Protein 5MMH (pdb70)

Secondary structure (DSSP, 8-state):
--EEEEEEEHHHIIIIIHHHHHHHHHH-TT-EEEEEEE-S---HHHHT-SEEEEEE-S--TTEEEEEEEE--EEEEB-HHHHHT-SSGGGGGGS-EEEES-TTHHHHHHHHTTS------SSEEEESSHHHHHHHHHTTS-BEEEEGGGSHHHHHTTSSB------B---EEEEEEETTS---HHHHHHHHHHHHHHHHHHHHHH-/-EEEEEEEHHHIIIIIHHHHHHHHHHSTT-EEEEEEE-S---HHHHT-SEEEEEE-S--TTEEEEEEEE--EEEEB-HHHHHH-SSGGGGGGS-BEEESSTTHHHHHHHHTT------EEESSHHHHHHHHHTTS-BEEEEGGGGHHHHHTTSSB------B---EEEEEEESSS---HHHHHHHHHHHHHHHHHHHHHH-/--EEEEEEHHHIIIIIHHHHHHHHHH-TT--EEEEEE-S---TTTTT-SEEEEEE-S--TTEEEEEEEE--EEEEB-HHHHHT-SSGGGGGGS-BEEESSTTHHHHHHHHHT-------EEESSHHHHHHHHHTTS-BEEEEGGGGHHHHHTTSSB---S--B---EEEEEEETTSPP-HHHHHHHHHHHHHHHHHHHHHTT-/-PPEEEEEEEHHHIIIIIHHHHHHHHHHSTT-EEEEEEE-S---HHHHT-SEEEEEE-S--TTEEEEEEEE--EEEEB-HHHHHH-SSGGGGGGS-EEEES-TTHHHHHHHTTT------EESSHHHHHHHHHTTS-EEEEEGGGSHHHHHTTSSB------B---EEEEEEETTS---HHHHHHHHHHHHHHHHHHHHHH-

B-factor: mean 30.16, std 13.05, range [7.88, 89.16]

Structure (mmCIF, N/CA/C/O backbone):
data_5MMH
#
_entry.id   5MMH
#
_cell.length_a   106.725
_cell.length_b   71.000
_cell.length_c   124.010
_cell.angle_alpha   90.00
_cell.angle_beta   112.62
_cell.angle_gamma   90.00
#
_symmetry.space_group_name_H-M   'I 1 2 1'
#
loop_
_entity.id
_entity.type
_entity.pdbx_description
1 polymer 'HTH-type transcriptional activator AmpR'
2 water water
#
loop_
_atom_site.group_PDB
_atom_site.id
_atom_site.type_symbol
_atom_site.label_atom_id
_atom_site.label_alt_id
_atom_site.label_comp_id
_atom_site.label_asym_id
_atom_site.label_entity_id
_atom_site.label_seq_id
_atom_site.pdbx_PDB_ins_code
_atom_site.Cartn_x
_atom_site.Cartn_y
_atom_site.Cartn_z
_atom_site.occupancy
_atom_site.B_iso_or_equiv
_atom_site.auth_seq_id
_atom_site.auth_comp_id
_atom_site.auth_asym_id
_atom_site.auth_atom_id
_atom_site.pdbx_PDB_model_num
ATOM 1 N N . ARG A 1 11 ? -8.346 -29.998 -1.586 1.00 61.84 93 ARG A N 1
ATOM 2 C CA . ARG A 1 11 ? -7.175 -30.222 -0.740 1.00 68.10 93 ARG A CA 1
ATOM 3 C C . ARG A 1 11 ? -6.534 -31.615 -0.970 1.00 63.01 93 ARG A C 1
ATOM 4 O O . ARG A 1 11 ? -6.795 -32.566 -0.227 1.00 56.86 93 ARG A O 1
ATOM 12 N N . ASP A 1 12 ? -5.715 -31.744 -2.017 1.00 51.99 94 ASP A N 1
ATOM 13 C CA . ASP A 1 12 ? -5.546 -30.713 -3.044 1.00 51.07 94 ASP A CA 1
ATOM 14 C C . ASP A 1 12 ? -6.245 -31.184 -4.312 1.00 44.60 94 ASP A C 1
ATOM 15 O O . ASP A 1 12 ? -6.321 -32.387 -4.572 1.00 36.65 94 ASP A O 1
ATOM 20 N N . VAL A 1 13 ? -6.756 -30.260 -5.098 1.00 37.48 95 VAL A N 1
ATOM 21 C CA . VAL A 1 13 ? -7.520 -30.635 -6.277 1.00 36.04 95 VAL A CA 1
ATOM 22 C C . VAL A 1 13 ? -6.606 -30.616 -7.492 1.00 31.51 95 VAL A C 1
ATOM 23 O O . VAL A 1 13 ? -5.765 -29.720 -7.647 1.00 35.11 95 VAL A O 1
ATOM 27 N N . LEU A 1 14 ? -6.757 -31.630 -8.346 1.00 22.24 96 LEU A N 1
ATOM 28 C CA . LEU A 1 14 ? -6.011 -31.720 -9.595 1.00 21.54 96 LEU A CA 1
ATOM 29 C C . LEU A 1 14 ? -6.951 -32.143 -10.713 1.00 23.16 96 LEU A C 1
ATOM 30 O O . LEU A 1 14 ? -7.596 -33.188 -10.615 1.00 26.49 96 LEU A O 1
ATOM 35 N N . THR A 1 15 ? -7.018 -31.357 -11.783 1.00 19.41 97 THR A N 1
ATOM 36 C CA . THR A 1 15 ? -7.903 -31.654 -12.898 1.00 22.36 97 THR A CA 1
ATOM 37 C C . THR A 1 15 ? -7.081 -31.914 -14.157 1.00 18.61 97 THR A C 1
ATOM 38 O O . THR A 1 15 ? -6.361 -31.031 -14.635 1.00 18.10 97 THR A O 1
ATOM 42 N N . VAL A 1 16 ? -7.179 -33.133 -14.684 1.00 15.67 98 VAL A N 1
ATOM 43 C CA . VAL A 1 16 ? -6.451 -33.528 -15.885 1.00 17.96 98 VAL A CA 1
ATOM 44 C C . VAL A 1 16 ? -7.457 -33.976 -16.939 1.00 15.87 98 VAL A C 1
ATOM 45 O O . VAL A 1 16 ? -8.388 -34.724 -16.631 1.00 13.95 98 VAL A O 1
ATOM 49 N N . GLY A 1 17 ? -7.267 -33.498 -18.165 1.00 14.53 99 GLY A N 1
ATOM 50 C CA . GLY A 1 17 ? -7.991 -33.977 -19.338 1.00 16.09 99 GLY A CA 1
ATOM 51 C C . GLY A 1 17 ? -7.036 -34.692 -20.280 1.00 19.72 99 GLY A C 1
ATOM 52 O O . GLY A 1 17 ? -5.898 -34.255 -20.480 1.00 20.14 99 GLY A O 1
ATOM 53 N N . ALA A 1 18 ? -7.497 -35.806 -20.838 1.00 17.77 100 ALA A N 1
ATOM 54 C CA . ALA A 1 18 ? -6.698 -36.661 -21.703 1.00 15.56 100 ALA A CA 1
ATOM 55 C C . ALA A 1 18 ? -7.547 -37.075 -22.899 1.00 18.18 100 ALA A C 1
ATOM 56 O O . ALA A 1 18 ? -8.756 -37.241 -22.767 1.00 13.53 100 ALA A O 1
ATOM 58 N N . VAL A 1 19 ? -6.917 -37.258 -24.066 1.00 18.47 101 VAL A N 1
ATOM 59 C CA . VAL A 1 19 ? -7.661 -37.798 -25.200 1.00 16.67 101 VAL A CA 1
ATOM 60 C C . VAL A 1 19 ? -8.216 -39.165 -24.836 1.00 18.87 101 VAL A C 1
ATOM 61 O O . VAL A 1 19 ? -7.588 -39.939 -24.109 1.00 13.80 101 VAL A O 1
ATOM 65 N N . GLY A 1 20 ? -9.425 -39.458 -25.325 1.00 21.11 102 GLY A N 1
ATOM 66 C CA . GLY A 1 20 ? -10.118 -40.658 -24.886 1.00 16.90 102 GLY A CA 1
ATOM 67 C C . GLY A 1 20 ? -9.345 -41.927 -25.169 1.00 11.08 102 GLY A C 1
ATOM 68 O O . GLY A 1 20 ? -9.243 -42.810 -24.311 1.00 12.87 102 GLY A O 1
ATOM 69 N N . THR A 1 21 ? -8.755 -42.016 -26.355 1.00 12.60 103 THR A N 1
ATOM 70 C CA . THR A 1 21 ? -7.972 -43.193 -26.729 1.00 16.35 103 THR A CA 1
ATOM 71 C C . THR A 1 21 ? -6.832 -43.443 -25.750 1.00 21.81 103 THR A C 1
ATOM 72 O O . THR A 1 21 ? -6.573 -44.592 -25.365 1.00 18.02 103 THR A O 1
ATOM 76 N N . PHE A 1 22 ? -6.146 -42.377 -25.332 1.00 16.79 104 PHE A N 1
ATOM 77 C CA . PHE A 1 22 ? -5.076 -42.504 -24.341 1.00 17.18 104 PHE A CA 1
ATOM 78 C C . PHE A 1 22 ? -5.623 -42.874 -22.964 1.00 15.20 104 PHE A C 1
ATOM 79 O O . PHE A 1 22 ? -4.979 -43.606 -22.204 1.00 14.21 104 PHE A O 1
ATOM 87 N N . THR A 1 23 ? -6.796 -42.359 -22.604 1.00 15.37 105 THR A N 1
ATOM 88 C CA . THR A 1 23 ? -7.319 -42.622 -21.264 1.00 14.84 105 THR A CA 1
ATOM 89 C C . THR A 1 23 ? -7.673 -44.093 -21.080 1.00 14.47 105 THR A C 1
ATOM 90 O O . THR A 1 23 ? -7.284 -44.715 -20.084 1.00 13.78 105 THR A O 1
ATOM 94 N N . VAL A 1 24 ? -8.413 -44.672 -22.026 1.00 13.07 106 VAL A N 1
ATOM 95 C CA . VAL A 1 24 ? -8.884 -46.040 -21.821 1.00 16.66 106 VAL A CA 1
ATOM 96 C C . VAL A 1 24 ? -7.843 -47.050 -22.277 1.00 15.75 106 VAL A C 1
ATOM 97 O O . VAL A 1 24 ? -7.735 -48.118 -21.682 1.00 19.61 106 VAL A O 1
ATOM 101 N N . GLY A 1 25 ? -7.037 -46.729 -23.292 1.00 16.01 107 GLY A N 1
ATOM 102 C CA . GLY A 1 25 ? -6.000 -47.665 -23.697 1.00 14.20 107 GLY A CA 1
ATOM 103 C C . GLY A 1 25 ? -4.762 -47.701 -22.807 1.00 22.78 107 GLY A C 1
ATOM 104 O O . GLY A 1 25 ? -4.024 -48.695 -22.851 1.00 16.44 107 GLY A O 1
ATOM 105 N N . TRP A 1 26 ? -4.504 -46.648 -22.006 1.00 16.12 108 TRP A N 1
ATOM 106 C CA . TRP A 1 26 ? -3.204 -46.528 -21.325 1.00 13.32 108 TRP A CA 1
ATOM 107 C C . TRP A 1 26 ? -3.256 -45.938 -19.919 1.00 11.96 108 TRP A C 1
ATOM 108 O O . TRP A 1 26 ? -2.694 -46.506 -18.982 1.00 14.59 108 TRP A O 1
ATOM 119 N N . LEU A 1 27 ? -3.909 -44.794 -19.744 1.00 14.24 109 LEU A N 1
ATOM 120 C CA . LEU A 1 27 ? -3.846 -44.132 -18.447 1.00 14.92 109 LEU A CA 1
ATOM 121 C C . LEU A 1 27 ? -4.601 -44.912 -17.377 1.00 19.05 109 LEU A C 1
ATOM 122 O O . LEU A 1 27 ? -4.095 -45.096 -16.259 1.00 15.88 109 LEU A O 1
ATOM 127 N N . LEU A 1 28 ? -5.815 -45.364 -17.691 1.00 14.77 110 LEU A N 1
ATOM 128 C CA . LEU A 1 28 ? -6.700 -45.944 -16.684 1.00 17.66 110 LEU A CA 1
ATOM 129 C C . LEU A 1 28 ? -6.152 -47.261 -16.147 1.00 15.68 110 LEU A C 1
ATOM 130 O O . LEU A 1 28 ? -6.311 -47.520 -14.947 1.00 17.82 110 LEU A O 1
ATOM 135 N N . PRO A 1 29 ? -5.542 -48.123 -16.978 1.00 17.98 111 PRO A N 1
ATOM 136 C CA . PRO A 1 29 ? -4.839 -49.301 -16.427 1.00 19.06 111 PRO A CA 1
ATOM 137 C C . PRO A 1 29 ? -3.751 -48.974 -15.415 1.00 24.41 111 PRO A C 1
ATOM 138 O O . PRO A 1 29 ? -3.404 -49.846 -14.610 1.00 25.16 111 PRO A O 1
ATOM 142 N N . ARG A 1 30 ? -3.189 -47.764 -15.433 1.00 21.72 112 ARG A N 1
ATOM 143 C CA . ARG A 1 30 ? -2.104 -47.407 -14.526 1.00 20.47 112 ARG A CA 1
ATOM 144 C C . ARG A 1 30 ? -2.534 -46.475 -13.407 1.00 25.87 112 ARG A C 1
ATOM 145 O O . ARG A 1 30 ? -1.756 -46.270 -12.472 1.00 20.78 112 ARG A O 1
ATOM 153 N N . LEU A 1 31 ? -3.757 -45.930 -13.460 1.00 20.93 113 LEU A N 1
ATOM 154 C CA . LEU A 1 31 ? -4.107 -44.848 -12.548 1.00 25.32 113 LEU A CA 1
ATOM 155 C C . LEU A 1 31 ? -4.253 -45.343 -11.121 1.00 25.44 113 LEU A C 1
ATOM 156 O O . LEU A 1 31 ? -4.082 -44.567 -10.180 1.00 24.21 113 LEU A O 1
ATOM 161 N N . GLU A 1 32 ? -4.586 -46.618 -10.942 1.00 19.91 114 GLU A N 1
ATOM 162 C CA . GLU A 1 32 ? -4.624 -47.183 -9.603 1.00 32.94 114 GLU A CA 1
ATOM 163 C C . GLU A 1 32 ? -3.270 -47.041 -8.909 1.00 30.97 114 GLU A C 1
ATOM 164 O O . GLU A 1 32 ? -3.215 -46.748 -7.711 1.00 31.99 114 GLU A O 1
ATOM 170 N N . ASP A 1 33 ? -2.167 -47.187 -9.659 1.00 30.67 115 ASP A N 1
ATOM 171 C CA . ASP A 1 33 ? -0.833 -46.970 -9.088 1.00 34.31 115 ASP A CA 1
ATOM 172 C C . ASP A 1 33 ? -0.662 -45.538 -8.593 1.00 31.70 115 ASP A C 1
ATOM 173 O O . ASP A 1 33 ? -0.089 -45.312 -7.523 1.00 31.91 115 ASP A O 1
ATOM 178 N N . PHE A 1 34 ? -1.140 -44.557 -9.365 1.00 32.92 116 PHE A N 1
ATOM 179 C CA . PHE A 1 34 ? -1.023 -43.160 -8.947 1.00 31.34 116 PHE A CA 1
ATOM 180 C C . PHE A 1 34 ? -1.806 -42.887 -7.669 1.00 30.99 116 PHE A C 1
ATOM 181 O O . PHE A 1 34 ? -1.318 -42.186 -6.775 1.00 31.76 116 PHE A O 1
ATOM 189 N N . GLN A 1 35 ? -3.030 -43.413 -7.566 1.00 26.29 117 GLN A N 1
ATOM 190 C CA . GLN A 1 35 ? -3.853 -43.112 -6.396 1.00 32.20 117 GLN A CA 1
ATOM 191 C C . GLN A 1 35 ? -3.302 -43.764 -5.134 1.00 30.33 117 GLN A C 1
ATOM 192 O O . GLN A 1 35 ? -3.458 -43.209 -4.044 1.00 33.04 117 GLN A O 1
ATOM 198 N N . ALA A 1 36 ? -2.658 -44.928 -5.257 1.00 32.95 118 ALA A N 1
ATOM 199 C CA . ALA A 1 36 ? -1.983 -45.526 -4.105 1.00 37.50 118 ALA A CA 1
ATOM 200 C C . ALA A 1 36 ? -0.831 -44.647 -3.634 1.00 33.92 118 ALA A C 1
ATOM 201 O O . ALA A 1 36 ? -0.720 -44.330 -2.446 1.00 37.69 118 ALA A O 1
ATOM 203 N N . ARG A 1 37 ? 0.016 -44.213 -4.565 1.00 33.25 119 ARG A N 1
ATOM 204 C CA . ARG A 1 37 ? 1.212 -43.446 -4.240 1.00 30.48 119 ARG A CA 1
ATOM 205 C C . ARG A 1 37 ? 0.917 -41.998 -3.881 1.00 33.95 119 ARG A C 1
ATOM 206 O O . ARG A 1 37 ? 1.778 -41.338 -3.297 1.00 34.82 119 ARG A O 1
ATOM 214 N N . HIS A 1 38 ? -0.271 -41.486 -4.196 1.00 30.67 120 HIS A N 1
ATOM 215 C CA . HIS A 1 38 ? -0.660 -40.123 -3.834 1.00 35.45 120 HIS A CA 1
ATOM 216 C C . HIS A 1 38 ? -2.101 -40.127 -3.343 1.00 36.84 120 HIS A C 1
ATOM 217 O O . HIS A 1 38 ? -3.013 -39.659 -4.041 1.00 38.02 120 HIS A O 1
ATOM 224 N N . PRO A 1 39 ? -2.335 -40.632 -2.125 1.00 40.71 121 PRO A N 1
ATOM 225 C CA . PRO A 1 39 ? -3.714 -40.801 -1.624 1.00 35.49 121 PRO A CA 1
ATOM 226 C C . PRO A 1 39 ? -4.435 -39.494 -1.386 1.00 43.40 121 PRO A C 1
ATOM 227 O O . PRO A 1 39 ? -5.673 -39.464 -1.375 1.00 47.15 121 PRO A O 1
ATOM 231 N N . PHE A 1 40 ? -3.688 -38.422 -1.198 1.00 38.55 122 PHE A N 1
ATOM 232 C CA . PHE A 1 40 ? -4.159 -37.101 -0.801 1.00 45.92 122 PHE A CA 1
ATOM 233 C C . PHE A 1 40 ? -4.559 -36.210 -1.975 1.00 42.81 122 PHE A C 1
ATOM 234 O O . PHE A 1 40 ? -5.192 -35.167 -1.759 1.00 38.74 122 PHE A O 1
ATOM 242 N N . ILE A 1 41 ? -4.163 -36.554 -3.197 1.00 41.37 123 ILE A N 1
ATOM 243 C CA . ILE A 1 41 ? -4.531 -35.778 -4.369 1.00 39.41 123 ILE A CA 1
ATOM 244 C C . ILE A 1 41 ? -5.899 -36.247 -4.832 1.00 34.68 123 ILE A C 1
ATOM 245 O O . ILE A 1 41 ? -6.130 -37.446 -5.043 1.00 33.51 123 ILE A O 1
ATOM 250 N N . ASP A 1 42 ? -6.805 -35.305 -4.989 1.00 34.56 124 ASP A N 1
ATOM 251 C CA . ASP A 1 42 ? -8.141 -35.618 -5.468 1.00 36.09 124 ASP A CA 1
ATOM 252 C C . ASP A 1 42 ? -8.143 -35.284 -6.961 1.00 29.34 124 ASP A C 1
ATOM 253 O O . ASP A 1 42 ? -8.145 -34.119 -7.366 1.00 25.87 124 ASP A O 1
ATOM 258 N N . LEU A 1 43 ? -8.065 -36.334 -7.780 1.00 31.05 125 LEU A N 1
ATOM 259 C CA . LEU A 1 43 ? -7.913 -36.203 -9.224 1.00 31.98 125 LEU A CA 1
ATOM 260 C C . LEU A 1 43 ? -9.279 -36.123 -9.897 1.00 29.30 125 LEU A C 1
ATOM 261 O O . LEU A 1 43 ? -10.161 -36.936 -9.615 1.00 30.12 125 LEU A O 1
ATOM 266 N N . ARG A 1 44 ? -9.458 -35.126 -10.758 1.00 19.64 126 ARG A N 1
ATOM 267 C CA . ARG A 1 44 ? -10.638 -35.032 -11.609 1.00 26.12 126 ARG A CA 1
ATOM 268 C C . ARG A 1 44 ? -10.203 -35.288 -13.049 1.00 19.15 126 ARG A C 1
ATOM 269 O O . ARG A 1 44 ? -9.703 -34.393 -13.737 1.00 24.84 126 ARG A O 1
ATOM 277 N N . LEU A 1 45 ? -10.439 -36.506 -13.505 1.00 15.50 127 LEU A N 1
ATOM 278 C CA . LEU A 1 45 ? -10.102 -36.907 -14.855 1.00 19.01 127 LEU A CA 1
ATOM 279 C C . LEU A 1 45 ? -11.304 -36.713 -15.767 1.00 19.85 127 LEU A C 1
ATOM 280 O O . LEU A 1 45 ? -12.423 -37.089 -15.408 1.00 19.80 127 LEU A O 1
ATOM 285 N N . SER A 1 46 ? -11.075 -36.110 -16.934 1.00 20.03 128 SER A N 1
ATOM 286 C CA . SER A 1 46 ? -12.066 -36.061 -17.998 1.00 16.59 128 SER A CA 1
ATOM 287 C C . SER A 1 46 ? -11.406 -36.417 -19.326 1.00 21.05 128 SER A C 1
ATOM 288 O O . SER A 1 46 ? -10.189 -36.249 -19.495 1.00 15.23 128 SER A O 1
ATOM 291 N N . THR A 1 47 ? -12.199 -36.913 -20.280 1.00 12.36 129 THR A N 1
ATOM 292 C CA . THR A 1 47 ? -11.644 -37.220 -21.588 1.00 17.14 129 THR A CA 1
ATOM 293 C C . THR A 1 47 ? -12.105 -36.181 -22.598 1.00 26.48 129 THR A C 1
ATOM 294 O O . THR A 1 47 ? -13.098 -35.483 -22.395 1.00 22.15 129 THR A O 1
ATOM 298 N N A HIS A 1 48 ? -11.353 -36.075 -23.688 0.46 21.53 130 HIS A N 1
ATOM 299 N N B HIS A 1 48 ? -11.361 -36.087 -23.695 0.54 20.50 130 HIS A N 1
ATOM 300 C CA A HIS A 1 48 ? -11.680 -35.158 -24.770 0.46 22.59 130 HIS A CA 1
ATOM 301 C CA B HIS A 1 48 ? -11.658 -35.139 -24.755 0.54 22.76 130 HIS A CA 1
ATOM 302 C C A HIS A 1 48 ? -11.269 -35.812 -26.082 0.46 24.24 130 HIS A C 1
ATOM 303 C C B HIS A 1 48 ? -11.159 -35.756 -26.061 0.54 23.86 130 HIS A C 1
ATOM 304 O O A HIS A 1 48 ? -10.820 -36.962 -26.108 0.46 20.65 130 HIS A O 1
ATOM 305 O O B HIS A 1 48 ? -10.577 -36.845 -26.067 0.54 20.68 130 HIS A O 1
ATOM 318 N N . ASN A 1 49 ? -11.397 -35.070 -27.179 1.00 20.97 131 ASN A N 1
ATOM 319 C CA . ASN A 1 49 ? -11.166 -35.647 -28.496 1.00 26.75 131 ASN A CA 1
ATOM 320 C C . ASN A 1 49 ? -10.044 -34.967 -29.270 1.00 32.91 131 ASN A C 1
ATOM 321 O O . ASN A 1 49 ? -10.096 -34.902 -30.503 1.00 40.01 131 ASN A O 1
ATOM 326 N N . ASN A 1 50 ? -9.027 -34.471 -28.571 1.00 22.12 132 ASN A N 1
ATOM 327 C CA . ASN A 1 50 ? -7.824 -33.874 -29.154 1.00 29.05 132 ASN A CA 1
ATOM 328 C C . ASN A 1 50 ? -7.998 -32.470 -29.718 1.00 27.00 132 ASN A C 1
ATOM 329 O O . ASN A 1 50 ? -7.058 -31.953 -30.338 1.00 31.99 132 ASN A O 1
ATOM 334 N N . ARG A 1 51 ? -9.153 -31.840 -29.549 1.00 34.56 133 ARG A N 1
ATOM 335 C CA . ARG A 1 51 ? -9.289 -30.403 -29.753 1.00 38.79 133 ARG A CA 1
ATOM 336 C C . ARG A 1 51 ? -9.473 -29.681 -28.419 1.00 39.15 133 ARG A C 1
ATOM 337 O O . ARG A 1 51 ? -10.056 -28.596 -28.356 1.00 47.18 133 ARG A O 1
ATOM 345 N N . VAL A 1 52 ? -8.942 -30.276 -27.348 1.00 34.49 134 VAL A N 1
ATOM 346 C CA . VAL A 1 52 ? -9.208 -29.814 -25.994 1.00 31.08 134 VAL A CA 1
ATOM 347 C C . VAL A 1 52 ? -8.823 -28.347 -25.825 1.00 34.49 134 VAL A C 1
ATOM 348 O O . VAL A 1 52 ? -7.812 -27.874 -26.358 1.00 32.89 134 VAL A O 1
ATOM 352 N N . ASP A 1 53 ? -9.643 -27.620 -25.079 1.00 39.01 135 ASP A N 1
ATOM 353 C CA . ASP A 1 53 ? -9.439 -26.207 -24.768 1.00 33.83 135 ASP A CA 1
ATOM 354 C C . ASP A 1 53 ? -9.210 -26.131 -23.262 1.00 35.14 135 ASP A C 1
ATOM 355 O O . ASP A 1 53 ? -10.175 -26.207 -22.490 1.00 33.79 135 ASP A O 1
ATOM 360 N N . ILE A 1 54 ? -7.943 -25.988 -22.842 1.00 27.40 136 ILE A N 1
ATOM 361 C CA . ILE A 1 54 ? -7.613 -26.121 -21.421 1.00 21.26 136 ILE A CA 1
ATOM 362 C C . ILE A 1 54 ? -8.441 -25.156 -20.588 1.00 20.28 136 ILE A C 1
ATOM 363 O O . ILE A 1 54 ? -9.062 -25.540 -19.590 1.00 22.79 136 ILE A O 1
ATOM 368 N N . ALA A 1 55 ? -8.443 -23.882 -20.978 1.00 22.20 137 ALA A N 1
ATOM 369 C CA . ALA A 1 55 ? -9.095 -22.854 -20.171 1.00 32.73 137 ALA A CA 1
ATOM 370 C C . ALA A 1 55 ? -10.607 -23.071 -20.080 1.00 28.26 137 ALA A C 1
ATOM 371 O O . ALA A 1 55 ? -11.186 -22.960 -18.995 1.00 29.15 137 ALA A O 1
ATOM 373 N N . ALA A 1 56 ? -11.262 -23.402 -21.202 1.00 27.75 138 ALA A N 1
ATOM 374 C CA . ALA A 1 56 ? -12.716 -23.584 -21.201 1.00 22.42 138 ALA A CA 1
ATOM 375 C C . ALA A 1 56 ? -13.160 -24.748 -20.324 1.00 29.54 138 ALA A C 1
ATOM 376 O O . ALA A 1 56 ? -14.241 -24.693 -19.719 1.00 32.14 138 ALA A O 1
ATOM 378 N N . GLU A 1 57 ? -12.357 -25.803 -20.240 1.00 29.44 139 GLU A N 1
ATOM 379 C CA . GLU A 1 57 ? -12.722 -26.962 -19.443 1.00 28.63 139 GLU A CA 1
ATOM 380 C C . GLU A 1 57 ? -12.184 -26.903 -18.020 1.00 27.45 139 GLU A C 1
ATOM 381 O O . GLU A 1 57 ? -12.500 -27.787 -17.220 1.00 24.52 139 GLU A O 1
ATOM 387 N N . GLY A 1 58 ? -11.410 -25.877 -17.676 1.00 23.84 140 GLY A N 1
ATOM 388 C CA . GLY A 1 58 ? -10.846 -25.797 -16.338 1.00 34.21 140 GLY A CA 1
ATOM 389 C C . GLY A 1 58 ? -9.776 -26.825 -16.008 1.00 22.50 140 GLY A C 1
ATOM 390 O O . GLY A 1 58 ? -9.689 -27.267 -14.860 1.00 25.46 140 GLY A O 1
ATOM 391 N N . LEU A 1 59 ? -8.947 -27.204 -16.975 1.00 27.22 141 LEU A N 1
ATOM 392 C CA . LEU A 1 59 ? -7.926 -28.223 -16.761 1.00 21.16 141 LEU A CA 1
ATOM 393 C C . LEU A 1 59 ? -6.653 -27.602 -16.192 1.00 26.75 141 LEU A C 1
ATOM 394 O O . LEU A 1 59 ? -6.277 -26.490 -16.567 1.00 22.07 141 LEU A O 1
ATOM 399 N N . ASP A 1 60 ? -5.983 -28.332 -15.291 1.00 21.41 142 ASP A N 1
ATOM 400 C CA . ASP A 1 60 ? -4.596 -27.990 -14.984 1.00 23.41 142 ASP A CA 1
ATOM 401 C C . ASP A 1 60 ? -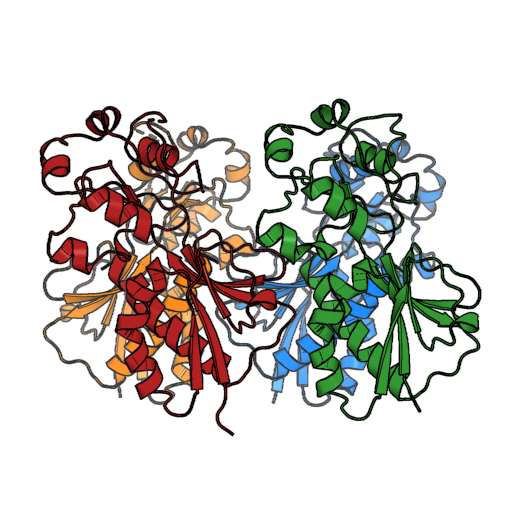3.668 -28.508 -16.083 1.00 21.46 142 ASP A C 1
ATOM 402 O O . ASP A 1 60 ? -2.843 -27.752 -16.606 1.00 25.56 142 ASP A O 1
ATOM 407 N N . TYR A 1 61 ? -3.809 -29.788 -16.471 1.00 23.13 143 TYR A N 1
ATOM 408 C CA . TYR A 1 61 ? -3.081 -30.371 -17.598 1.00 15.04 143 TYR A CA 1
ATOM 409 C C . TYR A 1 61 ? -4.021 -30.976 -18.636 1.00 15.64 143 TYR A C 1
ATOM 410 O O . TYR A 1 61 ? -5.097 -31.483 -18.307 1.00 16.56 143 TYR A O 1
ATOM 419 N N . ALA A 1 62 ? -3.561 -31.008 -19.884 1.00 14.97 144 ALA A N 1
ATOM 420 C CA . ALA A 1 62 ? -4.207 -31.767 -20.945 1.00 14.05 144 ALA A CA 1
ATOM 421 C C . ALA A 1 62 ? -3.186 -32.658 -21.642 1.00 14.65 144 ALA A C 1
ATOM 422 O O . ALA A 1 62 ? -2.128 -32.180 -22.060 1.00 20.70 144 ALA A O 1
ATOM 424 N N . ILE A 1 63 ? -3.504 -33.942 -21.785 1.00 13.98 145 ILE A N 1
ATOM 425 C CA . ILE A 1 63 ? -2.668 -34.886 -22.522 1.00 15.18 145 ILE A CA 1
ATOM 426 C C . ILE A 1 63 ? -3.256 -35.054 -23.913 1.00 16.37 145 ILE A C 1
ATOM 427 O O . ILE A 1 63 ? -4.433 -35.402 -24.064 1.00 17.11 145 ILE A O 1
ATOM 432 N N . ARG A 1 64 ? -2.463 -34.806 -24.945 1.00 25.95 146 ARG A N 1
ATOM 433 C CA . ARG A 1 64 ? -3.022 -34.885 -26.289 1.00 21.57 146 ARG A CA 1
ATOM 434 C C . ARG A 1 64 ? -1.961 -35.407 -27.242 1.00 21.82 146 ARG A C 1
ATOM 435 O O . ARG A 1 64 ? -0.805 -35.618 -26.864 1.00 15.18 146 ARG A O 1
ATOM 443 N N . PHE A 1 65 ? -2.370 -35.614 -28.489 1.00 16.54 147 PHE A N 1
ATOM 444 C CA . PHE A 1 65 ? -1.547 -36.250 -29.508 1.00 19.37 147 PHE A CA 1
ATOM 445 C C . PHE A 1 65 ? -1.197 -35.242 -30.597 1.00 18.83 147 PHE A C 1
ATOM 446 O O . PHE A 1 65 ? -2.071 -34.511 -31.066 1.00 18.06 147 PHE A O 1
ATOM 454 N N . GLY A 1 66 ? 0.065 -35.230 -31.010 1.00 15.69 148 GLY A N 1
ATOM 455 C CA . GLY A 1 66 ? 0.513 -34.435 -32.159 1.00 14.60 148 GLY A CA 1
ATOM 456 C C . GLY A 1 66 ? 1.991 -34.073 -32.009 1.00 18.69 148 GLY A C 1
ATOM 457 O O . GLY A 1 66 ? 2.802 -34.832 -31.526 1.00 14.11 148 GLY A O 1
ATOM 458 N N . GLY A 1 67 ? 2.308 -32.838 -32.458 1.00 19.56 149 GLY A N 1
ATOM 459 C CA . GLY A 1 67 ? 3.684 -32.416 -32.610 1.00 17.36 149 GLY A CA 1
ATOM 460 C C . GLY A 1 67 ? 4.254 -31.643 -31.452 1.00 26.08 149 GLY A C 1
ATOM 461 O O . GLY A 1 67 ? 5.444 -31.302 -31.464 1.00 26.68 149 GLY A O 1
ATOM 462 N N . GLY A 1 68 ? 3.446 -31.355 -30.438 1.00 18.49 150 GLY A N 1
ATOM 463 C CA . GLY A 1 68 ? 3.966 -30.659 -29.274 1.00 25.48 150 GLY A CA 1
ATOM 464 C C . GLY A 1 68 ? 4.231 -29.176 -29.436 1.00 27.20 150 GLY A C 1
ATOM 465 O O . GLY A 1 68 ? 4.966 -28.601 -28.626 1.00 31.60 150 GLY A O 1
ATOM 466 N N . ALA A 1 69 ? 3.648 -28.526 -30.446 1.00 33.66 151 ALA A N 1
ATOM 467 C CA . ALA A 1 69 ? 3.823 -27.089 -30.655 1.00 33.17 151 ALA A CA 1
ATOM 468 C C . ALA A 1 69 ? 2.447 -26.425 -30.727 1.00 34.14 151 ALA A C 1
ATOM 469 O O . ALA A 1 69 ? 2.011 -25.966 -31.781 1.00 48.01 151 ALA A O 1
ATOM 471 N N . TRP A 1 70 ? 1.768 -26.375 -29.589 1.00 34.09 152 TRP A N 1
ATOM 472 C CA . TRP A 1 70 ? 0.478 -25.715 -29.460 1.00 30.19 152 TRP A CA 1
ATOM 473 C C . TRP A 1 70 ? 0.679 -24.319 -28.868 1.00 33.60 152 TRP A C 1
ATOM 474 O O . TRP A 1 70 ? 1.363 -24.160 -27.848 1.00 31.42 152 TRP A O 1
ATOM 485 N N . HIS A 1 71 ? 0.086 -23.314 -29.512 1.00 32.53 153 HIS A N 1
ATOM 486 C CA . HIS A 1 71 ? 0.275 -21.923 -29.113 1.00 25.32 153 HIS A CA 1
ATOM 487 C C . HIS A 1 71 ? -0.150 -21.704 -27.671 1.00 26.53 153 HIS A C 1
ATOM 488 O O . HIS A 1 71 ? -1.200 -22.189 -27.231 1.00 29.08 153 HIS A O 1
ATOM 495 N N . GLY A 1 72 ? 0.666 -20.955 -26.937 1.00 21.25 154 GLY A N 1
ATOM 496 C CA . GLY A 1 72 ? 0.343 -20.632 -25.561 1.00 23.75 154 GLY A CA 1
ATOM 497 C C . GLY A 1 72 ? 0.536 -21.774 -24.600 1.00 23.33 154 GLY A C 1
ATOM 498 O O . GLY A 1 72 ? 0.180 -21.654 -23.418 1.00 21.27 154 GLY A O 1
ATOM 499 N N . THR A 1 73 ? 1.124 -22.866 -25.068 1.00 20.14 155 THR A N 1
ATOM 500 C CA . THR A 1 73 ? 1.218 -24.107 -24.327 1.00 28.39 155 THR A CA 1
ATOM 501 C C . THR A 1 73 ? 2.680 -24.459 -24.073 1.00 25.80 155 THR A C 1
ATOM 502 O O . THR A 1 73 ? 3.543 -24.188 -24.912 1.00 28.69 155 THR A O 1
ATOM 506 N N . GLU A 1 74 ? 2.949 -25.023 -22.892 1.00 24.81 156 GLU A N 1
ATOM 507 C CA . GLU A 1 74 ? 4.171 -25.769 -22.606 1.00 25.46 156 GLU A CA 1
ATOM 508 C C . GLU A 1 74 ? 3.848 -27.262 -22.673 1.00 23.42 156 GLU A C 1
ATOM 509 O O . GLU A 1 74 ? 2.991 -27.739 -21.929 1.00 21.79 156 GLU A O 1
ATOM 515 N N . ALA A 1 75 ? 4.530 -28.000 -23.551 1.00 24.33 157 ALA A N 1
ATOM 516 C CA . ALA A 1 75 ? 4.259 -29.422 -23.747 1.00 22.42 157 ALA A CA 1
ATOM 517 C C . ALA A 1 75 ?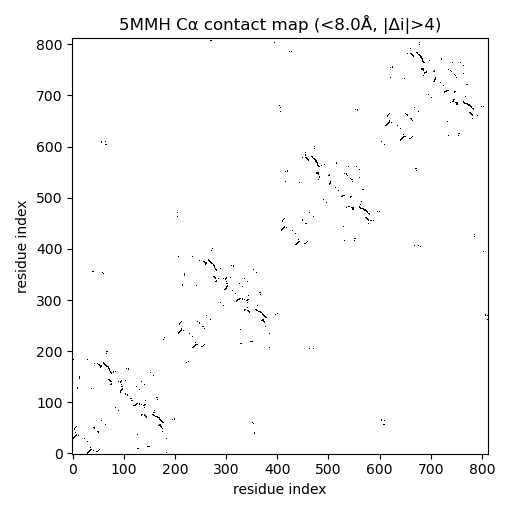 5.500 -30.275 -23.485 1.00 26.56 157 ALA A C 1
ATOM 518 O O . ALA A 1 75 ? 6.560 -30.033 -24.068 1.00 19.04 157 ALA A O 1
ATOM 520 N N . LEU A 1 76 ? 5.342 -31.291 -22.631 1.00 20.40 158 LEU A N 1
ATOM 521 C CA . LEU A 1 76 ? 6.374 -32.267 -22.299 1.00 24.19 158 LEU A CA 1
ATOM 522 C C . LEU A 1 76 ? 6.082 -33.584 -23.004 1.00 20.53 158 LEU A C 1
ATOM 523 O O . LEU A 1 76 ? 5.001 -34.159 -22.826 1.00 15.07 158 LEU A O 1
ATOM 528 N N . ALA A 1 77 ? 7.051 -34.084 -23.762 1.00 15.29 159 ALA A N 1
ATOM 529 C CA . ALA A 1 77 ? 6.840 -35.332 -24.485 1.00 16.97 159 ALA A CA 1
ATOM 530 C C . ALA A 1 77 ? 6.708 -36.511 -23.531 1.00 18.93 159 ALA A C 1
ATOM 531 O O . ALA A 1 77 ? 7.422 -36.604 -22.529 1.00 19.16 159 ALA A O 1
ATOM 533 N N . LEU A 1 78 ? 5.774 -37.412 -23.837 1.00 12.17 160 LEU A N 1
ATOM 534 C CA . LEU A 1 78 ? 5.652 -38.671 -23.102 1.00 15.30 160 LEU A CA 1
ATOM 535 C C . LEU A 1 78 ? 6.279 -39.829 -23.873 1.00 16.23 160 LEU A C 1
ATOM 536 O O . LEU A 1 78 ? 7.281 -40.390 -23.416 1.00 17.00 160 LEU A O 1
ATOM 541 N N . PHE A 1 79 ? 5.742 -40.162 -25.052 1.00 10.72 161 PHE A N 1
ATOM 542 C CA . PHE A 1 79 ? 6.270 -41.228 -25.894 1.00 13.07 161 PHE A CA 1
ATOM 543 C C . PHE A 1 79 ? 5.614 -41.148 -27.271 1.00 17.91 161 PHE A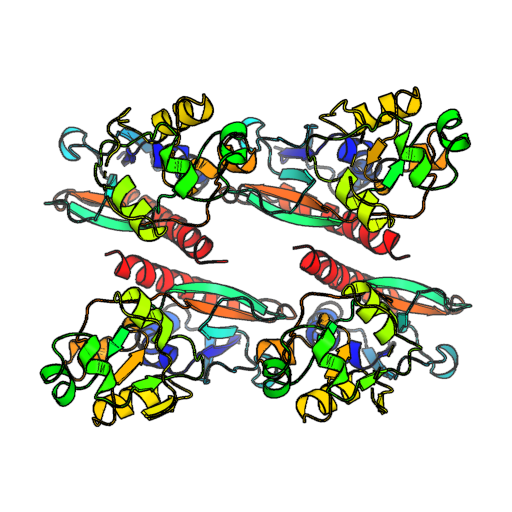 C 1
ATOM 544 O O . PHE A 1 79 ? 4.511 -40.610 -27.412 1.00 16.88 161 PHE A O 1
ATOM 552 N N . GLU A 1 80 ? 6.319 -41.671 -28.278 1.00 14.69 162 GLU A N 1
ATOM 553 C CA . GLU A 1 80 ? 5.813 -41.784 -29.645 1.00 24.65 162 GLU A CA 1
ATOM 554 C C . GLU A 1 80 ? 4.633 -42.747 -29.726 1.00 21.13 162 GLU A C 1
ATOM 555 O O . GLU A 1 80 ? 4.545 -43.731 -28.985 1.00 19.81 162 GLU A O 1
ATOM 561 N N . ALA A 1 81 ? 3.740 -42.495 -30.675 1.00 20.04 163 ALA A N 1
ATOM 562 C CA . ALA A 1 81 ? 2.657 -43.433 -30.977 1.00 21.34 163 ALA A CA 1
ATOM 563 C C . ALA A 1 81 ? 2.650 -43.662 -32.479 1.00 17.43 163 ALA A C 1
ATOM 564 O O . ALA A 1 81 ? 1.880 -43.024 -33.209 1.00 25.26 163 ALA A O 1
ATOM 566 N N . PRO A 1 82 ? 3.499 -44.563 -32.976 1.00 21.41 164 PRO A N 1
ATOM 567 C CA . PRO A 1 82 ? 3.506 -44.841 -34.411 1.00 23.94 164 PRO A CA 1
ATOM 568 C C . PRO A 1 82 ? 2.191 -45.465 -34.827 1.00 20.79 164 PRO A C 1
ATOM 569 O O . PRO A 1 82 ? 1.551 -46.194 -34.065 1.00 25.57 164 PRO A O 1
ATOM 573 N N . LEU A 1 83 ? 1.804 -45.176 -36.056 1.00 22.53 165 LEU A N 1
ATOM 574 C CA . LEU A 1 83 ? 0.540 -45.623 -36.619 1.00 21.83 165 LEU A CA 1
ATOM 575 C C . LEU A 1 83 ? 0.747 -46.887 -37.447 1.00 25.64 165 LEU A C 1
ATOM 576 O O . LEU A 1 83 ? 1.719 -46.993 -38.202 1.00 23.54 165 LEU A O 1
ATOM 581 N N . THR A 1 84 ? -0.180 -47.835 -37.318 1.00 28.15 166 THR A N 1
ATOM 582 C CA . THR A 1 84 ? -0.153 -49.035 -38.139 1.00 26.42 166 THR A CA 1
ATOM 583 C C . THR A 1 84 ? -1.569 -49.390 -38.582 1.00 28.07 166 THR A C 1
ATOM 584 O O . THR A 1 84 ? -2.559 -48.895 -38.039 1.00 21.29 166 THR A O 1
ATOM 588 N N . VAL A 1 85 ? -1.649 -50.275 -39.573 1.00 31.95 167 VAL A N 1
ATOM 589 C CA . VAL A 1 85 ? -2.926 -50.770 -40.078 1.00 23.88 167 VAL A CA 1
ATOM 590 C C . VAL A 1 85 ? -3.510 -51.775 -39.093 1.00 29.43 167 VAL A C 1
ATOM 591 O O . VAL A 1 85 ? -2.829 -52.721 -38.680 1.00 29.40 167 VAL A O 1
ATOM 595 N N . LEU A 1 86 ? -4.784 -51.576 -38.715 1.00 22.82 168 LEU A N 1
ATOM 596 C CA . LEU A 1 86 ? -5.489 -52.465 -37.806 1.00 22.26 168 LEU A CA 1
ATOM 597 C C . LEU A 1 86 ? -6.850 -52.793 -38.400 1.00 25.60 168 LEU A C 1
ATOM 598 O O . LEU A 1 86 ? -7.517 -51.915 -38.955 1.00 30.95 168 LEU A O 1
ATOM 603 N N . CYS A 1 87 ? -7.267 -54.055 -38.287 1.00 28.02 169 CYS A N 1
ATOM 604 C CA . CYS A 1 87 ? -8.521 -54.486 -38.901 1.00 27.48 169 CYS A CA 1
ATOM 605 C C . CYS A 1 87 ? -9.025 -55.744 -38.214 1.00 32.60 169 CYS A C 1
ATOM 606 O O . CYS A 1 87 ? -8.342 -56.334 -37.374 1.00 30.62 169 CYS A O 1
ATOM 609 N N . CYS A 1 88 ? -10.246 -56.145 -38.574 1.00 31.76 170 CYS A N 1
ATOM 610 C CA . CYS A 1 88 ? -10.802 -57.382 -38.038 1.00 38.65 170 CYS A CA 1
ATOM 611 C C . CYS A 1 88 ? -10.192 -58.600 -38.742 1.00 42.39 170 CYS A C 1
ATOM 612 O O . CYS A 1 88 ? -9.659 -58.487 -39.851 1.00 43.18 170 CYS A O 1
ATOM 615 N N . PRO A 1 89 ? -10.238 -59.780 -38.094 1.00 47.59 171 PRO A N 1
ATOM 616 C CA . PRO A 1 89 ? -9.731 -61.008 -38.749 1.00 43.78 171 PRO A CA 1
ATOM 617 C C . PRO A 1 89 ? -10.366 -61.287 -40.102 1.00 49.21 171 PRO A C 1
ATOM 618 O O . PRO A 1 89 ? -9.661 -61.639 -41.059 1.00 48.59 171 PRO A O 1
ATOM 622 N N . GLU A 1 90 ? -11.693 -61.172 -40.184 1.00 43.16 172 GLU A N 1
ATOM 623 C CA . GLU A 1 90 ? -12.452 -61.124 -41.428 1.00 43.65 172 GLU A CA 1
ATOM 624 C C . GLU A 1 90 ? -11.648 -60.443 -42.528 1.00 51.67 172 GLU A C 1
ATOM 625 O O . GLU A 1 90 ? -11.257 -61.084 -43.510 1.00 47.73 172 GLU A O 1
ATOM 631 N N . VAL A 1 91 ? -11.355 -59.152 -42.344 1.00 51.18 173 VAL A N 1
ATOM 632 C CA . VAL A 1 91 ? -10.651 -58.398 -43.374 1.00 44.40 173 VAL A CA 1
ATOM 633 C C . VAL A 1 91 ? -9.181 -58.784 -43.426 1.00 41.14 173 VAL A C 1
ATOM 634 O O . VAL A 1 91 ? -8.580 -58.784 -44.505 1.00 46.75 173 VAL A O 1
ATOM 638 N N . ALA A 1 92 ? -8.581 -59.140 -42.285 1.00 46.97 174 ALA A N 1
ATOM 639 C CA . ALA A 1 92 ? -7.140 -59.414 -42.257 1.00 49.67 174 ALA A CA 1
ATOM 640 C C . ALA A 1 92 ? -6.768 -60.583 -43.164 1.00 52.85 174 ALA A C 1
ATOM 641 O O . ALA A 1 92 ? -5.743 -60.539 -43.857 1.00 49.13 174 ALA A O 1
ATOM 643 N N . ALA A 1 93 ? -7.596 -61.635 -43.178 1.00 55.96 175 ALA A N 1
ATOM 644 C CA . ALA A 1 93 ? -7.330 -62.791 -44.030 1.00 57.52 175 ALA A CA 1
ATOM 645 C C . ALA A 1 93 ? -7.252 -62.399 -45.503 1.00 60.45 175 ALA A C 1
ATOM 646 O O . ALA A 1 93 ? -6.424 -62.932 -46.254 1.00 59.14 175 ALA A O 1
ATOM 648 N N . GLN A 1 94 ? -8.094 -61.453 -45.929 1.00 54.05 176 GLN A N 1
ATOM 649 C CA . GLN A 1 94 ? -8.189 -61.051 -47.328 1.00 55.35 176 GLN A CA 1
ATOM 650 C C . GLN A 1 94 ? -7.022 -60.188 -47.797 1.00 60.11 176 GLN A C 1
ATOM 651 O O . GLN A 1 94 ? -6.935 -59.902 -48.996 1.00 61.96 176 GLN A O 1
ATOM 657 N N . LEU A 1 95 ? -6.131 -59.764 -46.904 1.00 55.29 177 LEU A N 1
ATOM 658 C CA . LEU A 1 95 ? -5.005 -58.916 -47.274 1.00 53.49 177 LEU A CA 1
ATOM 659 C C . LEU A 1 95 ? -3.735 -59.752 -47.382 1.00 57.46 177 LEU A C 1
ATOM 660 O O . LEU A 1 95 ? -3.395 -60.497 -46.456 1.00 64.81 177 LEU A O 1
ATOM 665 N N . HIS A 1 96 ? -3.039 -59.624 -48.507 1.00 55.30 178 HIS A N 1
ATOM 666 C CA . HIS A 1 96 ? -1.755 -60.283 -48.710 1.00 59.77 178 HIS A CA 1
ATOM 667 C C . HIS A 1 96 ? -0.610 -59.300 -48.869 1.00 49.33 178 HIS A C 1
ATOM 668 O O . HIS A 1 96 ? 0.486 -59.545 -48.365 1.00 58.26 178 HIS A O 1
ATOM 675 N N . SER A 1 97 ? -0.837 -58.195 -49.555 1.00 41.83 179 SER A N 1
ATOM 676 C CA . SER A 1 97 ? 0.119 -57.110 -49.675 1.00 46.05 179 SER A CA 1
ATOM 677 C C . SER A 1 97 ? -0.595 -55.810 -49.341 1.00 44.73 179 SER A C 1
ATOM 678 O O . SER A 1 97 ? -1.821 -55.714 -49.475 1.00 40.79 179 SER A O 1
ATOM 681 N N . PRO A 1 98 ? 0.144 -54.787 -48.894 1.00 38.98 180 PRO A N 1
ATOM 682 C CA . PRO A 1 98 ? -0.476 -53.471 -48.673 1.00 38.80 180 PRO A CA 1
ATOM 683 C C . PRO A 1 98 ? -1.205 -52.920 -49.893 1.00 46.10 180 PRO A C 1
ATOM 684 O O . PRO A 1 98 ? -2.055 -52.036 -49.743 1.00 35.74 180 PRO A O 1
ATOM 688 N N . ALA A 1 99 ? -0.888 -53.420 -51.096 1.00 42.20 181 ALA A N 1
ATOM 689 C CA . ALA A 1 99 ? -1.571 -52.943 -52.298 1.00 43.44 181 ALA A CA 1
ATOM 690 C C . ALA A 1 99 ? -3.047 -53.330 -52.305 1.00 40.17 181 ALA A C 1
ATOM 691 O O . ALA A 1 99 ? -3.874 -52.606 -52.876 1.00 42.58 181 ALA A O 1
ATOM 693 N N . ASP A 1 100 ? -3.394 -54.453 -51.662 1.00 34.77 182 ASP A N 1
ATOM 694 C CA . ASP A 1 100 ? -4.789 -54.864 -51.510 1.00 37.64 182 ASP A CA 1
ATOM 695 C C . ASP A 1 100 ? -5.636 -53.863 -50.728 1.00 40.17 182 ASP A C 1
ATOM 696 O O . ASP A 1 100 ? -6.869 -53.969 -50.741 1.00 35.49 182 ASP A O 1
ATOM 701 N N . LEU A 1 101 ? -5.015 -52.917 -50.023 1.00 41.11 183 LEU A N 1
ATOM 702 C CA . LEU A 1 101 ? -5.777 -52.058 -49.124 1.00 35.77 183 LEU A CA 1
ATOM 703 C C . LEU A 1 101 ? -6.768 -51.178 -49.871 1.00 39.47 183 LEU A C 1
ATOM 704 O O . LEU A 1 101 ? -7.787 -50.781 -49.295 1.00 40.86 183 LEU A O 1
ATOM 709 N N . LEU A 1 102 ? -6.499 -50.853 -51.140 1.00 36.95 184 LEU A N 1
ATOM 710 C CA . LEU A 1 102 ? -7.418 -49.967 -51.851 1.00 41.59 184 LEU A CA 1
ATOM 711 C C . LEU A 1 102 ? -8.721 -50.655 -52.252 1.00 37.42 184 LEU A C 1
ATOM 712 O O . LEU A 1 102 ? -9.616 -49.987 -52.785 1.00 40.10 184 LEU A O 1
ATOM 717 N N . GLN A 1 103 ? -8.856 -51.956 -51.990 1.00 32.31 185 GLN A N 1
ATOM 718 C CA . GLN A 1 103 ? -10.112 -52.682 -52.147 1.00 45.16 185 GLN A CA 1
ATOM 719 C C . GLN A 1 103 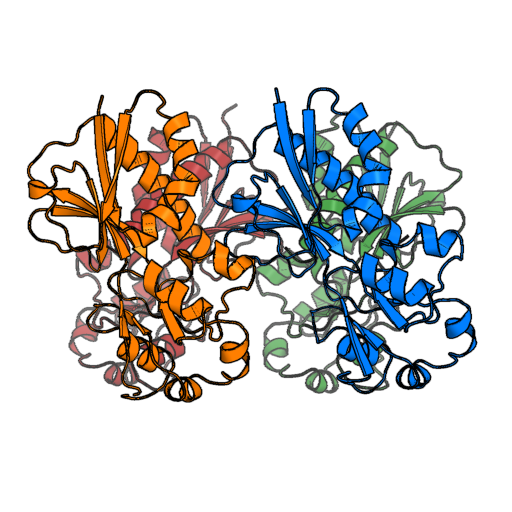? -11.028 -52.554 -50.939 1.00 42.25 185 GLN A C 1
ATOM 720 O O . GLN A 1 103 ? -12.103 -53.168 -50.927 1.00 38.32 185 GLN A O 1
ATOM 726 N N . HIS A 1 104 ? -10.618 -51.812 -49.922 1.00 31.86 186 HIS A N 1
ATOM 727 C CA . HIS A 1 104 ? -11.372 -51.684 -48.692 1.00 28.93 186 HIS A CA 1
ATOM 728 C C . HIS A 1 104 ? -11.594 -50.211 -48.394 1.00 35.16 186 HIS A C 1
ATOM 729 O O . HIS A 1 104 ? -10.847 -49.341 -48.846 1.00 34.40 186 HIS A O 1
ATOM 736 N N . THR A 1 105 ? -12.642 -49.942 -47.631 1.00 29.16 187 THR A N 1
ATOM 737 C CA . THR A 1 105 ? -12.802 -48.628 -47.047 1.00 32.93 187 THR A CA 1
ATOM 738 C C . THR A 1 105 ? -11.640 -48.337 -46.126 1.00 28.27 187 THR A C 1
ATOM 739 O O . THR A 1 105 ? -11.337 -49.125 -45.225 1.00 29.44 187 THR A O 1
ATOM 743 N N . LEU A 1 106 ? -10.998 -47.203 -46.354 1.00 31.08 188 LEU A N 1
ATOM 744 C CA . LEU A 1 106 ? -9.878 -46.759 -45.540 1.00 28.45 188 LEU A CA 1
ATOM 745 C C . LEU A 1 106 ? -10.441 -45.829 -44.477 1.00 28.28 188 LEU A C 1
ATOM 746 O O . LEU A 1 106 ? -10.850 -44.710 -44.786 1.00 31.16 188 LEU A O 1
ATOM 751 N N . LEU A 1 107 ? -10.477 -46.291 -43.230 1.00 23.09 189 LEU A N 1
ATOM 752 C CA . LEU A 1 107 ? -10.929 -45.444 -42.133 1.00 19.65 189 LEU A CA 1
ATOM 753 C C . LEU A 1 107 ? -9.815 -44.478 -41.753 1.00 28.26 189 LEU A C 1
ATOM 754 O O . LEU A 1 107 ? -8.654 -44.873 -41.635 1.00 22.83 189 LEU A O 1
ATOM 759 N N . ARG A 1 108 ? -10.154 -43.203 -41.562 1.00 30.10 190 ARG A N 1
ATOM 760 C CA . ARG A 1 108 ? -9.101 -42.242 -41.274 1.00 26.94 190 ARG A CA 1
ATOM 761 C C . ARG A 1 108 ? -9.539 -41.231 -40.227 1.00 24.95 190 ARG A C 1
ATOM 762 O O . ARG A 1 108 ? -10.720 -41.106 -39.900 1.00 20.44 190 ARG A O 1
ATOM 770 N N . SER A 1 109 ? -8.548 -40.517 -39.689 1.00 17.77 191 SER A N 1
ATOM 771 C CA . SER A 1 109 ? -8.752 -39.416 -38.763 1.00 26.16 191 SER A CA 1
ATOM 772 C C . SER A 1 109 ? -8.786 -38.084 -39.512 1.00 25.47 191 SER A C 1
ATOM 773 O O . SER A 1 109 ? -8.575 -38.019 -40.726 1.00 28.86 191 SER A O 1
ATOM 776 N N . TYR A 1 110 ? -9.015 -36.997 -38.775 1.00 29.57 192 TYR A N 1
ATOM 777 C CA . TYR A 1 110 ? -9.005 -35.658 -39.400 1.00 37.98 192 TYR A CA 1
ATOM 778 C C . TYR A 1 110 ? -7.659 -35.191 -39.882 1.00 34.50 192 TYR A C 1
ATOM 779 O O . TYR A 1 110 ? -7.577 -34.272 -40.653 1.00 39.03 192 TYR A O 1
ATOM 788 N N . ARG A 1 111 ? -6.614 -35.849 -39.453 1.00 33.52 193 ARG A N 1
ATOM 789 C CA . ARG A 1 111 ? -5.287 -35.525 -39.973 1.00 35.41 193 ARG A CA 1
ATOM 790 C C . ARG A 1 111 ? -5.108 -36.242 -41.306 1.00 38.42 193 ARG A C 1
ATOM 791 O O . ARG A 1 111 ? -4.953 -37.468 -41.343 1.00 40.41 193 ARG A O 1
ATOM 799 N N . ALA A 1 112 ? -5.128 -35.487 -42.407 1.00 33.17 194 ALA A N 1
ATOM 800 C CA . ALA A 1 112 ? -5.384 -36.095 -43.708 1.00 30.84 194 ALA A CA 1
ATOM 801 C C . ALA A 1 112 ? -4.162 -36.735 -44.350 1.00 41.73 194 ALA A C 1
ATOM 802 O O . ALA A 1 112 ? -4.314 -37.409 -45.376 1.00 43.02 194 ALA A O 1
ATOM 804 N N . ASP A 1 113 ? -2.967 -36.563 -43.794 1.00 29.87 195 ASP A N 1
ATOM 805 C CA . ASP A 1 113 ? -1.774 -37.089 -44.436 1.00 43.89 195 ASP A CA 1
ATOM 806 C C . ASP A 1 113 ? -1.265 -38.380 -43.803 1.00 34.60 195 ASP A C 1
ATOM 807 O O . ASP A 1 113 ? -0.159 -38.815 -44.120 1.00 35.96 195 ASP A O 1
ATOM 812 N N . GLU A 1 114 ? -2.051 -39.023 -42.950 1.00 29.06 196 GLU A N 1
ATOM 813 C CA . GLU A 1 114 ? -1.557 -40.221 -42.287 1.00 26.24 196 GLU A CA 1
ATOM 814 C C . GLU A 1 114 ? -1.501 -41.402 -43.251 1.00 30.07 196 GLU A C 1
ATOM 815 O O . GLU A 1 114 ? -0.501 -42.129 -43.298 1.00 25.19 196 GLU A O 1
ATOM 821 N N . TRP A 1 115 ? -2.564 -41.609 -44.036 1.00 26.72 197 TRP A N 1
ATOM 822 C CA . TRP A 1 115 ? -2.562 -42.710 -45.000 1.00 31.69 197 TRP A CA 1
ATOM 823 C C . TRP A 1 115 ? -1.510 -42.559 -46.094 1.00 25.83 197 TRP A C 1
ATOM 824 O O . TRP A 1 115 ? -0.822 -43.552 -46.389 1.00 26.19 197 TRP A O 1
ATOM 835 N N . PRO A 1 116 ? -1.360 -41.408 -46.766 1.00 28.16 198 PRO A N 1
ATOM 836 C CA . PRO A 1 116 ? -0.238 -41.293 -47.712 1.00 32.42 198 PRO A CA 1
ATOM 837 C C . PRO A 1 116 ? 1.111 -41.473 -47.040 1.00 26.93 198 PRO A C 1
ATOM 838 O O . PRO A 1 116 ? 1.993 -42.126 -47.609 1.00 34.76 198 PRO A O 1
ATOM 842 N N . LEU A 1 117 ? 1.291 -40.955 -45.826 1.00 28.84 199 LEU A N 1
ATOM 843 C CA . LEU A 1 117 ? 2.562 -41.163 -45.133 1.00 29.18 199 LEU A CA 1
ATOM 844 C C . LEU A 1 117 ? 2.819 -42.637 -44.891 1.00 28.66 199 LEU A C 1
ATOM 845 O O . LEU A 1 117 ? 3.945 -43.112 -45.068 1.00 24.57 199 LEU A O 1
ATOM 850 N N . TRP A 1 118 ? 1.779 -43.386 -44.509 1.00 25.78 200 TRP A N 1
ATOM 851 C CA . TRP A 1 118 ? 1.977 -44.799 -44.219 1.00 23.73 200 TRP A CA 1
ATOM 852 C C . TRP A 1 118 ? 2.266 -45.592 -45.484 1.00 29.82 200 TRP A C 1
ATOM 853 O O . TRP A 1 118 ? 3.117 -46.489 -45.471 1.00 27.32 200 TRP A O 1
ATOM 864 N N . PHE A 1 119 ? 1.546 -45.303 -46.573 1.00 26.25 201 PHE A N 1
ATOM 865 C CA . PHE A 1 119 ? 1.812 -45.992 -47.832 1.00 29.59 201 PHE A CA 1
ATOM 866 C C . PHE A 1 119 ? 3.267 -45.799 -48.251 1.00 32.21 201 PHE A C 1
ATOM 867 O O . PHE A 1 119 ? 3.946 -46.756 -48.638 1.00 27.63 201 PHE A O 1
ATOM 875 N N . GLN A 1 120 ? 3.765 -44.564 -48.159 1.00 29.82 202 GLN A N 1
ATOM 876 C CA . GLN A 1 120 ? 5.183 -44.306 -48.374 1.00 32.23 202 GLN A CA 1
ATOM 877 C C . GLN A 1 120 ? 6.040 -45.260 -47.560 1.00 32.47 202 GLN A C 1
ATOM 878 O O . GLN A 1 120 ? 6.836 -46.026 -48.107 1.00 35.61 202 GLN A O 1
ATOM 884 N N . ALA A 1 121 ? 5.868 -45.238 -46.239 1.00 27.55 203 ALA A N 1
ATOM 885 C CA . ALA A 1 121 ? 6.646 -46.118 -45.375 1.00 30.02 203 ALA A CA 1
ATOM 886 C C . ALA A 1 121 ? 6.564 -47.577 -45.814 1.00 31.31 203 ALA A C 1
ATOM 887 O O . ALA A 1 121 ? 7.495 -48.351 -45.570 1.00 38.19 203 ALA A O 1
ATOM 889 N N . ALA A 1 122 ? 5.476 -47.973 -46.462 1.00 37.11 204 ALA A N 1
ATOM 890 C CA . ALA A 1 122 ? 5.340 -49.334 -46.970 1.00 38.77 204 ALA A CA 1
ATOM 891 C C . ALA A 1 122 ? 5.948 -49.516 -48.354 1.00 34.75 204 ALA A C 1
ATOM 892 O O . ALA A 1 122 ? 5.920 -50.631 -48.879 1.00 39.11 204 ALA A O 1
ATOM 894 N N . GLY A 1 123 ? 6.477 -48.457 -48.957 1.00 30.68 205 GLY A N 1
ATOM 895 C CA . GLY A 1 123 ? 7.061 -48.575 -50.277 1.00 33.35 205 GLY A CA 1
ATOM 896 C C . GLY A 1 123 ? 6.052 -48.538 -51.399 1.00 46.00 205 GLY A C 1
ATOM 897 O O . GLY A 1 123 ? 6.171 -49.308 -52.360 1.00 53.88 205 GLY A O 1
ATOM 898 N N . LEU A 1 124 ? 5.056 -47.668 -51.302 1.00 39.09 206 LEU A N 1
ATOM 899 C CA . LEU A 1 124 ? 4.004 -47.491 -52.289 1.00 34.25 206 LEU A CA 1
ATOM 900 C C . LEU A 1 124 ? 3.825 -45.999 -52.531 1.00 42.34 206 LEU A C 1
ATOM 901 O O . LEU A 1 124 ? 4.265 -45.175 -51.719 1.00 42.02 206 LEU A O 1
ATOM 906 N N . PRO A 1 125 ? 3.209 -45.615 -53.652 1.00 42.37 207 PRO A N 1
ATOM 907 C CA . PRO A 1 125 ? 2.963 -44.186 -53.905 1.00 39.20 207 PRO A CA 1
ATOM 908 C C . PRO A 1 125 ? 2.068 -43.576 -52.832 1.00 41.16 207 PRO A C 1
ATOM 909 O O . PRO A 1 125 ? 1.328 -44.268 -52.127 1.00 45.16 207 PRO A O 1
ATOM 913 N N . ALA A 1 126 ? 2.120 -42.252 -52.731 1.00 38.86 208 ALA A N 1
ATOM 914 C CA . ALA A 1 126 ? 1.535 -41.549 -51.586 1.00 44.26 208 ALA A CA 1
ATOM 915 C C . ALA A 1 126 ? 0.051 -41.236 -51.806 1.00 48.17 208 ALA A C 1
ATOM 916 O O . ALA A 1 126 ? -0.386 -40.088 -51.755 1.00 54.54 208 ALA A O 1
ATOM 918 N N . HIS A 1 127 ? -0.733 -42.290 -52.029 1.00 49.68 209 HIS A N 1
ATOM 919 C CA . HIS A 1 127 ? -2.194 -42.163 -52.128 1.00 50.65 209 HIS A CA 1
ATOM 920 C C . HIS A 1 127 ? -2.764 -41.884 -50.727 1.00 49.82 209 HIS A C 1
ATOM 921 O O . HIS A 1 127 ? -2.456 -42.670 -49.840 1.00 50.29 209 HIS A O 1
ATOM 928 N N . ALA A 1 128 ? -3.572 -40.852 -50.417 1.00 58.33 210 ALA A N 1
ATOM 929 C CA . ALA A 1 128 ? -4.422 -39.890 -51.166 1.00 56.19 210 ALA A CA 1
ATOM 930 C C . ALA A 1 128 ? -5.890 -40.356 -51.132 1.00 64.40 210 ALA A C 1
ATOM 931 O O . ALA A 1 128 ? -6.575 -40.303 -52.157 1.00 71.28 210 ALA A O 1
ATOM 933 N N . PRO A 1 129 ? -6.401 -40.788 -49.942 1.00 64.58 211 PRO A N 1
ATOM 934 C CA . PRO A 1 129 ? -7.703 -41.471 -49.921 1.00 67.22 211 PRO A CA 1
ATOM 935 C C . PRO A 1 129 ? -8.895 -40.569 -49.614 1.00 66.61 211 PRO A C 1
ATOM 936 O O . PRO A 1 129 ? -9.253 -40.362 -48.449 1.00 63.44 211 PRO A O 1
ATOM 940 N N . LEU A 1 130 ? -9.517 -40.030 -50.663 1.00 71.38 212 LEU A N 1
ATOM 941 C CA . LEU A 1 130 ? -10.819 -39.369 -50.584 1.00 72.43 212 LEU A CA 1
ATOM 942 C C . LEU A 1 130 ? -11.806 -40.256 -51.327 1.00 74.04 212 LEU A C 1
ATOM 943 O O . LEU A 1 130 ? -11.755 -40.336 -52.560 1.00 81.13 212 LEU A O 1
ATOM 948 N N . THR A 1 131 ? -12.696 -40.916 -50.584 1.00 71.50 213 THR A N 1
ATOM 949 C CA . THR A 1 131 ? -13.602 -41.933 -51.134 1.00 68.47 213 THR A CA 1
ATOM 950 C C . THR A 1 131 ? -12.791 -43.123 -51.681 1.00 73.80 213 THR A C 1
ATOM 951 O O . THR A 1 131 ? -11.974 -42.969 -52.592 1.00 78.39 213 THR A O 1
ATOM 955 N N . ARG A 1 132 ? -13.045 -44.306 -51.141 1.00 61.66 214 ARG A N 1
ATOM 956 C CA . ARG A 1 132 ? -14.057 -44.466 -50.138 1.00 60.06 214 ARG A CA 1
ATOM 957 C C . ARG A 1 132 ? -13.487 -44.396 -48.754 1.00 54.57 214 ARG A C 1
ATOM 958 O O . ARG A 1 132 ? -12.616 -45.149 -48.393 1.00 48.65 214 ARG A O 1
ATOM 966 N N . SER A 1 133 ? -14.000 -43.465 -47.985 1.00 51.45 215 SER A N 1
ATOM 967 C CA . SER A 1 133 ? -13.451 -43.337 -46.639 1.00 43.91 215 SER A CA 1
ATOM 968 C C . SER A 1 133 ? -14.363 -42.512 -45.736 1.00 39.76 215 SER A C 1
ATOM 969 O O . SER A 1 133 ? -15.195 -41.715 -46.189 1.00 33.37 215 SER A O 1
ATOM 972 N N . ILE A 1 134 ? -14.156 -42.722 -44.436 1.00 29.69 216 ILE A N 1
ATOM 973 C CA . ILE A 1 134 ? -14.956 -42.176 -43.349 1.00 26.63 216 ILE A CA 1
ATOM 974 C C . ILE A 1 134 ? -13.978 -41.572 -42.360 1.00 22.31 216 ILE A C 1
ATOM 975 O O . ILE A 1 134 ? -12.982 -42.214 -42.009 1.00 21.19 216 ILE A O 1
ATOM 980 N N . VAL A 1 135 ? -14.256 -40.362 -41.903 1.00 21.61 217 VAL A N 1
ATOM 981 C CA . VAL A 1 135 ? -13.335 -39.606 -41.057 1.00 23.20 217 VAL A CA 1
ATOM 982 C C . VAL A 1 135 ? -13.816 -39.687 -39.617 1.00 24.28 217 VAL A C 1
ATOM 983 O O . VAL A 1 135 ? -15.012 -39.517 -39.341 1.00 22.89 217 VAL A O 1
ATOM 987 N N . PHE A 1 136 ? -12.887 -39.917 -38.692 1.00 20.56 218 PHE A N 1
ATOM 988 C CA . PHE A 1 136 ? -13.221 -40.218 -37.308 1.00 22.15 218 PHE A CA 1
ATOM 989 C C . PHE A 1 136 ? -12.585 -39.204 -36.372 1.00 21.17 218 PHE A C 1
ATOM 990 O O . PHE A 1 136 ? -11.416 -38.851 -36.537 1.00 20.05 218 PHE A O 1
ATOM 998 N N . ASP A 1 137 ? -13.361 -38.740 -35.394 1.00 18.43 219 ASP A N 1
ATOM 999 C CA . ASP A 1 137 ? -12.843 -37.793 -34.421 1.00 18.09 219 ASP A CA 1
ATOM 1000 C C . ASP A 1 137 ? -11.968 -38.485 -33.391 1.00 23.51 219 ASP A C 1
ATOM 1001 O O . ASP A 1 137 ? -11.103 -37.841 -32.801 1.00 19.97 219 ASP A O 1
ATOM 1006 N N . THR A 1 138 ? -12.164 -39.782 -33.180 1.00 18.05 220 THR A N 1
ATOM 1007 C CA . THR A 1 138 ? -11.470 -40.536 -32.145 1.00 23.33 220 THR A CA 1
ATOM 1008 C C . THR A 1 138 ? -11.145 -41.917 -32.691 1.00 25.50 220 THR A C 1
ATOM 1009 O O . THR A 1 138 ? -11.968 -42.530 -33.384 1.00 24.91 220 THR A O 1
ATOM 1013 N N . SER A 1 139 ? -9.940 -42.395 -32.371 1.00 16.99 221 SER A N 1
ATOM 1014 C CA . SER A 1 139 ? -9.524 -43.728 -32.784 1.00 16.76 221 SER A CA 1
ATOM 1015 C C . SER A 1 139 ? -10.403 -44.798 -32.168 1.00 15.50 221 SER A C 1
ATOM 1016 O O . SER A 1 139 ? -10.576 -45.872 -32.757 1.00 18.88 221 SER A O 1
ATOM 1019 N N . LEU A 1 140 ? -10.951 -44.540 -30.980 1.00 17.71 222 LEU A N 1
ATOM 1020 C CA . LEU A 1 140 ? -11.896 -45.491 -30.399 1.00 17.16 222 LEU A CA 1
ATOM 1021 C C . LEU A 1 140 ? -13.057 -45.746 -31.346 1.00 19.55 222 LEU A C 1
ATOM 1022 O O . LEU A 1 140 ? -13.446 -46.898 -31.567 1.00 19.69 222 LEU A O 1
ATOM 1027 N N . ALA A 1 141 ? -13.624 -44.682 -31.922 1.00 15.43 223 ALA A N 1
ATOM 1028 C CA . ALA A 1 141 ? -14.725 -44.881 -32.856 1.00 19.61 223 ALA A CA 1
ATOM 1029 C C . ALA A 1 141 ? -14.232 -45.575 -34.115 1.00 22.17 223 ALA A C 1
ATOM 1030 O O . ALA A 1 141 ? -14.931 -46.432 -34.668 1.00 16.19 223 ALA A O 1
ATOM 1032 N N . MET A 1 142 ? -13.010 -45.235 -34.556 1.00 14.41 224 MET A N 1
ATOM 1033 C CA . MET A 1 142 ? -12.414 -45.851 -35.738 1.00 14.74 224 MET A CA 1
ATOM 1034 C C . MET A 1 142 ? -12.145 -47.341 -35.534 1.00 19.80 224 MET A C 1
ATOM 1035 O O . MET A 1 142 ? -12.317 -48.137 -36.467 1.00 15.75 224 MET A O 1
ATOM 1040 N N . LEU A 1 143 ? -11.728 -47.744 -34.324 1.00 18.97 225 LEU A N 1
ATOM 1041 C CA . LEU A 1 143 ? -11.403 -49.153 -34.100 1.00 19.98 225 LEU A CA 1
ATOM 1042 C C . LEU A 1 143 ? -12.655 -49.995 -33.916 1.00 23.26 225 LEU A C 1
ATOM 1043 O O . LEU A 1 143 ? -12.698 -51.153 -34.348 1.00 25.54 225 LEU A O 1
ATOM 1048 N N . GLU A 1 144 ? -13.670 -49.434 -33.255 1.00 23.10 226 GLU A N 1
ATOM 1049 C CA . GLU A 1 144 ? -14.978 -50.074 -33.204 1.00 22.32 226 GLU A CA 1
ATOM 1050 C C . GLU A 1 144 ? -15.556 -50.273 -34.608 1.00 25.28 226 GLU A C 1
ATOM 1051 O O . GLU A 1 144 ? -16.098 -51.341 -34.913 1.00 24.63 226 GLU A O 1
ATOM 1057 N N . ALA A 1 145 ? -15.431 -49.270 -35.488 1.00 19.52 227 ALA A N 1
ATOM 1058 C CA . ALA A 1 145 ? -15.869 -49.466 -36.870 1.00 18.63 227 ALA A CA 1
ATOM 1059 C C . ALA A 1 145 ? -15.080 -50.575 -37.545 1.00 23.96 227 ALA A C 1
ATOM 1060 O O . ALA A 1 145 ? -15.642 -51.381 -38.294 1.00 26.31 227 ALA A O 1
ATOM 1062 N N . ALA A 1 146 ? -13.771 -50.635 -37.290 1.00 22.97 228 ALA A N 1
ATOM 1063 C CA . ALA A 1 146 ? -12.951 -51.679 -37.888 1.00 23.27 228 ALA A CA 1
ATOM 1064 C C . ALA A 1 146 ? -13.321 -53.043 -37.334 1.00 23.82 228 ALA A C 1
ATOM 1065 O O . ALA A 1 146 ? -13.376 -54.023 -38.079 1.00 28.69 228 ALA A O 1
ATOM 1067 N N . ARG A 1 147 ? -13.564 -53.127 -36.026 1.00 24.98 229 ARG A N 1
ATOM 1068 C CA . ARG A 1 147 ? -14.060 -54.367 -35.434 1.00 34.72 229 ARG A CA 1
ATOM 1069 C C . ARG A 1 147 ? -15.271 -54.907 -36.194 1.00 36.45 229 ARG A C 1
ATOM 1070 O O . ARG A 1 147 ? -15.339 -56.100 -36.519 1.00 37.42 229 ARG A O 1
ATOM 1078 N N . GLN A 1 148 ? -16.248 -54.039 -36.464 1.00 23.95 230 GLN A N 1
ATOM 1079 C CA . GLN A 1 148 ? -17.490 -54.419 -37.126 1.00 27.82 230 GLN A CA 1
ATOM 1080 C C . GLN A 1 148 ? -17.338 -54.603 -38.634 1.00 24.03 230 GLN A C 1
ATOM 1081 O O . GLN A 1 148 ? -18.350 -54.703 -39.334 1.00 22.77 230 GLN A O 1
ATOM 1087 N N . GLY A 1 149 ? -16.110 -54.628 -39.154 1.00 30.61 231 GLY A N 1
ATOM 1088 C CA . GLY A 1 149 ? -15.870 -54.942 -40.552 1.00 24.73 231 GLY A CA 1
ATOM 1089 C C . GLY A 1 149 ? -16.112 -53.816 -41.530 1.00 27.09 231 GLY A C 1
ATOM 1090 O O . GLY A 1 149 ? -16.088 -54.053 -42.742 1.00 30.39 231 GLY A O 1
ATOM 1091 N N . VAL A 1 150 ? -16.332 -52.594 -41.050 1.00 22.25 232 VAL A N 1
ATOM 1092 C CA . VAL A 1 150 ? -16.627 -51.487 -41.949 1.00 18.90 232 VAL A CA 1
ATOM 1093 C C . VAL A 1 150 ? -15.428 -51.138 -42.827 1.00 26.63 232 VAL A C 1
ATOM 1094 O O . VAL A 1 150 ? -15.594 -50.752 -43.992 1.00 30.52 232 VAL A O 1
ATOM 1098 N N . GLY A 1 151 ? -14.215 -51.263 -42.307 1.00 20.90 233 GLY A N 1
ATOM 1099 C CA . GLY A 1 151 ? -13.057 -50.837 -43.073 1.00 22.83 233 GLY A CA 1
ATOM 1100 C C . GLY A 1 151 ? -11.758 -51.164 -42.361 1.00 23.30 233 GLY A C 1
ATOM 1101 O O . GLY A 1 151 ? -11.722 -51.948 -41.412 1.00 26.15 233 GLY A O 1
ATOM 1102 N N . VAL A 1 152 ? -10.679 -50.563 -42.849 1.00 17.92 234 VAL A N 1
ATOM 1103 C CA . VAL A 1 152 ? -9.338 -50.809 -42.336 1.00 21.85 234 VAL A CA 1
ATOM 1104 C C . VAL A 1 152 ? -8.864 -49.560 -41.606 1.00 18.93 234 VAL A C 1
ATOM 1105 O O . VAL A 1 152 ? -8.863 -48.463 -42.179 1.00 18.47 234 VAL A O 1
ATOM 1109 N N . ALA A 1 153 ? -8.466 -49.730 -40.339 1.00 22.01 235 ALA A N 1
ATOM 1110 C CA . ALA A 1 153 ? -8.044 -48.626 -39.484 1.00 19.86 235 ALA A CA 1
ATOM 1111 C C . ALA A 1 153 ? -6.542 -48.362 -39.569 1.00 20.26 235 ALA A C 1
ATOM 1112 O O . ALA A 1 153 ? -5.738 -49.253 -39.854 1.00 18.37 235 ALA A O 1
ATOM 1114 N N . LEU A 1 154 ? -6.179 -47.111 -39.296 1.00 19.68 236 LEU A N 1
ATOM 1115 C CA . LEU A 1 154 ? -4.798 -46.661 -39.171 1.00 18.11 236 LEU A CA 1
ATOM 1116 C C . LEU A 1 154 ? -4.718 -45.867 -37.875 1.00 22.34 236 LEU A C 1
ATOM 1117 O O . LEU A 1 154 ? -5.245 -44.750 -37.787 1.00 19.97 236 LEU A O 1
ATOM 1122 N N . ALA A 1 155 ? -4.057 -46.439 -36.876 1.00 22.35 237 ALA A N 1
ATOM 1123 C CA . ALA A 1 155 ? -4.175 -45.969 -35.504 1.00 21.51 237 ALA A CA 1
ATOM 1124 C C . ALA A 1 155 ? -2.941 -46.430 -34.739 1.00 24.34 237 ALA A C 1
ATOM 1125 O O . ALA A 1 155 ? -2.162 -47.250 -35.248 1.00 21.68 237 ALA A O 1
ATOM 1127 N N . PRO A 1 156 ? -2.729 -45.924 -33.517 1.00 23.00 238 PRO A N 1
ATOM 1128 C CA . PRO A 1 156 ? -1.568 -46.366 -32.714 1.00 23.29 238 PRO A CA 1
ATOM 1129 C C . PRO A 1 156 ? -1.807 -47.743 -32.111 1.00 22.75 238 PRO A C 1
ATOM 1130 O O . PRO A 1 156 ? -2.722 -47.927 -31.306 1.00 24.69 238 PRO A O 1
ATOM 1134 N N . ALA A 1 157 ? -0.972 -48.713 -32.498 1.00 22.14 239 ALA A N 1
ATOM 1135 C CA . ALA A 1 157 ? -1.095 -50.072 -31.961 1.00 30.99 239 ALA A CA 1
ATOM 1136 C C . ALA A 1 157 ? -0.988 -50.084 -30.445 1.00 27.27 239 ALA A C 1
ATOM 1137 O O . ALA A 1 157 ? -1.684 -50.852 -29.769 1.00 26.52 239 ALA A O 1
ATOM 1139 N N . ALA A 1 158 ? -0.119 -49.236 -29.897 1.00 27.92 240 ALA A N 1
ATOM 1140 C CA . ALA A 1 158 ? 0.152 -49.230 -28.468 1.00 29.96 240 ALA A CA 1
ATOM 1141 C C . ALA A 1 158 ? -1.034 -48.751 -27.648 1.00 23.72 240 ALA A C 1
ATOM 1142 O O . ALA A 1 158 ? -1.001 -48.852 -26.422 1.00 26.84 240 ALA A O 1
ATOM 1144 N N . MET A 1 159 ? -2.080 -48.245 -28.285 1.00 23.40 241 MET A N 1
ATOM 1145 C CA . MET A 1 159 ? -3.290 -47.881 -27.570 1.00 25.29 241 MET A CA 1
ATOM 1146 C C . MET A 1 159 ? -4.363 -48.963 -27.632 1.00 23.14 241 MET A C 1
ATOM 1147 O O . MET A 1 159 ? -5.386 -48.843 -26.952 1.00 20.46 241 MET A O 1
ATOM 1152 N N . PHE A 1 160 ? -4.147 -50.027 -28.398 1.00 20.25 242 PHE A N 1
ATOM 1153 C CA . PHE A 1 160 ? -5.131 -51.097 -28.538 1.00 24.40 242 PHE A CA 1
ATOM 1154 C C . PHE A 1 160 ? -4.477 -52.439 -28.268 1.00 29.32 242 PHE A C 1
ATOM 1155 O O . PHE A 1 160 ? -4.728 -53.436 -28.948 1.00 24.87 242 PHE A O 1
ATOM 1163 N N . ALA A 1 161 ? -3.623 -52.455 -27.245 1.00 26.64 243 ALA A N 1
ATOM 1164 C CA . ALA A 1 161 ? -2.829 -53.629 -26.911 1.00 32.74 243 ALA A CA 1
ATOM 1165 C C . ALA A 1 161 ? -3.706 -54.760 -26.405 1.00 34.08 243 ALA A C 1
ATOM 1166 O O . ALA A 1 161 ? -3.532 -55.919 -26.795 1.00 40.21 243 ALA A O 1
ATOM 1168 N N . ARG A 1 162 ? -4.628 -54.440 -25.500 1.00 36.13 244 ARG A N 1
ATOM 1169 C CA . ARG A 1 162 ? -5.589 -55.414 -25.005 1.00 35.32 244 ARG A CA 1
ATOM 1170 C C . ARG A 1 162 ? -6.283 -56.132 -26.153 1.00 39.04 244 ARG A C 1
ATOM 1171 O O . ARG A 1 162 ? -6.261 -57.367 -26.247 1.00 35.50 244 ARG A O 1
ATOM 1179 N N . GLN A 1 163 ? -6.919 -55.357 -27.033 1.00 32.71 245 GLN A N 1
ATOM 1180 C CA . GLN A 1 163 ? -7.604 -55.924 -28.187 1.00 34.35 245 GLN A CA 1
ATOM 1181 C C . GLN A 1 163 ? -6.681 -56.837 -28.987 1.00 34.80 245 GLN A C 1
ATOM 1182 O O . GLN A 1 163 ? -7.042 -57.971 -29.320 1.00 34.91 245 GLN A O 1
ATOM 1188 N N . LEU A 1 164 ? -5.466 -56.374 -29.269 1.00 23.38 246 LEU A N 1
ATOM 1189 C CA . LEU A 1 164 ? -4.543 -57.199 -30.036 1.00 27.48 246 LEU A CA 1
ATOM 1190 C C . LEU A 1 164 ? -4.172 -58.471 -29.274 1.00 31.37 246 LEU A C 1
ATOM 1191 O O . LEU A 1 164 ? -4.187 -59.566 -29.848 1.00 28.05 246 LEU A O 1
ATOM 1196 N N . ALA A 1 165 ? -3.864 -58.349 -27.975 1.00 40.09 247 ALA A N 1
ATOM 1197 C CA . ALA A 1 165 ? -3.497 -59.520 -27.177 1.00 41.22 247 ALA A CA 1
ATOM 1198 C C . ALA A 1 165 ? -4.671 -60.475 -26.987 1.00 40.66 247 ALA A C 1
ATOM 1199 O O . ALA A 1 165 ? -4.465 -61.691 -26.900 1.00 38.06 247 ALA A O 1
ATOM 1201 N N . SER A 1 166 ? -5.901 -59.951 -26.919 1.00 39.79 248 SER A N 1
ATOM 1202 C CA . SER A 1 166 ? -7.095 -60.790 -26.904 1.00 34.87 248 SER A CA 1
ATOM 1203 C C . SER A 1 166 ? -7.432 -61.350 -28.279 1.00 35.26 248 SER A C 1
ATOM 1204 O O . SER A 1 166 ? -8.373 -62.148 -28.389 1.00 33.20 248 SER A O 1
ATOM 1207 N N . GLU A 1 167 ? -6.682 -60.956 -29.311 1.00 33.61 249 GLU A N 1
ATOM 1208 C CA . GLU A 1 167 ? -6.896 -61.303 -30.715 1.00 34.13 249 GLU A CA 1
ATOM 1209 C C . GLU A 1 167 ? -8.223 -60.789 -31.261 1.00 34.33 249 GLU A C 1
ATOM 1210 O O . GLU A 1 167 ? -8.636 -61.186 -32.363 1.00 34.75 249 GLU A O 1
ATOM 1216 N N . SER A 1 168 ? -8.898 -59.897 -30.536 1.00 34.21 250 SER A N 1
ATOM 1217 C CA . SER A 1 168 ? -10.145 -59.345 -31.050 1.00 37.35 250 SER A CA 1
ATOM 1218 C C . SER A 1 168 ? -9.927 -58.426 -32.250 1.00 34.47 250 SER A C 1
ATOM 1219 O O . SER A 1 168 ? -10.866 -58.233 -33.028 1.00 36.90 250 SER A O 1
ATOM 1222 N N . ILE A 1 169 ? -8.719 -57.871 -32.438 1.00 31.25 251 ILE A N 1
ATOM 1223 C CA . ILE A 1 169 ? -8.354 -57.250 -33.709 1.00 33.83 251 ILE A CA 1
ATOM 1224 C C . ILE A 1 169 ? -6.927 -57.633 -34.080 1.00 33.09 251 ILE A C 1
ATOM 1225 O O . ILE A 1 169 ? -6.137 -58.091 -33.250 1.00 38.69 251 ILE A O 1
ATOM 1230 N N . ARG A 1 170 ? -6.597 -57.423 -35.353 1.00 32.57 252 ARG A N 1
ATOM 1231 C CA . ARG A 1 170 ? -5.378 -57.956 -35.929 1.00 34.27 252 ARG A CA 1
ATOM 1232 C C . ARG A 1 170 ? -4.542 -56.847 -36.546 1.00 30.05 252 ARG A C 1
ATOM 1233 O O . ARG A 1 170 ? -5.058 -55.831 -37.016 1.00 28.76 252 ARG A O 1
ATOM 1241 N N . ARG A 1 171 ? -3.233 -57.064 -36.523 1.00 35.07 253 ARG A N 1
ATOM 1242 C CA . ARG A 1 171 ? -2.260 -56.230 -37.217 1.00 31.88 253 ARG A CA 1
ATOM 1243 C C . ARG A 1 171 ? -1.756 -56.992 -38.435 1.00 35.64 253 ARG A C 1
ATOM 1244 O O . ARG A 1 171 ? -0.939 -57.914 -38.288 1.00 42.44 253 ARG A O 1
ATOM 1252 N N . PRO A 1 172 ? -2.214 -56.668 -39.650 1.00 32.22 254 PRO A N 1
ATOM 1253 C CA . PRO A 1 172 ? -1.824 -57.474 -40.818 1.00 33.87 254 PRO A CA 1
ATOM 1254 C C . PRO A 1 172 ? -0.436 -57.200 -41.373 1.00 37.60 254 PRO A C 1
ATOM 1255 O O . PRO A 1 172 ? 0.113 -58.094 -42.031 1.00 40.27 254 PRO A O 1
ATOM 1259 N N . PHE A 1 173 ? 0.143 -56.014 -41.163 1.00 35.31 255 PHE A N 1
ATOM 1260 C CA . PHE A 1 173 ? 1.457 -55.691 -41.713 1.00 32.23 255 PHE A CA 1
ATOM 1261 C C . PHE A 1 173 ? 2.388 -55.160 -40.630 1.00 33.46 255 PHE A C 1
ATOM 1262 O O . PHE A 1 173 ? 1.953 -54.665 -39.584 1.00 32.89 255 PHE A O 1
ATOM 1270 N N . ALA A 1 174 ? 3.688 -55.240 -40.917 1.00 31.32 256 ALA A N 1
ATOM 1271 C CA . ALA A 1 174 ? 4.714 -54.749 -40.004 1.00 31.15 256 ALA A CA 1
ATOM 1272 C C . ALA A 1 174 ? 4.957 -53.247 -40.123 1.00 31.18 256 ALA A C 1
ATOM 1273 O O . ALA A 1 174 ? 5.393 -52.618 -39.150 1.00 28.46 256 ALA A O 1
ATOM 1275 N N . THR A 1 175 ? 4.684 -52.661 -41.284 1.00 23.47 257 THR A N 1
ATOM 1276 C CA . THR A 1 175 ? 5.026 -51.265 -41.523 1.00 29.45 257 THR A CA 1
ATOM 1277 C C . THR A 1 175 ? 4.352 -50.338 -40.510 1.00 33.65 257 THR A C 1
ATOM 1278 O O . THR A 1 175 ? 3.142 -50.440 -40.262 1.00 30.86 257 THR A O 1
ATOM 1282 N N . GLU A 1 176 ? 5.149 -49.443 -39.913 1.00 26.23 258 GLU A N 1
ATOM 1283 C CA . GLU A 1 176 ? 4.680 -48.328 -39.094 1.00 28.58 258 GLU A CA 1
ATOM 1284 C C . GLU A 1 176 ? 5.064 -47.016 -39.759 1.00 28.86 258 GLU A C 1
ATOM 1285 O O . GLU A 1 176 ? 5.918 -46.971 -40.646 1.00 32.80 258 GLU A O 1
ATOM 1291 N N . VAL A 1 177 ? 4.466 -45.934 -39.270 1.00 16.04 259 VAL A N 1
ATOM 1292 C CA . VAL A 1 177 ? 4.903 -44.584 -39.595 1.00 18.84 259 VAL A CA 1
ATOM 1293 C C . VAL A 1 177 ? 4.724 -43.719 -38.359 1.00 21.21 259 VAL A C 1
ATOM 1294 O O . VAL A 1 177 ? 3.704 -43.806 -37.663 1.00 28.30 259 VAL A O 1
ATOM 1298 N N . SER A 1 178 ? 5.719 -42.881 -38.092 1.00 28.03 260 SER A N 1
ATOM 1299 C CA . SER A 1 178 ? 5.768 -42.031 -36.908 1.00 25.67 260 SER A CA 1
ATOM 1300 C C . SER A 1 178 ? 5.267 -40.651 -37.293 1.00 22.90 260 SER A C 1
ATOM 1301 O O . SER A 1 178 ? 5.967 -39.904 -37.978 1.00 36.54 260 SER A O 1
ATOM 1304 N N . THR A 1 179 ? 4.063 -40.299 -36.860 1.00 25.53 261 THR A N 1
ATOM 1305 C CA . THR A 1 179 ? 3.531 -38.982 -37.176 1.00 26.71 261 THR A CA 1
ATOM 1306 C C . THR A 1 179 ? 3.368 -38.081 -35.962 1.00 24.75 261 THR A C 1
ATOM 1307 O O . THR A 1 179 ? 3.235 -36.868 -36.138 1.00 26.04 261 THR A O 1
ATOM 1311 N N . GLY A 1 180 ? 3.377 -38.632 -34.752 1.00 20.42 262 GLY A N 1
ATOM 1312 C CA . GLY A 1 180 ? 3.159 -37.818 -33.573 1.00 18.64 262 GLY A CA 1
ATOM 1313 C C . GLY A 1 180 ? 3.438 -38.587 -32.303 1.00 18.48 262 GLY A C 1
ATOM 1314 O O . GLY A 1 180 ? 3.750 -39.780 -32.322 1.00 24.89 262 GLY A O 1
ATOM 1315 N N . SER A 1 181 ? 3.325 -37.868 -31.187 1.00 16.17 263 SER A N 1
ATOM 1316 C CA . SER A 1 181 ? 3.565 -38.381 -29.854 1.00 16.13 263 SER A CA 1
ATOM 1317 C C . SER A 1 181 ? 2.412 -37.949 -28.966 1.00 16.50 263 SER A C 1
ATOM 1318 O O . SER A 1 181 ? 1.601 -37.108 -29.347 1.00 14.20 263 SER A O 1
ATOM 1321 N N . TYR A 1 182 ? 2.341 -38.546 -27.779 1.00 12.28 264 TYR A N 1
ATOM 1322 C CA . TYR A 1 182 ? 1.503 -38.042 -26.706 1.00 12.10 264 TYR A CA 1
ATOM 1323 C C . TYR A 1 182 ? 2.315 -37.073 -25.860 1.00 15.20 264 TYR A C 1
ATOM 1324 O O . TYR A 1 182 ? 3.497 -37.312 -25.591 1.00 16.16 264 TYR A O 1
ATOM 1333 N N . TRP A 1 183 ? 1.678 -35.980 -25.454 1.00 12.92 265 TRP A N 1
ATOM 1334 C CA . TRP A 1 183 ? 2.310 -34.870 -24.752 1.00 14.96 265 TRP A CA 1
ATOM 1335 C C . TRP A 1 183 ? 1.521 -34.526 -23.499 1.00 16.86 265 TRP A C 1
ATOM 1336 O O . TRP A 1 183 ? 0.287 -34.527 -23.520 1.00 18.58 265 TRP A O 1
ATOM 1347 N N . LEU A 1 184 ? 2.219 -34.194 -22.417 1.00 13.26 266 LEU A N 1
ATOM 1348 C CA . LEU A 1 184 ? 1.577 -33.546 -21.280 1.00 16.81 266 LEU A CA 1
ATOM 1349 C C . LEU A 1 184 ? 1.699 -32.032 -21.467 1.00 18.93 266 LEU A C 1
ATOM 1350 O O . LEU A 1 184 ? 2.807 -31.489 -21.455 1.00 17.99 266 LEU A O 1
ATOM 1355 N N . THR A 1 185 ? 0.571 -31.352 -21.664 1.00 12.72 267 THR A N 1
ATOM 1356 C CA . THR A 1 185 ? 0.575 -29.929 -21.966 1.00 13.37 267 THR A CA 1
ATOM 1357 C C . THR A 1 185 ? -0.078 -29.146 -20.837 1.00 16.76 267 THR A C 1
ATOM 1358 O O . THR A 1 185 ? -0.844 -29.685 -20.033 1.00 18.40 267 THR A O 1
ATOM 1362 N N . ARG A 1 186 ? 0.245 -27.855 -20.791 1.00 16.41 268 ARG A N 1
ATOM 1363 C CA . ARG A 1 186 ? -0.252 -26.938 -19.778 1.00 18.26 268 ARG A CA 1
ATOM 1364 C C . ARG A 1 186 ? -0.212 -25.535 -20.374 1.00 23.06 268 ARG A C 1
ATOM 1365 O O . ARG A 1 186 ? 0.564 -25.267 -21.294 1.00 20.15 268 ARG A O 1
ATOM 1373 N N . LEU A 1 187 ? -1.080 -24.652 -19.881 1.00 21.51 269 LEU A N 1
ATOM 1374 C CA . LEU A 1 187 ? -1.069 -23.267 -20.341 1.00 30.14 269 LEU A CA 1
ATOM 1375 C C . LEU A 1 187 ? 0.151 -22.536 -19.792 1.00 23.02 269 LEU A C 1
ATOM 1376 O O . LEU A 1 187 ? 0.471 -22.662 -18.610 1.00 21.04 269 LEU A O 1
ATOM 1381 N N . GLN A 1 188 ? 0.824 -21.762 -20.658 1.00 26.79 270 GLN A N 1
ATOM 1382 C CA . GLN A 1 188 ? 1.945 -20.918 -20.225 1.00 33.85 270 GLN A CA 1
ATOM 1383 C C . GLN A 1 188 ? 1.522 -19.932 -19.141 1.00 32.67 270 GLN A C 1
ATOM 1384 O O . GLN A 1 188 ? 2.338 -19.561 -18.287 1.00 36.61 270 GLN A O 1
ATOM 1390 N N . SER A 1 189 ? 0.250 -19.512 -19.162 1.00 28.82 271 SER A N 1
ATOM 1391 C CA . SER A 1 189 ? -0.300 -18.521 -18.239 1.00 31.99 271 SER A CA 1
ATOM 1392 C C . SER A 1 189 ? -0.355 -18.998 -16.789 1.00 37.39 271 SER A C 1
ATOM 1393 O O . SER A 1 189 ? -0.431 -18.170 -15.871 1.00 36.12 271 SER A O 1
ATOM 1396 N N . ARG A 1 190 ? -0.343 -20.298 -16.550 1.00 37.76 272 ARG A N 1
ATOM 1397 C CA . ARG A 1 190 ? -0.659 -20.811 -15.230 1.00 45.89 272 ARG A CA 1
ATOM 1398 C C . ARG A 1 190 ? 0.571 -21.401 -14.555 1.00 45.49 272 ARG A C 1
ATOM 1399 O O . ARG A 1 190 ? 1.416 -22.029 -15.201 1.00 46.44 272 ARG A O 1
ATOM 1407 N N . GLY A 1 191 ? 0.665 -21.193 -13.256 1.00 48.79 273 GLY A N 1
ATOM 1408 C CA . GLY A 1 191 ? 1.715 -21.824 -12.499 1.00 48.00 273 GLY A CA 1
ATOM 1409 C C . GLY A 1 191 ? 1.399 -23.277 -12.203 1.00 42.08 273 GLY A C 1
ATOM 1410 O O . GLY A 1 191 ? 0.249 -23.711 -12.182 1.00 47.14 273 GLY A O 1
ATOM 1411 N N . GLU A 1 192 ? 2.453 -24.042 -11.984 1.00 39.13 274 GLU A N 1
ATOM 1412 C CA . GLU A 1 192 ? 2.330 -25.446 -11.655 1.00 35.84 274 GLU A CA 1
ATOM 1413 C C . GLU A 1 192 ? 2.147 -25.564 -10.152 1.00 40.64 274 GLU A C 1
ATOM 1414 O O . GLU A 1 192 ? 2.996 -25.102 -9.382 1.00 37.07 274 GLU A O 1
ATOM 1420 N N . THR A 1 193 ? 1.030 -26.151 -9.739 1.00 33.99 275 THR A N 1
ATOM 1421 C CA . THR A 1 193 ? 0.778 -26.371 -8.326 1.00 32.05 275 THR A CA 1
ATOM 1422 C C . THR A 1 193 ? 1.575 -27.581 -7.853 1.00 24.21 275 THR A C 1
ATOM 1423 O O . THR A 1 193 ? 2.236 -28.269 -8.635 1.00 29.59 275 THR A O 1
ATOM 1427 N N . SER A 1 194 ? 1.489 -27.867 -6.560 1.00 22.40 276 SER A N 1
ATOM 1428 C CA . SER A 1 194 ? 2.244 -28.985 -6.011 1.00 27.80 276 SER A CA 1
ATOM 1429 C C . SER A 1 194 ? 1.636 -30.330 -6.417 1.00 29.05 276 SER A C 1
ATOM 1430 O O . SER A 1 194 ? 2.371 -31.285 -6.710 1.00 27.55 276 SER A O 1
ATOM 1433 N N . ALA A 1 195 ? 0.302 -30.431 -6.470 1.00 22.42 277 ALA A N 1
ATOM 1434 C CA . ALA A 1 195 ? -0.303 -31.673 -6.956 1.00 24.02 277 ALA A CA 1
ATOM 1435 C C . ALA A 1 195 ? 0.030 -31.900 -8.423 1.00 18.70 277 ALA A C 1
ATOM 1436 O O . ALA A 1 195 ? 0.308 -33.034 -8.831 1.00 20.94 277 ALA A O 1
ATOM 1438 N N . MET A 1 196 ? 0.027 -30.829 -9.225 1.00 18.83 278 MET A N 1
ATOM 1439 C CA . MET A 1 196 ? 0.485 -30.930 -10.606 1.00 20.50 278 MET A CA 1
ATOM 1440 C C . MET A 1 196 ? 1.900 -31.499 -10.684 1.00 21.37 278 MET A C 1
ATOM 1441 O O . MET A 1 196 ? 2.173 -32.405 -11.481 1.00 18.20 278 MET A O 1
ATOM 1446 N N . LEU A 1 197 ? 2.822 -30.972 -9.867 1.00 23.67 279 LEU A N 1
ATOM 1447 C CA . LEU A 1 197 ? 4.198 -31.468 -9.918 1.00 23.58 279 LEU A CA 1
ATOM 1448 C C . LEU A 1 197 ? 4.251 -32.940 -9.549 1.00 21.85 279 LEU A C 1
ATOM 1449 O O . LEU A 1 197 ? 4.935 -33.727 -10.214 1.00 24.07 279 LEU A O 1
ATOM 1454 N N . ALA A 1 198 ? 3.496 -33.340 -8.522 1.00 16.79 280 ALA A N 1
ATOM 1455 C CA . ALA A 1 198 ? 3.461 -34.747 -8.153 1.00 18.02 280 ALA A CA 1
ATOM 1456 C C . ALA A 1 198 ? 2.942 -35.595 -9.307 1.00 21.60 280 ALA A C 1
ATOM 1457 O O . ALA A 1 198 ? 3.538 -36.623 -9.652 1.00 24.04 280 ALA A O 1
ATOM 1459 N N . PHE A 1 199 ? 1.835 -35.169 -9.937 1.00 18.57 281 PHE A N 1
ATOM 1460 C CA . PHE A 1 199 ? 1.276 -35.958 -11.034 1.00 15.28 281 PHE A CA 1
ATOM 1461 C C . PHE A 1 199 ? 2.262 -36.070 -12.185 1.00 14.87 281 PHE A C 1
ATOM 1462 O O . PHE A 1 199 ? 2.436 -37.147 -12.757 1.00 15.43 281 PHE A O 1
ATOM 1470 N N . ARG A 1 200 ? 2.909 -34.961 -12.542 1.00 17.53 282 ARG A N 1
ATOM 1471 C CA . ARG A 1 200 ? 3.894 -34.958 -13.624 1.00 21.37 282 ARG A CA 1
ATOM 1472 C C . ARG A 1 200 ? 5.031 -35.952 -13.361 1.00 19.27 282 ARG A C 1
ATOM 1473 O O . ARG A 1 200 ? 5.442 -36.698 -14.262 1.00 17.85 282 ARG A O 1
ATOM 1481 N N . GLY A 1 201 ? 5.529 -36.003 -12.129 1.00 15.57 283 GLY A N 1
ATOM 1482 C CA . GLY A 1 201 ? 6.614 -36.925 -11.834 1.00 16.99 283 GLY A CA 1
ATOM 1483 C C . GLY A 1 201 ? 6.205 -38.371 -12.037 1.00 18.24 283 GLY A C 1
ATOM 1484 O O . GLY A 1 201 ? 6.895 -39.141 -12.711 1.00 14.50 283 GLY A O 1
ATOM 1485 N N . TRP A 1 202 ? 5.050 -38.747 -11.488 1.00 16.01 284 TRP A N 1
ATOM 1486 C CA . TRP A 1 202 ? 4.543 -40.101 -11.676 1.00 17.14 284 TRP A CA 1
ATOM 1487 C C . TRP A 1 202 ? 4.272 -40.402 -13.147 1.00 19.58 284 TRP A C 1
ATOM 1488 O O . TRP A 1 202 ? 4.558 -41.508 -13.627 1.00 17.68 284 TRP A O 1
ATOM 1499 N N . LEU A 1 203 ? 3.725 -39.436 -13.888 1.00 15.01 285 LEU A N 1
ATOM 1500 C CA . LEU A 1 203 ? 3.380 -39.722 -15.281 1.00 13.17 285 LEU A CA 1
ATOM 1501 C C . LEU A 1 203 ? 4.626 -39.885 -16.143 1.00 15.52 285 LEU A C 1
ATOM 1502 O O . LEU A 1 203 ? 4.643 -40.713 -17.067 1.00 10.79 285 LEU A O 1
ATOM 1507 N N . LEU A 1 204 ? 5.673 -39.101 -15.862 1.00 15.06 286 LEU A N 1
ATOM 1508 C CA . LEU A 1 204 ? 6.929 -39.234 -16.606 1.00 18.65 286 LEU A CA 1
ATOM 1509 C C . LEU A 1 204 ? 7.605 -40.573 -16.333 1.00 13.49 286 LEU A C 1
ATOM 1510 O O . LEU A 1 204 ? 8.158 -41.187 -17.248 1.00 18.48 286 LEU A O 1
ATOM 1515 N N . GLU A 1 205 ? 7.599 -41.024 -15.081 1.00 17.55 287 GLU A N 1
ATOM 1516 C CA . GLU A 1 205 ? 8.106 -42.359 -14.768 1.00 20.35 287 GLU A CA 1
ATOM 1517 C C . GLU A 1 205 ? 7.377 -43.426 -15.582 1.00 19.06 287 GLU A C 1
ATOM 1518 O O . GLU A 1 205 ? 8.004 -44.255 -16.251 1.00 17.68 287 GLU A O 1
ATOM 1524 N N . MET A 1 206 ? 6.044 -43.418 -15.535 1.00 15.94 288 MET A N 1
ATOM 1525 C CA . MET A 1 206 ? 5.269 -44.386 -16.306 1.00 16.23 288 MET A CA 1
ATOM 1526 C C . MET A 1 206 ? 5.530 -44.243 -17.802 1.00 11.89 288 MET A C 1
ATOM 1527 O O . MET A 1 206 ? 5.582 -45.236 -18.526 1.00 16.06 288 MET A O 1
ATOM 1532 N N . ALA A 1 207 ? 5.684 -43.017 -18.293 1.00 14.10 289 ALA A N 1
ATOM 1533 C CA . ALA A 1 207 ? 5.937 -42.858 -19.717 1.00 14.03 289 ALA A CA 1
ATOM 1534 C C . ALA A 1 207 ? 7.294 -43.442 -20.098 1.00 14.58 289 ALA A C 1
ATOM 1535 O O . ALA A 1 207 ? 7.426 -44.064 -21.159 1.00 15.43 289 ALA A O 1
ATOM 1537 N N . ALA A 1 208 ? 8.307 -43.280 -19.232 1.00 12.84 290 ALA A N 1
ATOM 1538 C CA . ALA A 1 208 ? 9.635 -43.795 -19.546 1.00 14.95 290 ALA A CA 1
ATOM 1539 C C . ALA A 1 208 ? 9.620 -45.310 -19.668 1.00 13.57 290 ALA A C 1
ATOM 1540 O O . ALA A 1 208 ? 10.302 -45.871 -20.525 1.00 11.90 290 ALA A O 1
ATOM 1542 N N . VAL A 1 209 ? 8.838 -45.993 -18.825 1.00 16.67 291 VAL A N 1
ATOM 1543 C CA . VAL A 1 209 ? 8.708 -47.445 -18.946 1.00 11.51 291 VAL A CA 1
ATOM 1544 C C . VAL A 1 209 ? 8.056 -47.814 -20.272 1.00 16.63 291 VAL A C 1
ATOM 1545 O O . VAL A 1 209 ? 8.349 -48.865 -20.853 1.00 17.31 291 VAL A O 1
ATOM 1549 N N . GLU A 1 210 ? 7.165 -46.963 -20.784 1.00 14.77 292 GLU A N 1
ATOM 1550 C CA . GLU A 1 210 ? 6.500 -47.310 -22.033 1.00 14.88 292 GLU A CA 1
ATOM 1551 C C . GLU A 1 210 ? 7.456 -47.112 -23.207 1.00 18.93 292 GLU A C 1
ATOM 1552 O O . GLU A 1 210 ? 7.600 -47.994 -24.060 1.00 15.22 292 GLU A O 1
ATOM 1558 N N . ALA A 1 211 ? 8.152 -45.970 -23.247 1.00 15.83 293 ALA A N 1
ATOM 1559 C CA . ALA A 1 211 ? 9.085 -45.737 -24.344 1.00 11.84 293 ALA A CA 1
ATOM 1560 C C . ALA A 1 211 ? 10.180 -46.785 -24.335 1.00 15.74 293 ALA A C 1
ATOM 1561 O O . ALA A 1 211 ? 10.571 -47.296 -25.386 1.00 19.23 293 ALA A O 1
ATOM 1563 N N . ARG A 1 212 ? 10.678 -47.116 -23.144 1.00 17.97 294 ARG A N 1
ATOM 1564 C CA . ARG A 1 212 ? 11.695 -48.153 -22.979 1.00 17.64 294 ARG A CA 1
ATOM 1565 C C . ARG A 1 212 ? 11.193 -49.499 -23.489 1.00 23.52 294 ARG A C 1
ATOM 1566 O O . ARG A 1 212 ? 11.924 -50.234 -24.164 1.00 24.62 294 ARG A O 1
ATOM 1574 N N . GLY A 1 213 ? 9.922 -49.818 -23.204 1.00 22.85 295 GLY A N 1
ATOM 1575 C CA . GLY A 1 213 ? 9.359 -51.092 -23.610 1.00 20.27 295 GLY A CA 1
ATOM 1576 C C . GLY A 1 213 ? 9.344 -51.310 -25.112 1.00 27.44 295 GLY A C 1
ATOM 1577 O O . GLY A 1 213 ? 9.465 -52.451 -25.576 1.00 32.35 295 GLY A O 1
ATOM 1578 N N . ARG A 1 214 ? 9.225 -50.236 -25.895 1.00 22.98 296 ARG A N 1
ATOM 1579 C CA . ARG A 1 214 ? 9.096 -50.425 -27.337 1.00 27.32 296 ARG A CA 1
ATOM 1580 C C . ARG A 1 214 ? 10.416 -50.646 -28.054 1.00 31.32 296 ARG A C 1
ATOM 1581 O O . ARG A 1 214 ? 10.413 -51.201 -29.158 1.00 37.77 296 ARG A O 1
ATOM 1589 N N . LEU A 1 215 ? 11.532 -50.234 -27.464 1.00 24.80 297 LEU A N 1
ATOM 1590 C CA . LEU A 1 215 ? 12.823 -50.706 -27.942 1.00 25.91 297 LEU A CA 1
ATOM 1591 C C . LEU A 1 215 ? 13.067 -52.142 -27.478 1.00 29.37 297 LEU A C 1
ATOM 1592 O O . LEU A 1 215 ? 13.618 -52.957 -28.226 1.00 27.94 297 LEU A O 1
ATOM 1597 N N . GLU A 1 216 ? 12.659 -52.458 -26.244 1.00 32.53 298 GLU A N 1
ATOM 1598 C CA . GLU A 1 216 ? 12.657 -53.824 -25.705 1.00 33.30 298 GLU A CA 1
ATOM 1599 C C . GLU A 1 216 ? 11.549 -54.642 -26.371 1.00 37.66 298 GLU A C 1
ATOM 1600 O O . GLU A 1 216 ? 11.818 -55.597 -27.092 1.00 44.46 298 GLU A O 1
ATOM 1606 N N . ASP B 1 12 ? -8.079 -0.291 -0.254 1.00 60.52 94 ASP B N 1
ATOM 1607 C CA . ASP B 1 12 ? -6.875 -0.082 -1.062 1.00 57.61 94 ASP B CA 1
ATOM 1608 C C . ASP B 1 12 ? -7.136 -0.376 -2.543 1.00 50.26 94 ASP B C 1
ATOM 1609 O O . ASP B 1 12 ? -6.925 -1.497 -3.022 1.00 49.03 94 ASP B O 1
ATOM 1614 N N . VAL B 1 13 ? -7.578 0.639 -3.269 1.00 44.90 95 VAL B N 1
ATOM 1615 C CA . VAL B 1 13 ? -8.116 0.442 -4.606 1.00 42.17 95 VAL B CA 1
ATOM 1616 C C . VAL B 1 13 ? -7.050 0.766 -5.647 1.00 44.64 95 VAL B C 1
ATOM 1617 O O . VAL B 1 13 ? -6.141 1.576 -5.419 1.00 41.73 95 VAL B O 1
ATOM 1621 N N . LEU B 1 14 ? -7.153 0.093 -6.795 1.00 37.33 96 LEU B N 1
ATOM 1622 C CA . LEU B 1 14 ? -6.301 0.325 -7.960 1.00 33.71 96 LEU B CA 1
ATOM 1623 C C . LEU B 1 14 ? -7.154 0.141 -9.212 1.00 24.96 96 LEU B C 1
ATOM 1624 O O . LEU B 1 14 ? -7.745 -0.922 -9.404 1.00 26.11 96 LEU B O 1
ATOM 1629 N N . THR B 1 15 ? -7.230 1.160 -10.055 1.00 24.22 97 THR B N 1
ATOM 1630 C CA . THR B 1 15 ? -8.092 1.127 -11.231 1.00 27.81 97 THR B CA 1
ATOM 1631 C C . THR B 1 15 ? -7.231 1.059 -12.491 1.00 28.42 97 THR B C 1
ATOM 1632 O O . THR B 1 15 ? -6.535 2.023 -12.831 1.00 30.05 97 THR B O 1
ATOM 1636 N N . VAL B 1 16 ? -7.286 -0.076 -13.183 1.00 19.51 98 VAL B N 1
ATOM 1637 C CA . VAL B 1 16 ? -6.538 -0.293 -14.414 1.00 19.21 98 VAL B CA 1
ATOM 1638 C C . VAL B 1 16 ? -7.535 -0.435 -15.562 1.00 18.12 98 VAL B C 1
ATOM 1639 O O . VAL B 1 16 ? -8.470 -1.239 -15.482 1.00 21.28 98 VAL B O 1
ATOM 1643 N N . GLY B 1 17 ? -7.342 0.341 -16.620 1.00 18.74 99 GLY B N 1
ATOM 1644 C CA . GLY B 1 17 ? -8.162 0.205 -17.813 1.00 19.81 99 GLY B CA 1
ATOM 1645 C C . GLY B 1 17 ? -7.349 -0.336 -18.973 1.00 22.06 99 GLY B C 1
ATOM 1646 O O . GLY B 1 17 ? -6.472 0.359 -19.485 1.00 18.55 99 GLY B O 1
ATOM 1647 N N . ALA B 1 18 ? -7.604 -1.567 -19.401 1.00 16.04 100 ALA B N 1
ATOM 1648 C CA . ALA B 1 18 ? -6.774 -2.203 -20.416 1.00 16.39 100 ALA B CA 1
ATOM 1649 C C . ALA B 1 18 ? -7.576 -2.401 -21.694 1.00 18.28 100 ALA B C 1
ATOM 1650 O O . ALA B 1 18 ? -8.763 -2.740 -21.640 1.00 17.86 100 ALA B O 1
ATOM 1652 N N . VAL B 1 19 ? -6.924 -2.206 -22.844 1.00 15.74 101 VAL B N 1
ATOM 1653 C CA . VAL B 1 19 ? -7.586 -2.493 -24.110 1.00 12.75 101 VAL B CA 1
ATOM 1654 C C . VAL B 1 19 ? -8.046 -3.965 -24.116 1.00 19.62 101 VAL B C 1
ATOM 1655 O O . VAL B 1 19 ? -7.393 -4.855 -23.549 1.00 13.21 101 VAL B O 1
ATOM 1659 N N . GLY B 1 20 ? -9.209 -4.214 -24.724 1.00 17.82 102 GLY B N 1
ATOM 1660 C CA . GLY B 1 20 ? -9.947 -5.431 -24.414 1.00 15.15 102 GLY B CA 1
ATOM 1661 C C . GLY B 1 20 ? -9.301 -6.689 -24.956 1.00 11.44 102 GLY B C 1
ATOM 1662 O O . GLY B 1 20 ? -9.243 -7.719 -24.273 1.00 10.95 102 GLY B O 1
ATOM 1663 N N . THR B 1 21 ? -8.796 -6.617 -26.178 1.00 14.66 103 THR B N 1
ATOM 1664 C CA . THR B 1 21 ? -8.046 -7.719 -26.764 1.00 16.17 103 THR B CA 1
ATOM 1665 C C . THR B 1 21 ? -6.902 -8.180 -25.862 1.00 17.25 103 THR B C 1
ATOM 1666 O O . THR B 1 21 ? -6.712 -9.389 -25.655 1.00 14.04 103 THR B O 1
ATOM 1670 N N . PHE B 1 22 ? -6.135 -7.230 -25.318 1.00 14.02 104 PHE B N 1
ATOM 1671 C CA . PHE B 1 22 ? -5.027 -7.557 -24.411 1.00 14.45 104 PHE B CA 1
ATOM 1672 C C . PHE B 1 22 ? -5.546 -8.208 -23.133 1.00 15.68 104 PHE B C 1
ATOM 1673 O O . PHE B 1 22 ? -5.025 -9.232 -22.686 1.00 15.04 104 PHE B O 1
ATOM 1681 N N . THR B 1 23 ? -6.589 -7.618 -22.543 1.00 17.10 105 THR B N 1
ATOM 1682 C CA . THR B 1 23 ? -7.168 -8.097 -21.290 1.00 16.83 105 THR B CA 1
ATOM 1683 C C . THR B 1 23 ? -7.522 -9.577 -21.358 1.00 16.67 105 THR B C 1
ATOM 1684 O O . THR B 1 23 ? -7.148 -10.369 -20.486 1.00 16.03 105 THR B O 1
ATOM 1688 N N . VAL B 1 24 ? -8.251 -9.960 -22.398 1.00 15.32 106 VAL B N 1
ATOM 1689 C CA . VAL B 1 24 ? -8.814 -11.286 -22.477 1.00 17.07 106 VAL B CA 1
ATOM 1690 C C . VAL B 1 24 ? -7.828 -12.276 -23.090 1.00 16.62 106 VAL B C 1
ATOM 1691 O O . VAL B 1 24 ? -7.825 -13.457 -22.732 1.00 17.24 106 VAL B O 1
ATOM 1695 N N . GLY B 1 25 ? -6.973 -11.817 -23.996 1.00 17.74 107 GLY B N 1
ATOM 1696 C CA . GLY B 1 25 ? -6.035 -12.739 -24.591 1.00 18.19 107 GLY B CA 1
ATOM 1697 C C . GLY B 1 25 ? -4.781 -12.972 -23.794 1.00 17.82 107 GLY B C 1
ATOM 1698 O O . GLY B 1 25 ? -4.012 -13.862 -24.155 1.00 21.16 107 GLY B O 1
ATOM 1699 N N . TRP B 1 26 ? -4.548 -12.214 -22.719 1.00 17.15 108 TRP B N 1
ATOM 1700 C CA . TRP B 1 26 ? -3.244 -12.308 -22.054 1.00 14.02 108 TRP B CA 1
ATOM 1701 C C . TRP B 1 26 ? -3.249 -11.949 -20.564 1.00 14.56 108 TRP B C 1
ATOM 1702 O O . TRP B 1 26 ? -2.694 -12.692 -19.756 1.00 11.87 108 TRP B O 1
ATOM 1713 N N . LEU B 1 27 ? -3.862 -10.821 -20.179 1.00 14.87 109 LEU B N 1
ATOM 1714 C CA . LEU B 1 27 ? -3.765 -10.332 -18.801 1.00 12.79 109 LEU B CA 1
ATOM 1715 C C . LEU B 1 27 ? -4.633 -11.122 -17.815 1.00 18.05 109 LEU B C 1
ATOM 1716 O O . LEU B 1 27 ? -4.185 -11.430 -16.698 1.00 14.84 109 LEU B O 1
ATOM 1721 N N . LEU B 1 28 ? -5.880 -11.424 -18.177 1.00 11.18 110 LEU B N 1
ATOM 1722 C CA . LEU B 1 28 ? -6.754 -12.165 -17.265 1.00 15.38 110 LEU B CA 1
ATOM 1723 C C . LEU B 1 28 ? -6.246 -13.563 -16.927 1.00 22.56 110 LEU B C 1
ATOM 1724 O O . LEU B 1 28 ? -6.385 -13.970 -15.761 1.00 19.75 110 LEU B O 1
ATOM 1729 N N . PRO B 1 29 ? -5.707 -14.354 -17.862 1.00 17.10 111 PRO B N 1
ATOM 1730 C CA . PRO B 1 29 ? -5.155 -15.659 -17.471 1.00 20.25 111 PRO B CA 1
ATOM 1731 C C . PRO B 1 29 ? -4.025 -15.568 -16.446 1.00 25.33 111 PRO B C 1
ATOM 1732 O O . PRO B 1 29 ? -3.706 -16.579 -15.816 1.00 30.85 111 PRO B O 1
ATOM 1736 N N . ARG B 1 30 ? -3.408 -14.400 -16.252 1.00 26.26 112 ARG B N 1
ATOM 1737 C CA . ARG B 1 30 ? -2.286 -14.268 -15.327 1.00 18.09 112 ARG B CA 1
ATOM 1738 C C . ARG B 1 30 ? -2.648 -13.535 -14.050 1.00 24.23 112 ARG B C 1
ATOM 1739 O O . ARG B 1 30 ? -1.822 -13.471 -13.135 1.00 20.87 112 ARG B O 1
ATOM 1747 N N . LEU B 1 31 ? -3.865 -13.008 -13.956 1.00 22.62 113 LEU B N 1
ATOM 1748 C CA . LEU B 1 31 ? -4.217 -12.133 -12.845 1.00 29.23 113 LEU B CA 1
ATOM 1749 C C . LEU B 1 31 ? -4.366 -12.900 -11.532 1.00 30.56 113 LEU B C 1
ATOM 1750 O O . LEU B 1 31 ? -4.117 -12.335 -10.459 1.00 28.14 113 LEU B O 1
ATOM 1755 N N . GLU B 1 32 ? -4.770 -14.172 -11.591 1.00 31.94 114 GLU B N 1
ATOM 1756 C CA . GLU B 1 32 ? -4.804 -15.002 -10.388 1.00 38.30 114 GLU B CA 1
ATOM 1757 C C . GLU B 1 32 ? -3.486 -14.928 -9.632 1.00 39.93 114 GLU B C 1
ATOM 1758 O O . GLU B 1 32 ? -3.461 -14.785 -8.404 1.00 45.47 114 GLU B O 1
ATOM 1764 N N . ASP B 1 33 ? -2.376 -15.045 -10.359 1.00 40.27 115 ASP B N 1
ATOM 1765 C CA . ASP B 1 33 ? -1.060 -14.905 -9.756 1.00 37.84 115 ASP B CA 1
ATOM 1766 C C . ASP B 1 33 ? -0.963 -13.603 -8.962 1.00 38.80 115 ASP B C 1
ATOM 1767 O O . ASP B 1 33 ? -0.670 -13.609 -7.761 1.00 43.52 115 ASP B O 1
ATOM 1772 N N . PHE B 1 34 ? -1.241 -12.478 -9.623 1.00 32.01 116 PHE B N 1
ATOM 1773 C CA . PHE B 1 34 ? -1.150 -11.179 -8.967 1.00 29.74 116 PHE B CA 1
ATOM 1774 C C . PHE B 1 34 ? -1.996 -11.131 -7.701 1.00 34.69 116 PHE B C 1
ATOM 1775 O O . PHE B 1 34 ? -1.521 -10.706 -6.644 1.00 38.38 116 PHE B O 1
ATOM 1783 N N . GLN B 1 35 ? -3.260 -11.560 -7.793 1.00 36.45 117 GLN B N 1
ATOM 1784 C CA . GLN B 1 35 ? -4.152 -11.558 -6.633 1.00 36.92 117 GLN B CA 1
ATOM 1785 C C . GLN B 1 35 ? -3.705 -12.518 -5.536 1.00 49.02 117 GLN B C 1
ATOM 1786 O O . GLN B 1 35 ? -4.087 -12.329 -4.378 1.00 46.54 117 GLN B O 1
ATOM 1792 N N . ALA B 1 36 ? -2.911 -13.539 -5.872 1.00 46.53 118 ALA B N 1
ATOM 1793 C CA . ALA B 1 36 ? -2.323 -14.397 -4.85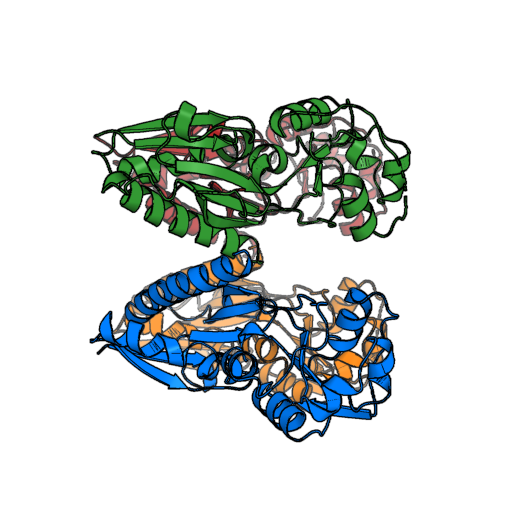3 1.00 43.84 118 ALA B CA 1
ATOM 1794 C C . ALA B 1 36 ? -1.108 -13.754 -4.200 1.00 55.97 118 ALA B C 1
ATOM 1795 O O . ALA B 1 36 ? -0.881 -13.954 -3.003 1.00 56.91 118 ALA B O 1
ATOM 1797 N N . ARG B 1 37 ? -0.322 -12.986 -4.961 1.00 52.65 119 ARG B N 1
ATOM 1798 C CA . ARG B 1 37 ? 0.881 -12.367 -4.419 1.00 49.78 119 ARG B CA 1
ATOM 1799 C C . ARG B 1 37 ? 0.601 -11.049 -3.701 1.00 51.83 119 ARG B C 1
ATOM 1800 O O . ARG B 1 37 ? 1.363 -10.675 -2.804 1.00 56.16 119 ARG B O 1
ATOM 1808 N N . HIS B 1 38 ? -0.483 -10.346 -4.023 1.00 49.08 120 HIS B N 1
ATOM 1809 C CA . HIS B 1 38 ? -0.916 -9.188 -3.235 1.00 50.65 120 HIS B CA 1
ATOM 1810 C C . HIS B 1 38 ? -2.398 -9.330 -2.913 1.00 49.29 120 HIS B C 1
ATOM 1811 O O . HIS B 1 38 ? -3.244 -8.656 -3.511 1.00 42.67 120 HIS B O 1
ATOM 1818 N N . PRO B 1 39 ? -2.745 -10.209 -1.964 1.00 54.76 121 PRO B N 1
ATOM 1819 C CA . PRO B 1 39 ? -4.167 -10.519 -1.722 1.00 50.36 121 PRO B CA 1
ATOM 1820 C C . PRO B 1 39 ? -4.994 -9.386 -1.150 1.00 45.71 121 PRO B C 1
ATOM 1821 O O . PRO B 1 39 ? -6.214 -9.551 -1.041 1.00 51.08 121 PRO B O 1
ATOM 1825 N N . PHE B 1 40 ? -4.409 -8.247 -0.794 1.00 40.50 122 PHE B N 1
ATOM 1826 C CA . PHE B 1 40 ? -5.204 -7.187 -0.190 1.00 39.45 122 PHE B CA 1
ATOM 1827 C C . PHE B 1 40 ? -5.207 -5.916 -1.030 1.00 48.70 122 PHE B C 1
ATOM 1828 O O . PHE B 1 40 ? -5.538 -4.835 -0.526 1.00 45.50 122 PHE B O 1
ATOM 1836 N N . ILE B 1 41 ? -4.894 -6.041 -2.320 1.00 38.21 123 ILE B N 1
ATOM 1837 C CA . ILE B 1 41 ? -5.171 -4.999 -3.300 1.00 39.83 123 ILE B CA 1
ATOM 1838 C C . ILE B 1 41 ? -6.552 -5.241 -3.908 1.00 41.18 123 ILE B C 1
ATOM 1839 O O . ILE B 1 41 ? -6.891 -6.370 -4.290 1.00 28.52 123 ILE B O 1
ATOM 1844 N N . ASP B 1 42 ? -7.356 -4.183 -3.993 1.00 36.75 124 ASP B N 1
ATOM 1845 C CA . ASP B 1 42 ? -8.664 -4.251 -4.644 1.00 42.45 124 ASP B CA 1
ATOM 1846 C C . ASP B 1 42 ? -8.497 -3.677 -6.048 1.00 36.65 124 ASP B C 1
ATOM 1847 O O . ASP B 1 42 ? -8.627 -2.473 -6.271 1.00 37.39 124 ASP B O 1
ATOM 1852 N N . LEU B 1 43 ? -8.183 -4.554 -6.995 1.00 34.73 125 LEU B N 1
ATOM 1853 C CA . LEU B 1 43 ? -8.060 -4.163 -8.391 1.00 28.31 125 LEU B CA 1
ATOM 1854 C C . LEU B 1 43 ? -9.442 -3.960 -9.016 1.00 33.06 125 LEU B C 1
ATOM 1855 O O . LEU B 1 43 ? -10.321 -4.819 -8.906 1.00 28.02 125 LEU B O 1
ATOM 1860 N N . ARG B 1 44 ? -9.633 -2.812 -9.653 1.00 29.57 126 ARG B N 1
ATOM 1861 C CA . ARG B 1 44 ? -10.832 -2.501 -10.424 1.00 29.90 126 ARG B CA 1
ATOM 1862 C C . ARG B 1 44 ? -10.426 -2.492 -11.893 1.00 17.04 126 ARG B C 1
ATOM 1863 O O . ARG B 1 44 ? -10.001 -1.471 -12.428 1.00 26.04 126 ARG B O 1
ATOM 1871 N N . LEU B 1 45 ? -10.547 -3.639 -12.541 1.00 20.53 127 LEU B N 1
ATOM 1872 C CA . LEU B 1 45 ? -10.154 -3.764 -13.933 1.00 22.54 127 LEU B CA 1
ATOM 1873 C C . LEU B 1 45 ? -11.332 -3.404 -14.841 1.00 20.84 127 LEU B C 1
ATOM 1874 O O . LEU B 1 45 ? -12.457 -3.858 -14.612 1.00 18.02 127 LEU B O 1
ATOM 1879 N N . SER B 1 46 ? -11.069 -2.556 -15.844 1.00 18.70 128 SER B N 1
ATOM 1880 C CA . SER B 1 46 ? -12.022 -2.195 -16.890 1.00 24.77 128 SER B CA 1
ATOM 1881 C C . SER B 1 46 ? -11.347 -2.317 -18.256 1.00 23.22 128 SER B C 1
ATOM 1882 O O . SER B 1 46 ? -10.119 -2.247 -18.359 1.00 23.94 128 SER B O 1
ATOM 1885 N N . THR B 1 47 ? -12.143 -2.528 -19.317 1.00 20.19 129 THR B N 1
ATOM 1886 C CA . THR B 1 47 ? -11.587 -2.595 -20.665 1.00 21.02 129 THR B CA 1
ATOM 1887 C C . THR B 1 47 ? -12.062 -1.415 -21.501 1.00 22.24 129 THR B C 1
ATOM 1888 O O . THR B 1 47 ? -13.011 -0.716 -21.152 1.00 21.65 129 THR B O 1
ATOM 1892 N N . HIS B 1 48 ? -11.374 -1.209 -22.621 1.00 21.31 130 HIS B N 1
ATOM 1893 C CA . HIS B 1 48 ? -11.670 -0.115 -23.525 1.00 19.49 130 HIS B CA 1
ATOM 1894 C C . HIS B 1 48 ? -11.190 -0.513 -24.912 1.00 17.59 130 HIS B C 1
ATOM 1895 O O . HIS B 1 48 ? -10.643 -1.599 -25.116 1.00 18.64 130 HIS B O 1
ATOM 1902 N N . ASN B 1 49 ? -11.377 0.377 -25.865 1.00 17.44 131 ASN B N 1
ATOM 1903 C CA . ASN B 1 49 ? -11.141 0.069 -27.267 1.00 22.68 131 ASN B CA 1
ATOM 1904 C C . ASN B 1 49 ? -9.912 0.792 -27.807 1.00 22.73 131 ASN B C 1
ATOM 1905 O O . ASN B 1 49 ? -9.755 0.977 -29.015 1.00 21.22 131 ASN B O 1
ATOM 1910 N N . ASN B 1 50 ? -8.991 1.152 -26.900 1.00 19.45 132 ASN B N 1
ATOM 1911 C CA . ASN B 1 50 ? -7.681 1.747 -27.130 1.00 24.08 132 ASN B CA 1
ATOM 1912 C C . ASN B 1 50 ? -7.754 3.256 -27.281 1.00 27.53 132 ASN B C 1
ATOM 1913 O O . ASN B 1 50 ? -6.716 3.905 -27.298 1.00 24.71 132 ASN B O 1
ATOM 1918 N N . ARG B 1 51 ? -8.931 3.834 -27.395 1.00 25.64 133 ARG B N 1
ATOM 1919 C CA . ARG B 1 51 ? -9.072 5.272 -27.569 1.00 32.99 133 ARG B CA 1
ATOM 1920 C C . ARG B 1 51 ? -9.674 5.819 -26.269 1.00 38.21 133 ARG B C 1
ATOM 1921 O O . ARG B 1 51 ? -10.888 5.888 -26.105 1.00 43.03 133 ARG B O 1
ATOM 1929 N N . VAL B 1 52 ? -8.804 6.191 -25.329 1.00 39.21 134 VAL B N 1
ATOM 1930 C CA . VAL B 1 52 ? -9.237 6.536 -23.987 1.00 37.38 134 VAL B CA 1
ATOM 1931 C C . VAL B 1 52 ? -8.619 7.848 -23.543 1.00 41.42 134 VAL B C 1
ATOM 1932 O O . VAL B 1 52 ? -7.589 8.297 -24.055 1.00 42.88 134 VAL B O 1
ATOM 1936 N N . ASP B 1 53 ? -9.264 8.426 -22.533 1.00 45.24 135 ASP B N 1
ATOM 1937 C CA . ASP B 1 53 ? -8.880 9.653 -21.840 1.00 42.86 135 ASP B CA 1
ATOM 1938 C C . ASP B 1 53 ? -8.614 9.239 -20.394 1.00 35.79 135 ASP B C 1
ATOM 1939 O O . ASP B 1 53 ? -9.560 9.030 -19.633 1.00 37.59 135 ASP B O 1
ATOM 1944 N N . ILE B 1 54 ? -7.340 9.076 -20.013 1.00 43.43 136 ILE B N 1
ATOM 1945 C CA . ILE B 1 54 ? -7.027 8.532 -18.686 1.00 45.87 136 ILE B CA 1
ATOM 1946 C C . ILE B 1 54 ? -7.682 9.369 -17.589 1.00 39.81 136 ILE B C 1
ATOM 1947 O O . ILE B 1 54 ? -8.285 8.833 -16.647 1.00 34.70 136 ILE B O 1
ATOM 1952 N N . ALA B 1 55 ? -7.549 10.698 -17.687 1.00 39.07 137 ALA B N 1
ATOM 1953 C CA . ALA B 1 55 ? -8.206 11.597 -16.741 1.00 46.06 137 ALA B CA 1
ATOM 1954 C C . ALA B 1 55 ? -9.708 11.336 -16.677 1.00 38.51 137 ALA B C 1
ATOM 1955 O O . ALA B 1 55 ? -10.248 11.038 -15.607 1.00 42.47 137 ALA B O 1
ATOM 1957 N N . ALA B 1 56 ? -10.396 11.418 -17.822 1.00 39.82 138 ALA B N 1
ATOM 1958 C CA . ALA B 1 56 ? -11.859 11.383 -17.815 1.00 33.79 138 ALA B CA 1
ATOM 1959 C C . ALA B 1 56 ? -12.395 10.078 -17.241 1.00 41.17 138 ALA B C 1
ATOM 1960 O O . ALA B 1 56 ? -13.433 10.074 -16.568 1.00 55.15 138 ALA B O 1
ATOM 1962 N N . GLU B 1 57 ? -11.709 8.959 -17.501 1.00 38.86 139 GLU B N 1
ATOM 1963 C CA . GLU B 1 57 ? -12.137 7.661 -16.986 1.00 44.13 139 GLU B CA 1
ATOM 1964 C C . GLU B 1 57 ? -11.624 7.371 -15.575 1.00 49.32 139 GLU B C 1
ATOM 1965 O O . GLU B 1 57 ? -12.000 6.340 -14.999 1.00 48.65 139 GLU B O 1
ATOM 1971 N N . GLY B 1 58 ? -10.802 8.249 -15.005 1.00 38.91 140 GLY B N 1
ATOM 1972 C CA . GLY B 1 58 ? -10.361 8.100 -13.621 1.00 48.11 140 GLY B CA 1
ATOM 1973 C C . GLY B 1 58 ? -9.537 6.861 -13.339 1.00 41.65 140 GLY B C 1
ATOM 1974 O O . GLY B 1 58 ? -9.761 6.180 -12.330 1.00 36.57 140 GLY B O 1
ATOM 1975 N N . LEU B 1 59 ? -8.594 6.543 -14.215 1.00 36.77 141 LEU B N 1
ATOM 1976 C CA . LEU B 1 59 ? -7.777 5.350 -14.060 1.00 35.44 141 LEU B CA 1
ATOM 1977 C C . LEU B 1 59 ? -6.430 5.736 -13.467 1.00 27.22 141 LEU B C 1
ATOM 1978 O O . LEU B 1 59 ? -5.902 6.813 -13.750 1.00 29.86 141 LEU B O 1
ATOM 1983 N N . ASP B 1 60 ? -5.893 4.861 -12.622 1.00 23.74 142 ASP B N 1
ATOM 1984 C CA . ASP B 1 60 ? -4.486 4.968 -12.247 1.00 27.56 142 ASP B CA 1
ATOM 1985 C C . ASP B 1 60 ? -3.596 4.678 -13.456 1.00 26.66 142 ASP B C 1
ATOM 1986 O O . ASP B 1 60 ? -2.847 5.547 -13.919 1.00 26.22 142 ASP B O 1
ATOM 1991 N N . TYR B 1 61 ? -3.713 3.466 -14.014 1.00 21.21 143 TYR B N 1
ATOM 1992 C CA . TYR B 1 61 ? -3.017 3.052 -15.224 1.00 17.36 143 TYR B CA 1
ATOM 1993 C C . TYR B 1 61 ? -3.993 2.743 -16.361 1.00 19.03 143 TYR B C 1
ATOM 1994 O O . TYR B 1 61 ? -5.102 2.249 -16.142 1.00 20.84 143 TYR B O 1
ATOM 2003 N N . ALA B 1 62 ? -3.562 3.017 -17.584 1.00 16.52 144 ALA B N 1
ATOM 2004 C CA . ALA B 1 62 ? -4.181 2.446 -18.769 1.00 14.09 144 ALA B CA 1
ATOM 2005 C C . ALA B 1 62 ? -3.151 1.587 -19.500 1.00 20.90 144 ALA B C 1
ATOM 2006 O O . ALA B 1 62 ? -1.949 1.881 -19.485 1.00 20.61 144 ALA B O 1
ATOM 2008 N N . ILE B 1 63 ? -3.609 0.491 -20.093 1.00 13.63 145 ILE B N 1
ATOM 2009 C CA . ILE B 1 63 ? -2.766 -0.340 -20.942 1.00 16.12 145 ILE B CA 1
ATOM 2010 C C . ILE B 1 63 ? -3.254 -0.152 -22.365 1.00 19.65 145 ILE B C 1
ATOM 2011 O O . ILE B 1 63 ? -4.426 -0.424 -22.659 1.00 13.91 145 ILE B O 1
ATOM 2016 N N . ARG B 1 64 ? -2.368 0.320 -23.248 1.00 14.32 146 ARG B N 1
ATOM 2017 C CA . ARG B 1 64 ? -2.754 0.627 -24.619 1.00 20.02 146 ARG B CA 1
ATOM 2018 C C . ARG B 1 64 ? -1.789 -0.004 -25.615 1.00 20.08 146 ARG B C 1
ATOM 2019 O O . ARG B 1 64 ? -0.670 -0.386 -25.280 1.00 16.09 146 ARG B O 1
ATOM 2027 N N . PHE B 1 65 ? -2.249 -0.109 -26.853 1.00 19.54 147 PHE B N 1
ATOM 2028 C CA . PHE B 1 65 ? -1.436 -0.502 -27.986 1.00 15.53 147 PHE B CA 1
ATOM 2029 C C . PHE B 1 65 ? -1.035 0.750 -28.758 1.00 24.83 147 PHE B C 1
ATOM 2030 O O . PHE B 1 65 ? -1.838 1.679 -28.901 1.00 18.46 147 PHE B O 1
ATOM 2038 N N . GLY B 1 66 ? 0.213 0.787 -29.234 1.00 17.85 148 GLY B N 1
ATOM 2039 C CA . GLY B 1 66 ? 0.639 1.930 -30.041 1.00 18.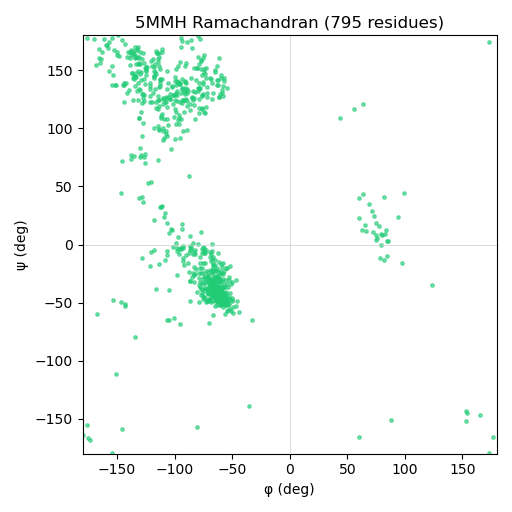65 148 GLY B CA 1
ATOM 2040 C C . GLY B 1 66 ? 2.146 2.168 -29.953 1.00 28.41 148 GLY B C 1
ATOM 2041 O O . GLY B 1 66 ? 2.933 1.231 -29.742 1.00 19.39 148 GLY B O 1
ATOM 2042 N N . GLY B 1 67 ? 2.511 3.441 -30.138 1.00 30.22 149 GLY B N 1
ATOM 2043 C CA . GLY B 1 67 ? 3.878 3.924 -30.227 1.00 23.69 149 GLY B CA 1
ATOM 2044 C C . GLY B 1 67 ? 4.476 4.532 -28.973 1.00 28.47 149 GLY B C 1
ATOM 2045 O O . GLY B 1 67 ? 5.622 4.988 -29.007 1.00 25.76 149 GLY B O 1
ATOM 2046 N N . GLY B 1 68 ? 3.740 4.574 -27.866 1.00 31.13 150 GLY B N 1
ATOM 2047 C CA . GLY B 1 68 ? 4.343 4.964 -26.611 1.00 27.46 150 GLY B CA 1
ATOM 2048 C C . GLY B 1 68 ? 4.539 6.446 -26.423 1.00 28.69 150 GLY B C 1
ATOM 2049 O O . GLY B 1 68 ? 5.033 6.855 -25.366 1.00 34.79 150 GLY B O 1
ATOM 2050 N N . ALA B 1 69 ? 4.157 7.264 -27.393 1.00 32.52 151 ALA B N 1
ATOM 2051 C CA . ALA B 1 69 ? 4.338 8.714 -27.330 1.00 38.92 151 ALA B CA 1
ATOM 2052 C C . ALA B 1 69 ? 2.968 9.397 -27.285 1.00 33.49 151 ALA B C 1
ATOM 2053 O O . ALA B 1 69 ? 2.533 9.998 -28.269 1.00 44.55 151 ALA B O 1
ATOM 2055 N N . TRP B 1 70 ? 2.289 9.298 -26.143 1.00 33.82 152 TRP B N 1
ATOM 2056 C CA . TRP B 1 70 ? 1.042 10.013 -25.895 1.00 35.47 152 TRP B CA 1
ATOM 2057 C C . TRP B 1 70 ? 1.335 11.196 -24.974 1.00 44.50 152 TRP B C 1
ATOM 2058 O O . TRP B 1 70 ? 1.970 11.024 -23.928 1.00 45.06 152 TRP B O 1
ATOM 2069 N N . HIS B 1 71 ? 0.885 12.393 -25.360 1.00 43.17 153 HIS B N 1
ATOM 2070 C CA . HIS B 1 71 ? 1.263 13.589 -24.611 1.00 40.88 153 HIS B CA 1
ATOM 2071 C C . HIS B 1 71 ? 0.730 13.540 -23.182 1.00 45.01 153 HIS B C 1
ATOM 2072 O O . HIS B 1 71 ? -0.428 13.176 -22.941 1.00 42.71 153 HIS B O 1
ATOM 2079 N N . GLY B 1 72 ? 1.585 13.937 -22.232 1.00 43.37 154 GLY B N 1
ATOM 2080 C CA . GLY B 1 72 ? 1.212 14.060 -20.836 1.00 44.02 154 GLY B CA 1
ATOM 2081 C C . GLY B 1 72 ? 1.297 12.788 -20.026 1.00 35.96 154 GLY B C 1
ATOM 2082 O O . GLY B 1 72 ? 0.943 12.799 -18.836 1.00 31.32 154 GLY B O 1
ATOM 2083 N N . THR B 1 73 ? 1.749 11.691 -20.622 1.00 37.81 155 THR B N 1
ATOM 2084 C CA . THR B 1 73 ? 1.705 10.393 -19.968 1.00 34.93 155 THR B CA 1
ATOM 2085 C C . THR B 1 73 ? 3.094 9.765 -19.940 1.00 31.95 155 THR B C 1
ATOM 2086 O O . THR B 1 73 ? 3.905 9.960 -20.853 1.00 29.97 155 THR B O 1
ATOM 2090 N N . GLU B 1 74 ? 3.369 9.037 -18.866 1.00 25.70 156 GLU B N 1
ATOM 2091 C CA . GLU B 1 74 ? 4.566 8.220 -18.778 1.00 34.78 156 GLU B CA 1
ATOM 2092 C C . GLU B 1 74 ? 4.190 6.820 -19.244 1.00 27.85 156 GLU B C 1
ATOM 2093 O O . GLU B 1 74 ? 3.253 6.222 -18.711 1.00 26.47 156 GLU B O 1
ATOM 2099 N N . ALA B 1 75 ? 4.904 6.313 -20.249 1.00 24.80 157 ALA B N 1
ATOM 2100 C CA . ALA B 1 75 ? 4.570 5.057 -20.907 1.00 24.15 157 ALA B CA 1
ATOM 2101 C C . ALA B 1 75 ? 5.732 4.085 -20.750 1.00 27.71 157 ALA B C 1
ATOM 2102 O O . ALA B 1 75 ? 6.854 4.380 -21.173 1.00 21.28 157 ALA B O 1
ATOM 2104 N N . LEU B 1 76 ? 5.452 2.919 -20.172 1.00 20.78 158 LEU B N 1
ATOM 2105 C CA . LEU B 1 76 ? 6.437 1.866 -19.967 1.00 23.22 158 LEU B CA 1
ATOM 2106 C C . LEU B 1 76 ? 6.117 0.741 -20.926 1.00 18.65 158 LEU B C 1
ATOM 2107 O O . LEU B 1 76 ? 5.013 0.202 -20.873 1.00 10.97 158 LEU B O 1
ATOM 2112 N N . ALA B 1 77 ? 7.068 0.370 -21.782 1.00 12.55 159 ALA B N 1
ATOM 2113 C CA . ALA B 1 77 ? 6.748 -0.660 -22.760 1.00 18.48 159 ALA B CA 1
ATOM 2114 C C . ALA B 1 77 ? 6.662 -2.026 -22.097 1.00 18.09 159 ALA B C 1
ATOM 2115 O O . ALA B 1 77 ? 7.367 -2.327 -21.130 1.00 13.19 159 ALA B O 1
ATOM 2117 N N . LEU B 1 78 ? 5.767 -2.854 -22.625 1.00 14.79 160 LEU B N 1
ATOM 2118 C CA . LEU B 1 78 ? 5.571 -4.201 -22.114 1.00 12.58 160 LEU B CA 1
ATOM 2119 C C . LEU B 1 78 ? 6.197 -5.205 -23.071 1.00 16.08 160 LEU B C 1
AT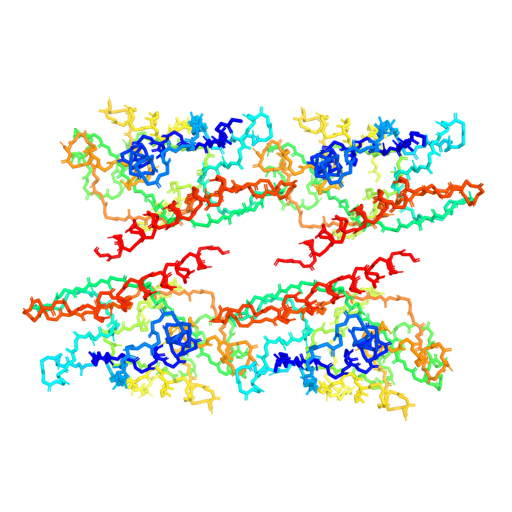OM 2120 O O . LEU B 1 78 ? 7.166 -5.889 -22.720 1.00 16.84 160 LEU B O 1
ATOM 2125 N N . PHE B 1 79 ? 5.658 -5.295 -24.283 1.00 11.83 161 PHE B N 1
ATOM 2126 C CA . PHE B 1 79 ? 6.224 -6.148 -25.318 1.00 14.94 161 PHE B CA 1
ATOM 2127 C C . PHE B 1 79 ? 5.601 -5.758 -26.646 1.00 18.76 161 PHE B C 1
ATOM 2128 O O . PHE B 1 79 ? 4.536 -5.133 -26.696 1.00 17.67 161 PHE B O 1
ATOM 2136 N N . GLU B 1 80 ? 6.291 -6.138 -27.716 1.00 20.98 162 GLU B N 1
ATOM 2137 C CA . GLU B 1 80 ? 5.901 -5.860 -29.089 1.00 21.81 162 GLU B CA 1
ATOM 2138 C C . GLU B 1 80 ? 4.734 -6.755 -29.498 1.00 28.70 162 GLU B C 1
ATOM 2139 O O . GLU B 1 80 ? 4.586 -7.870 -28.998 1.00 21.35 162 GLU B O 1
ATOM 2145 N N . ALA B 1 81 ? 3.895 -6.267 -30.418 1.00 18.50 163 ALA B N 1
ATOM 2146 C CA . ALA B 1 81 ? 2.708 -7.005 -30.834 1.00 23.56 163 ALA B CA 1
ATOM 2147 C C . ALA B 1 81 ? 2.649 -7.110 -32.352 1.00 26.00 163 ALA B C 1
ATOM 2148 O O . ALA B 1 81 ? 1.850 -6.419 -33.003 1.00 28.12 163 ALA B O 1
ATOM 2150 N N . PRO B 1 82 ? 3.450 -7.998 -32.948 1.00 19.40 164 PRO B N 1
ATOM 2151 C CA . PRO B 1 82 ? 3.488 -8.078 -34.412 1.00 18.69 164 PRO B CA 1
ATOM 2152 C C . PRO B 1 82 ? 2.222 -8.711 -34.974 1.00 21.01 164 PRO B C 1
ATOM 2153 O O . PRO B 1 82 ? 1.660 -9.648 -34.396 1.00 18.14 164 PRO B O 1
ATOM 2157 N N . LEU B 1 83 ? 1.791 -8.196 -36.126 1.00 16.49 165 LEU B N 1
ATOM 2158 C CA . LEU B 1 83 ? 0.546 -8.599 -36.766 1.00 18.45 165 LEU B CA 1
ATOM 2159 C C . LEU B 1 83 ? 0.802 -9.647 -37.841 1.00 24.69 165 LEU B C 1
ATOM 2160 O O . LEU B 1 83 ? 1.767 -9.550 -38.608 1.00 20.79 165 LEU B O 1
ATOM 2165 N N . THR B 1 84 ? -0.073 -10.643 -37.912 1.00 15.43 166 THR B N 1
ATOM 2166 C CA . THR B 1 84 ? 0.036 -11.624 -38.972 1.00 21.10 166 THR B CA 1
ATOM 2167 C C . THR B 1 84 ? -1.358 -11.924 -39.504 1.00 20.18 166 THR B C 1
ATOM 2168 O O . THR B 1 84 ? -2.365 -11.554 -38.900 1.00 18.42 166 THR B O 1
ATOM 2172 N N . VAL B 1 85 ? -1.407 -12.601 -40.646 1.00 18.47 167 VAL B N 1
ATOM 2173 C CA . VAL B 1 85 ? -2.668 -12.964 -41.277 1.00 14.93 167 VAL B CA 1
ATOM 2174 C C . VAL B 1 85 ? -3.263 -14.180 -40.580 1.00 21.85 167 VAL B C 1
ATOM 2175 O O . VAL B 1 85 ? -2.563 -15.163 -40.324 1.00 25.13 167 VAL B O 1
ATOM 2179 N N . LEU B 1 86 ? -4.566 -14.113 -40.273 1.00 23.05 168 LEU B N 1
ATOM 2180 C CA . LEU B 1 86 ? -5.276 -15.126 -39.493 1.00 21.21 168 LEU B CA 1
ATOM 2181 C C . LEU B 1 86 ? -6.659 -15.356 -40.099 1.00 21.78 168 LEU B C 1
ATOM 2182 O O . LEU B 1 86 ? -7.370 -14.385 -40.365 1.00 18.81 168 LEU B O 1
ATOM 2187 N N . CYS B 1 87 ? -7.055 -16.623 -40.282 1.00 19.03 169 CYS B N 1
ATOM 2188 C CA . CYS B 1 87 ? -8.306 -16.962 -40.962 1.00 30.63 169 CYS B CA 1
ATOM 2189 C C . CYS B 1 87 ? -8.796 -18.337 -40.493 1.00 22.96 169 CYS B C 1
ATOM 2190 O O . CYS B 1 87 ? -8.157 -18.991 -39.672 1.00 22.77 169 CYS B O 1
ATOM 2193 N N . CYS B 1 88 ? -9.963 -18.766 -40.994 1.00 33.87 170 CYS B N 1
ATOM 2194 C CA . CYS B 1 88 ? -10.575 -20.043 -40.602 1.00 34.40 170 CYS B CA 1
ATOM 2195 C C . CYS B 1 88 ? -9.901 -21.194 -41.349 1.00 33.55 170 CYS B C 1
ATOM 2196 O O . CYS B 1 88 ? -8.941 -20.975 -42.079 1.00 32.27 170 CYS B O 1
ATOM 2199 N N . PRO B 1 89 ? -10.283 -22.463 -41.140 1.00 37.17 171 PRO B N 1
ATOM 2200 C CA . PRO B 1 89 ? -9.503 -23.505 -41.841 1.00 37.32 171 PRO B CA 1
ATOM 2201 C C . PRO B 1 89 ? -9.727 -23.555 -43.353 1.00 41.86 171 PRO B C 1
ATOM 2202 O O . PRO B 1 89 ? -8.749 -23.750 -44.089 1.00 41.61 171 PRO B O 1
ATOM 2206 N N . GLU B 1 90 ? -10.949 -23.338 -43.856 1.00 38.19 172 GLU B N 1
ATOM 2207 C CA . GLU B 1 90 ? -11.173 -23.541 -45.288 1.00 43.90 172 GLU B CA 1
ATOM 2208 C C . GLU B 1 90 ? -10.470 -22.477 -46.123 1.00 48.51 172 GLU B C 1
ATOM 2209 O O . GLU B 1 90 ? -9.780 -22.804 -47.101 1.00 47.07 172 GLU B O 1
ATOM 2215 N N . VAL B 1 91 ? -10.633 -21.200 -45.753 1.00 43.91 173 VAL B N 1
ATOM 2216 C CA . VAL B 1 91 ? -9.978 -20.113 -46.475 1.00 45.27 173 VAL B CA 1
ATOM 2217 C C . VAL B 1 91 ? -8.469 -20.272 -46.415 1.00 43.77 173 VAL B C 1
ATOM 2218 O O . VAL B 1 91 ? -7.760 -19.928 -47.368 1.00 46.95 173 VAL B O 1
ATOM 2222 N N . ALA B 1 92 ? -7.959 -20.852 -45.327 1.00 41.17 174 ALA B N 1
ATOM 2223 C CA . ALA B 1 92 ? -6.522 -21.084 -45.239 1.00 44.31 174 ALA B CA 1
ATOM 2224 C C . ALA B 1 92 ? -6.068 -22.094 -46.287 1.00 47.94 174 ALA B C 1
ATOM 2225 O O . ALA B 1 92 ? -4.984 -21.955 -46.873 1.00 48.13 174 ALA B O 1
ATOM 2227 N N . ALA B 1 93 ? -6.896 -23.107 -46.545 1.00 44.63 175 ALA B N 1
ATOM 2228 C CA . ALA B 1 93 ? -6.580 -24.088 -47.577 1.00 46.38 175 ALA B CA 1
ATOM 2229 C C . ALA B 1 93 ? -6.524 -23.440 -48.956 1.00 52.35 175 ALA B C 1
ATOM 2230 O O . ALA B 1 93 ? -5.631 -23.744 -49.754 1.00 55.20 175 ALA B O 1
ATOM 2232 N N . GLN B 1 94 ? -7.464 -22.534 -49.253 1.00 56.42 176 GLN B N 1
ATOM 2233 C CA . GLN B 1 94 ? -7.434 -21.778 -50.506 1.00 52.71 176 GLN B CA 1
ATOM 2234 C C . GLN B 1 94 ? -6.235 -20.839 -50.612 1.00 51.48 176 GLN B C 1
ATOM 2235 O O . GLN B 1 94 ? -5.965 -20.330 -51.705 1.00 48.32 176 GLN B O 1
ATOM 2241 N N . LEU B 1 95 ? -5.520 -20.583 -49.516 1.00 46.02 177 LEU B N 1
ATOM 2242 C CA . LEU B 1 95 ? -4.410 -19.639 -49.515 1.00 42.19 177 LEU B CA 1
ATOM 2243 C C . LEU B 1 95 ? -3.113 -20.420 -49.711 1.00 52.71 177 LEU B C 1
ATOM 2244 O O . LEU B 1 95 ? -2.707 -21.203 -48.844 1.00 49.89 177 LEU B O 1
ATOM 2249 N N . HIS B 1 96 ? -2.484 -20.229 -50.869 1.00 51.08 178 HIS B N 1
ATOM 2250 C CA . HIS B 1 96 ? -1.199 -20.845 -51.167 1.00 53.19 178 HIS B CA 1
ATOM 2251 C C . HIS B 1 96 ? -0.053 -19.850 -51.075 1.00 54.12 178 HIS B C 1
ATOM 2252 O O . HIS B 1 96 ? 1.021 -20.186 -50.568 1.00 57.82 178 HIS B O 1
ATOM 2259 N N . SER B 1 97 ? -0.271 -18.625 -51.525 1.00 46.65 179 SER B N 1
ATOM 2260 C CA . SER B 1 97 ? 0.733 -17.581 -51.453 1.00 44.20 179 SER B CA 1
ATOM 2261 C C . SER B 1 97 ? 0.036 -16.276 -51.099 1.00 40.95 179 SER B C 1
ATOM 2262 O O . SER B 1 97 ? -1.183 -16.157 -51.255 1.00 33.59 179 SER B O 1
ATOM 2265 N N . PRO B 1 98 ? 0.783 -15.285 -50.606 1.00 43.80 180 PRO B N 1
ATOM 2266 C CA . PRO B 1 98 ? 0.145 -14.028 -50.184 1.00 36.20 180 PRO B CA 1
ATOM 2267 C C . PRO B 1 98 ? -0.710 -13.368 -51.252 1.00 37.01 180 PRO B C 1
ATOM 2268 O O . PRO B 1 98 ? -1.737 -12.761 -50.918 1.00 32.20 180 PRO B O 1
ATOM 2272 N N . ALA B 1 99 ? -0.323 -13.474 -52.525 1.00 36.33 181 ALA B N 1
ATOM 2273 C CA . ALA B 1 99 ? -1.087 -12.844 -53.602 1.00 41.39 181 ALA B CA 1
ATOM 2274 C C . ALA B 1 99 ? -2.533 -13.338 -53.653 1.00 36.29 181 ALA B C 1
ATOM 2275 O O . ALA B 1 99 ? -3.410 -12.624 -54.148 1.00 36.70 181 ALA B O 1
ATOM 2277 N N . ASP B 1 100 ? -2.799 -14.545 -53.143 1.00 32.15 182 ASP B N 1
ATOM 2278 C CA . ASP B 1 100 ? -4.144 -15.114 -53.095 1.00 33.74 182 ASP B CA 1
ATOM 2279 C C . ASP B 1 100 ? -5.088 -14.367 -52.164 1.00 36.57 182 ASP B C 1
ATOM 2280 O O . ASP B 1 100 ? -6.296 -14.641 -52.193 1.00 39.41 182 ASP B O 1
ATOM 2285 N N . LEU B 1 101 ? -4.568 -13.451 -51.339 1.00 34.16 183 LEU B N 1
ATOM 2286 C CA . LEU B 1 101 ? -5.378 -12.801 -50.310 1.00 28.98 183 LEU B CA 1
ATOM 2287 C C . LEU B 1 101 ? -6.423 -11.877 -50.913 1.00 34.03 183 LEU B C 1
ATOM 2288 O O . LEU B 1 101 ? -7.545 -11.788 -50.401 1.00 37.90 183 LEU B O 1
ATOM 2293 N N . LEU B 1 102 ? -6.067 -11.157 -51.981 1.00 30.77 184 LEU B N 1
ATOM 2294 C CA . LEU B 1 102 ? -7.009 -10.222 -52.584 1.00 35.16 184 LEU B CA 1
ATOM 2295 C C . LEU B 1 102 ? -8.258 -10.912 -53.122 1.00 29.95 184 LEU B C 1
ATOM 2296 O O . LEU B 1 102 ? -9.201 -10.216 -53.501 1.00 37.83 184 LEU B O 1
ATOM 2301 N N . GLN B 1 103 ? -8.290 -12.251 -53.134 1.00 28.41 185 GLN B N 1
ATOM 2302 C CA . GLN B 1 103 ? -9.472 -13.051 -53.439 1.00 36.90 185 GLN B CA 1
ATOM 2303 C C . GLN B 1 103 ? -10.484 -13.049 -52.308 1.00 40.88 185 GLN B C 1
ATOM 2304 O O . GLN B 1 103 ? -11.583 -13.593 -52.471 1.00 37.67 185 GLN B O 1
ATOM 2310 N N . HIS B 1 104 ? -10.136 -12.478 -51.163 1.00 37.40 186 HIS B N 1
ATOM 2311 C CA . HIS B 1 104 ? -11.018 -12.481 -50.015 1.00 34.70 186 HIS B CA 1
ATOM 2312 C C . HIS B 1 104 ? -11.181 -11.062 -49.515 1.00 31.01 186 HIS B C 1
ATOM 2313 O O . HIS B 1 104 ? -10.438 -10.154 -49.895 1.00 37.92 186 HIS B O 1
ATOM 2320 N N . THR B 1 105 ? -12.181 -10.868 -48.677 1.00 32.77 187 THR B N 1
ATOM 2321 C CA . THR B 1 105 ? -12.372 -9.553 -48.104 1.00 33.34 187 THR B CA 1
ATOM 2322 C C . THR B 1 105 ? -11.372 -9.365 -46.964 1.00 29.09 187 THR B C 1
ATOM 2323 O O . THR B 1 105 ? -11.156 -10.276 -46.161 1.00 25.13 187 THR B O 1
ATOM 2327 N N . LEU B 1 106 ? -10.722 -8.202 -46.942 1.00 25.83 188 LEU B N 1
ATOM 2328 C CA . LEU B 1 106 ? -9.711 -7.870 -45.951 1.00 32.70 188 LEU B CA 1
ATOM 2329 C C . LEU B 1 106 ? -10.391 -7.276 -44.723 1.00 33.03 188 LEU B C 1
ATOM 2330 O O . LEU B 1 106 ? -10.997 -6.208 -44.805 1.00 39.86 188 LEU B O 1
ATOM 2335 N N . LEU B 1 107 ? -10.302 -7.964 -43.590 1.00 30.07 189 LEU B N 1
ATOM 2336 C CA . LEU B 1 107 ? -10.805 -7.415 -42.334 1.00 26.91 189 LEU B CA 1
ATOM 2337 C C . LEU B 1 107 ? -9.739 -6.500 -41.735 1.00 29.30 189 LEU B C 1
ATOM 2338 O O . LEU B 1 107 ? -8.626 -6.951 -41.435 1.00 28.31 189 LEU B O 1
ATOM 2343 N N . ARG B 1 108 ? -10.085 -5.227 -41.554 1.00 30.10 190 ARG B N 1
ATOM 2344 C CA . ARG B 1 108 ? -9.175 -4.158 -41.168 1.00 33.67 190 ARG B CA 1
ATOM 2345 C C . ARG B 1 108 ? -9.495 -3.636 -39.773 1.00 28.44 190 ARG B C 1
ATOM 2346 O O . ARG B 1 108 ? -10.651 -3.639 -39.344 1.00 25.24 190 ARG B O 1
ATOM 2354 N N . SER B 1 109 ? -8.470 -3.133 -39.084 1.00 24.04 191 SER B N 1
ATOM 2355 C CA . SER B 1 109 ? -8.693 -2.364 -37.863 1.00 26.57 191 SER B CA 1
ATOM 2356 C C . SER B 1 109 ? -8.741 -0.878 -38.200 1.00 27.88 191 SER B C 1
ATOM 2357 O O . SER B 1 109 ? -8.404 -0.459 -39.310 1.00 28.75 191 SER B O 1
ATOM 2360 N N . TYR B 1 110 ? -9.153 -0.074 -37.211 1.00 28.15 192 TYR B N 1
ATOM 2361 C CA . TYR B 1 110 ? -9.300 1.362 -37.429 1.00 28.55 192 TYR B CA 1
ATOM 2362 C C . TYR B 1 110 ? -7.964 2.049 -37.675 1.00 30.23 192 TYR B C 1
ATOM 2363 O O . TYR B 1 110 ? -7.953 3.191 -38.142 1.00 31.41 192 TYR B O 1
ATOM 2372 N N . ARG B 1 111 ? -6.852 1.400 -37.329 1.00 33.04 193 ARG B N 1
ATOM 2373 C CA . ARG B 1 111 ? -5.522 1.782 -37.809 1.00 34.99 193 ARG B CA 1
ATOM 2374 C C . ARG B 1 111 ? -5.433 1.373 -39.287 1.00 37.62 193 ARG B C 1
ATOM 2375 O O . ARG B 1 111 ? -5.534 0.174 -39.560 1.00 39.46 193 ARG B O 1
ATOM 2383 N N . ALA B 1 112 ? -5.241 2.246 -40.284 1.00 40.35 194 ALA B N 1
ATOM 2384 C CA . ALA B 1 112 ? -4.588 3.576 -40.417 1.00 52.33 194 ALA B CA 1
ATOM 2385 C C . ALA B 1 112 ? -3.105 3.562 -40.890 1.00 54.23 194 ALA B C 1
ATOM 2386 O O . ALA B 1 112 ? -2.418 4.544 -40.616 1.00 68.60 194 ALA B O 1
ATOM 2388 N N . ASP B 1 113 ? -2.569 2.545 -41.589 1.00 46.99 195 ASP B N 1
ATOM 2389 C CA . ASP B 1 113 ? -3.170 1.253 -41.899 1.00 42.26 195 ASP B CA 1
ATOM 2390 C C . ASP B 1 113 ? -2.097 0.170 -42.120 1.00 41.47 195 ASP B C 1
ATOM 2391 O O . ASP B 1 113 ? -1.004 0.403 -42.649 1.00 45.95 195 ASP B O 1
ATOM 2396 N N . GLU B 1 114 ? -2.460 -1.032 -41.699 1.00 39.40 196 GLU B N 1
ATOM 2397 C CA . GLU B 1 114 ? -1.533 -2.117 -41.465 1.00 29.95 196 GLU B CA 1
ATOM 2398 C C . GLU B 1 114 ? -1.444 -3.087 -42.633 1.00 26.59 196 GLU B C 1
ATOM 2399 O O . GLU B 1 114 ? -0.400 -3.719 -42.821 1.00 21.88 196 GLU B O 1
ATOM 2405 N N . TRP B 1 115 ? -2.491 -3.207 -43.448 1.00 20.96 197 TRP B N 1
ATOM 2406 C CA . TRP B 1 115 ? -2.385 -4.111 -44.591 1.00 27.97 197 TRP B CA 1
ATOM 2407 C C . TRP B 1 115 ? -1.280 -3.698 -45.557 1.00 28.72 197 TRP B C 1
ATOM 2408 O O . TRP B 1 115 ? -0.500 -4.575 -45.962 1.00 27.33 197 TRP B O 1
ATOM 2419 N N . PRO B 1 116 ? -1.148 -2.424 -45.965 1.00 30.26 198 PRO B N 1
ATOM 2420 C CA . PRO B 1 116 ? 0.013 -2.043 -46.795 1.00 32.74 198 PRO B CA 1
ATOM 2421 C C . PRO B 1 116 ? 1.343 -2.523 -46.240 1.00 28.32 198 PRO B C 1
ATOM 2422 O O . PRO B 1 116 ? 2.095 -3.217 -46.938 1.00 25.49 198 PRO B O 1
ATOM 2426 N N . LEU B 1 117 ? 1.636 -2.199 -44.980 1.00 26.61 199 LEU B N 1
ATOM 2427 C CA . LEU B 1 117 ? 2.911 -2.594 -44.384 1.00 24.65 199 LEU B CA 1
ATOM 2428 C C . LEU B 1 117 ? 3.087 -4.109 -44.356 1.00 28.19 199 LEU B C 1
ATOM 2429 O O . LEU B 1 117 ? 4.212 -4.612 -44.470 1.00 21.31 199 LEU B O 1
ATOM 2434 N N . TRP B 1 118 ? 1.996 -4.864 -44.168 1.00 22.64 200 TRP B N 1
ATOM 2435 C CA . TRP B 1 118 ? 2.160 -6.313 -44.165 1.00 26.49 200 TRP B CA 1
ATOM 2436 C C . TRP B 1 118 ? 2.469 -6.826 -45.564 1.00 29.64 200 TRP B C 1
ATOM 2437 O O . TRP B 1 118 ? 3.305 -7.727 -45.733 1.00 25.27 200 TRP B O 1
ATOM 2448 N N . PHE B 1 119 ? 1.777 -6.283 -46.569 1.00 28.14 201 PHE B N 1
ATOM 2449 C CA . PHE B 1 119 ? 2.069 -6.638 -47.948 1.00 25.61 201 PHE B CA 1
ATOM 2450 C C . PHE B 1 119 ? 3.530 -6.380 -48.256 1.00 34.73 201 PHE B C 1
ATOM 2451 O O . PHE B 1 119 ? 4.250 -7.274 -48.723 1.00 26.85 201 PHE B O 1
ATOM 2459 N N . GLN B 1 120 ? 3.981 -5.158 -47.961 1.00 31.88 202 GLN B N 1
ATOM 2460 C CA . GLN B 1 120 ? 5.386 -4.795 -48.061 1.00 35.39 202 GLN B CA 1
ATOM 2461 C C . GLN B 1 120 ? 6.275 -5.851 -47.424 1.00 38.22 202 GLN B C 1
ATOM 2462 O O . GLN B 1 120 ? 7.185 -6.378 -48.070 1.00 37.63 202 GLN B O 1
ATOM 2468 N N . ALA B 1 121 ? 5.998 -6.203 -46.164 1.00 33.17 203 ALA B N 1
ATOM 2469 C CA . ALA B 1 121 ? 6.843 -7.157 -45.452 1.00 28.63 203 ALA B CA 1
ATOM 2470 C C . ALA B 1 121 ? 6.849 -8.535 -46.096 1.00 32.73 203 ALA B C 1
ATOM 2471 O O . ALA B 1 121 ? 7.820 -9.284 -45.925 1.00 35.32 203 ALA B O 1
ATOM 2473 N N . ALA B 1 122 ? 5.782 -8.901 -46.804 1.00 36.45 204 ALA B N 1
ATOM 2474 C CA . ALA B 1 122 ? 5.719 -10.179 -47.494 1.00 31.29 204 ALA B CA 1
ATOM 2475 C C . ALA B 1 122 ? 6.168 -10.072 -48.943 1.00 35.50 204 ALA B C 1
ATOM 2476 O O . ALA B 1 122 ? 5.844 -10.950 -49.750 1.00 42.16 204 ALA B O 1
ATOM 2478 N N . GLY B 1 123 ? 6.880 -9.007 -49.294 1.00 31.99 205 GLY B N 1
ATOM 2479 C CA . GLY B 1 123 ? 7.485 -8.918 -50.609 1.00 39.35 205 GLY B CA 1
ATOM 2480 C C . GLY B 1 123 ? 6.504 -8.707 -51.735 1.00 38.72 205 GLY B C 1
ATOM 2481 O O . GLY B 1 123 ? 6.760 -9.144 -52.859 1.00 46.87 205 GLY B O 1
ATOM 2482 N N . LEU B 1 124 ? 5.376 -8.065 -51.459 1.00 34.83 206 LEU B N 1
ATOM 2483 C CA . LEU B 1 124 ? 4.399 -7.719 -52.473 1.00 40.67 206 LEU B CA 1
ATOM 2484 C C . LEU B 1 124 ? 4.334 -6.205 -52.628 1.00 40.67 206 LEU B C 1
ATOM 2485 O O . LEU B 1 124 ? 4.625 -5.468 -51.682 1.00 42.97 206 LEU B O 1
ATOM 2490 N N . PRO B 1 125 ? 3.946 -5.712 -53.801 1.00 48.12 207 PRO B N 1
ATOM 2491 C CA . PRO B 1 125 ? 3.850 -4.258 -53.991 1.00 52.12 207 PRO B CA 1
ATOM 2492 C C . PRO B 1 125 ? 2.557 -3.681 -53.435 1.00 52.66 207 PRO B C 1
ATOM 2493 O O . PRO B 1 125 ? 1.936 -4.287 -52.552 1.00 55.87 207 PRO B O 1
ATOM 2497 N N . ALA B 1 126 ? 2.160 -2.513 -53.949 1.00 55.65 208 ALA B N 1
ATOM 2498 C CA . ALA B 1 126 ? 0.965 -1.775 -53.511 1.00 63.24 208 ALA B CA 1
ATOM 2499 C C . ALA B 1 126 ? -0.209 -2.674 -53.112 1.00 59.23 208 ALA B C 1
ATOM 2500 O O . ALA B 1 126 ? -1.352 -2.222 -53.023 1.00 61.48 208 ALA B O 1
ATOM 2502 N N . THR B 1 131 ? -12.415 -6.872 -52.102 1.00 70.33 213 THR B N 1
ATOM 2503 C CA . THR B 1 131 ? -11.592 -5.743 -51.665 1.00 78.23 213 THR B CA 1
ATOM 2504 C C . THR B 1 131 ? -12.293 -4.906 -50.604 1.00 72.69 213 THR B C 1
ATOM 2505 O O . THR B 1 131 ? -11.808 -4.768 -49.479 1.00 68.82 213 THR B O 1
ATOM 2508 N N . ARG B 1 132 ? -13.451 -4.368 -50.973 1.00 67.92 214 ARG B N 1
ATOM 2509 C CA . ARG B 1 132 ? -14.160 -3.409 -50.136 1.00 68.69 214 ARG B CA 1
ATOM 2510 C C . ARG B 1 132 ? -14.768 -4.092 -48.926 1.00 69.24 214 ARG B C 1
ATOM 2511 O O . ARG B 1 132 ? -15.486 -5.091 -49.056 1.00 63.80 214 ARG B O 1
ATOM 2519 N N . SER B 1 133 ? -14.519 -3.525 -47.753 1.00 62.17 215 SER B N 1
ATOM 2520 C CA . SER B 1 133 ? -14.325 -4.376 -46.602 1.00 54.15 215 SER B CA 1
ATOM 2521 C C . SER B 1 133 ? -14.879 -3.720 -45.348 1.00 44.19 215 SER B C 1
ATOM 2522 O O . SER B 1 133 ? -15.713 -2.813 -45.414 1.00 52.47 215 SER B O 1
ATOM 2525 N N . ILE B 1 134 ? -14.374 -4.177 -44.206 1.00 36.07 216 ILE B N 1
ATOM 2526 C CA . ILE B 1 134 ? -14.974 -3.980 -42.897 1.00 28.09 216 ILE B CA 1
ATOM 2527 C C . ILE B 1 134 ? -13.874 -3.524 -41.949 1.00 27.91 216 ILE B C 1
ATOM 2528 O O . ILE B 1 134 ? -12.794 -4.124 -41.915 1.00 24.07 216 ILE B O 1
ATOM 2533 N N . VAL B 1 135 ? -14.147 -2.470 -41.186 1.00 21.86 217 VAL B N 1
ATOM 2534 C CA . VAL B 1 135 ? -13.210 -1.922 -40.219 1.00 20.01 217 VAL B CA 1
ATOM 2535 C C . VAL B 1 135 ? -13.696 -2.298 -38.832 1.00 23.55 217 VAL B C 1
ATOM 2536 O O . VAL B 1 135 ? -14.889 -2.166 -38.533 1.00 23.73 217 VAL B O 1
ATOM 2540 N N . PHE B 1 136 ? -12.787 -2.771 -37.980 1.00 14.88 218 PHE B N 1
ATOM 2541 C CA . PHE B 1 136 ? -13.163 -3.288 -36.669 1.00 21.08 218 PHE B CA 1
ATOM 2542 C C . PHE B 1 136 ? -12.537 -2.439 -35.576 1.00 19.49 218 PHE B C 1
ATOM 2543 O O . PHE B 1 136 ? -11.348 -2.120 -35.640 1.00 21.69 218 PHE B O 1
ATOM 2551 N N . ASP B 1 137 ? -13.348 -2.073 -34.575 1.00 19.87 219 ASP B N 1
ATOM 2552 C CA . ASP B 1 137 ? -12.843 -1.294 -33.453 1.00 20.68 219 ASP B CA 1
ATOM 2553 C C . ASP B 1 137 ? -11.939 -2.120 -32.554 1.00 24.40 219 ASP B C 1
ATOM 2554 O O . ASP B 1 137 ? -11.066 -1.558 -31.897 1.00 17.87 219 ASP B O 1
ATOM 2559 N N . THR B 1 138 ? -12.144 -3.433 -32.500 1.00 16.43 220 THR B N 1
ATOM 2560 C CA . THR B 1 138 ? -11.386 -4.328 -31.638 1.00 25.11 220 THR B CA 1
ATOM 2561 C C . THR B 1 138 ? -10.955 -5.527 -32.462 1.00 23.94 220 THR B C 1
ATOM 2562 O O . THR B 1 138 ? -11.702 -5.984 -33.333 1.00 25.70 220 THR B O 1
ATOM 2566 N N . SER B 1 139 ? -9.758 -6.043 -32.188 1.00 19.02 221 SER B N 1
ATOM 2567 C CA . SER B 1 139 ? -9.370 -7.310 -32.804 1.00 18.25 221 SER B CA 1
ATOM 2568 C C . SER B 1 139 ? -10.281 -8.443 -32.380 1.00 12.51 221 SER B C 1
ATOM 2569 O O . SER B 1 139 ? -10.364 -9.460 -33.077 1.00 17.39 221 SER B O 1
ATOM 2572 N N . LEU B 1 140 ? -10.934 -8.320 -31.227 1.00 15.64 222 LEU B N 1
ATOM 2573 C CA . LEU B 1 140 ? -11.858 -9.369 -30.810 1.00 20.16 222 LEU B CA 1
ATOM 2574 C C . LEU B 1 140 ? -12.981 -9.534 -31.828 1.00 16.80 222 LEU B C 1
ATOM 2575 O O . LEU B 1 140 ? -13.269 -10.653 -32.279 1.00 18.64 222 LEU B O 1
ATOM 2580 N N . ALA B 1 141 ? -13.633 -8.423 -32.199 1.00 16.18 223 ALA B N 1
ATOM 2581 C CA . ALA B 1 141 ? -14.679 -8.506 -33.211 1.00 15.72 223 ALA B CA 1
ATOM 2582 C C . ALA B 1 141 ? -14.111 -9.019 -34.528 1.00 19.25 223 ALA B C 1
ATOM 2583 O O . ALA B 1 141 ? -14.718 -9.868 -35.185 1.00 19.07 223 ALA B O 1
ATOM 2585 N N . MET B 1 142 ? -12.927 -8.534 -34.912 1.00 17.93 224 MET B N 1
ATOM 2586 C CA . MET B 1 142 ? -12.287 -8.983 -36.145 1.00 18.24 224 MET B CA 1
ATOM 2587 C C . MET B 1 142 ? -12.038 -10.488 -36.156 1.00 15.50 224 MET B C 1
ATOM 2588 O O . MET B 1 142 ? -12.227 -11.151 -37.180 1.00 17.91 224 MET B O 1
ATOM 2593 N N . LEU B 1 143 ? -11.564 -11.045 -35.049 1.00 19.19 225 LEU B N 1
ATOM 2594 C CA . LEU B 1 143 ? -11.240 -12.468 -35.057 1.00 18.44 225 LEU B CA 1
ATOM 2595 C C . LEU B 1 143 ? -12.491 -13.338 -35.095 1.00 23.30 225 LEU B C 1
ATOM 2596 O O . LEU B 1 143 ? -12.459 -14.429 -35.671 1.00 20.92 225 LEU B O 1
ATOM 2601 N N . GLU B 1 144 ? -13.598 -12.873 -34.505 1.00 23.10 226 GLU B N 1
ATOM 2602 C CA . GLU B 1 144 ? -14.847 -13.621 -34.575 1.00 23.45 226 GLU B CA 1
ATOM 2603 C C . GLU B 1 144 ? -15.430 -13.608 -35.980 1.00 25.14 226 GLU B C 1
ATOM 2604 O O . GLU B 1 144 ? -16.039 -14.595 -36.405 1.00 23.16 226 GLU B O 1
ATOM 2610 N N . ALA B 1 145 ? -15.249 -12.519 -36.727 1.00 19.29 227 ALA B N 1
ATOM 2611 C CA . ALA B 1 145 ? -15.697 -12.548 -38.118 1.00 19.56 227 ALA B CA 1
ATOM 2612 C C . ALA B 1 145 ? -14.827 -13.483 -38.943 1.00 24.46 227 ALA B C 1
ATOM 2613 O O . ALA B 1 145 ? -15.308 -14.101 -39.898 1.00 25.08 227 ALA B O 1
ATOM 2615 N N . ALA B 1 146 ? -13.548 -13.612 -38.581 1.00 24.37 228 ALA B N 1
ATOM 2616 C CA . ALA B 1 146 ? -12.655 -14.473 -39.347 1.00 25.40 228 ALA B CA 1
ATOM 2617 C C . ALA B 1 146 ? -12.986 -15.940 -39.113 1.00 18.47 228 ALA B C 1
ATOM 2618 O O . ALA B 1 146 ? -12.968 -16.744 -40.051 1.00 22.14 228 ALA B O 1
ATOM 2620 N N . ARG B 1 147 ? -13.332 -16.292 -37.875 1.00 18.27 229 ARG B N 1
ATOM 2621 C CA . ARG B 1 147 ? -13.786 -17.642 -37.589 1.00 24.35 229 ARG B CA 1
ATOM 2622 C C . ARG B 1 147 ? -15.045 -17.981 -38.387 1.00 33.59 229 ARG B C 1
ATOM 2623 O O . ARG B 1 147 ? -15.172 -19.102 -38.893 1.00 29.76 229 ARG B O 1
ATOM 2631 N N . GLN B 1 148 ? -15.970 -17.013 -38.544 1.00 27.41 230 GLN B N 1
ATOM 2632 C CA . GLN B 1 148 ? -17.244 -17.235 -39.242 1.00 35.93 230 GLN B CA 1
ATOM 2633 C C . GLN B 1 148 ? -17.105 -17.311 -40.754 1.00 32.85 230 GLN B C 1
ATOM 2634 O O . GLN B 1 148 ? -18.123 -17.499 -41.435 1.00 35.84 230 GLN B O 1
ATOM 2640 N N . GLY B 1 149 ? -15.902 -17.140 -41.295 1.00 28.61 231 GLY B N 1
ATOM 2641 C CA . GLY B 1 149 ? -15.694 -17.147 -42.732 1.00 34.88 231 GLY B CA 1
ATOM 2642 C C . GLY B 1 149 ? -15.941 -15.825 -43.424 1.00 32.85 231 GLY B C 1
ATOM 2643 O O . GLY B 1 149 ? -15.818 -15.756 -44.654 1.00 31.28 231 GLY B O 1
ATOM 2644 N N . VAL B 1 150 ? -16.266 -14.768 -42.678 1.00 30.81 232 VAL B N 1
ATOM 2645 C CA . VAL B 1 150 ? -16.500 -13.477 -43.314 1.00 27.87 232 VAL B CA 1
ATOM 2646 C C . VAL B 1 150 ? -15.254 -13.017 -44.062 1.00 27.98 232 VAL B C 1
ATOM 2647 O O . VAL B 1 150 ? -15.356 -12.485 -45.169 1.00 26.16 232 VAL B O 1
ATOM 2651 N N . GLY B 1 151 ? -14.065 -13.247 -43.509 1.00 29.74 233 GLY B N 1
ATOM 2652 C CA . GLY B 1 151 ? -12.880 -12.714 -44.166 1.00 25.46 233 GLY B CA 1
ATOM 2653 C C . GLY B 1 151 ? -11.568 -13.150 -43.542 1.00 26.57 233 GLY B C 1
ATOM 2654 O O . GLY B 1 151 ? -11.514 -14.075 -42.728 1.00 26.19 233 GLY B O 1
ATOM 2655 N N . VAL B 1 152 ? -10.495 -12.478 -43.976 1.00 23.29 234 VAL B N 1
ATOM 2656 C CA . VAL B 1 152 ? -9.130 -12.734 -43.528 1.00 23.31 234 VAL B CA 1
ATOM 2657 C C . VAL B 1 152 ? -8.686 -11.586 -42.622 1.00 19.57 234 VAL B C 1
ATOM 2658 O O . VAL B 1 152 ? -8.654 -10.422 -43.047 1.00 18.16 234 VAL B O 1
ATOM 2662 N N . ALA B 1 153 ? -8.298 -11.923 -41.393 1.00 16.18 235 ALA B N 1
ATOM 2663 C CA . ALA B 1 153 ? -7.873 -10.952 -40.390 1.00 20.89 235 ALA B CA 1
ATOM 2664 C C . ALA B 1 153 ? -6.355 -10.667 -40.437 1.00 16.57 235 ALA B C 1
ATOM 2665 O O . ALA B 1 153 ? -5.551 -11.463 -40.937 1.00 20.63 235 ALA B O 1
ATOM 2667 N N . LEU B 1 154 ? -5.983 -9.486 -39.925 1.00 13.24 236 LEU B N 1
ATOM 2668 C CA . LEU B 1 154 ? -4.599 -9.111 -39.642 1.00 23.39 236 LEU B CA 1
ATOM 2669 C C . LEU B 1 154 ? -4.575 -8.598 -38.204 1.00 20.51 236 LEU B C 1
ATOM 2670 O O . LEU B 1 154 ? -5.181 -7.564 -37.909 1.00 18.11 236 LEU B O 1
ATOM 2675 N N . ALA B 1 155 ? -3.886 -9.313 -37.314 1.00 18.84 237 ALA B N 1
ATOM 2676 C CA . ALA B 1 155 ? -4.009 -9.088 -35.878 1.00 20.74 237 ALA B CA 1
ATOM 2677 C C . ALA B 1 155 ? -2.820 -9.744 -35.177 1.00 17.59 237 ALA B C 1
ATOM 2678 O O . ALA B 1 155 ? -2.130 -10.575 -35.778 1.00 20.45 237 ALA B O 1
ATOM 2680 N N . PRO B 1 156 ? -2.570 -9.418 -33.902 1.00 22.47 238 PRO B N 1
ATOM 2681 C CA . PRO B 1 156 ? -1.437 -10.050 -33.198 1.00 17.31 238 PRO B CA 1
ATOM 2682 C C . PRO B 1 156 ? -1.779 -11.478 -32.799 1.00 23.46 238 PRO B C 1
ATOM 2683 O O . PRO B 1 156 ? -2.698 -11.716 -32.008 1.00 26.22 238 PRO B O 1
ATOM 2687 N N . ALA B 1 157 ? -1.046 -12.435 -33.366 1.00 16.85 239 ALA B N 1
ATOM 2688 C CA . ALA B 1 157 ? -1.301 -13.839 -33.064 1.00 22.93 239 ALA B CA 1
ATOM 2689 C C . ALA B 1 157 ? -1.098 -14.149 -31.584 1.00 24.08 239 ALA B C 1
ATOM 2690 O O . ALA B 1 157 ? -1.733 -15.064 -31.050 1.00 23.71 239 ALA B O 1
ATOM 2692 N N . ALA B 1 158 ? -0.217 -13.400 -30.912 1.00 26.16 240 ALA B N 1
ATOM 2693 C CA . ALA B 1 158 ? 0.066 -13.646 -29.503 1.00 26.41 240 ALA B CA 1
ATOM 2694 C C . ALA B 1 158 ? -1.176 -13.481 -28.632 1.00 30.86 240 ALA B C 1
ATOM 2695 O O . ALA B 1 158 ? -1.266 -14.092 -27.560 1.00 27.71 240 ALA B O 1
ATOM 2697 N N . MET B 1 159 ? -2.142 -12.675 -29.072 1.00 27.98 241 MET B N 1
ATOM 2698 C CA . MET B 1 159 ? -3.359 -12.427 -28.305 1.00 23.85 241 MET B CA 1
ATOM 2699 C C . MET B 1 159 ? -4.452 -13.461 -28.568 1.00 25.81 241 MET B C 1
ATOM 2700 O O . MET B 1 159 ? -5.524 -13.385 -27.951 1.00 24.06 241 MET B O 1
ATOM 2705 N N . PHE B 1 160 ? -4.213 -14.423 -29.456 1.00 22.49 242 PHE B N 1
ATOM 2706 C CA . PHE B 1 160 ? -5.212 -15.425 -29.812 1.00 27.30 242 PHE B CA 1
ATOM 2707 C C . PHE B 1 160 ? -4.613 -16.820 -29.749 1.00 25.54 242 PHE B C 1
ATOM 2708 O O . PHE B 1 160 ? -4.873 -17.681 -30.602 1.00 20.62 242 PHE B O 1
ATOM 2716 N N . ALA B 1 161 ? -3.791 -17.053 -28.729 1.00 19.54 243 ALA B N 1
ATOM 2717 C CA . ALA B 1 161 ? -3.227 -18.383 -28.528 1.00 27.49 243 ALA B CA 1
ATOM 2718 C C . ALA B 1 161 ? -4.324 -19.435 -28.430 1.00 29.57 243 ALA B C 1
ATOM 2719 O O . ALA B 1 161 ? -4.224 -20.505 -29.052 1.00 29.51 243 ALA B O 1
ATOM 2721 N N . ARG B 1 162 ? -5.396 -19.134 -27.681 1.00 31.68 244 ARG B N 1
ATOM 2722 C CA . ARG B 1 162 ? -6.480 -20.098 -27.495 1.00 31.10 244 ARG B CA 1
ATOM 2723 C C . ARG B 1 162 ? -7.045 -20.563 -28.833 1.00 28.94 244 ARG B C 1
ATOM 2724 O O . ARG B 1 162 ? -7.201 -21.770 -29.065 1.00 28.67 244 ARG B O 1
ATOM 2732 N N . GLN B 1 163 ? -7.341 -19.617 -29.734 1.00 23.89 245 GLN B N 1
ATOM 2733 C CA . GLN B 1 163 ? -7.951 -19.968 -31.016 1.00 28.16 245 GLN B CA 1
ATOM 2734 C C . GLN B 1 163 ? -6.975 -20.694 -31.934 1.00 27.80 245 GLN B C 1
ATOM 2735 O O . GLN B 1 163 ? -7.397 -21.512 -32.760 1.00 28.33 245 GLN B O 1
ATOM 2741 N N . LEU B 1 164 ? -5.678 -20.399 -31.829 1.00 23.92 246 LEU B N 1
ATOM 2742 C CA . LEU B 1 164 ? -4.717 -21.093 -32.677 1.00 29.55 246 LEU B CA 1
ATOM 2743 C C . LEU B 1 164 ? -4.437 -22.514 -32.180 1.00 26.77 246 LEU B C 1
ATOM 2744 O O . LEU B 1 164 ? -4.322 -23.440 -32.990 1.00 29.50 246 LEU B O 1
ATOM 2749 N N . ALA B 1 165 ? -4.362 -22.712 -30.861 1.00 24.85 247 ALA B N 1
ATOM 2750 C CA . ALA B 1 165 ? -4.078 -24.038 -30.311 1.00 22.89 247 ALA B CA 1
ATOM 2751 C C . ALA B 1 165 ? -5.133 -25.059 -30.730 1.00 39.62 247 ALA B C 1
ATOM 2752 O O . ALA B 1 165 ? -4.799 -26.183 -31.129 1.00 37.08 247 ALA B O 1
ATOM 2754 N N . SER B 1 166 ? -6.418 -24.685 -30.647 1.00 31.70 248 SER B N 1
ATOM 2755 C CA . SER B 1 166 ? -7.508 -25.561 -31.066 1.00 32.14 248 SER B CA 1
ATOM 2756 C C . SER B 1 166 ? -7.666 -25.641 -32.576 1.00 41.40 248 SER B C 1
ATOM 2757 O O . SER B 1 166 ? -8.479 -26.440 -33.051 1.00 44.30 248 SER B O 1
ATOM 2760 N N . GLU B 1 167 ? -6.927 -24.828 -33.329 1.00 38.91 249 GLU B N 1
ATOM 2761 C CA . GLU B 1 167 ? -6.929 -24.771 -34.791 1.00 41.03 249 GLU B CA 1
ATOM 2762 C C . GLU B 1 167 ? -8.250 -24.278 -35.370 1.00 42.08 249 GLU B C 1
ATOM 2763 O O . GLU B 1 167 ? -8.458 -24.377 -36.594 1.00 40.60 249 GLU B O 1
ATOM 2769 N N . SER B 1 168 ? -9.150 -23.739 -34.543 1.00 33.93 250 SER B N 1
ATOM 2770 C CA . SER B 1 168 ? -10.298 -23.047 -35.114 1.00 33.92 250 SER B CA 1
ATOM 2771 C C . SER B 1 168 ? -9.853 -21.818 -35.895 1.00 34.36 250 SER B C 1
ATOM 2772 O O . SER B 1 168 ? -10.577 -21.363 -36.787 1.00 30.77 250 SER B O 1
ATOM 2775 N N . ILE B 1 169 ? -8.662 -21.298 -35.606 1.00 22.63 251 ILE B N 1
ATOM 2776 C CA . ILE B 1 169 ? -8.052 -20.221 -36.380 1.00 29.45 251 ILE B CA 1
ATOM 2777 C C . ILE B 1 169 ? -6.703 -20.701 -36.908 1.00 30.92 251 ILE B C 1
ATOM 2778 O O . ILE B 1 169 ? -5.956 -21.382 -36.196 1.00 28.47 251 ILE B O 1
ATOM 2783 N N . ARG B 1 170 ? -6.395 -20.358 -38.159 1.00 25.12 252 ARG B N 1
ATOM 2784 C CA . ARG B 1 170 ? -5.137 -20.749 -38.770 1.00 27.32 252 ARG B CA 1
ATOM 2785 C C . ARG B 1 170 ? -4.320 -19.521 -39.118 1.00 30.52 252 ARG B C 1
ATOM 2786 O O . ARG B 1 170 ? -4.862 -18.458 -39.442 1.00 24.53 252 ARG B O 1
ATOM 2794 N N . ARG B 1 171 ? -3.004 -19.702 -39.056 1.00 26.41 253 ARG B N 1
ATOM 2795 C CA . ARG B 1 171 ? -2.018 -18.726 -39.490 1.00 26.11 253 ARG B CA 1
ATOM 2796 C C . ARG B 1 171 ? -1.372 -19.218 -40.789 1.00 34.06 253 ARG B C 1
ATOM 2797 O O . ARG B 1 171 ? -0.415 -20.011 -40.742 1.00 31.31 253 ARG B O 1
ATOM 2805 N N . PRO B 1 172 ? -1.848 -18.793 -41.971 1.00 25.56 254 PRO B N 1
ATOM 2806 C CA . PRO B 1 172 ? -1.326 -19.387 -43.217 1.00 27.00 254 PRO B CA 1
ATOM 2807 C C . PRO B 1 172 ? 0.130 -19.052 -43.517 1.00 42.18 254 PRO B C 1
ATOM 2808 O O . PRO B 1 172 ? 0.840 -19.911 -44.058 1.00 44.33 254 PRO B O 1
ATOM 2812 N N . PHE B 1 173 ? 0.598 -17.843 -43.188 1.00 38.90 255 PHE B N 1
ATOM 2813 C CA . PHE B 1 173 ? 1.910 -17.362 -43.599 1.00 24.30 255 PHE B CA 1
ATOM 2814 C C . PHE B 1 173 ? 2.785 -17.039 -42.395 1.00 30.35 255 PHE B C 1
ATOM 2815 O O . PHE B 1 173 ? 2.291 -16.702 -41.318 1.00 25.94 255 PHE B O 1
ATOM 2823 N N . ALA B 1 174 ? 4.108 -17.122 -42.598 1.00 35.08 256 ALA B N 1
ATOM 2824 C CA . ALA B 1 174 ? 5.045 -16.840 -41.515 1.00 27.00 256 ALA B CA 1
ATOM 2825 C C . ALA B 1 174 ? 5.292 -15.342 -41.344 1.00 28.40 256 ALA B C 1
ATOM 2826 O O . ALA B 1 174 ? 5.637 -14.898 -40.242 1.00 25.41 256 ALA B O 1
ATOM 2828 N N . THR B 1 175 ? 5.114 -14.565 -42.416 1.00 21.78 257 THR B N 1
ATOM 2829 C CA . THR B 1 175 ? 5.362 -13.129 -42.393 1.00 30.32 257 THR B CA 1
ATOM 2830 C C . THR B 1 175 ? 4.584 -12.439 -41.274 1.00 27.71 257 THR B C 1
ATOM 2831 O O . THR B 1 175 ? 3.396 -12.698 -41.065 1.00 23.92 257 THR B O 1
ATOM 2835 N N . GLU B 1 176 ? 5.267 -11.556 -40.553 1.00 23.25 258 GLU B N 1
ATOM 2836 C CA . GLU B 1 176 ? 4.630 -10.693 -39.575 1.00 23.32 258 GLU B CA 1
ATOM 2837 C C . GLU B 1 176 ? 5.206 -9.298 -39.764 1.00 27.28 258 GLU B C 1
ATOM 2838 O O . GLU B 1 176 ? 6.229 -9.125 -40.430 1.00 25.23 258 GLU B O 1
ATOM 2844 N N . VAL B 1 177 ? 4.534 -8.291 -39.200 1.00 26.84 259 VAL B N 1
ATOM 2845 C CA . VAL B 1 177 ? 5.002 -6.910 -39.299 1.00 25.58 259 VAL B CA 1
ATOM 2846 C C . VAL B 1 177 ? 4.751 -6.202 -37.974 1.00 26.41 259 VAL B C 1
ATOM 2847 O O . VAL B 1 177 ? 3.649 -6.262 -37.428 1.00 21.69 259 VAL B O 1
ATOM 2851 N N . SER B 1 178 ? 5.780 -5.544 -37.451 1.00 26.47 260 SER B N 1
ATOM 2852 C CA . SER B 1 178 ? 5.689 -4.841 -36.184 1.00 30.45 260 SER B CA 1
ATOM 2853 C C . SER B 1 178 ? 5.253 -3.414 -36.449 1.00 25.15 260 SER B C 1
ATOM 2854 O O . SER B 1 178 ? 5.856 -2.712 -37.264 1.00 34.07 260 SER B O 1
ATOM 2857 N N . THR B 1 179 ? 4.182 -3.002 -35.799 1.00 30.98 261 THR B N 1
ATOM 2858 C CA . THR B 1 179 ? 3.658 -1.663 -35.985 1.00 25.10 261 THR B CA 1
ATOM 2859 C C . THR B 1 179 ? 3.455 -0.946 -34.665 1.00 19.85 261 THR B C 1
ATOM 2860 O O . THR B 1 179 ? 3.249 0.269 -34.668 1.00 27.35 261 THR B O 1
ATOM 2864 N N . GLY B 1 180 ? 3.530 -1.650 -33.547 1.00 24.28 262 GLY B N 1
ATOM 2865 C CA . GLY B 1 180 ? 3.374 -1.032 -32.247 1.00 25.38 262 GLY B CA 1
ATOM 2866 C C . GLY B 1 180 ? 3.605 -2.051 -31.152 1.00 23.70 262 GLY B C 1
ATOM 2867 O O . GLY B 1 180 ? 3.832 -3.239 -31.403 1.00 22.09 262 GLY B O 1
ATOM 2868 N N . SER B 1 181 ? 3.536 -1.557 -29.925 1.00 22.30 263 SER B N 1
ATOM 2869 C CA . SER B 1 181 ? 3.750 -2.333 -28.722 1.00 18.86 263 SER B CA 1
ATOM 2870 C C . SER B 1 181 ? 2.600 -2.078 -27.772 1.00 17.39 263 SER B C 1
ATOM 2871 O O . SER B 1 181 ? 1.831 -1.129 -27.932 1.00 21.90 263 SER B O 1
ATOM 2874 N N . TYR B 1 182 ? 2.495 -2.932 -26.770 1.00 15.23 264 TYR B N 1
ATOM 2875 C CA . TYR B 1 182 ? 1.625 -2.674 -25.636 1.00 12.68 264 TYR B CA 1
ATOM 2876 C C . TYR B 1 182 ? 2.409 -1.937 -24.555 1.00 17.60 264 TYR B C 1
ATOM 2877 O O . TYR B 1 182 ? 3.584 -2.234 -24.314 1.00 17.69 264 TYR B O 1
ATOM 2886 N N . TRP B 1 183 ? 1.745 -0.978 -23.908 1.00 14.57 265 TRP B N 1
ATOM 2887 C CA . TRP B 1 183 ? 2.366 -0.007 -23.022 1.00 11.88 265 TRP B CA 1
ATOM 2888 C C . TRP B 1 183 ? 1.522 0.151 -21.770 1.00 16.55 265 TRP B C 1
ATOM 2889 O O . TRP B 1 183 ? 0.292 0.131 -21.836 1.00 12.55 265 TRP B O 1
ATOM 2900 N N . LEU B 1 184 ? 2.186 0.335 -20.640 1.00 12.46 266 LEU B N 1
ATOM 2901 C CA . LEU B 1 184 ? 1.532 0.707 -19.390 1.00 16.85 266 LEU B CA 1
ATOM 2902 C C . LEU B 1 184 ? 1.708 2.205 -19.224 1.00 16.62 266 LEU B C 1
ATOM 2903 O O . LEU B 1 184 ? 2.845 2.685 -19.114 1.00 22.89 266 LEU B O 1
ATOM 2908 N N . THR B 1 185 ? 0.600 2.944 -19.222 1.00 15.80 267 THR B N 1
ATOM 2909 C CA . THR B 1 185 ? 0.643 4.399 -19.252 1.00 20.11 267 THR B CA 1
ATOM 2910 C C . THR B 1 185 ? 0.017 4.967 -17.989 1.00 17.74 267 THR B C 1
ATOM 2911 O O . THR B 1 185 ? -0.846 4.345 -17.364 1.00 19.30 267 THR B O 1
ATOM 2915 N N . ARG B 1 186 ? 0.472 6.161 -17.624 1.00 15.90 268 ARG B N 1
ATOM 2916 C CA . ARG B 1 186 ? 0.018 6.869 -16.437 1.00 23.02 268 ARG B CA 1
ATOM 2917 C C . ARG B 1 186 ? 0.168 8.355 -16.725 1.00 25.85 268 ARG B C 1
ATOM 2918 O O . ARG B 1 186 ? 1.170 8.770 -17.310 1.00 28.24 268 ARG B O 1
ATOM 2926 N N . LEU B 1 187 ? -0.828 9.152 -16.351 1.00 33.79 269 LEU B N 1
ATOM 2927 C CA . LEU B 1 187 ? -0.669 10.597 -16.468 1.00 29.94 269 LEU B CA 1
ATOM 2928 C C . LEU B 1 187 ? 0.481 11.039 -15.584 1.00 36.65 269 LEU B C 1
ATOM 2929 O O . LEU B 1 187 ? 0.514 10.713 -14.390 1.00 35.82 269 LEU B O 1
ATOM 2934 N N . GLN B 1 188 ? 1.436 11.772 -16.170 1.00 37.66 270 GLN B N 1
ATOM 2935 C CA . GLN B 1 188 ? 2.565 12.274 -15.391 1.00 40.57 270 GLN B CA 1
ATOM 2936 C C . GLN B 1 188 ? 2.107 13.015 -14.144 1.00 46.82 270 GLN B C 1
ATOM 2937 O O . GLN B 1 188 ? 2.893 13.163 -13.202 1.00 43.36 270 GLN B O 1
ATOM 2943 N N . SER B 1 189 ? 0.834 13.432 -14.112 1.00 44.37 271 SER B N 1
ATOM 2944 C CA . SER B 1 189 ? 0.301 14.287 -13.056 1.00 52.35 271 SER B CA 1
ATOM 2945 C C . SER B 1 189 ? 0.185 13.543 -11.734 1.00 58.54 271 SER B C 1
ATOM 2946 O O . SER B 1 189 ? 0.892 13.852 -10.768 1.00 67.17 271 SER B O 1
ATOM 2949 N N . ARG B 1 190 ? -0.719 12.570 -11.665 1.00 54.50 272 ARG B N 1
ATOM 2950 C CA . ARG B 1 190 ? -1.073 11.975 -10.386 1.00 58.01 272 ARG B CA 1
ATOM 2951 C C . ARG B 1 190 ? 0.001 11.002 -9.903 1.00 56.64 272 ARG B C 1
ATOM 2952 O O . ARG B 1 190 ? 0.702 10.359 -10.692 1.00 53.98 272 ARG B O 1
ATOM 2960 N N . GLY B 1 191 ? 0.093 10.876 -8.581 1.00 56.77 273 GLY B N 1
ATOM 2961 C CA . GLY B 1 191 ? 1.210 10.184 -7.978 1.00 49.23 273 GLY B CA 1
ATOM 2962 C C . GLY B 1 191 ? 1.061 8.675 -8.000 1.00 42.94 273 GLY B C 1
ATOM 2963 O O . GLY B 1 191 ? -0.041 8.126 -7.986 1.00 43.68 273 GLY B O 1
ATOM 2964 N N . GLU B 1 192 ? 2.210 8.006 -8.029 1.00 33.18 274 GLU B N 1
ATOM 2965 C CA . GLU B 1 192 ? 2.251 6.552 -8.012 1.00 34.72 274 GLU B CA 1
ATOM 2966 C C . GLU B 1 192 ? 1.906 6.066 -6.620 1.00 36.49 274 GLU B C 1
ATOM 2967 O O . GLU B 1 192 ? 2.650 6.284 -5.658 1.00 39.91 274 GLU B O 1
ATOM 2973 N N . THR B 1 193 ? 0.774 5.407 -6.524 1.00 33.02 275 THR B N 1
ATOM 2974 C CA . THR B 1 193 ? 0.319 4.802 -5.300 1.00 28.93 275 THR B CA 1
ATOM 2975 C C . THR B 1 193 ? 1.124 3.529 -5.028 1.00 27.11 275 THR B C 1
ATOM 2976 O O . THR B 1 193 ? 1.791 2.987 -5.913 1.00 22.79 275 THR B O 1
ATOM 2980 N N . SER B 1 194 ? 1.073 3.060 -3.780 1.00 23.58 276 SER B N 1
ATOM 2981 C CA . SER B 1 194 ? 1.759 1.819 -3.438 1.00 26.67 276 SER B CA 1
ATOM 2982 C C . SER B 1 194 ? 1.127 0.615 -4.147 1.00 27.48 276 SER B C 1
ATOM 2983 O O . SER B 1 194 ? 1.841 -0.249 -4.668 1.00 27.79 276 SER B O 1
ATOM 2986 N N . ALA B 1 195 ? -0.207 0.537 -4.190 1.00 26.77 277 ALA B N 1
ATOM 2987 C CA . ALA B 1 195 ? -0.853 -0.496 -5.004 1.00 27.03 277 ALA B CA 1
ATOM 2988 C C . ALA B 1 195 ? -0.386 -0.428 -6.457 1.00 23.04 277 ALA B C 1
ATOM 2989 O O . ALA B 1 195 ? -0.142 -1.468 -7.085 1.00 22.99 277 ALA B O 1
ATOM 2991 N N . MET B 1 196 ? -0.246 0.792 -6.995 1.00 20.40 278 MET B N 1
ATOM 2992 C CA . MET B 1 196 ? 0.267 0.982 -8.346 1.00 21.09 278 MET B CA 1
ATOM 2993 C C . MET B 1 196 ? 1.663 0.384 -8.501 1.00 26.85 278 MET B C 1
ATOM 2994 O O . MET B 1 196 ? 1.923 -0.383 -9.441 1.00 23.05 278 MET B O 1
ATOM 2999 N N . LEU B 1 197 ? 2.577 0.719 -7.582 1.00 23.09 279 LEU B N 1
ATOM 3000 C CA . LEU B 1 197 ? 3.945 0.231 -7.697 1.00 21.74 279 LEU B CA 1
ATOM 3001 C C . LEU B 1 197 ? 3.978 -1.288 -7.693 1.00 20.62 279 LEU B C 1
ATOM 3002 O O . LEU B 1 197 ? 4.698 -1.902 -8.490 1.00 18.53 279 LEU B O 1
ATOM 3005 N N . ALA B 1 198 ? 3.169 -1.916 -6.839 1.00 18.60 280 ALA B N 1
ATOM 3006 C CA . ALA B 1 198 ? 3.151 -3.373 -6.792 1.00 19.15 280 ALA B CA 1
ATOM 3007 C C . ALA B 1 198 ? 2.622 -3.958 -8.100 1.00 23.39 280 ALA B C 1
ATOM 3008 O O . ALA B 1 198 ? 3.185 -4.931 -8.623 1.00 17.19 280 ALA B O 1
ATOM 3010 N N . PHE B 1 199 ? 1.544 -3.379 -8.648 1.00 22.08 281 PHE B N 1
ATOM 3011 C CA . PHE B 1 199 ? 1.052 -3.840 -9.947 1.00 22.03 281 PHE B CA 1
ATOM 3012 C C . PHE B 1 199 ? 2.100 -3.624 -11.036 1.00 22.84 281 PHE B C 1
ATOM 3013 O O . PHE B 1 199 ? 2.333 -4.508 -11.869 1.00 21.51 281 PHE B O 1
ATOM 3021 N N . ARG B 1 200 ? 2.757 -2.462 -11.025 1.00 20.80 282 ARG B N 1
ATOM 3022 C CA . ARG B 1 200 ? 3.789 -2.152 -12.010 1.00 21.96 282 ARG B CA 1
ATOM 3023 C C . ARG B 1 200 ? 4.914 -3.184 -11.996 1.00 26.53 282 ARG B C 1
ATOM 3024 O O . ARG B 1 200 ? 5.322 -3.691 -13.049 1.00 22.37 282 ARG B O 1
ATOM 3032 N N . GLY B 1 201 ? 5.435 -3.504 -10.807 1.00 26.62 283 GLY B N 1
ATOM 3033 C CA . GLY B 1 201 ? 6.481 -4.510 -10.727 1.00 24.25 283 GLY B CA 1
ATOM 3034 C C . GLY B 1 201 ? 6.030 -5.860 -11.248 1.00 21.31 283 GLY B C 1
ATOM 3035 O O . GLY B 1 201 ? 6.725 -6.502 -12.044 1.00 20.05 283 GLY B O 1
ATOM 3036 N N . TRP B 1 202 ? 4.855 -6.310 -10.803 1.00 20.33 284 TRP B N 1
ATOM 3037 C CA . TRP B 1 202 ? 4.369 -7.634 -11.180 1.00 17.53 284 TRP B CA 1
ATOM 3038 C C . TRP B 1 202 ? 4.139 -7.724 -12.682 1.00 18.18 284 TRP B C 1
ATOM 3039 O O . TRP B 1 202 ? 4.507 -8.719 -13.320 1.00 14.83 284 TRP B O 1
ATOM 3050 N N . LEU B 1 203 ? 3.543 -6.683 -13.265 1.00 17.23 285 LEU B N 1
ATOM 3051 C CA . LEU B 1 203 ? 3.231 -6.702 -14.690 1.00 18.10 285 LEU B CA 1
ATOM 3052 C C . LEU B 1 203 ? 4.502 -6.697 -15.528 1.00 17.77 285 LEU B C 1
ATOM 3053 O O . LEU B 1 203 ? 4.584 -7.392 -16.546 1.00 12.73 285 LEU B O 1
ATOM 3058 N N . LEU B 1 204 ? 5.509 -5.928 -15.111 1.00 21.59 286 LEU B N 1
ATOM 3059 C CA . LEU B 1 204 ? 6.753 -5.883 -15.874 1.00 20.57 286 LEU B CA 1
ATOM 3060 C C . LEU B 1 204 ? 7.447 -7.236 -15.847 1.00 17.26 286 LEU B C 1
ATOM 3061 O O . LEU B 1 204 ? 7.970 -7.686 -16.870 1.00 17.36 286 LEU B O 1
ATOM 3066 N N . GLU B 1 205 ? 7.412 -7.919 -14.701 1.00 20.55 287 GLU B N 1
ATOM 3067 C CA . GLU B 1 205 ? 7.966 -9.266 -14.620 1.00 18.00 287 GLU B CA 1
ATOM 3068 C C . GLU B 1 205 ? 7.224 -10.218 -15.547 1.00 23.14 287 GLU B C 1
ATOM 3069 O O . GLU B 1 205 ? 7.849 -10.967 -16.309 1.00 15.30 287 GLU B O 1
ATOM 3075 N N . MET B 1 206 ? 5.879 -10.204 -15.498 1.00 14.80 288 MET B N 1
ATOM 3076 C CA . MET B 1 206 ? 5.111 -11.077 -16.383 1.00 17.50 288 MET B CA 1
ATOM 3077 C C . MET B 1 206 ? 5.401 -10.755 -17.847 1.00 11.36 288 MET B C 1
ATOM 3078 O O . MET B 1 206 ? 5.520 -11.661 -18.677 1.00 13.10 288 MET B O 1
ATOM 3083 N N . ALA B 1 207 ? 5.553 -9.469 -18.172 1.00 12.18 289 ALA B N 1
ATOM 3084 C CA . ALA B 1 207 ? 5.819 -9.059 -19.549 1.00 11.92 289 ALA B CA 1
ATOM 3085 C C . ALA B 1 207 ? 7.212 -9.483 -20.024 1.00 18.59 289 ALA B C 1
ATOM 3086 O O . ALA B 1 207 ? 7.381 -9.816 -21.200 1.00 16.32 289 ALA B O 1
ATOM 3088 N N . ALA B 1 208 ? 8.219 -9.472 -19.136 1.00 13.43 290 ALA B N 1
ATOM 3089 C CA . ALA B 1 208 ? 9.555 -9.917 -19.522 1.00 14.57 290 ALA B CA 1
ATOM 3090 C C . ALA B 1 208 ? 9.562 -11.396 -19.899 1.00 15.36 290 ALA B C 1
ATOM 3091 O O . ALA B 1 208 ? 10.271 -11.800 -20.828 1.00 13.72 290 ALA B O 1
ATOM 3093 N N . VAL B 1 209 ? 8.791 -12.222 -19.180 1.00 13.84 291 VAL B N 1
ATOM 3094 C CA . VAL B 1 209 ? 8.681 -13.642 -19.520 1.00 14.71 291 VAL B CA 1
ATOM 3095 C C . VAL B 1 209 ? 8.138 -13.793 -20.927 1.00 17.06 291 VAL B C 1
ATOM 3096 O O . VAL B 1 209 ? 8.578 -14.662 -21.688 1.00 17.71 291 VAL B O 1
ATOM 3100 N N . GLU B 1 210 ? 7.181 -12.935 -21.298 1.00 16.33 292 GLU B N 1
ATOM 3101 C CA . GLU B 1 210 ? 6.529 -13.054 -22.598 1.00 24.13 292 GLU B CA 1
ATOM 3102 C C . GLU B 1 210 ? 7.485 -12.688 -23.728 1.00 23.24 292 GLU B C 1
ATOM 3103 O O . GLU B 1 210 ? 7.579 -13.408 -24.730 1.00 21.32 292 GLU B O 1
ATOM 3109 N N . ALA B 1 211 ? 8.187 -11.556 -23.588 1.00 15.04 293 ALA B N 1
ATOM 3110 C CA . ALA B 1 211 ? 9.147 -11.136 -24.605 1.00 19.23 293 ALA B CA 1
ATOM 3111 C C . ALA B 1 211 ? 10.266 -12.164 -24.756 1.00 18.20 293 ALA B C 1
ATOM 3112 O O . ALA B 1 211 ? 10.629 -12.550 -25.871 1.00 19.49 293 ALA B O 1
ATOM 3114 N N . ARG B 1 212 ? 10.805 -12.625 -23.633 1.00 13.47 294 ARG B N 1
ATOM 3115 C CA . ARG B 1 212 ? 11.784 -13.712 -23.623 1.00 25.46 294 ARG B CA 1
ATOM 3116 C C . ARG B 1 212 ? 11.296 -14.910 -24.426 1.00 23.04 294 ARG B C 1
ATOM 3117 O O . ARG B 1 212 ? 12.022 -15.448 -25.266 1.00 24.29 294 ARG B O 1
ATOM 3125 N N . GLY B 1 213 ? 10.043 -15.325 -24.186 1.00 23.11 295 GLY B N 1
ATOM 3126 C CA . GLY B 1 213 ? 9.500 -16.497 -24.855 1.00 25.53 295 GLY B CA 1
ATOM 3127 C C . GLY B 1 213 ? 9.452 -16.378 -26.364 1.00 22.02 295 GLY B C 1
ATOM 3128 O O . GLY B 1 213 ? 9.600 -17.376 -27.069 1.00 28.87 295 GLY B O 1
ATOM 3129 N N . ARG B 1 214 ? 9.267 -15.163 -26.883 1.00 26.66 296 ARG B N 1
ATOM 3130 C CA . ARG B 1 214 ? 9.215 -14.995 -28.335 1.00 33.97 296 ARG B CA 1
ATOM 3131 C C . ARG B 1 214 ? 10.566 -15.275 -28.976 1.00 35.49 296 ARG B C 1
ATOM 3132 O O . ARG B 1 214 ? 10.639 -15.952 -30.008 1.00 46.54 296 ARG B O 1
ATOM 3140 N N . LEU B 1 215 ? 11.648 -14.753 -28.392 1.00 34.70 297 LEU B N 1
ATOM 3141 C CA . LEU B 1 215 ? 12.984 -15.130 -28.856 1.00 32.98 297 LEU B CA 1
ATOM 3142 C C . LEU B 1 215 ? 13.208 -16.630 -28.693 1.00 31.27 297 LEU B C 1
ATOM 3143 O O . LEU B 1 215 ? 13.583 -17.322 -29.646 1.00 37.16 297 LEU B O 1
ATOM 3148 N N . GLU B 1 216 ? 12.958 -17.154 -27.494 1.00 37.55 298 GLU B N 1
ATOM 3149 C CA . GLU B 1 216 ? 13.091 -18.586 -27.215 1.00 33.68 298 GLU B CA 1
ATOM 3150 C C . GLU B 1 216 ? 12.186 -19.436 -28.093 1.00 43.35 298 GLU B C 1
ATOM 3151 O O . GLU B 1 216 ? 12.543 -20.563 -28.438 1.00 56.21 298 GLU B O 1
ATOM 3157 N N . ASP C 1 12 ? 29.785 -53.803 -1.592 1.00 49.48 94 ASP C N 1
ATOM 3158 C CA . ASP C 1 12 ? 31.205 -53.898 -1.924 1.00 47.63 94 ASP C CA 1
ATOM 3159 C C . ASP C 1 12 ? 31.633 -52.711 -2.813 1.00 49.65 94 ASP C C 1
ATOM 3160 O O . ASP C 1 12 ? 31.615 -51.556 -2.371 1.00 51.60 94 ASP C O 1
ATOM 3165 N N . VAL C 1 13 ? 32.027 -52.998 -4.054 1.00 39.63 95 VAL C N 1
ATOM 3166 C CA . VAL C 1 13 ? 32.246 -51.980 -5.072 1.00 35.33 95 VAL C CA 1
ATOM 3167 C C . VAL C 1 13 ? 31.223 -52.191 -6.179 1.00 29.58 95 VAL C C 1
ATOM 3168 O O . VAL C 1 13 ? 30.592 -53.243 -6.278 1.00 36.01 95 VAL C O 1
ATOM 3172 N N . LEU C 1 14 ? 31.075 -51.176 -7.026 1.00 27.96 96 LEU C N 1
ATOM 3173 C CA . LEU C 1 14 ? 30.230 -51.244 -8.217 1.00 26.02 96 LEU C CA 1
ATOM 3174 C C . LEU C 1 14 ? 31.104 -51.100 -9.460 1.00 18.64 96 LEU C C 1
ATOM 3175 O O . LEU C 1 14 ? 31.813 -50.102 -9.598 1.00 18.98 96 LEU C O 1
ATOM 3180 N N . THR C 1 15 ? 31.055 -52.089 -10.362 1.00 23.29 97 THR C N 1
ATOM 3181 C CA . THR C 1 15 ? 31.870 -52.090 -11.580 1.00 21.12 97 THR C CA 1
ATOM 3182 C C . THR C 1 15 ? 30.969 -51.980 -12.803 1.00 18.74 97 THR C C 1
ATOM 3183 O O . THR C 1 15 ? 30.183 -52.891 -13.083 1.00 20.43 97 THR C O 1
ATOM 3187 N N . VAL C 1 16 ? 31.116 -50.886 -13.548 1.00 13.02 98 VAL C N 1
ATOM 3188 C CA . VAL C 1 16 ? 30.381 -50.658 -14.781 1.00 14.64 98 VAL C CA 1
ATOM 3189 C C . VAL C 1 16 ? 31.399 -50.478 -15.903 1.00 15.20 98 VAL C C 1
ATOM 3190 O O . VAL C 1 16 ? 32.256 -49.597 -15.824 1.00 14.22 98 VAL C O 1
ATOM 3194 N N . GLY C 1 17 ? 31.302 -51.309 -16.945 1.00 11.63 99 GLY C N 1
ATOM 3195 C CA . GLY C 1 17 ? 32.001 -51.076 -18.184 1.00 13.35 99 GLY C CA 1
ATOM 3196 C C . GLY C 1 17 ? 31.052 -50.553 -19.241 1.00 13.96 99 GLY C C 1
ATOM 3197 O O . GLY C 1 17 ? 30.036 -51.178 -19.531 1.00 17.43 99 GLY C O 1
ATOM 3198 N N . ALA C 1 18 ? 31.387 -49.402 -19.822 1.00 11.93 100 ALA C N 1
ATOM 3199 C CA . ALA C 1 18 ? 30.532 -48.752 -20.812 1.00 10.89 100 ALA C CA 1
ATOM 3200 C C . ALA C 1 18 ? 31.297 -48.501 -22.104 1.00 17.39 100 ALA C C 1
ATOM 3201 O O . ALA C 1 18 ? 32.511 -48.254 -22.082 1.00 12.30 100 ALA C O 1
ATOM 3203 N N . VAL C 1 19 ? 30.577 -48.531 -23.231 1.00 11.65 101 VAL C N 1
ATOM 3204 C CA . VAL C 1 19 ? 31.218 -48.255 -24.507 1.00 11.23 101 VAL C CA 1
ATOM 3205 C C . VAL C 1 19 ? 31.756 -46.826 -24.505 1.00 15.54 101 VAL C C 1
ATOM 3206 O O . VAL C 1 19 ? 31.099 -45.886 -24.027 1.00 12.50 101 VAL C O 1
ATOM 3210 N N . GLY C 1 20 ? 32.980 -46.672 -25.031 1.00 11.87 102 GLY C N 1
ATOM 3211 C CA . GLY C 1 20 ? 33.734 -45.444 -24.832 1.00 12.83 102 GLY C CA 1
ATOM 3212 C C . GLY C 1 20 ? 33.034 -44.210 -25.363 1.00 14.25 102 GLY C C 1
ATOM 3213 O O . GLY C 1 20 ? 33.028 -43.167 -24.707 1.00 11.31 102 GLY C O 1
ATOM 3214 N N . THR C 1 21 ? 32.433 -44.310 -26.555 1.00 16.83 103 THR C N 1
ATOM 3215 C CA . THR C 1 21 ? 31.742 -43.167 -27.144 1.00 13.10 103 THR C CA 1
ATOM 3216 C C . THR C 1 21 ? 30.652 -42.660 -26.210 1.00 18.62 103 THR C C 1
ATOM 3217 O O . THR C 1 21 ? 30.554 -41.454 -25.933 1.00 18.01 103 THR C O 1
ATOM 3221 N N . PHE C 1 22 ? 29.813 -43.583 -25.735 1.00 13.10 104 PHE C N 1
ATOM 3222 C CA . PHE C 1 22 ? 28.742 -43.266 -24.798 1.00 13.57 104 PHE C CA 1
ATOM 3223 C C . PHE C 1 22 ? 29.298 -42.677 -23.508 1.00 12.97 104 PHE C C 1
ATOM 3224 O O . PHE C 1 22 ? 28.712 -41.756 -22.934 1.00 14.53 104 PHE C O 1
ATOM 3232 N N . THR C 1 23 ? 30.446 -43.180 -23.055 1.00 11.81 105 THR C N 1
ATOM 3233 C CA . THR C 1 23 ? 31.005 -42.766 -21.773 1.00 12.01 105 THR C CA 1
ATOM 3234 C C . THR C 1 23 ? 31.368 -41.284 -21.775 1.00 13.58 105 THR C C 1
ATOM 3235 O O . THR C 1 23 ? 30.930 -40.531 -20.904 1.00 13.08 105 THR C O 1
ATOM 3239 N N . VAL C 1 24 ? 32.142 -40.842 -22.770 1.00 11.07 106 VAL C N 1
ATOM 3240 C CA . VAL C 1 24 ? 32.633 -39.470 -22.779 1.00 12.94 106 VAL C CA 1
ATOM 3241 C C . VAL C 1 24 ? 31.659 -38.506 -23.431 1.00 18.69 106 VAL C C 1
ATOM 3242 O O . VAL C 1 24 ? 31.716 -37.301 -23.146 1.00 16.64 106 VAL C O 1
ATOM 3246 N N . GLY C 1 25 ? 30.778 -38.992 -24.307 1.00 13.14 107 GLY C N 1
ATOM 3247 C CA . GLY C 1 25 ? 29.787 -38.111 -24.895 1.00 12.39 107 GLY C CA 1
ATOM 3248 C C . GLY C 1 25 ? 28.560 -37.879 -24.041 1.00 17.27 107 GLY C C 1
ATOM 3249 O O . GLY C 1 25 ? 27.860 -36.891 -24.274 1.00 15.07 107 GLY C O 1
ATOM 3250 N N . TRP C 1 26 ? 28.283 -38.749 -23.050 1.00 15.41 108 TRP C N 1
ATOM 3251 C CA . TRP C 1 26 ? 27.018 -38.679 -22.305 1.00 15.06 108 TRP C CA 1
ATOM 3252 C C . TRP C 1 26 ? 27.110 -39.003 -20.810 1.00 15.18 108 TRP C C 1
ATOM 3253 O O . TRP C 1 26 ? 26.610 -38.230 -19.984 1.00 17.49 108 TRP C O 1
ATOM 3264 N N . LEU C 1 27 ? 27.692 -40.155 -20.445 1.00 12.06 109 LEU C N 1
ATOM 3265 C CA . LEU C 1 27 ? 27.616 -40.634 -19.061 1.00 12.71 109 LEU C CA 1
ATOM 3266 C C . LEU C 1 27 ? 28.492 -39.811 -18.121 1.00 17.79 109 LEU C C 1
ATOM 3267 O O . LEU C 1 27 ? 28.032 -39.406 -17.047 1.00 15.47 109 LEU C O 1
ATOM 3272 N N . LEU C 1 28 ? 29.770 -39.594 -18.484 1.00 12.20 110 LEU C N 1
ATOM 3273 C CA . LEU C 1 28 ? 30.689 -38.868 -17.601 1.00 16.78 110 LEU C CA 1
ATOM 3274 C C . LEU C 1 28 ? 30.225 -37.458 -17.247 1.00 19.00 110 LEU C C 1
ATOM 3275 O O . LEU C 1 28 ? 30.364 -37.074 -16.075 1.00 17.29 110 LEU C O 1
ATOM 3280 N N . PRO C 1 29 ? 29.702 -36.644 -18.165 1.00 17.38 111 PRO C N 1
ATOM 3281 C CA . PRO C 1 29 ? 29.124 -35.360 -17.734 1.00 21.88 111 PRO C CA 1
ATOM 3282 C C . PRO C 1 29 ? 28.080 -35.500 -16.626 1.00 29.79 111 PRO C C 1
ATOM 3283 O O . PRO C 1 29 ? 27.954 -34.602 -15.781 1.00 26.25 111 PRO C O 1
ATOM 3287 N N . ARG C 1 30 ? 27.346 -36.617 -16.584 1.00 18.79 112 ARG C N 1
ATOM 3288 C CA . ARG C 1 30 ? 26.245 -36.755 -15.642 1.00 19.10 112 ARG C CA 1
ATOM 3289 C C . ARG C 1 30 ? 26.617 -37.485 -14.359 1.00 21.20 112 ARG C C 1
ATOM 3290 O O . ARG C 1 30 ? 25.805 -37.495 -13.431 1.00 22.49 112 ARG C O 1
ATOM 3298 N N . LEU C 1 31 ? 27.825 -38.064 -14.267 1.00 22.40 113 LEU C N 1
ATOM 3299 C CA . LEU C 1 31 ? 28.139 -38.962 -13.153 1.00 28.28 113 LEU C CA 1
ATOM 3300 C C . LEU C 1 31 ? 28.298 -38.235 -11.820 1.00 30.95 113 LEU C C 1
ATOM 3301 O O . LEU C 1 31 ? 28.077 -38.842 -10.764 1.00 28.91 113 LEU C O 1
ATOM 3306 N N . GLU C 1 32 ? 28.724 -36.971 -11.827 1.00 28.62 114 GLU C N 1
ATOM 3307 C CA . GLU C 1 32 ? 28.832 -36.257 -10.555 1.00 37.13 114 GLU C CA 1
ATOM 3308 C C . GLU C 1 32 ? 27.493 -36.216 -9.834 1.00 31.60 114 GLU C C 1
ATOM 3309 O O . GLU C 1 32 ? 27.448 -36.321 -8.606 1.00 34.39 114 GLU C O 1
ATOM 3315 N N . ASP C 1 33 ? 26.396 -36.082 -10.578 1.00 30.17 115 ASP C N 1
ATOM 3316 C CA . ASP C 1 33 ? 25.081 -36.169 -9.959 1.00 33.79 115 ASP C CA 1
ATOM 3317 C C . ASP C 1 33 ? 24.908 -37.489 -9.217 1.00 38.34 115 ASP C C 1
ATOM 3318 O O . ASP C 1 33 ? 24.360 -37.519 -8.107 1.00 35.11 115 ASP C O 1
ATOM 3323 N N . PHE C 1 34 ? 25.371 -38.592 -9.812 1.00 27.87 116 PHE C N 1
ATOM 3324 C CA . PHE C 1 34 ? 25.207 -39.886 -9.166 1.00 25.71 116 PHE C CA 1
ATOM 3325 C C . PHE C 1 34 ? 26.086 -39.987 -7.929 1.00 31.48 116 PHE C C 1
ATOM 3326 O O . PHE C 1 34 ? 25.614 -40.382 -6.856 1.00 32.27 116 PHE C O 1
ATOM 3334 N N . GLN C 1 35 ? 27.358 -39.613 -8.061 1.00 29.32 117 GLN C N 1
ATOM 3335 C CA . GLN C 1 35 ? 28.288 -39.680 -6.942 1.00 31.65 117 GLN C CA 1
ATOM 3336 C C . GLN C 1 35 ? 27.857 -38.773 -5.796 1.00 35.92 117 GLN C C 1
ATOM 3337 O O . GLN C 1 35 ? 28.081 -39.107 -4.630 1.00 45.56 117 GLN C O 1
ATOM 3343 N N . ALA C 1 36 ? 27.199 -37.656 -6.096 1.00 33.14 118 ALA C N 1
ATOM 3344 C CA . ALA C 1 36 ? 26.695 -36.796 -5.033 1.00 33.66 118 ALA C CA 1
ATOM 3345 C C . ALA C 1 36 ? 25.508 -37.436 -4.322 1.00 41.63 118 ALA C C 1
ATOM 3346 O O . ALA C 1 36 ? 25.465 -37.482 -3.088 1.00 47.56 118 ALA C O 1
ATOM 3348 N N . ARG C 1 37 ? 24.533 -37.937 -5.085 1.00 35.66 119 ARG C N 1
ATOM 3349 C CA . ARG C 1 37 ? 23.346 -38.533 -4.488 1.00 36.93 119 ARG C CA 1
ATOM 3350 C C . ARG C 1 37 ? 23.602 -39.907 -3.886 1.00 38.72 119 ARG C C 1
ATOM 3351 O O . ARG C 1 37 ? 22.688 -40.462 -3.269 1.00 40.57 119 ARG C O 1
ATOM 3359 N N . HIS C 1 38 ? 24.794 -40.478 -4.050 1.00 34.32 120 HIS C N 1
ATOM 3360 C CA . HIS C 1 38 ? 25.129 -41.778 -3.462 1.00 32.14 120 HIS C CA 1
ATOM 3361 C C . HIS C 1 38 ? 26.593 -41.781 -3.063 1.00 33.23 120 HIS C C 1
ATOM 3362 O O . HIS C 1 38 ? 27.428 -42.454 -3.682 1.00 32.37 120 HIS C O 1
ATOM 3369 N N . PRO C 1 39 ? 26.943 -41.041 -2.009 1.00 37.35 121 PRO C N 1
ATOM 3370 C CA . PRO C 1 39 ? 28.365 -40.882 -1.665 1.00 30.79 121 PRO C CA 1
ATOM 3371 C C . PRO C 1 39 ? 29.039 -42.142 -1.149 1.00 33.59 121 PRO C C 1
ATOM 3372 O O . PRO C 1 39 ? 30.269 -42.138 -1.046 1.00 34.35 121 PRO C O 1
ATOM 3376 N N . PHE C 1 40 ? 28.312 -43.218 -0.830 1.00 28.91 122 PHE C N 1
ATOM 3377 C CA . PHE C 1 40 ? 28.961 -44.406 -0.276 1.00 39.58 122 PHE C CA 1
ATOM 3378 C C . PHE C 1 40 ? 29.170 -45.516 -1.300 1.00 35.61 122 PHE C C 1
ATOM 3379 O O . PHE C 1 40 ? 29.749 -46.555 -0.960 1.00 36.03 122 PHE C O 1
ATOM 3387 N N . ILE C 1 41 ? 28.729 -45.330 -2.537 1.00 35.64 123 ILE C N 1
ATOM 3388 C CA . ILE C 1 41 ? 28.994 -46.298 -3.593 1.00 32.39 123 ILE C CA 1
ATOM 3389 C C . ILE C 1 41 ? 30.362 -45.990 -4.181 1.00 30.80 123 ILE C C 1
ATOM 3390 O O . ILE C 1 41 ? 30.635 -44.852 -4.581 1.00 31.68 123 ILE C O 1
ATOM 3395 N N . ASP C 1 42 ? 31.229 -47.000 -4.204 1.00 33.82 124 ASP C N 1
ATOM 3396 C CA . ASP C 1 42 ? 32.546 -46.921 -4.833 1.00 28.95 124 ASP C CA 1
ATOM 3397 C C . ASP C 1 42 ? 32.367 -47.423 -6.257 1.00 27.44 124 ASP C C 1
ATOM 3398 O O . ASP C 1 42 ? 32.332 -48.631 -6.502 1.00 30.55 124 ASP C O 1
ATOM 3403 N N . LEU C 1 43 ? 32.216 -46.494 -7.193 1.00 24.84 125 LEU C N 1
ATOM 3404 C CA . LEU C 1 43 ? 31.992 -46.830 -8.592 1.00 24.35 125 LEU C CA 1
ATOM 3405 C C . LEU C 1 43 ? 33.333 -46.956 -9.293 1.00 27.18 125 LEU C C 1
ATOM 3406 O O . LEU C 1 43 ? 34.138 -46.018 -9.258 1.00 33.88 125 LEU C O 1
ATOM 3411 N N . ARG C 1 44 ? 33.582 -48.119 -9.915 1.00 26.57 126 ARG C N 1
ATOM 3412 C CA . ARG C 1 44 ? 34.741 -48.333 -10.785 1.00 21.24 126 ARG C CA 1
ATOM 3413 C C . ARG C 1 44 ? 34.257 -48.383 -12.231 1.00 20.37 126 ARG C C 1
ATOM 3414 O O . ARG C 1 44 ? 33.819 -49.431 -12.719 1.00 20.17 126 ARG C O 1
ATOM 3422 N N . LEU C 1 45 ? 34.362 -47.262 -12.922 1.00 16.11 127 LEU C N 1
ATOM 3423 C CA . LEU C 1 45 ? 33.950 -47.189 -14.313 1.00 23.86 127 LEU C CA 1
ATOM 3424 C C . LEU C 1 45 ? 35.123 -47.517 -15.236 1.00 15.94 127 LEU C C 1
ATOM 3425 O O . LEU C 1 45 ? 36.249 -47.053 -15.027 1.00 16.66 127 LEU C O 1
ATOM 3430 N N . SER C 1 46 ? 34.860 -48.347 -16.238 1.00 16.07 128 SER C N 1
ATOM 3431 C CA . SER C 1 46 ? 35.813 -48.594 -17.308 1.00 14.32 128 SER C CA 1
ATOM 3432 C C . SER C 1 46 ? 35.089 -48.508 -18.641 1.00 16.57 128 SER C C 1
ATOM 3433 O O . SER C 1 46 ? 33.854 -48.572 -18.716 1.00 16.14 128 SER C O 1
ATOM 3436 N N . THR C 1 47 ? 35.864 -48.343 -19.698 1.00 16.90 129 THR C N 1
ATOM 3437 C CA . THR C 1 47 ? 35.307 -48.272 -21.036 1.00 17.39 129 THR C CA 1
ATOM 3438 C C . THR C 1 47 ? 35.746 -49.480 -21.859 1.00 20.52 129 THR C C 1
ATOM 3439 O O . THR C 1 47 ? 36.721 -50.166 -21.535 1.00 12.97 129 THR C O 1
ATOM 3443 N N . HIS C 1 48 ? 35.004 -49.729 -22.937 1.00 11.21 130 HIS C N 1
ATOM 3444 C CA . HIS C 1 48 ? 35.324 -50.795 -23.872 1.00 13.99 130 HIS C CA 1
ATOM 3445 C C . HIS C 1 48 ? 34.849 -50.347 -25.252 1.00 13.04 130 HIS C C 1
ATOM 3446 O O . HIS C 1 48 ? 34.311 -49.249 -25.410 1.00 14.68 130 HIS C O 1
ATOM 3453 N N . ASN C 1 49 ? 35.053 -51.194 -26.258 1.00 11.46 131 ASN C N 1
ATOM 3454 C CA . ASN C 1 49 ? 34.713 -50.850 -27.635 1.00 21.43 131 ASN C CA 1
ATOM 3455 C C . ASN C 1 49 ? 33.536 -51.666 -28.167 1.00 16.36 131 ASN C C 1
ATOM 3456 O O . ASN C 1 49 ? 33.477 -51.966 -29.354 1.00 23.36 131 ASN C O 1
ATOM 3461 N N . ASN C 1 50 ? 32.592 -52.012 -27.292 1.00 18.23 132 ASN C N 1
ATOM 3462 C CA . ASN C 1 50 ? 31.338 -52.714 -27.514 1.00 25.22 132 ASN C CA 1
ATOM 3463 C C . ASN C 1 50 ? 31.476 -54.225 -27.667 1.00 25.23 132 ASN C C 1
ATOM 3464 O O . ASN C 1 50 ? 30.454 -54.916 -27.651 1.00 27.21 132 ASN C O 1
ATOM 3469 N N . ARG C 1 51 ? 32.671 -54.772 -27.817 1.00 23.49 133 ARG C N 1
ATOM 3470 C CA . ARG C 1 51 ? 32.844 -56.218 -27.812 1.00 28.88 133 ARG C CA 1
ATOM 3471 C C . ARG C 1 51 ? 33.556 -56.598 -26.529 1.00 27.40 133 ARG C C 1
ATOM 3472 O O . ARG C 1 51 ? 34.758 -56.364 -26.379 1.00 38.01 133 ARG C O 1
ATOM 3480 N N . VAL C 1 52 ? 32.811 -57.207 -25.626 1.00 27.80 134 VAL C N 1
ATOM 3481 C CA . VAL C 1 52 ? 33.247 -57.351 -24.255 1.00 24.62 134 VAL C CA 1
ATOM 3482 C C . VAL C 1 52 ? 32.608 -58.610 -23.692 1.00 31.28 134 VAL C C 1
ATOM 3483 O O . VAL C 1 52 ? 31.434 -58.912 -23.955 1.00 23.75 134 VAL C O 1
ATOM 3487 N N . ASP C 1 53 ? 33.421 -59.365 -22.963 1.00 33.69 135 ASP C N 1
ATOM 3488 C CA . ASP C 1 53 ? 32.994 -60.524 -22.187 1.00 29.47 135 ASP C CA 1
ATOM 3489 C C . ASP C 1 53 ? 32.786 -60.052 -20.749 1.00 32.08 135 ASP C C 1
ATOM 3490 O O . ASP C 1 53 ? 33.745 -59.888 -19.984 1.00 32.07 135 ASP C O 1
ATOM 3495 N N . ILE C 1 54 ? 31.503 -59.889 -20.395 1.00 25.51 136 ILE C N 1
ATOM 3496 C CA . ILE C 1 54 ? 31.069 -59.253 -19.146 1.00 29.84 136 ILE C CA 1
ATOM 3497 C C . ILE C 1 54 ? 31.621 -60.015 -17.941 1.00 28.62 136 ILE C C 1
ATOM 3498 O O . ILE C 1 54 ? 32.191 -59.425 -17.023 1.00 25.37 136 ILE C O 1
ATOM 3503 N N . ALA C 1 55 ? 31.611 -61.351 -17.998 1.00 27.78 137 ALA C N 1
ATOM 3504 C CA . ALA C 1 55 ? 32.124 -62.144 -16.878 1.00 34.69 137 ALA C CA 1
ATOM 3505 C C . ALA C 1 55 ? 33.649 -62.057 -16.744 1.00 31.35 137 ALA C C 1
ATOM 3506 O O . ALA C 1 55 ? 34.163 -61.901 -15.634 1.00 35.03 137 ALA C O 1
ATOM 3508 N N . ALA C 1 56 ? 34.392 -62.221 -17.850 1.00 23.91 138 ALA C N 1
ATOM 3509 C CA . ALA C 1 56 ? 35.855 -62.131 -17.803 1.00 32.92 138 ALA C CA 1
ATOM 3510 C C . ALA C 1 56 ? 36.339 -60.740 -17.392 1.00 33.02 138 ALA C C 1
ATOM 3511 O O . ALA C 1 56 ? 37.482 -60.587 -16.952 1.00 35.95 138 ALA C O 1
ATOM 3513 N N . GLU C 1 57 ? 35.504 -59.721 -17.530 1.00 33.66 139 GLU C N 1
ATOM 3514 C CA . GLU C 1 57 ? 35.839 -58.402 -17.016 1.00 34.13 139 GLU C CA 1
ATOM 3515 C C . GLU C 1 57 ? 35.284 -58.159 -15.617 1.00 34.60 139 GLU C C 1
ATOM 3516 O O . GLU C 1 57 ? 35.556 -57.103 -15.033 1.00 36.41 139 GLU C O 1
ATOM 3522 N N . GLY C 1 58 ? 34.517 -59.096 -15.067 1.00 29.87 140 GLY C N 1
ATOM 3523 C CA . GLY C 1 58 ? 34.019 -58.927 -13.704 1.00 35.52 140 GLY C CA 1
ATOM 3524 C C . GLY C 1 58 ? 33.149 -57.702 -13.524 1.00 36.48 140 GLY C C 1
ATOM 3525 O O . GLY C 1 58 ? 33.256 -57.003 -12.506 1.00 34.68 140 GLY C O 1
ATOM 3526 N N . LEU C 1 59 ? 32.297 -57.415 -14.504 1.00 29.76 141 LEU C N 1
ATOM 3527 C CA . LEU C 1 59 ? 31.430 -56.254 -14.448 1.00 19.50 141 LEU C CA 1
ATOM 3528 C C . LEU C 1 59 ? 30.126 -56.656 -13.786 1.00 24.51 141 LEU C C 1
ATOM 3529 O O . LEU C 1 59 ? 29.620 -57.759 -14.012 1.00 24.85 141 LEU C O 1
ATOM 3534 N N . ASP C 1 60 ? 29.608 -55.775 -12.929 1.00 24.05 142 ASP C N 1
ATOM 3535 C CA . ASP C 1 60 ? 28.210 -55.886 -12.528 1.00 21.65 142 ASP C CA 1
ATOM 3536 C C . ASP C 1 60 ? 27.308 -55.561 -13.705 1.00 24.18 142 ASP C C 1
ATOM 3537 O O . ASP C 1 60 ? 26.415 -56.341 -14.050 1.00 28.07 142 ASP C O 1
ATOM 3542 N N . TYR C 1 61 ? 27.578 -54.438 -14.368 1.00 18.97 143 TYR C N 1
ATOM 3543 C CA . TYR C 1 61 ? 26.811 -53.945 -15.492 1.00 15.51 143 TYR C CA 1
ATOM 3544 C C . TYR C 1 61 ? 27.738 -53.619 -16.658 1.00 16.77 143 TYR C C 1
ATOM 3545 O O . TYR C 1 61 ? 28.880 -53.198 -16.466 1.00 16.93 143 TYR C O 1
ATOM 3554 N N . ALA C 1 62 ? 27.228 -53.795 -17.872 1.00 12.54 144 ALA C N 1
ATOM 3555 C CA . ALA C 1 62 ? 27.898 -53.342 -19.080 1.00 11.81 144 ALA C CA 1
ATOM 3556 C C . ALA C 1 62 ? 26.918 -52.500 -19.884 1.00 15.94 144 ALA C C 1
ATOM 3557 O O . ALA C 1 62 ? 25.777 -52.924 -20.118 1.00 17.12 144 ALA C O 1
ATOM 3559 N N . ILE C 1 63 ? 27.338 -51.316 -20.295 1.00 11.61 145 ILE C N 1
ATOM 3560 C CA . ILE C 1 63 ? 26.531 -50.490 -21.192 1.00 17.03 145 ILE C CA 1
ATOM 3561 C C . ILE C 1 63 ? 27.050 -50.702 -22.605 1.00 15.47 145 ILE C C 1
ATOM 3562 O O . ILE C 1 63 ? 28.247 -50.531 -22.863 1.00 14.92 145 ILE C O 1
ATOM 3567 N N . ARG C 1 64 ? 26.161 -51.116 -23.514 1.00 18.80 146 ARG C N 1
ATOM 3568 C CA . ARG C 1 64 ? 26.563 -51.519 -24.852 1.00 14.22 146 ARG C CA 1
ATOM 3569 C C . ARG C 1 64 ? 25.576 -50.989 -25.881 1.00 19.87 146 ARG C C 1
ATOM 3570 O O . ARG C 1 64 ? 24.404 -50.745 -25.579 1.00 15.95 146 ARG C O 1
ATOM 3578 N N . PHE C 1 65 ? 26.072 -50.810 -27.106 1.00 19.02 147 PHE C N 1
ATOM 3579 C CA . PHE C 1 65 ? 25.234 -50.475 -28.250 1.00 19.25 147 PHE C CA 1
ATOM 3580 C C . PHE C 1 65 ? 24.833 -51.747 -28.995 1.00 21.42 147 PHE C C 1
ATOM 3581 O O . PHE C 1 65 ? 25.676 -52.616 -29.250 1.00 18.17 147 PHE C O 1
ATOM 3589 N N . GLY C 1 66 ? 23.547 -51.851 -29.353 1.00 19.84 148 GLY C N 1
ATOM 3590 C CA . GLY C 1 66 ? 23.092 -52.932 -30.211 1.00 21.68 148 GLY C CA 1
ATOM 3591 C C . GLY C 1 66 ? 21.587 -53.129 -30.258 1.00 31.17 148 GLY C C 1
ATOM 3592 O O . GLY C 1 66 ? 20.800 -52.174 -30.182 1.00 18.81 148 GLY C O 1
ATOM 3593 N N . GLY C 1 67 ? 21.176 -54.388 -30.405 1.00 30.02 149 GLY C N 1
ATOM 3594 C CA . GLY C 1 67 ? 19.778 -54.748 -30.394 1.00 23.55 149 GLY C CA 1
ATOM 3595 C C . GLY C 1 67 ? 19.262 -55.429 -29.133 1.00 28.19 149 GLY C C 1
ATOM 3596 O O . GLY C 1 67 ? 18.160 -55.928 -29.136 1.00 29.46 149 GLY C O 1
ATOM 3597 N N . GLY C 1 68 ? 20.072 -55.468 -28.067 1.00 22.54 150 GLY C N 1
ATOM 3598 C CA . GLY C 1 68 ? 19.557 -55.927 -26.785 1.00 29.50 150 GLY C CA 1
ATOM 3599 C C . GLY C 1 68 ? 19.274 -57.410 -26.657 1.00 33.78 150 GLY C C 1
ATOM 3600 O O . GLY C 1 68 ? 18.657 -57.821 -25.666 1.00 33.25 150 GLY C O 1
ATOM 3601 N N . ALA C 1 69 ? 19.705 -58.233 -27.613 1.00 31.67 151 ALA C N 1
ATOM 3602 C CA . ALA C 1 69 ? 19.352 -59.647 -27.617 1.00 39.68 151 ALA C CA 1
ATOM 3603 C C . ALA C 1 69 ? 20.551 -60.558 -27.340 1.00 37.85 151 ALA C C 1
ATOM 3604 O O . ALA C 1 69 ? 20.597 -61.693 -27.826 1.00 45.47 151 ALA C O 1
ATOM 3606 N N . TRP C 1 70 ? 21.508 -60.089 -26.536 1.00 37.82 152 TRP C N 1
ATOM 3607 C CA . TRP C 1 70 ? 22.656 -60.907 -26.146 1.00 32.81 152 TRP C CA 1
ATOM 3608 C C . TRP C 1 70 ? 22.237 -62.035 -25.206 1.00 34.26 152 TRP C C 1
ATOM 3609 O O . TRP C 1 70 ? 21.359 -61.862 -24.352 1.00 39.57 152 TRP C O 1
ATOM 3620 N N . HIS C 1 71 ? 22.881 -63.197 -25.362 1.00 36.45 153 HIS C N 1
ATOM 3621 C CA . HIS C 1 71 ? 22.455 -64.393 -24.634 1.00 39.90 153 HIS C CA 1
ATOM 3622 C C . HIS C 1 71 ? 22.998 -64.407 -23.203 1.00 38.54 153 HIS C C 1
ATOM 3623 O O . HIS C 1 71 ? 24.154 -64.051 -22.946 1.00 39.95 153 HIS C O 1
ATOM 3630 N N . GLY C 1 72 ? 22.168 -64.878 -22.276 1.00 37.71 154 GLY C N 1
ATOM 3631 C CA . GLY C 1 72 ? 22.546 -64.944 -20.874 1.00 42.60 154 GLY C CA 1
ATOM 3632 C C . GLY C 1 72 ? 22.431 -63.635 -20.131 1.00 39.96 154 GLY C C 1
ATOM 3633 O O . GLY C 1 72 ? 22.821 -63.565 -18.959 1.00 33.82 154 GLY C O 1
ATOM 3634 N N . THR C 1 73 ? 21.855 -62.615 -20.762 1.00 40.23 155 THR C N 1
ATOM 3635 C CA . THR C 1 73 ? 21.982 -61.237 -20.329 1.00 31.93 155 THR C CA 1
ATOM 3636 C C . THR C 1 73 ? 20.602 -60.609 -20.249 1.00 34.79 155 THR C C 1
ATOM 3637 O O . THR C 1 73 ? 19.805 -60.744 -21.181 1.00 29.62 155 THR C O 1
ATOM 3641 N N . GLU C 1 74 ? 20.325 -59.927 -19.143 1.00 30.98 156 GLU C N 1
ATOM 3642 C CA . GLU C 1 74 ? 19.148 -59.085 -19.050 1.00 27.83 156 GLU C CA 1
ATOM 3643 C C . GLU C 1 74 ? 19.532 -57.697 -19.547 1.00 27.75 156 GLU C C 1
ATOM 3644 O O . GLU C 1 74 ? 20.445 -57.068 -18.998 1.00 26.78 156 GLU C O 1
ATOM 3650 N N . ALA C 1 75 ? 18.867 -57.237 -20.601 1.00 25.34 157 ALA C N 1
ATOM 3651 C CA . ALA C 1 75 ? 19.188 -55.968 -21.244 1.00 22.99 157 ALA C CA 1
ATOM 3652 C C . ALA C 1 75 ? 18.031 -54.994 -21.043 1.00 30.48 157 ALA C C 1
ATOM 3653 O O . ALA C 1 75 ? 16.886 -55.304 -21.399 1.00 24.64 157 ALA C O 1
ATOM 3655 N N . LEU C 1 76 ? 18.332 -53.824 -20.475 1.00 19.43 158 LEU C N 1
ATOM 3656 C CA . LEU C 1 76 ? 17.363 -52.753 -20.275 1.00 24.93 158 LEU C CA 1
ATOM 3657 C C . LEU C 1 76 ? 17.693 -51.601 -21.211 1.00 17.95 158 LEU C C 1
ATOM 3658 O O . LEU C 1 76 ? 18.826 -51.121 -21.222 1.00 16.95 158 LEU C O 1
ATOM 3663 N N . ALA C 1 77 ? 16.722 -51.163 -22.002 1.00 15.05 159 ALA C N 1
ATOM 3664 C CA . ALA C 1 77 ? 17.022 -50.156 -23.010 1.00 16.17 159 ALA C CA 1
ATOM 3665 C C . ALA C 1 77 ? 17.194 -48.778 -22.377 1.00 19.66 159 ALA C C 1
ATOM 3666 O O . ALA C 1 77 ? 16.478 -48.402 -21.444 1.00 16.26 159 ALA C O 1
ATOM 3668 N N . LEU C 1 78 ? 18.172 -48.029 -22.872 1.00 16.00 160 LEU C N 1
ATOM 3669 C CA . LEU C 1 78 ? 18.326 -46.653 -22.431 1.00 12.41 160 LEU C CA 1
ATOM 3670 C C . LEU C 1 78 ? 17.628 -45.723 -23.417 1.00 14.59 160 LEU C C 1
ATOM 3671 O O . LEU C 1 78 ? 16.606 -45.115 -23.084 1.00 15.31 160 LEU C O 1
ATOM 3676 N N . PHE C 1 79 ? 18.163 -45.617 -24.630 1.00 11.70 161 PHE C N 1
ATOM 3677 C CA . PHE C 1 79 ? 17.569 -44.802 -25.685 1.00 13.04 161 PHE C CA 1
ATOM 3678 C C . PHE C 1 79 ? 18.212 -45.196 -27.002 1.00 15.79 161 PHE C C 1
ATOM 3679 O O . PHE C 1 79 ? 19.232 -45.890 -27.043 1.00 15.30 161 PHE C O 1
ATOM 3687 N N . GLU C 1 80 ? 17.606 -44.723 -28.079 1.00 15.91 162 GLU C N 1
ATOM 3688 C CA . GLU C 1 80 ? 18.042 -45.052 -29.422 1.00 20.44 162 GLU C CA 1
ATOM 3689 C C . GLU C 1 80 ? 19.191 -44.134 -29.827 1.00 25.02 162 GLU C C 1
ATOM 3690 O O . GLU C 1 80 ? 19.299 -42.998 -29.358 1.00 23.70 162 GLU C O 1
ATOM 3696 N N . ALA C 1 81 ? 20.061 -44.620 -30.701 1.00 15.88 163 ALA C N 1
ATOM 3697 C CA . ALA C 1 81 ? 21.247 -43.856 -31.087 1.00 21.00 163 ALA C CA 1
ATOM 3698 C C . ALA C 1 81 ? 21.322 -43.724 -32.597 1.00 19.58 163 ALA C C 1
ATOM 3699 O O . ALA C 1 81 ? 22.128 -44.397 -33.247 1.00 25.25 163 ALA C O 1
ATOM 3701 N N . PRO C 1 82 ? 20.494 -42.869 -33.195 1.00 23.30 164 PRO C N 1
ATOM 3702 C CA . PRO C 1 82 ? 20.439 -42.826 -34.663 1.00 19.26 164 PRO C CA 1
ATOM 3703 C C . PRO C 1 82 ? 21.642 -42.108 -35.262 1.00 16.65 164 PRO C C 1
ATOM 3704 O O . PRO C 1 82 ? 22.166 -41.140 -34.704 1.00 14.91 164 PRO C O 1
ATOM 3708 N N . LEU C 1 83 ? 22.063 -42.599 -36.427 1.00 20.55 165 LEU C N 1
ATOM 3709 C CA . LEU C 1 83 ? 23.298 -42.208 -37.100 1.00 18.98 165 LEU C CA 1
ATOM 3710 C C . LEU C 1 83 ? 23.024 -41.167 -38.180 1.00 19.38 165 LEU C C 1
ATOM 3711 O O . LEU C 1 83 ? 22.015 -41.243 -38.888 1.00 21.48 165 LEU C O 1
ATOM 3716 N N . THR C 1 84 ? 23.916 -40.185 -38.303 1.00 16.23 166 THR C N 1
ATOM 3717 C CA . THR C 1 84 ? 23.790 -39.186 -39.360 1.00 21.45 166 THR C CA 1
ATOM 3718 C C . THR C 1 84 ? 25.178 -38.829 -39.878 1.00 20.69 166 THR C C 1
ATOM 3719 O O . THR C 1 84 ? 26.198 -39.253 -39.332 1.00 18.93 166 THR C O 1
ATOM 3723 N N . VAL C 1 85 ? 25.214 -38.042 -40.947 1.00 22.25 167 VAL C N 1
ATOM 3724 C CA . VAL C 1 85 ? 26.478 -37.648 -41.554 1.00 13.62 167 VAL C CA 1
ATOM 3725 C C . VAL C 1 85 ? 27.056 -36.465 -40.787 1.00 20.78 167 VAL C C 1
ATOM 3726 O O . VAL C 1 85 ? 26.343 -35.500 -40.499 1.00 18.50 167 VAL C O 1
ATOM 3730 N N . LEU C 1 86 ? 28.343 -36.556 -40.420 1.00 21.73 168 LEU C N 1
ATOM 3731 C CA . LEU C 1 86 ? 29.067 -35.501 -39.707 1.00 18.39 168 LEU C CA 1
ATOM 3732 C C . LEU C 1 86 ? 30.420 -35.317 -40.368 1.00 21.36 168 LEU C C 1
ATOM 3733 O O . LEU C 1 86 ? 31.089 -36.305 -40.688 1.00 23.87 168 LEU C O 1
ATOM 3738 N N . CYS C 1 87 ? 30.831 -34.067 -40.565 1.00 18.14 169 CYS C N 1
ATOM 3739 C CA . CYS C 1 87 ? 32.047 -33.803 -41.325 1.00 21.66 169 CYS C CA 1
ATOM 3740 C C . CYS C 1 87 ? 32.591 -32.437 -40.941 1.00 23.76 169 CYS C C 1
ATOM 3741 O O . CYS C 1 87 ? 31.973 -31.695 -40.180 1.00 24.27 169 CYS C O 1
ATOM 3744 N N . CYS C 1 88 ? 33.772 -32.118 -41.471 1.00 29.05 170 CYS C N 1
ATOM 3745 C CA . CYS C 1 88 ? 34.419 -30.860 -41.156 1.00 28.71 170 CYS C CA 1
ATOM 3746 C C . CYS C 1 88 ? 33.723 -29.724 -41.913 1.00 31.35 170 CYS C C 1
ATOM 3747 O O . CYS C 1 88 ? 33.024 -29.969 -42.901 1.00 26.47 170 CYS C O 1
ATOM 3750 N N . PRO C 1 89 ? 33.898 -28.467 -41.467 1.00 31.59 171 PRO C N 1
ATOM 3751 C CA . PRO C 1 89 ? 33.090 -27.371 -42.047 1.00 35.27 171 PRO C CA 1
ATOM 3752 C C . PRO C 1 89 ? 33.300 -27.154 -43.538 1.00 36.11 171 PRO C C 1
ATOM 3753 O O . PRO C 1 89 ? 32.324 -26.905 -44.258 1.00 39.31 171 PRO C O 1
ATOM 3757 N N . GLU C 1 90 ? 34.541 -27.236 -44.031 1.00 37.74 172 GLU C N 1
ATOM 3758 C CA . GLU C 1 90 ? 34.765 -26.933 -45.441 1.00 42.16 172 GLU C CA 1
ATOM 3759 C C . GLU C 1 90 ? 34.086 -27.958 -46.342 1.00 38.73 172 GLU C C 1
ATOM 3760 O O . GLU C 1 90 ? 33.456 -27.592 -47.342 1.00 40.54 172 GLU C O 1
ATOM 3766 N N . VAL C 1 91 ? 34.183 -29.245 -45.997 1.00 43.25 173 VAL C N 1
ATOM 3767 C CA . VAL C 1 91 ? 33.476 -30.260 -46.773 1.00 39.81 173 VAL C CA 1
ATOM 3768 C C . VAL C 1 91 ? 31.975 -30.105 -46.606 1.00 36.50 173 VAL C C 1
ATOM 3769 O O . VAL C 1 91 ? 31.203 -30.369 -47.536 1.00 43.63 173 VAL C O 1
ATOM 3773 N N . ALA C 1 92 ? 31.535 -29.635 -45.441 1.00 37.68 174 ALA C N 1
ATOM 3774 C CA . ALA C 1 92 ? 30.112 -29.406 -45.233 1.00 41.98 174 ALA C CA 1
ATOM 3775 C C . ALA C 1 92 ? 29.573 -28.333 -46.172 1.00 43.93 174 ALA C C 1
ATOM 3776 O O . ALA C 1 92 ? 28.387 -28.357 -46.523 1.00 43.61 174 ALA C O 1
ATOM 3778 N N . ALA C 1 93 ? 30.418 -27.389 -46.590 1.00 43.79 175 ALA C N 1
ATOM 3779 C CA . ALA C 1 93 ? 29.963 -26.372 -47.534 1.00 45.24 175 ALA C CA 1
ATOM 3780 C C . ALA C 1 93 ? 29.688 -26.980 -48.905 1.00 42.80 175 ALA C C 1
ATOM 3781 O O . ALA C 1 93 ? 28.725 -26.594 -49.575 1.00 54.59 175 ALA C O 1
ATOM 3783 N N . GLN C 1 94 ? 30.502 -27.950 -49.324 1.00 39.62 176 GLN C N 1
ATOM 3784 C CA . GLN C 1 94 ? 30.341 -28.596 -50.622 1.00 41.80 176 GLN C CA 1
ATOM 3785 C C . GLN C 1 94 ? 29.251 -29.665 -50.651 1.00 45.05 176 GLN C C 1
ATOM 3786 O O . GLN C 1 94 ? 29.050 -30.279 -51.703 1.00 50.82 176 GLN C O 1
ATOM 3792 N N . LEU C 1 95 ? 28.554 -29.922 -49.544 1.00 44.69 177 LEU C N 1
ATOM 3793 C CA . LEU C 1 95 ? 27.534 -30.973 -49.503 1.00 44.63 177 LEU C CA 1
ATOM 3794 C C . LEU C 1 95 ? 26.154 -30.323 -49.583 1.00 48.94 177 LEU C C 1
ATOM 3795 O O . LEU C 1 95 ? 25.471 -30.117 -48.582 1.00 50.96 177 LEU C O 1
ATOM 3800 N N . HIS C 1 96 ? 25.739 -30.011 -50.814 1.00 45.99 178 HIS C N 1
ATOM 3801 C CA . HIS C 1 96 ? 24.439 -29.387 -51.036 1.00 47.07 178 HIS C CA 1
ATOM 3802 C C . HIS C 1 96 ? 23.300 -30.393 -50.951 1.00 45.91 178 HIS C C 1
ATOM 3803 O O . HIS C 1 96 ? 22.197 -30.039 -50.519 1.00 48.90 178 HIS C O 1
ATOM 3810 N N . SER C 1 97 ? 23.552 -31.632 -51.355 1.00 42.93 179 SER C N 1
ATOM 3811 C CA . SER C 1 97 ? 22.559 -32.697 -51.333 1.00 40.11 179 SER C CA 1
ATOM 3812 C C . SER C 1 97 ? 23.295 -34.011 -51.120 1.00 39.61 179 SER C C 1
ATOM 3813 O O . SER C 1 97 ? 24.523 -34.076 -51.268 1.00 34.38 179 SER C O 1
ATOM 3816 N N . PRO C 1 98 ? 22.574 -35.091 -50.769 1.00 41.62 180 PRO C N 1
ATOM 3817 C CA . PRO C 1 98 ? 23.265 -36.361 -50.471 1.00 37.03 180 PRO C CA 1
ATOM 3818 C C . PRO C 1 98 ? 23.975 -36.977 -51.664 1.00 41.00 180 PRO C C 1
ATOM 3819 O O . PRO C 1 98 ? 24.828 -37.855 -51.467 1.00 40.18 180 PRO C O 1
ATOM 3823 N N . ALA C 1 99 ? 23.642 -36.577 -52.893 1.00 34.62 181 ALA C N 1
ATOM 3824 C CA . ALA C 1 99 ? 24.399 -37.081 -54.033 1.00 42.14 181 ALA C CA 1
ATOM 3825 C C . ALA C 1 99 ? 25.841 -36.603 -53.981 1.00 39.64 181 ALA C C 1
ATOM 3826 O O . ALA C 1 99 ? 26.742 -37.300 -54.460 1.00 40.04 181 ALA C O 1
ATOM 3828 N N . ASP C 1 100 ? 26.082 -35.432 -53.380 1.00 35.72 182 ASP C N 1
ATOM 3829 C CA . ASP C 1 100 ? 27.446 -34.933 -53.231 1.00 36.14 182 ASP C CA 1
ATOM 3830 C C . ASP C 1 100 ? 28.325 -35.891 -52.441 1.00 36.43 182 ASP C C 1
ATOM 3831 O O . ASP C 1 100 ? 29.552 -35.806 -52.536 1.00 39.42 182 ASP C O 1
ATOM 3836 N N . LEU C 1 101 ? 27.728 -36.808 -51.673 1.00 40.39 183 LEU C N 1
ATOM 3837 C CA . LEU C 1 101 ? 28.511 -37.783 -50.921 1.00 40.56 183 LEU C CA 1
ATOM 3838 C C . LEU C 1 101 ? 29.251 -38.754 -51.827 1.00 42.13 183 LEU C C 1
ATOM 3839 O O . LEU C 1 101 ? 30.264 -39.322 -51.407 1.00 40.10 183 LEU C O 1
ATOM 3844 N N . LEU C 1 102 ? 28.784 -38.945 -53.062 1.00 45.60 184 LEU C N 1
ATOM 3845 C CA . LEU C 1 102 ? 29.379 -39.949 -53.935 1.00 48.37 184 LEU C CA 1
ATOM 3846 C C . LEU C 1 102 ? 30.816 -39.608 -54.333 1.00 52.25 184 LEU C C 1
ATOM 3847 O O . LEU C 1 102 ? 31.554 -40.506 -54.760 1.00 58.06 184 LEU C O 1
ATOM 3852 N N . GLN C 1 103 ? 31.236 -38.349 -54.177 1.00 48.52 185 GLN C N 1
ATOM 3853 C CA . GLN C 1 103 ? 32.586 -37.906 -54.498 1.00 49.98 185 GLN C CA 1
ATOM 3854 C C . GLN C 1 103 ? 33.465 -37.727 -53.263 1.00 53.83 185 GLN C C 1
ATOM 3855 O O . GLN C 1 103 ? 34.531 -37.107 -53.360 1.00 47.58 185 GLN C O 1
ATOM 3861 N N . HIS C 1 104 ? 33.056 -38.224 -52.103 1.00 44.20 186 HIS C N 1
ATOM 3862 C CA . HIS C 1 104 ? 33.913 -38.090 -50.937 1.00 38.95 186 HIS C CA 1
ATOM 3863 C C . HIS C 1 104 ? 34.292 -39.466 -50.423 1.00 33.71 186 HIS C C 1
ATOM 3864 O O . HIS C 1 104 ? 33.653 -40.472 -50.743 1.00 35.32 186 HIS C O 1
ATOM 3871 N N . THR C 1 105 ? 35.370 -39.488 -49.652 1.00 35.06 187 THR C N 1
ATOM 3872 C CA . THR C 1 105 ? 35.782 -40.676 -48.923 1.00 35.37 187 THR C CA 1
ATOM 3873 C C . THR C 1 105 ? 34.873 -40.861 -47.706 1.00 39.98 187 THR C C 1
ATOM 3874 O O . THR C 1 105 ? 34.677 -39.922 -46.925 1.00 39.10 187 THR C O 1
ATOM 3877 N N . LEU C 1 106 ? 34.299 -42.058 -47.555 1.00 35.91 188 LEU C N 1
ATOM 3878 C CA . LEU C 1 106 ? 33.317 -42.342 -46.511 1.00 35.06 188 LEU C CA 1
ATOM 3879 C C . LEU C 1 106 ? 33.950 -43.204 -45.426 1.00 36.55 188 LEU C C 1
ATOM 3880 O O . LEU C 1 106 ? 34.339 -44.343 -45.690 1.00 40.26 188 LEU C O 1
ATOM 3885 N N . LEU C 1 107 ? 34.005 -42.675 -44.204 1.00 29.17 189 LEU C N 1
ATOM 3886 C CA . LEU C 1 107 ? 34.488 -43.413 -43.042 1.00 24.21 189 LEU C CA 1
ATOM 3887 C C . LEU C 1 107 ? 33.405 -44.356 -42.517 1.00 28.51 189 LEU C C 1
ATOM 3888 O O . LEU C 1 107 ? 32.228 -43.989 -42.466 1.00 27.02 189 LEU C O 1
ATOM 3893 N N . ARG C 1 108 ? 33.803 -45.578 -42.136 1.00 23.81 190 ARG C N 1
ATOM 3894 C CA . ARG C 1 108 ? 32.885 -46.610 -41.666 1.00 28.36 190 ARG C CA 1
ATOM 3895 C C . ARG C 1 108 ? 33.226 -47.056 -40.248 1.00 30.82 190 ARG C C 1
ATOM 3896 O O . ARG C 1 108 ? 34.372 -46.936 -39.791 1.00 21.36 190 ARG C O 1
ATOM 3904 N N . SER C 1 109 ? 32.225 -47.619 -39.559 1.00 23.63 191 SER C N 1
ATOM 3905 C CA . SER C 1 109 ? 32.514 -48.393 -38.358 1.00 26.56 191 SER C CA 1
ATOM 3906 C C . SER C 1 109 ? 32.660 -49.874 -38.704 1.00 27.00 191 SER C C 1
ATOM 3907 O O . SER C 1 109 ? 32.476 -50.303 -39.844 1.00 27.52 191 SER C O 1
ATOM 3910 N N . TYR C 1 110 ? 33.020 -50.657 -37.694 1.00 28.04 192 TYR C N 1
ATOM 3911 C CA . TYR C 1 110 ? 33.114 -52.099 -37.863 1.00 33.31 192 TYR C CA 1
ATOM 3912 C C . TYR C 1 110 ? 31.756 -52.753 -38.094 1.00 30.43 192 TYR C C 1
ATOM 3913 O O . TYR C 1 110 ? 31.713 -53.929 -38.460 1.00 35.97 192 TYR C O 1
ATOM 3922 N N . ARG C 1 111 ? 30.652 -52.039 -37.872 1.00 40.35 193 ARG C N 1
ATOM 3923 C CA . ARG C 1 111 ? 29.328 -52.500 -38.287 1.00 39.32 193 ARG C CA 1
ATOM 3924 C C . ARG C 1 111 ? 29.146 -52.112 -39.744 1.00 39.94 193 ARG C C 1
ATOM 3925 O O . ARG C 1 111 ? 29.242 -50.928 -40.084 1.00 45.77 193 ARG C O 1
ATOM 3933 N N . ALA C 1 112 ? 28.855 -53.093 -40.596 1.00 46.86 194 ALA C N 1
ATOM 3934 C CA . ALA C 1 112 ? 29.113 -52.938 -42.024 1.00 55.29 194 ALA C CA 1
ATOM 3935 C C . ALA C 1 112 ? 27.933 -52.412 -42.843 1.00 51.60 194 ALA C C 1
ATOM 3936 O O . ALA C 1 112 ? 28.140 -52.005 -43.994 1.00 53.79 194 ALA C O 1
ATOM 3938 N N . ASP C 1 113 ? 26.711 -52.392 -42.314 1.00 50.36 195 ASP C N 1
ATOM 3939 C CA . ASP C 1 113 ? 25.561 -52.064 -43.154 1.00 48.19 195 ASP C CA 1
ATOM 3940 C C . ASP C 1 113 ? 24.996 -50.673 -42.890 1.00 43.06 195 ASP C C 1
ATOM 3941 O O . ASP C 1 113 ? 23.865 -50.380 -43.299 1.00 37.62 195 ASP C O 1
ATOM 3946 N N . GLU C 1 114 ? 25.772 -49.798 -42.250 1.00 39.29 196 GLU C N 1
ATOM 3947 C CA . GLU C 1 114 ? 25.229 -48.507 -41.856 1.00 31.09 196 GLU C CA 1
ATOM 3948 C C . GLU C 1 114 ? 25.127 -47.545 -43.030 1.00 31.69 196 GLU C C 1
ATOM 3949 O O . GLU C 1 114 ? 24.118 -46.843 -43.166 1.00 31.03 196 GLU C O 1
ATOM 3955 N N . TRP C 1 115 ? 26.152 -47.485 -43.884 1.00 24.02 197 TRP C N 1
ATOM 3956 C CA . TRP C 1 115 ? 26.076 -46.540 -44.991 1.00 24.62 197 TRP C CA 1
ATOM 3957 C C . TRP C 1 115 ? 24.984 -46.914 -45.995 1.00 27.27 197 TRP C C 1
ATOM 3958 O O . TRP C 1 115 ? 24.295 -46.014 -46.482 1.00 21.35 197 TRP C O 1
ATOM 3969 N N . PRO C 1 116 ? 24.808 -48.192 -46.364 1.00 29.56 198 PRO C N 1
ATOM 3970 C CA . PRO C 1 116 ? 23.657 -48.527 -47.223 1.00 31.07 198 PRO C CA 1
ATOM 3971 C C . PRO C 1 116 ? 22.327 -48.103 -46.623 1.00 32.85 198 PRO C C 1
ATOM 3972 O O . PRO C 1 116 ? 21.538 -47.438 -47.306 1.00 32.97 198 PRO C O 1
ATOM 3976 N N . LEU C 1 117 ? 22.067 -48.445 -45.351 1.00 31.38 199 LEU C N 1
ATOM 3977 C CA . LEU C 1 117 ? 20.820 -48.042 -44.691 1.00 28.88 199 LEU C CA 1
ATOM 3978 C C . LEU C 1 117 ? 20.643 -46.530 -44.689 1.00 30.71 199 LEU C C 1
ATOM 3979 O O . LEU C 1 117 ? 19.533 -46.029 -44.916 1.00 22.66 199 LEU C O 1
ATOM 3984 N N . TRP C 1 118 ? 21.714 -45.776 -44.423 1.00 23.70 200 TRP C N 1
ATOM 3985 C CA . TRP C 1 118 ? 21.555 -44.327 -44.455 1.00 26.95 200 TRP C CA 1
ATOM 3986 C C . TRP C 1 118 ? 21.227 -43.839 -45.861 1.00 28.08 200 TRP C C 1
ATOM 3987 O O . TRP C 1 118 ? 20.379 -42.953 -46.033 1.00 27.27 200 TRP C O 1
ATOM 3998 N N . PHE C 1 119 ? 21.895 -44.396 -46.872 1.00 26.10 201 PHE C N 1
ATOM 3999 C CA . PHE C 1 119 ? 21.593 -44.033 -48.251 1.00 31.18 201 PHE C CA 1
ATOM 4000 C C . PHE C 1 119 ? 20.124 -44.282 -48.562 1.00 31.94 201 PHE C C 1
ATOM 4001 O O . PHE C 1 119 ? 19.426 -43.389 -49.053 1.00 30.79 201 PHE C O 1
ATOM 4009 N N . GLN C 1 120 ? 19.638 -45.488 -48.257 1.00 32.88 202 GLN C N 1
ATOM 4010 C CA . GLN C 1 120 ? 18.214 -45.802 -48.338 1.00 34.49 202 GLN C CA 1
ATOM 4011 C C . GLN C 1 120 ? 17.350 -44.695 -47.746 1.00 39.60 202 GLN C C 1
ATOM 4012 O O . GLN C 1 120 ? 16.481 -44.129 -48.423 1.00 42.52 202 GLN C O 1
ATOM 4018 N N . ALA C 1 121 ? 17.589 -44.377 -46.470 1.00 34.42 203 ALA C N 1
ATOM 4019 C CA . ALA C 1 121 ? 16.791 -43.377 -45.774 1.00 27.59 203 ALA C CA 1
ATOM 4020 C C . ALA C 1 121 ? 16.869 -42.000 -46.425 1.00 28.20 203 ALA C C 1
ATOM 4021 O O . ALA C 1 121 ? 15.959 -41.188 -46.239 1.00 29.62 203 ALA C O 1
ATOM 4023 N N . ALA C 1 122 ? 17.925 -41.725 -47.188 1.00 30.47 204 ALA C N 1
ATOM 4024 C CA . ALA C 1 122 ? 18.143 -40.419 -47.796 1.00 26.43 204 ALA C CA 1
ATOM 4025 C C . ALA C 1 122 ? 17.568 -40.292 -49.201 1.00 36.24 204 ALA C C 1
ATOM 4026 O O . ALA C 1 122 ? 17.418 -39.162 -49.692 1.00 33.07 204 ALA C O 1
ATOM 4028 N N . GLY C 1 123 ? 17.267 -41.410 -49.869 1.00 41.22 205 GLY C N 1
ATOM 4029 C CA . GLY C 1 123 ? 16.690 -41.408 -51.205 1.00 46.20 205 GLY C CA 1
ATOM 4030 C C . GLY C 1 123 ? 17.502 -42.183 -52.228 1.00 50.30 205 GLY C C 1
ATOM 4031 O O . GLY C 1 123 ? 16.927 -42.802 -53.129 1.00 56.99 205 GLY C O 1
ATOM 4032 N N . LEU C 1 124 ? 18.833 -42.156 -52.112 1.00 44.25 206 LEU C N 1
ATOM 4033 C CA . LEU C 1 124 ? 19.718 -42.777 -53.090 1.00 49.29 206 LEU C CA 1
ATOM 4034 C C . LEU C 1 124 ? 19.689 -44.305 -52.979 1.00 56.12 206 LEU C C 1
ATOM 4035 O O . LEU C 1 124 ? 19.431 -44.854 -51.906 1.00 63.60 206 LEU C O 1
ATOM 4040 N N . PRO C 1 125 ? 19.951 -45.015 -54.072 1.00 58.59 207 PRO C N 1
ATOM 4041 C CA . PRO C 1 125 ? 19.981 -46.487 -54.007 1.00 57.82 207 PRO C CA 1
ATOM 4042 C C . PRO C 1 125 ? 21.357 -47.129 -54.191 1.00 66.66 207 PRO C C 1
ATOM 4043 O O . PRO C 1 125 ? 22.303 -46.475 -54.640 1.00 67.32 207 PRO C O 1
ATOM 4047 N N . ALA C 1 126 ? 21.459 -48.414 -53.844 1.00 66.77 208 ALA C N 1
ATOM 4048 C CA . ALA C 1 126 ? 22.678 -49.223 -54.052 1.00 54.27 208 ALA C CA 1
ATOM 4049 C C . ALA C 1 126 ? 23.889 -48.644 -53.314 1.00 53.57 208 ALA C C 1
ATOM 4050 O O . ALA C 1 126 ? 24.826 -48.136 -53.935 1.00 60.82 208 ALA C O 1
ATOM 4052 N N . LEU C 1 130 ? 28.666 -48.947 -53.056 1.00 71.72 212 LEU C N 1
ATOM 4053 C CA . LEU C 1 130 ? 29.793 -49.483 -52.301 1.00 66.70 212 LEU C CA 1
ATOM 4054 C C . LEU C 1 130 ? 30.553 -48.353 -51.608 1.00 70.45 212 LEU C C 1
ATOM 4055 O O . LEU C 1 130 ? 30.296 -47.175 -51.873 1.00 61.42 212 LEU C O 1
ATOM 4060 N N . THR C 1 131 ? 31.455 -48.721 -50.688 1.00 78.58 213 THR C N 1
ATOM 4061 C CA . THR C 1 131 ? 32.382 -47.782 -50.057 1.00 72.85 213 THR C CA 1
ATOM 4062 C C . THR C 1 131 ? 33.793 -48.375 -50.039 1.00 75.35 213 THR C C 1
ATOM 4063 O O . THR C 1 131 ? 34.611 -48.064 -50.912 1.00 73.62 213 THR C O 1
ATOM 4067 N N . ARG C 1 132 ? 34.047 -49.274 -49.077 1.00 75.21 214 ARG C N 1
ATOM 4068 C CA . ARG C 1 132 ? 35.361 -49.764 -48.651 1.00 65.13 214 ARG C CA 1
ATOM 4069 C C . ARG C 1 132 ? 36.365 -48.614 -48.523 1.00 71.25 214 ARG C C 1
ATOM 4070 O O . ARG C 1 132 ? 36.808 -48.009 -49.507 1.00 74.10 214 ARG C O 1
ATOM 4078 N N . SER C 1 133 ? 36.716 -48.290 -47.286 1.00 60.31 215 SER C N 1
ATOM 4079 C CA . SER C 1 133 ? 37.547 -47.123 -47.050 1.00 48.76 215 SER C CA 1
ATOM 4080 C C . SER C 1 133 ? 38.368 -47.336 -45.793 1.00 40.04 215 SER C C 1
ATOM 4081 O O . SER C 1 133 ? 39.262 -48.187 -45.766 1.00 43.62 215 SER C O 1
ATOM 4084 N N . ILE C 1 134 ? 38.065 -46.581 -44.743 1.00 32.61 216 ILE C N 1
ATOM 4085 C CA . ILE C 1 134 ? 38.705 -46.759 -43.450 1.00 25.33 216 ILE C CA 1
ATOM 4086 C C . ILE C 1 134 ? 37.642 -47.236 -42.467 1.00 25.25 216 ILE C C 1
ATOM 4087 O O . ILE C 1 134 ? 36.598 -46.592 -42.309 1.00 25.08 216 ILE C O 1
ATOM 4092 N N . VAL C 1 135 ? 37.900 -48.372 -41.829 1.00 17.39 217 VAL C N 1
ATOM 4093 C CA . VAL C 1 135 ? 37.002 -48.963 -40.845 1.00 21.82 217 VAL C CA 1
ATOM 4094 C C . VAL C 1 135 ? 37.505 -48.574 -39.463 1.00 18.68 217 VAL C C 1
ATOM 4095 O O . VAL C 1 135 ? 38.686 -48.764 -39.154 1.00 20.58 217 VAL C O 1
ATOM 4099 N N . PHE C 1 136 ? 36.623 -48.036 -38.630 1.00 17.81 218 PHE C N 1
ATOM 4100 C CA . PHE C 1 136 ? 36.971 -47.591 -37.286 1.00 14.72 218 PHE C CA 1
ATOM 4101 C C . PHE C 1 136 ? 36.298 -48.452 -36.229 1.00 16.22 218 PHE C C 1
ATOM 4102 O O . PHE C 1 136 ? 35.150 -48.872 -36.389 1.00 24.67 218 PHE C O 1
ATOM 4110 N N . ASP C 1 137 ? 37.037 -48.700 -35.151 1.00 19.38 219 ASP C N 1
ATOM 4111 C CA . ASP C 1 137 ? 36.584 -49.499 -34.026 1.00 22.47 219 ASP C CA 1
ATOM 4112 C C . ASP C 1 137 ? 35.674 -48.696 -33.113 1.00 26.29 219 ASP C C 1
ATOM 4113 O O . ASP C 1 137 ? 34.806 -49.263 -32.437 1.00 27.06 219 ASP C O 1
ATOM 4118 N N . THR C 1 138 ? 35.872 -47.388 -33.075 1.00 18.37 220 THR C N 1
ATOM 4119 C CA . THR C 1 138 ? 35.150 -46.498 -32.184 1.00 26.80 220 THR C CA 1
ATOM 4120 C C . THR C 1 138 ? 34.695 -45.289 -32.989 1.00 22.13 220 THR C C 1
ATOM 4121 O O . THR C 1 138 ? 35.384 -44.867 -33.920 1.00 18.42 220 THR C O 1
ATOM 4125 N N . SER C 1 139 ? 33.519 -44.757 -32.657 1.00 14.18 221 SER C N 1
ATOM 4126 C CA . SER C 1 139 ? 33.102 -43.489 -33.252 1.00 18.48 221 SER C CA 1
ATOM 4127 C C . SER C 1 139 ? 34.051 -42.356 -32.889 1.00 16.82 221 SER C C 1
ATOM 4128 O O . SER C 1 139 ? 34.202 -41.400 -33.659 1.00 17.92 221 SER C O 1
ATOM 4131 N N . LEU C 1 140 ? 34.661 -42.414 -31.709 1.00 16.15 222 LEU C N 1
ATOM 4132 C CA . LEU C 1 140 ? 35.628 -41.388 -31.325 1.00 19.85 222 LEU C CA 1
ATOM 4133 C C . LEU C 1 140 ? 36.719 -41.229 -32.375 1.00 22.22 222 LEU C C 1
ATOM 4134 O O . LEU C 1 140 ? 37.014 -40.115 -32.828 1.00 24.26 222 LEU C O 1
ATOM 4139 N N . ALA C 1 141 ? 37.346 -42.336 -32.765 1.00 17.47 223 ALA C N 1
ATOM 4140 C CA . ALA C 1 141 ? 38.440 -42.231 -33.718 1.00 16.97 223 ALA C CA 1
ATOM 4141 C C . ALA C 1 141 ? 37.930 -41.744 -35.066 1.00 17.26 223 ALA C C 1
ATOM 4142 O O . ALA C 1 141 ? 38.591 -40.942 -35.738 1.00 18.70 223 ALA C O 1
ATOM 4144 N N . MET C 1 142 ? 36.746 -42.213 -35.466 1.00 15.71 224 MET C N 1
ATOM 4145 C CA . MET C 1 142 ? 36.163 -41.813 -36.744 1.00 18.06 224 MET C CA 1
ATOM 4146 C C . MET C 1 142 ? 35.895 -40.317 -36.789 1.00 17.35 224 MET C C 1
ATOM 4147 O O . MET C 1 142 ? 36.139 -39.660 -37.809 1.00 17.03 224 MET C O 1
ATOM 4152 N N . LEU C 1 143 ? 35.408 -39.751 -35.685 1.00 18.05 225 LEU C N 1
ATOM 4153 C CA . LEU C 1 143 ? 35.101 -38.324 -35.671 1.00 21.00 225 LEU C CA 1
ATOM 4154 C C . LEU C 1 143 ? 36.365 -37.485 -35.730 1.00 24.43 225 LEU C C 1
ATOM 4155 O O . LEU C 1 143 ? 36.377 -36.429 -36.368 1.00 24.07 225 LEU C O 1
ATOM 4160 N N . GLU C 1 144 ? 37.442 -37.935 -35.071 1.00 23.32 226 GLU C N 1
ATOM 4161 C CA . GLU C 1 144 ? 38.698 -37.201 -35.147 1.00 21.18 226 GLU C CA 1
ATOM 4162 C C . GLU C 1 144 ? 39.283 -37.235 -36.553 1.00 26.17 226 GLU C C 1
ATOM 4163 O O . GLU C 1 144 ? 39.942 -36.275 -36.970 1.00 28.84 226 GLU C O 1
ATOM 4169 N N . ALA C 1 145 ? 39.050 -38.308 -37.310 1.00 22.46 227 ALA C N 1
ATOM 4170 C CA . ALA C 1 145 ? 39.536 -38.323 -38.686 1.00 19.30 227 ALA C CA 1
ATOM 4171 C C . ALA C 1 145 ? 38.710 -37.387 -39.554 1.00 25.55 227 ALA C C 1
ATOM 4172 O O . ALA C 1 145 ? 39.251 -36.701 -40.432 1.00 28.95 227 ALA C O 1
ATOM 4174 N N . ALA C 1 146 ? 37.397 -37.336 -39.309 1.00 21.82 228 ALA C N 1
ATOM 4175 C CA . ALA C 1 146 ? 36.531 -36.443 -40.068 1.00 23.69 228 ALA C CA 1
ATOM 4176 C C . ALA C 1 146 ? 36.834 -34.991 -39.738 1.00 22.63 228 ALA C C 1
ATOM 4177 O O . ALA C 1 146 ? 36.892 -34.144 -40.637 1.00 24.11 228 ALA C O 1
ATOM 4179 N N . ARG C 1 147 ? 37.040 -34.686 -38.455 1.00 17.28 229 ARG C N 1
ATOM 4180 C CA . ARG C 1 147 ? 37.527 -33.364 -38.091 1.00 25.20 229 ARG C CA 1
ATOM 4181 C C . ARG C 1 147 ? 38.836 -33.018 -38.805 1.00 24.97 229 ARG C C 1
ATOM 4182 O O . ARG C 1 147 ? 39.094 -31.841 -39.083 1.00 32.60 229 ARG C O 1
ATOM 4190 N N . GLN C 1 148 ? 39.673 -34.011 -39.111 1.00 23.13 230 GLN C N 1
ATOM 4191 C CA . GLN C 1 148 ? 40.912 -33.749 -39.841 1.00 27.98 230 GLN C CA 1
ATOM 4192 C C . GLN C 1 148 ? 40.707 -33.664 -41.346 1.00 26.03 230 GLN C C 1
ATOM 4193 O O . GLN C 1 148 ? 41.651 -33.325 -42.063 1.00 33.00 230 GLN C O 1
ATOM 4199 N N . GLY C 1 149 ? 39.510 -33.953 -41.839 1.00 26.23 231 GLY C N 1
ATOM 4200 C CA . GLY C 1 149 ? 39.253 -33.938 -43.263 1.00 27.61 231 GLY C CA 1
ATOM 4201 C C . GLY C 1 149 ? 39.635 -35.203 -43.993 1.00 29.50 231 GLY C C 1
ATOM 4202 O O . GLY C 1 149 ? 39.690 -35.196 -45.225 1.00 30.56 231 GLY C O 1
ATOM 4203 N N . VAL C 1 150 ? 39.915 -36.293 -43.282 1.00 22.40 232 VAL C N 1
ATOM 4204 C CA . VAL C 1 150 ? 40.166 -37.557 -43.970 1.00 27.09 232 VAL C CA 1
ATOM 4205 C C . VAL C 1 150 ? 38.925 -38.023 -44.735 1.00 28.18 232 VAL C C 1
ATOM 4206 O O . VAL C 1 150 ? 39.036 -38.668 -45.791 1.00 25.75 232 VAL C O 1
ATOM 4210 N N . GLY C 1 151 ? 37.736 -37.701 -44.243 1.00 23.43 233 GLY C N 1
ATOM 4211 C CA . GLY C 1 151 ? 36.533 -38.145 -44.926 1.00 22.62 233 GLY C CA 1
ATOM 4212 C C . GLY C 1 151 ? 35.266 -37.771 -44.183 1.00 23.66 233 GLY C C 1
ATOM 4213 O O . GLY C 1 151 ? 35.282 -36.934 -43.277 1.00 20.35 233 GLY C O 1
ATOM 4214 N N . VAL C 1 152 ? 34.156 -38.403 -44.582 1.00 21.43 234 VAL C N 1
ATOM 4215 C CA . VAL C 1 152 ? 32.830 -38.103 -44.051 1.00 25.96 234 VAL C CA 1
ATOM 4216 C C . VAL C 1 152 ? 32.380 -39.241 -43.136 1.00 24.15 234 VAL C C 1
ATOM 4217 O O . VAL C 1 152 ? 32.335 -40.410 -43.549 1.00 21.47 234 VAL C O 1
ATOM 4221 N N . ALA C 1 153 ? 32.009 -38.891 -41.911 1.00 18.90 235 ALA C N 1
ATOM 4222 C CA . ALA C 1 153 ? 31.644 -39.851 -40.883 1.00 20.05 235 ALA C CA 1
ATOM 4223 C C . ALA C 1 153 ? 30.125 -40.035 -40.798 1.00 21.13 235 ALA C C 1
ATOM 4224 O O . ALA C 1 153 ? 29.345 -39.153 -41.172 1.00 18.44 235 ALA C O 1
ATOM 4226 N N . LEU C 1 154 ? 29.722 -41.214 -40.320 1.00 20.73 236 LEU C N 1
ATOM 4227 C CA . LEU C 1 154 ? 28.333 -41.571 -40.049 1.00 16.95 236 LEU C CA 1
ATOM 4228 C C . LEU C 1 154 ? 28.326 -42.085 -38.612 1.00 19.99 236 LEU C C 1
ATOM 4229 O O . LEU C 1 154 ? 28.791 -43.195 -38.349 1.00 17.53 236 LEU C O 1
ATOM 4234 N N . ALA C 1 155 ? 27.835 -41.263 -37.690 1.00 21.02 237 ALA C N 1
ATOM 4235 C CA . ALA C 1 155 ? 27.948 -41.499 -36.260 1.00 17.73 237 ALA C CA 1
ATOM 4236 C C . ALA C 1 155 ? 26.718 -40.921 -35.569 1.00 21.78 237 ALA C C 1
ATOM 4237 O O . ALA C 1 155 ? 26.002 -40.104 -36.164 1.00 18.41 237 ALA C O 1
ATOM 4239 N N . PRO C 1 156 ? 26.440 -41.329 -34.325 1.00 22.94 238 PRO C N 1
ATOM 4240 C CA . PRO C 1 156 ? 25.297 -40.760 -33.590 1.00 16.04 238 PRO C CA 1
ATOM 4241 C C . PRO C 1 156 ? 25.610 -39.346 -33.118 1.00 22.17 238 PRO C C 1
ATOM 4242 O O . PRO C 1 156 ? 26.498 -39.144 -32.284 1.00 15.86 238 PRO C O 1
ATOM 4246 N N . ALA C 1 157 ? 24.879 -38.368 -33.672 1.00 13.87 239 ALA C N 1
ATOM 4247 C CA . ALA C 1 157 ? 25.115 -36.957 -33.349 1.00 22.77 239 ALA C CA 1
ATOM 4248 C C . ALA C 1 157 ? 24.962 -36.662 -31.861 1.00 18.49 239 ALA C C 1
ATOM 4249 O O . ALA C 1 157 ? 25.642 -35.772 -31.332 1.00 21.10 239 ALA C O 1
ATOM 4251 N N . ALA C 1 158 ? 24.086 -37.390 -31.172 1.00 21.26 240 ALA C N 1
ATOM 4252 C CA . ALA C 1 158 ? 23.801 -37.075 -29.776 1.00 21.85 240 ALA C CA 1
ATOM 4253 C C . ALA C 1 158 ? 25.037 -37.213 -28.908 1.00 24.28 240 ALA C C 1
ATOM 4254 O O . ALA C 1 158 ? 25.151 -36.521 -27.891 1.00 23.95 240 ALA C O 1
ATOM 4256 N N . MET C 1 159 ? 25.979 -38.084 -29.305 1.00 19.34 241 MET C N 1
ATOM 4257 C CA . MET C 1 159 ? 27.227 -38.330 -28.590 1.00 20.43 241 MET C CA 1
ATOM 4258 C C . MET C 1 159 ? 28.312 -37.302 -28.886 1.00 20.86 241 MET C C 1
ATOM 4259 O O . MET C 1 159 ? 29.383 -37.364 -28.273 1.00 18.02 241 MET C O 1
ATOM 4264 N N . PHE C 1 160 ? 28.084 -36.372 -29.801 1.00 16.37 242 PHE C N 1
ATOM 4265 C CA . PHE C 1 160 ? 29.117 -35.432 -30.211 1.00 16.41 242 PHE C CA 1
ATOM 4266 C C . PHE C 1 160 ? 28.609 -34.005 -30.104 1.00 19.39 242 PHE C C 1
ATOM 4267 O O . PHE C 1 160 ? 28.954 -33.137 -30.912 1.00 16.74 242 PHE C O 1
ATOM 4275 N N . ALA C 1 161 ? 27.792 -33.754 -29.073 1.00 22.54 243 ALA C N 1
ATOM 4276 C CA . ALA C 1 161 ? 27.214 -32.431 -28.833 1.00 18.27 243 ALA C CA 1
ATOM 4277 C C . ALA C 1 161 ? 28.285 -31.344 -28.734 1.00 23.84 243 ALA C C 1
ATOM 4278 O O . ALA C 1 161 ? 28.133 -30.258 -29.311 1.00 21.76 243 ALA C O 1
ATOM 4280 N N . ARG C 1 162 ? 29.381 -31.620 -28.017 1.00 21.66 244 ARG C N 1
ATOM 4281 C CA . ARG C 1 162 ? 30.400 -30.589 -27.801 1.00 26.92 244 ARG C CA 1
ATOM 4282 C C . ARG C 1 162 ? 31.014 -30.137 -29.123 1.00 24.34 244 ARG C C 1
ATOM 4283 O O . ARG C 1 162 ? 31.105 -28.936 -29.399 1.00 22.17 244 ARG C O 1
ATOM 4291 N N . GLN C 1 163 ? 31.431 -31.094 -29.959 1.00 22.76 245 GLN C N 1
ATOM 4292 C CA . GLN C 1 163 ? 31.989 -30.774 -31.272 1.00 25.52 245 GLN C CA 1
ATOM 4293 C C . GLN C 1 163 ? 30.981 -30.058 -32.178 1.00 27.21 245 GLN C C 1
ATOM 4294 O O . GLN C 1 163 ? 31.379 -29.276 -33.053 1.00 22.52 245 GLN C O 1
ATOM 4300 N N . LEU C 1 164 ? 29.683 -30.326 -32.009 1.00 20.27 246 LEU C N 1
ATOM 4301 C CA . LEU C 1 164 ? 28.690 -29.667 -32.857 1.00 27.23 246 LEU C CA 1
ATOM 4302 C C . LEU C 1 164 ? 28.374 -28.255 -32.363 1.00 26.84 246 LEU C C 1
ATOM 4303 O O . LEU C 1 164 ? 28.237 -27.329 -33.172 1.00 22.04 246 LEU C O 1
ATOM 4308 N N . ALA C 1 165 ? 28.260 -28.072 -31.044 1.00 21.92 247 ALA C N 1
ATOM 4309 C CA . ALA C 1 165 ? 27.929 -26.753 -30.514 1.00 23.65 247 ALA C CA 1
ATOM 4310 C C . ALA C 1 165 ? 29.026 -25.737 -30.821 1.00 33.26 247 ALA C C 1
ATOM 4311 O O . ALA C 1 165 ? 28.745 -24.541 -30.973 1.00 32.50 247 ALA C O 1
ATOM 4313 N N . SER C 1 166 ? 30.272 -26.197 -30.952 1.00 26.35 248 SER C N 1
ATOM 4314 C CA . SER C 1 166 ? 31.379 -25.326 -31.313 1.00 32.02 248 SER C CA 1
ATOM 4315 C C . SER C 1 166 ? 31.542 -25.193 -32.816 1.00 30.99 248 SER C C 1
ATOM 4316 O O . SER C 1 166 ? 32.372 -24.396 -33.264 1.00 27.40 248 SER C O 1
ATOM 4319 N N . GLU C 1 167 ? 30.786 -25.971 -33.592 1.00 28.21 249 GLU C N 1
ATOM 4320 C CA . GLU C 1 167 ? 30.829 -25.958 -35.054 1.00 29.48 249 GLU C CA 1
ATOM 4321 C C . GLU C 1 167 ? 32.172 -26.438 -35.618 1.00 34.44 249 GLU C C 1
ATOM 4322 O O . GLU C 1 167 ? 32.474 -26.204 -36.792 1.00 35.35 249 GLU C O 1
ATOM 4328 N N . SER C 1 168 ? 32.992 -27.123 -34.819 1.00 25.62 250 SER C N 1
ATOM 4329 C CA . SER C 1 168 ? 34.147 -27.807 -35.390 1.00 32.09 250 SER C CA 1
ATOM 4330 C C . SER C 1 168 ? 33.747 -29.068 -36.157 1.00 29.65 250 SER C C 1
ATOM 4331 O O . SER C 1 168 ? 34.556 -29.592 -36.932 1.00 27.59 250 SER C O 1
ATOM 4334 N N . ILE C 1 169 ? 32.525 -29.560 -35.948 1.00 28.12 251 ILE C N 1
ATOM 4335 C CA . ILE C 1 169 ? 31.899 -30.606 -36.752 1.00 21.70 251 ILE C CA 1
ATOM 4336 C C . ILE C 1 169 ? 30.540 -30.086 -37.208 1.00 25.78 251 ILE C C 1
ATOM 4337 O O . ILE C 1 169 ? 29.855 -29.383 -36.453 1.00 24.50 251 ILE C O 1
ATOM 4342 N N . ARG C 1 170 ? 30.153 -30.425 -38.441 1.00 20.58 252 ARG C N 1
ATOM 4343 C CA . ARG C 1 170 ? 28.873 -30.041 -39.006 1.00 23.40 252 ARG C CA 1
ATOM 4344 C C . ARG C 1 170 ? 28.027 -31.266 -39.334 1.00 26.50 252 ARG C C 1
ATOM 4345 O O . ARG C 1 170 ? 28.543 -32.341 -39.659 1.00 19.37 252 ARG C O 1
ATOM 4353 N N . ARG C 1 171 ? 26.712 -31.076 -39.242 1.00 18.46 253 ARG C N 1
ATOM 4354 C CA . ARG C 1 171 ? 25.712 -32.039 -39.678 1.00 19.44 253 ARG C CA 1
ATOM 4355 C C . ARG C 1 171 ? 25.039 -31.457 -40.911 1.00 22.80 253 ARG C C 1
ATOM 4356 O O . ARG C 1 171 ? 24.128 -30.625 -40.778 1.00 27.27 253 ARG C O 1
ATOM 4364 N N . PRO C 1 172 ? 25.438 -31.841 -42.127 1.00 21.51 254 PRO C N 1
ATOM 4365 C CA . PRO C 1 172 ? 24.872 -31.183 -43.314 1.00 27.70 254 PRO C CA 1
ATOM 4366 C C . PRO C 1 172 ? 23.478 -31.657 -43.694 1.00 24.43 254 PRO C C 1
ATOM 4367 O O . PRO C 1 172 ? 22.851 -31.028 -44.555 1.00 28.69 254 PRO C O 1
ATOM 4371 N N . PHE C 1 173 ? 22.975 -32.736 -43.104 1.00 24.83 255 PHE C N 1
ATOM 4372 C CA . PHE C 1 173 ? 21.749 -33.356 -43.577 1.00 24.04 255 PHE C CA 1
ATOM 4373 C C . PHE C 1 173 ? 20.819 -33.669 -42.416 1.00 20.81 255 PHE C C 1
ATOM 4374 O O . PHE C 1 173 ? 21.251 -33.981 -41.307 1.00 20.98 255 PHE C O 1
ATOM 4382 N N . ALA C 1 174 ? 19.525 -33.581 -42.699 1.00 23.71 256 ALA C N 1
ATOM 4383 C CA . ALA C 1 174 ? 18.511 -33.930 -41.710 1.00 26.94 256 ALA C CA 1
ATOM 4384 C C . ALA C 1 174 ? 18.377 -35.441 -41.545 1.00 23.47 256 ALA C C 1
ATOM 4385 O O . ALA C 1 174 ? 18.023 -35.920 -40.461 1.00 23.39 256 ALA C O 1
ATOM 4387 N N . THR C 1 175 ? 18.645 -36.196 -42.608 1.00 26.00 257 THR C N 1
ATOM 4388 C CA . THR C 1 175 ? 18.406 -37.633 -42.625 1.00 21.72 257 THR C CA 1
ATOM 4389 C C . THR C 1 175 ? 19.214 -38.346 -41.549 1.00 23.52 257 THR C C 1
ATOM 4390 O O . THR C 1 175 ? 20.428 -38.152 -41.432 1.00 23.78 257 THR C O 1
ATOM 4394 N N . GLU C 1 176 ? 18.537 -39.170 -40.763 1.00 24.18 258 GLU C N 1
ATOM 4395 C CA . GLU C 1 176 ? 19.188 -40.024 -39.786 1.00 25.71 258 GLU C CA 1
ATOM 4396 C C . GLU C 1 176 ? 18.578 -41.408 -39.916 1.00 29.68 258 GLU C C 1
ATOM 4397 O O . GLU C 1 176 ? 17.516 -41.578 -40.518 1.00 29.25 258 GLU C O 1
ATOM 4403 N N . VAL C 1 177 ? 19.274 -42.409 -39.392 1.00 24.76 259 VAL C N 1
ATOM 4404 C CA . VAL C 1 177 ? 18.792 -43.785 -39.467 1.00 28.32 259 VAL C CA 1
ATOM 4405 C C . VAL C 1 177 ? 19.187 -44.514 -38.186 1.00 26.71 259 VAL C C 1
ATOM 4406 O O . VAL C 1 177 ? 20.305 -44.364 -37.686 1.00 22.73 259 VAL C O 1
ATOM 4410 N N . SER C 1 178 ? 18.259 -45.289 -37.645 1.00 25.55 260 SER C N 1
ATOM 4411 C CA . SER C 1 178 ? 18.472 -45.990 -36.392 1.00 28.43 260 SER C CA 1
ATOM 4412 C C . SER C 1 178 ? 18.830 -47.430 -36.699 1.00 30.54 260 SER C C 1
ATOM 4413 O O . SER C 1 178 ? 18.130 -48.097 -37.466 1.00 30.57 260 SER C O 1
ATOM 4416 N N . THR C 1 179 ? 19.920 -47.898 -36.109 1.00 33.32 261 THR C N 1
ATOM 4417 C CA . THR C 1 179 ? 20.361 -49.271 -36.272 1.00 32.24 261 THR C CA 1
ATOM 4418 C C . THR C 1 179 ? 20.434 -50.032 -34.961 1.00 28.41 261 THR C C 1
ATOM 4419 O O . THR C 1 179 ? 20.680 -51.245 -34.983 1.00 37.42 261 THR C O 1
ATOM 4423 N N . GLY C 1 180 ? 20.227 -49.361 -33.836 1.00 29.06 262 GLY C N 1
ATOM 4424 C CA . GLY C 1 180 ? 20.327 -49.974 -32.527 1.00 26.48 262 GLY C CA 1
ATOM 4425 C C . GLY C 1 180 ? 20.200 -48.917 -31.450 1.00 25.55 262 GLY C C 1
ATOM 4426 O O . GLY C 1 180 ? 20.029 -47.719 -31.723 1.00 20.98 262 GLY C O 1
ATOM 4427 N N . SER C 1 181 ? 20.300 -49.383 -30.212 1.00 14.36 263 SER C N 1
ATOM 4428 C CA . SER C 1 181 ? 20.085 -48.545 -29.049 1.00 15.77 263 SER C CA 1
ATOM 4429 C C . SER C 1 181 ? 21.197 -48.800 -28.043 1.00 18.74 263 SER C C 1
ATOM 4430 O O . SER C 1 181 ? 21.991 -49.727 -28.183 1.00 19.63 263 SER C O 1
ATOM 4433 N N . TYR C 1 182 ? 21.259 -47.970 -27.019 1.00 18.86 264 TYR C N 1
ATOM 4434 C CA . TYR C 1 182 ? 22.138 -48.253 -25.896 1.00 19.31 264 TYR C CA 1
ATOM 4435 C C . TYR C 1 182 ? 21.332 -48.988 -24.828 1.00 17.05 264 TYR C C 1
ATOM 4436 O O . TYR C 1 182 ? 20.146 -48.703 -24.616 1.00 19.48 264 TYR C O 1
ATOM 4445 N N . TRP C 1 183 ? 21.982 -49.946 -24.180 1.00 14.11 265 TRP C N 1
ATOM 4446 C CA . TRP C 1 183 ? 21.360 -50.871 -23.242 1.00 13.76 265 TRP C CA 1
ATOM 4447 C C . TRP C 1 183 ? 22.226 -51.000 -22.002 1.00 13.98 265 TRP C C 1
ATOM 4448 O O . TRP C 1 183 ? 23.457 -50.968 -22.090 1.00 15.62 265 TRP C O 1
ATOM 4459 N N . LEU C 1 184 ? 21.580 -51.164 -20.849 1.00 13.12 266 LEU C N 1
ATOM 4460 C CA . LEU C 1 184 ? 22.273 -51.608 -19.641 1.00 16.56 266 LEU C CA 1
ATOM 4461 C C . LEU C 1 184 ? 22.116 -53.123 -19.582 1.00 19.12 266 LEU C C 1
ATOM 4462 O O . LEU C 1 184 ? 20.995 -53.625 -19.598 1.00 18.57 266 LEU C O 1
ATOM 4467 N N . THR C 1 185 ? 23.222 -53.857 -19.550 1.00 16.83 267 THR C N 1
ATOM 4468 C CA . THR C 1 185 ? 23.165 -55.313 -19.579 1.00 19.14 267 THR C CA 1
ATOM 4469 C C . THR C 1 185 ? 23.738 -55.899 -18.285 1.00 16.85 267 THR C C 1
ATOM 4470 O O . THR C 1 185 ? 24.528 -55.266 -17.584 1.00 17.04 267 THR C O 1
ATOM 4474 N N . ARG C 1 186 ? 23.310 -57.110 -17.962 1.00 15.62 268 ARG C N 1
ATOM 4475 C CA . ARG C 1 186 ? 23.666 -57.781 -16.721 1.00 23.61 268 ARG C CA 1
ATOM 4476 C C . ARG C 1 186 ? 23.554 -59.274 -16.992 1.00 23.70 268 ARG C C 1
ATOM 4477 O O . ARG C 1 186 ? 22.609 -59.701 -17.658 1.00 29.28 268 ARG C O 1
ATOM 4485 N N . LEU C 1 187 ? 24.506 -60.065 -16.513 1.00 26.28 269 LEU C N 1
ATOM 4486 C CA . LEU C 1 187 ? 24.361 -61.512 -16.649 1.00 27.94 269 LEU C CA 1
ATOM 4487 C C . LEU C 1 187 ? 23.210 -61.976 -15.801 1.00 25.84 269 LEU C C 1
ATOM 4488 O O . LEU C 1 187 ? 23.148 -61.643 -14.611 1.00 29.75 269 LEU C O 1
ATOM 4493 N N . GLN C 1 188 ? 22.322 -62.770 -16.408 1.00 34.85 270 GLN C N 1
ATOM 4494 C CA . GLN C 1 188 ? 21.175 -63.291 -15.683 1.00 30.06 270 GLN C CA 1
ATOM 4495 C C . GLN C 1 188 ? 21.606 -63.923 -14.372 1.00 27.41 270 GLN C C 1
ATOM 4496 O O . GLN C 1 188 ? 20.899 -63.799 -13.369 1.00 30.20 270 GLN C O 1
ATOM 4502 N N . SER C 1 189 ? 22.811 -64.509 -14.332 1.00 33.49 271 SER C N 1
ATOM 4503 C CA . SER C 1 189 ? 23.324 -65.219 -13.162 1.00 37.00 271 SER C CA 1
ATOM 4504 C C . SER C 1 189 ? 24.044 -64.330 -12.144 1.00 35.19 271 SER C C 1
ATOM 4505 O O . SER C 1 189 ? 24.445 -64.831 -11.090 1.00 43.81 271 SER C O 1
ATOM 4508 N N . ARG C 1 190 ? 24.234 -63.042 -12.414 1.00 36.91 272 ARG C N 1
ATOM 4509 C CA . ARG C 1 190 ? 24.904 -62.160 -11.463 1.00 33.23 272 ARG C CA 1
ATOM 4510 C C . ARG C 1 190 ? 23.864 -61.506 -10.555 1.00 41.67 272 ARG C C 1
ATOM 4511 O O . ARG C 1 190 ? 22.855 -60.977 -11.034 1.00 36.97 272 ARG C O 1
ATOM 4519 N N . GLY C 1 191 ? 24.115 -61.550 -9.247 1.00 42.61 273 GLY C N 1
ATOM 4520 C CA . GLY C 1 191 ? 23.170 -61.011 -8.282 1.00 34.52 273 GLY C CA 1
ATOM 4521 C C . GLY C 1 191 ? 23.186 -59.489 -8.231 1.00 38.97 273 GLY C C 1
ATOM 4522 O O . GLY C 1 191 ? 24.242 -58.852 -8.249 1.00 42.52 273 GLY C O 1
ATOM 4523 N N . GLU C 1 192 ? 21.985 -58.911 -8.155 1.00 29.83 274 GLU C N 1
ATOM 4524 C CA . GLU C 1 192 ? 21.822 -57.467 -8.073 1.00 31.60 274 GLU C CA 1
ATOM 4525 C C . GLU C 1 192 ? 22.089 -57.010 -6.651 1.00 35.86 274 GLU C C 1
ATOM 4526 O O . GLU C 1 192 ? 21.363 -57.387 -5.726 1.00 39.37 274 GLU C O 1
ATOM 4532 N N . THR C 1 193 ? 23.112 -56.187 -6.479 1.00 30.29 275 THR C N 1
ATOM 4533 C CA . THR C 1 193 ? 23.412 -55.609 -5.180 1.00 32.34 275 THR C CA 1
ATOM 4534 C C . THR C 1 193 ? 22.592 -54.336 -4.969 1.00 30.50 275 THR C C 1
ATOM 4535 O O . THR C 1 193 ? 21.875 -53.862 -5.855 1.00 28.03 275 THR C O 1
ATOM 4539 N N . SER C 1 194 ? 22.720 -53.757 -3.777 1.00 23.86 276 SER C N 1
ATOM 4540 C CA . SER C 1 194 ? 22.061 -52.488 -3.492 1.00 23.67 276 SER C CA 1
ATOM 4541 C C . SER C 1 194 ? 22.659 -51.330 -4.309 1.00 26.55 276 SER C C 1
ATOM 4542 O O . SER C 1 194 ? 21.925 -50.443 -4.766 1.00 22.31 276 SER C O 1
ATOM 4545 N N . ALA C 1 195 ? 23.986 -51.312 -4.501 1.00 23.41 277 ALA C N 1
ATOM 4546 C CA . ALA C 1 195 ? 24.606 -50.264 -5.313 1.00 21.77 277 ALA C CA 1
ATOM 4547 C C . ALA C 1 195 ? 24.179 -50.363 -6.777 1.00 24.01 277 ALA C C 1
ATOM 4548 O O . ALA C 1 195 ? 23.961 -49.338 -7.434 1.00 23.50 277 ALA C O 1
ATOM 4550 N N . MET C 1 196 ? 24.075 -51.591 -7.299 1.00 22.08 278 MET C N 1
ATOM 4551 C CA . MET C 1 196 ? 23.575 -51.832 -8.648 1.00 18.47 278 MET C CA 1
ATOM 4552 C C . MET C 1 196 ? 22.182 -51.238 -8.847 1.00 18.47 278 MET C C 1
ATOM 4553 O O . MET C 1 196 ? 21.966 -50.409 -9.741 1.00 18.13 278 MET C O 1
ATOM 4558 N N . LEU C 1 197 ? 21.212 -51.687 -8.037 1.00 22.81 279 LEU C N 1
ATOM 4559 C CA . LEU C 1 197 ? 19.846 -51.162 -8.107 1.00 24.27 279 LEU C CA 1
ATOM 4560 C C . LEU C 1 197 ? 19.818 -49.643 -8.037 1.00 20.77 279 LEU C C 1
ATOM 4561 O O . LEU C 1 197 ? 19.063 -48.997 -8.773 1.00 21.28 279 LEU C O 1
ATOM 4566 N N . ALA C 1 198 ? 20.639 -49.060 -7.156 1.00 22.56 280 ALA C N 1
ATOM 4567 C CA . ALA C 1 198 ? 20.757 -47.606 -7.069 1.00 24.76 280 ALA C CA 1
ATOM 4568 C C . ALA C 1 198 ? 21.233 -47.001 -8.387 1.00 23.23 280 ALA C C 1
ATOM 4569 O O . ALA C 1 198 ? 20.611 -46.070 -8.912 1.00 22.29 280 ALA C O 1
ATOM 4571 N N . PHE C 1 199 ? 22.344 -47.510 -8.934 1.00 19.85 281 PHE C N 1
ATOM 4572 C CA . PHE C 1 199 ? 22.834 -47.002 -10.219 1.00 18.12 281 PHE C CA 1
ATOM 4573 C C . PHE C 1 199 ? 21.787 -47.166 -11.321 1.00 20.40 281 PHE C C 1
ATOM 4574 O O . PHE C 1 199 ? 21.585 -46.260 -12.139 1.00 14.88 281 PHE C O 1
ATOM 4582 N N . ARG C 1 200 ? 21.102 -48.317 -11.341 1.00 19.23 282 ARG C N 1
ATOM 4583 C CA . ARG C 1 200 ? 20.106 -48.604 -12.372 1.00 20.61 282 ARG C CA 1
ATOM 4584 C C . ARG C 1 200 ? 18.989 -47.571 -12.380 1.00 19.87 282 ARG C C 1
ATOM 4585 O O . ARG C 1 200 ? 18.646 -47.022 -13.438 1.00 19.55 282 ARG C O 1
ATOM 4593 N N . GLY C 1 201 ? 18.389 -47.312 -11.211 1.00 22.84 283 GLY C N 1
ATOM 4594 C CA . GLY C 1 201 ? 17.297 -46.351 -11.152 1.00 17.22 283 GLY C CA 1
ATOM 4595 C C . GLY C 1 201 ? 17.738 -44.977 -11.603 1.00 17.05 283 GLY C C 1
ATOM 4596 O O . GLY C 1 201 ? 17.028 -44.301 -12.348 1.00 17.39 283 GLY C O 1
ATOM 4597 N N . TRP C 1 202 ? 18.946 -44.573 -11.195 1.00 16.08 284 TRP C N 1
ATOM 4598 C CA . TRP C 1 202 ? 19.483 -43.276 -11.583 1.00 18.03 284 TRP C CA 1
ATOM 4599 C C . TRP C 1 202 ? 19.692 -43.197 -13.090 1.00 16.77 284 TRP C C 1
ATOM 4600 O O . TRP C 1 202 ? 19.293 -42.218 -13.740 1.00 16.95 284 TRP C O 1
ATOM 4611 N N . LEU C 1 203 ? 20.284 -44.247 -13.669 1.00 15.32 285 LEU C N 1
ATOM 4612 C CA . LEU C 1 203 ? 20.569 -44.257 -15.102 1.00 18.57 285 LEU C CA 1
ATOM 4613 C C . LEU C 1 203 ? 19.287 -44.219 -15.918 1.00 12.75 285 LEU C C 1
ATOM 4614 O O . LEU C 1 203 ? 19.192 -43.490 -16.907 1.00 14.55 285 LEU C O 1
ATOM 4619 N N . LEU C 1 204 ? 18.292 -45.004 -15.518 1.00 16.59 286 LEU C N 1
ATOM 4620 C CA . LEU C 1 204 ? 17.025 -45.036 -16.245 1.00 18.93 286 LEU C CA 1
ATOM 4621 C C . LEU C 1 204 ? 16.311 -43.688 -16.167 1.00 14.18 286 LEU C C 1
ATOM 4622 O O . LEU C 1 204 ? 15.789 -43.193 -17.168 1.00 17.05 286 LEU C O 1
ATOM 4627 N N . GLU C 1 205 ? 16.306 -43.069 -14.990 1.00 17.68 287 GLU C N 1
ATOM 4628 C CA . GLU C 1 205 ? 15.775 -41.719 -14.877 1.00 18.82 287 GLU C CA 1
ATOM 4629 C C . GLU C 1 205 ? 16.504 -40.771 -15.816 1.00 19.09 287 GLU C C 1
ATOM 4630 O O . GLU C 1 205 ? 15.873 -40.039 -16.588 1.00 15.06 287 GLU C O 1
ATOM 4636 N N . MET C 1 206 ? 17.846 -40.810 -15.789 1.00 17.13 288 MET C N 1
ATOM 4637 C CA . MET C 1 206 ? 18.657 -39.952 -16.653 1.00 15.13 288 MET C CA 1
ATOM 4638 C C . MET C 1 206 ? 18.409 -40.256 -18.126 1.00 12.58 288 MET C C 1
ATOM 4639 O O . MET C 1 206 ? 18.290 -39.344 -18.951 1.00 12.66 288 MET C O 1
ATOM 4644 N N . ALA C 1 207 ? 18.322 -41.541 -18.475 1.00 11.89 289 ALA C N 1
ATOM 4645 C CA . ALA C 1 207 ? 18.061 -41.921 -19.859 1.00 8.50 289 ALA C CA 1
ATOM 4646 C C . ALA C 1 207 ? 16.678 -41.463 -20.325 1.00 17.12 289 ALA C C 1
ATOM 4647 O O . ALA C 1 207 ? 16.502 -41.103 -21.500 1.00 10.77 289 ALA C O 1
ATOM 4649 N N . ALA C 1 208 ? 15.679 -41.509 -19.429 1.00 8.00 290 ALA C N 1
ATOM 4650 C CA . ALA C 1 208 ? 14.327 -41.066 -19.792 1.00 13.22 290 ALA C CA 1
ATOM 4651 C C . ALA C 1 208 ? 14.307 -39.595 -20.186 1.00 12.26 290 ALA C C 1
ATOM 4652 O O . ALA C 1 208 ? 13.636 -39.213 -21.150 1.00 11.66 290 ALA C O 1
ATOM 4654 N N . VAL C 1 209 ? 15.044 -38.754 -19.455 1.00 11.47 291 VAL C N 1
ATOM 4655 C CA . VAL C 1 209 ? 15.124 -37.337 -19.803 1.00 16.48 291 VAL C CA 1
ATOM 4656 C C . VAL C 1 209 ? 15.685 -37.165 -21.210 1.00 16.50 291 VAL C C 1
ATOM 4657 O O . VAL C 1 209 ? 15.149 -36.404 -22.028 1.00 18.37 291 VAL C O 1
ATOM 4661 N N . GLU C 1 210 ? 16.764 -37.887 -21.514 1.00 17.84 292 GLU C N 1
ATOM 4662 C CA . GLU C 1 210 ? 17.373 -37.818 -22.841 1.00 21.36 292 GLU C CA 1
ATOM 4663 C C . GLU C 1 210 ? 16.380 -38.195 -23.940 1.00 21.48 292 GLU C C 1
ATOM 4664 O O . GLU C 1 210 ? 16.313 -37.531 -24.978 1.00 20.07 292 GLU C O 1
ATOM 4670 N N . ALA C 1 211 ? 15.623 -39.284 -23.749 1.00 12.65 293 ALA C N 1
ATOM 4671 C CA . ALA C 1 211 ? 14.768 -39.753 -24.842 1.00 16.53 293 ALA C CA 1
ATOM 4672 C C . ALA C 1 211 ? 13.605 -38.806 -25.055 1.00 17.21 293 ALA C C 1
ATOM 4673 O O . ALA C 1 211 ? 13.254 -38.491 -26.194 1.00 19.96 293 ALA C O 1
ATOM 4675 N N . ARG C 1 212 ? 13.002 -38.361 -23.955 1.00 14.39 294 ARG C N 1
ATOM 4676 C CA . ARG C 1 212 ? 12.054 -37.256 -23.951 1.00 21.13 294 ARG C CA 1
ATOM 4677 C C . ARG C 1 212 ? 12.576 -36.076 -24.773 1.00 23.58 294 ARG C C 1
ATOM 4678 O O . ARG C 1 212 ? 11.862 -35.526 -25.623 1.00 25.71 294 ARG C O 1
ATOM 4686 N N . GLY C 1 213 ? 13.835 -35.682 -24.534 1.00 26.23 295 GLY C N 1
ATOM 4687 C CA . GLY C 1 213 ? 14.374 -34.484 -25.167 1.00 27.94 295 GLY C CA 1
ATOM 4688 C C . GLY C 1 213 ? 14.495 -34.593 -26.676 1.00 23.60 295 GLY C C 1
ATOM 4689 O O . GLY C 1 213 ? 14.293 -33.612 -27.396 1.00 30.91 295 GLY C O 1
ATOM 4690 N N . ARG C 1 214 ? 14.819 -35.780 -27.177 1.00 23.53 296 ARG C N 1
ATOM 4691 C CA . ARG C 1 214 ? 14.984 -35.940 -28.617 1.00 28.79 296 ARG C CA 1
ATOM 4692 C C . ARG C 1 214 ? 13.665 -35.857 -29.350 1.00 39.98 296 ARG C C 1
ATOM 4693 O O . ARG C 1 214 ? 13.618 -35.457 -30.518 1.00 48.55 296 ARG C O 1
ATOM 4701 N N . LEU C 1 215 ? 12.595 -36.221 -28.673 1.00 34.50 297 LEU C N 1
ATOM 4702 C CA . LEU C 1 215 ? 11.349 -36.545 -29.308 1.00 47.15 297 LEU C CA 1
ATOM 4703 C C . LEU C 1 215 ? 10.262 -35.694 -28.685 1.00 45.36 297 LEU C C 1
ATOM 4704 O O . LEU C 1 215 ? 9.516 -36.174 -27.844 1.00 36.03 297 LEU C O 1
ATOM 4709 N N . GLU C 1 216 ? 10.169 -34.423 -29.057 1.00 43.47 298 GLU C N 1
ATOM 4710 C CA . GLU C 1 216 ? 11.019 -33.725 -30.001 1.00 52.42 298 GLU C CA 1
ATOM 4711 C C . GLU C 1 216 ? 11.047 -32.319 -29.425 1.00 52.44 298 GLU C C 1
ATOM 4712 O O . GLU C 1 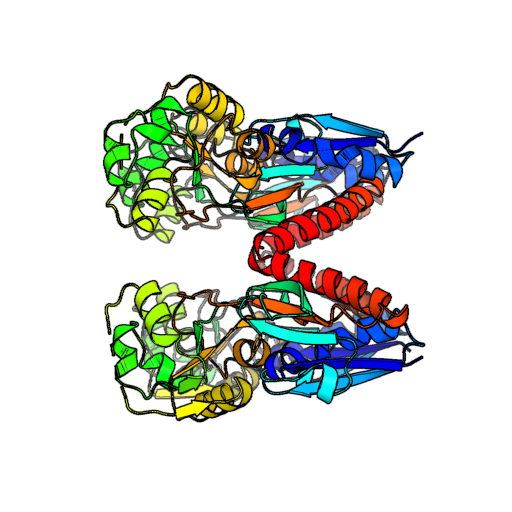216 ? 10.894 -31.330 -30.143 1.00 53.88 298 GLU C O 1
ATOM 4718 N N . HIS C 1 217 ? 11.217 -32.249 -28.105 1.00 44.70 299 HIS C N 1
ATOM 4719 C CA . HIS C 1 217 ? 10.959 -31.038 -27.319 1.00 49.67 299 HIS C CA 1
ATOM 4720 C C . HIS C 1 217 ? 11.211 -29.709 -28.035 1.00 59.16 299 HIS C C 1
ATOM 4721 O O . HIS C 1 217 ? 10.274 -29.121 -28.593 1.00 63.45 299 HIS C O 1
ATOM 4728 N N . TYR D 1 10 ? 32.549 -23.406 2.723 1.00 55.24 92 TYR D N 1
ATOM 4729 C CA . TYR D 1 10 ? 32.752 -21.961 2.721 1.00 60.77 92 TYR D CA 1
ATOM 4730 C C . TYR D 1 10 ? 31.854 -21.276 1.683 1.00 64.47 92 TYR D C 1
ATOM 4731 O O . TYR D 1 10 ? 30.812 -21.820 1.302 1.00 66.55 92 TYR D O 1
ATOM 4740 N N . ARG D 1 11 ? 32.263 -20.093 1.217 1.00 61.63 93 ARG D N 1
ATOM 4741 C CA . ARG D 1 11 ? 31.412 -19.284 0.348 1.00 59.86 93 ARG D CA 1
ATOM 4742 C C . ARG D 1 11 ? 31.117 -19.984 -0.975 1.00 53.82 93 ARG D C 1
ATOM 4743 O O . ARG D 1 11 ? 31.993 -20.619 -1.573 1.00 47.72 93 ARG D O 1
ATOM 4751 N N . ASP D 1 12 ? 29.874 -19.829 -1.441 1.00 50.46 94 ASP D N 1
ATOM 4752 C CA . ASP D 1 12 ? 29.433 -20.437 -2.691 1.00 45.29 94 ASP D CA 1
ATOM 4753 C C . ASP D 1 12 ? 30.139 -19.807 -3.886 1.00 35.39 94 ASP D C 1
ATOM 4754 O O . ASP D 1 12 ? 30.098 -18.587 -4.069 1.00 35.45 94 ASP D O 1
ATOM 4759 N N . VAL D 1 13 ? 30.777 -20.652 -4.703 1.00 34.69 95 VAL D N 1
ATOM 4760 C CA . VAL D 1 13 ? 31.530 -20.226 -5.877 1.00 27.26 95 VAL D CA 1
ATOM 4761 C C . VAL D 1 13 ? 30.635 -20.387 -7.099 1.00 29.79 95 VAL D C 1
ATOM 4762 O O . VAL D 1 13 ? 29.971 -21.419 -7.264 1.00 31.38 95 VAL D O 1
ATOM 4766 N N . LEU D 1 14 ? 30.588 -19.349 -7.932 1.00 23.54 96 LEU D N 1
ATOM 4767 C CA . LEU D 1 14 ? 29.842 -19.336 -9.183 1.00 22.92 96 LEU D CA 1
ATOM 4768 C C . LEU D 1 14 ? 30.814 -18.936 -10.283 1.00 19.12 96 LEU D C 1
ATOM 4769 O O . LEU D 1 14 ? 31.528 -17.943 -10.138 1.00 20.26 96 LEU D O 1
ATOM 4774 N N . THR D 1 15 ? 30.877 -19.718 -11.355 1.00 17.99 97 THR D N 1
ATOM 4775 C CA . THR D 1 15 ? 31.780 -19.439 -12.467 1.00 11.62 97 THR D CA 1
ATOM 4776 C C . THR D 1 15 ? 30.975 -19.089 -13.713 1.00 14.18 97 THR D C 1
ATOM 4777 O O . THR D 1 15 ? 30.153 -19.896 -14.177 1.00 19.56 97 THR D O 1
ATOM 4781 N N . VAL D 1 16 ? 31.176 -17.874 -14.229 1.00 12.85 98 VAL D N 1
ATOM 4782 C CA . VAL D 1 16 ? 30.418 -17.367 -15.372 1.00 17.75 98 VAL D CA 1
ATOM 4783 C C . VAL D 1 16 ? 31.393 -16.874 -16.434 1.00 19.90 98 VAL D C 1
ATOM 4784 O O . VAL D 1 16 ? 32.284 -16.066 -16.145 1.00 18.71 98 VAL D O 1
ATOM 4788 N N . GLY D 1 17 ? 31.238 -17.391 -17.645 1.00 13.25 99 GLY D N 1
ATOM 4789 C CA . GLY D 1 17 ? 31.970 -16.921 -18.806 1.00 15.18 99 GLY D CA 1
ATOM 4790 C C . GLY D 1 17 ? 31.009 -16.125 -19.665 1.00 13.54 99 GLY D C 1
ATOM 4791 O O . GLY D 1 17 ? 29.835 -16.482 -19.782 1.00 20.00 99 GLY D O 1
ATOM 4792 N N . ALA D 1 18 ? 31.487 -15.015 -20.209 1.00 14.01 100 ALA D N 1
ATOM 4793 C CA . ALA D 1 18 ? 30.670 -14.193 -21.085 1.00 14.87 100 ALA D CA 1
ATOM 4794 C C . ALA D 1 18 ? 31.532 -13.778 -22.262 1.00 18.63 100 ALA D C 1
ATOM 4795 O O . ALA D 1 18 ? 32.741 -13.623 -22.114 1.00 15.48 100 ALA D O 1
ATOM 4797 N N . VAL D 1 19 ? 30.913 -13.630 -23.437 1.00 12.43 101 VAL D N 1
ATOM 4798 C CA . VAL D 1 19 ? 31.645 -13.103 -24.572 1.00 12.75 101 VAL D CA 1
ATOM 4799 C C . VAL D 1 19 ? 32.159 -11.704 -24.224 1.00 19.54 101 VAL D C 1
ATOM 4800 O O . VAL D 1 19 ? 31.543 -10.954 -23.446 1.00 16.38 101 VAL D O 1
ATOM 4804 N N . GLY D 1 20 ? 33.345 -11.387 -24.750 1.00 18.06 102 GLY D N 1
ATOM 4805 C CA . GLY D 1 20 ? 34.043 -10.183 -24.333 1.00 16.45 102 GLY D CA 1
ATOM 4806 C C . GLY D 1 20 ? 33.273 -8.903 -24.581 1.00 15.79 102 GLY D C 1
ATOM 4807 O O . GLY D 1 20 ? 33.221 -8.030 -23.708 1.00 14.40 102 GLY D O 1
ATOM 4808 N N . THR D 1 21 ? 32.672 -8.758 -25.771 1.00 15.80 103 THR D N 1
ATOM 4809 C CA . THR D 1 21 ? 32.032 -7.483 -26.067 1.00 19.17 103 THR D CA 1
ATOM 4810 C C . THR D 1 21 ? 30.833 -7.267 -25.167 1.00 17.83 103 THR D C 1
ATOM 4811 O O . THR D 1 21 ? 30.543 -6.126 -24.792 1.00 19.33 103 THR D O 1
ATOM 4815 N N . PHE D 1 22 ? 30.135 -8.351 -24.826 1.00 17.87 104 PHE D N 1
ATOM 4816 C CA . PHE D 1 22 ? 29.058 -8.307 -23.844 1.00 14.62 104 PHE D CA 1
ATOM 4817 C C . PHE D 1 22 ? 29.588 -8.009 -22.449 1.00 14.40 104 PHE D C 1
ATOM 4818 O O . PHE D 1 22 ? 28.934 -7.314 -21.665 1.00 17.32 104 PHE D O 1
ATOM 4826 N N . THR D 1 23 ? 30.762 -8.540 -22.105 1.00 17.47 105 THR D N 1
ATOM 4827 C CA . THR D 1 23 ? 31.294 -8.318 -20.760 1.00 14.74 105 THR D CA 1
ATOM 4828 C C . THR D 1 23 ? 31.603 -6.844 -20.523 1.00 14.02 105 THR D C 1
ATOM 4829 O O . THR D 1 23 ? 31.135 -6.252 -19.548 1.00 18.44 105 THR D O 1
ATOM 4833 N N . VAL D 1 24 ? 32.373 -6.222 -21.413 1.00 16.98 106 VAL D N 1
ATOM 4834 C CA . VAL D 1 24 ? 32.741 -4.831 -21.169 1.00 17.96 106 VAL D CA 1
ATOM 4835 C C . VAL D 1 24 ? 31.626 -3.895 -21.629 1.00 18.16 106 VAL D C 1
ATOM 4836 O O . VAL D 1 24 ? 31.386 -2.867 -20.997 1.00 22.11 106 VAL D O 1
ATOM 4840 N N . GLY D 1 25 ? 30.882 -4.262 -22.676 1.00 19.72 107 GLY D N 1
ATOM 4841 C CA . GLY D 1 25 ? 29.845 -3.392 -23.194 1.00 15.67 107 GLY D CA 1
ATOM 4842 C C . GLY D 1 25 ? 28.615 -3.288 -22.315 1.00 21.24 107 GLY D C 1
ATOM 4843 O O . GLY D 1 25 ? 27.890 -2.291 -22.407 1.00 18.71 107 GLY D O 1
ATOM 4844 N N . TRP D 1 26 ? 28.363 -4.287 -21.459 1.00 16.31 108 TRP D N 1
ATOM 4845 C CA . TRP D 1 26 ? 27.063 -4.392 -20.803 1.00 11.84 108 TRP D CA 1
ATOM 4846 C C . TRP D 1 26 ? 27.106 -4.966 -19.390 1.00 14.25 108 TRP D C 1
ATOM 4847 O O . TRP D 1 26 ? 26.503 -4.399 -18.482 1.00 11.72 108 TRP D O 1
ATOM 4858 N N . LEU D 1 27 ? 27.790 -6.105 -19.198 1.00 15.54 109 LEU D N 1
ATOM 4859 C CA . LEU D 1 27 ? 27.735 -6.818 -17.921 1.00 14.25 109 LEU D CA 1
ATOM 4860 C C . LEU D 1 27 ? 28.539 -6.123 -16.822 1.00 20.63 109 LEU D C 1
ATOM 4861 O O . LEU D 1 27 ? 28.061 -6.022 -15.689 1.00 15.65 109 LEU D O 1
ATOM 4866 N N . LEU D 1 28 ? 29.784 -5.669 -17.117 1.00 15.89 110 LEU D N 1
ATOM 4867 C CA . LEU D 1 28 ? 30.612 -5.091 -16.052 1.00 20.05 110 LEU D CA 1
ATOM 4868 C C . LEU D 1 28 ? 30.039 -3.785 -15.498 1.00 19.54 110 LEU D C 1
ATOM 4869 O O . LEU D 1 28 ? 30.100 -3.583 -14.280 1.00 19.38 110 LEU D O 1
ATOM 4874 N N . PRO D 1 29 ? 29.481 -2.879 -16.318 1.00 20.10 111 PRO D N 1
ATOM 4875 C CA . PRO D 1 29 ? 28.776 -1.713 -15.739 1.00 22.16 111 PRO D CA 1
ATOM 4876 C C . PRO D 1 29 ? 27.668 -2.075 -14.764 1.00 26.01 111 PRO D C 1
ATOM 4877 O O . PRO D 1 29 ? 27.274 -1.230 -13.954 1.00 29.55 111 PRO D O 1
ATOM 4881 N N . ARG D 1 30 ? 27.145 -3.295 -14.811 1.00 18.84 112 ARG D N 1
ATOM 4882 C CA . ARG D 1 30 ? 26.027 -3.666 -13.966 1.00 20.97 112 ARG D CA 1
ATOM 4883 C C . ARG D 1 30 ? 26.396 -4.628 -12.848 1.00 21.77 112 ARG D C 1
ATOM 4884 O O . ARG D 1 30 ? 25.590 -4.807 -11.936 1.00 19.28 112 ARG D O 1
ATOM 4892 N N . LEU D 1 31 ? 27.585 -5.243 -12.888 1.00 20.40 113 LEU D N 1
ATOM 4893 C CA . LEU D 1 31 ? 27.885 -6.351 -11.979 1.00 27.71 113 LEU D CA 1
ATOM 4894 C C . LEU D 1 31 ? 27.973 -5.910 -10.525 1.00 26.78 113 LEU D C 1
ATOM 4895 O O . LEU D 1 31 ? 27.757 -6.725 -9.619 1.00 23.87 113 LEU D O 1
ATOM 4900 N N . GLU D 1 32 ? 28.284 -4.646 -10.266 1.00 22.67 114 GLU D N 1
ATOM 4901 C CA . GLU D 1 32 ? 28.401 -4.256 -8.868 1.00 32.29 114 GLU D CA 1
ATOM 4902 C C . GLU D 1 32 ? 27.035 -4.226 -8.192 1.00 30.46 114 GLU D C 1
ATOM 4903 O O . GLU D 1 32 ? 26.936 -4.432 -6.974 1.00 33.36 114 GLU D O 1
ATOM 4909 N N . ASP D 1 33 ? 25.965 -4.066 -8.967 1.00 26.53 115 ASP D N 1
ATOM 4910 C CA . ASP D 1 33 ? 24.634 -4.222 -8.391 1.00 26.27 115 ASP D CA 1
ATOM 4911 C C . ASP D 1 33 ? 24.338 -5.675 -8.030 1.00 30.01 115 ASP D C 1
ATOM 4912 O O . ASP D 1 33 ? 23.620 -5.930 -7.055 1.00 33.25 115 ASP D O 1
ATOM 4917 N N . PHE D 1 34 ? 24.860 -6.640 -8.800 1.00 27.70 116 PHE D N 1
ATOM 4918 C CA . PHE D 1 34 ? 24.687 -8.036 -8.406 1.00 24.80 116 PHE D CA 1
ATOM 4919 C C . PHE D 1 34 ? 25.432 -8.339 -7.110 1.00 25.24 116 PHE D C 1
ATOM 4920 O O . PHE D 1 34 ? 24.905 -9.045 -6.241 1.00 24.76 116 PHE D O 1
ATOM 4928 N N . GLN D 1 35 ? 26.668 -7.840 -6.961 1.00 23.60 117 GLN D N 1
ATOM 4929 C CA . GLN D 1 35 ? 27.387 -8.132 -5.720 1.00 31.70 117 GLN D CA 1
ATOM 4930 C C . GLN D 1 35 ? 26.784 -7.370 -4.543 1.00 35.34 117 GLN D C 1
ATOM 4931 O O . GLN D 1 35 ? 26.785 -7.876 -3.414 1.00 38.03 117 GLN D O 1
ATOM 4937 N N . ALA D 1 36 ? 26.201 -6.198 -4.794 1.00 30.25 118 ALA D N 1
ATOM 4938 C CA . ALA D 1 36 ? 25.509 -5.473 -3.733 1.00 33.71 118 ALA D CA 1
ATOM 4939 C C . ALA D 1 36 ? 24.329 -6.269 -3.190 1.00 37.37 118 ALA D C 1
ATOM 4940 O O . ALA D 1 36 ? 24.080 -6.281 -1.979 1.00 42.84 118 ALA D O 1
ATOM 4942 N N . ARG D 1 37 ? 23.592 -6.943 -4.068 1.00 34.79 119 ARG D N 1
ATOM 4943 C CA . ARG D 1 37 ? 22.430 -7.707 -3.658 1.00 28.40 119 ARG D CA 1
ATOM 4944 C C . ARG D 1 37 ? 22.737 -9.166 -3.354 1.00 28.99 119 ARG D C 1
ATOM 4945 O O . ARG D 1 37 ? 21.881 -9.856 -2.800 1.00 33.95 119 ARG D O 1
ATOM 4953 N N . HIS D 1 38 ? 23.920 -9.662 -3.690 1.00 31.54 120 HIS D N 1
ATOM 4954 C CA . HIS D 1 38 ? 24.327 -11.021 -3.325 1.00 34.29 120 HIS D CA 1
ATOM 4955 C C . HIS D 1 38 ? 25.772 -10.974 -2.872 1.00 32.49 120 HIS D C 1
ATOM 4956 O O . HIS D 1 38 ? 26.694 -11.367 -3.599 1.00 33.49 120 HIS D O 1
ATOM 4963 N N . PRO D 1 39 ? 26.007 -10.511 -1.646 1.00 37.89 121 PRO D N 1
ATOM 4964 C CA . PRO D 1 39 ? 27.382 -10.179 -1.238 1.00 34.43 121 PRO D CA 1
ATOM 4965 C C . PRO D 1 39 ? 28.265 -11.381 -0.954 1.00 36.00 121 PRO D C 1
ATOM 4966 O O . PRO D 1 39 ? 29.486 -11.274 -1.103 1.00 33.76 121 PRO D O 1
ATOM 4970 N N . PHE D 1 40 ? 27.712 -12.517 -0.531 1.00 44.19 122 PHE D N 1
ATOM 4971 C CA . PHE D 1 40 ? 28.540 -13.647 -0.120 1.00 35.06 122 PHE D CA 1
ATOM 4972 C C . PHE D 1 40 ? 28.722 -14.683 -1.228 1.00 36.28 122 PHE D C 1
ATOM 4973 O O . PHE D 1 40 ? 29.271 -15.758 -0.969 1.00 37.61 122 PHE D O 1
ATOM 4981 N N . ILE D 1 41 ? 28.247 -14.406 -2.442 1.00 35.95 123 ILE D N 1
ATOM 4982 C CA . ILE D 1 41 ? 28.558 -15.260 -3.587 1.00 36.38 123 ILE D CA 1
ATOM 4983 C C . ILE D 1 41 ? 29.919 -14.864 -4.144 1.00 29.28 123 ILE D C 1
ATOM 4984 O O . ILE D 1 41 ? 30.163 -13.690 -4.459 1.00 28.04 123 ILE D O 1
ATOM 4989 N N . ASP D 1 42 ? 30.811 -15.844 -4.255 1.00 29.42 124 ASP D N 1
ATOM 4990 C CA . ASP D 1 42 ? 32.138 -15.657 -4.838 1.00 33.41 124 ASP D CA 1
ATOM 4991 C C . ASP D 1 42 ? 32.029 -15.906 -6.340 1.00 24.36 124 ASP D C 1
ATOM 4992 O O . ASP D 1 42 ? 32.028 -17.053 -6.792 1.00 23.45 124 ASP D O 1
ATOM 4997 N N . LEU D 1 43 ? 31.924 -14.823 -7.112 1.00 22.59 125 LEU D N 1
ATOM 4998 C CA . LEU D 1 43 ? 31.759 -14.897 -8.559 1.00 23.43 125 LEU D CA 1
ATOM 4999 C C . LEU D 1 43 ? 33.120 -14.849 -9.243 1.00 22.35 125 LEU D C 1
ATOM 5000 O O . LEU D 1 43 ? 33.890 -13.910 -9.034 1.00 24.29 125 LEU D O 1
ATOM 5005 N N . ARG D 1 44 ? 33.410 -15.851 -10.065 1.00 21.46 126 ARG D N 1
ATOM 5006 C CA . ARG D 1 44 ? 34.585 -15.851 -10.925 1.00 15.54 126 ARG D CA 1
ATOM 5007 C C . ARG D 1 44 ? 34.115 -15.610 -12.349 1.00 17.56 126 ARG D C 1
ATOM 5008 O O . ARG D 1 44 ? 33.503 -16.489 -12.967 1.00 19.19 126 ARG D O 1
ATOM 5016 N N . LEU D 1 45 ? 34.397 -14.425 -12.857 1.00 14.65 127 LEU D N 1
ATOM 5017 C CA . LEU D 1 45 ? 34.030 -14.026 -14.201 1.00 13.25 127 LEU D CA 1
ATOM 5018 C C . LEU D 1 45 ? 35.220 -14.174 -15.146 1.00 14.62 127 LEU D C 1
ATOM 5019 O O . LEU D 1 45 ? 36.347 -13.840 -14.790 1.00 16.65 127 LEU D O 1
ATOM 5024 N N . SER D 1 46 ? 34.968 -14.697 -16.342 1.00 16.57 128 SER D N 1
ATOM 5025 C CA . SER D 1 46 ? 35.967 -14.748 -17.401 1.00 15.69 128 SER D CA 1
ATOM 5026 C C . SER D 1 46 ? 35.312 -14.392 -18.728 1.00 20.18 128 SER D C 1
ATOM 5027 O O . SER D 1 46 ? 34.087 -14.468 -18.877 1.00 19.89 128 SER D O 1
ATOM 5030 N N . THR D 1 47 ? 36.133 -14.010 -19.707 1.00 13.42 129 THR D N 1
ATOM 5031 C CA . THR D 1 47 ? 35.615 -13.677 -21.025 1.00 15.29 129 THR D CA 1
ATOM 5032 C C . THR D 1 47 ? 36.064 -14.708 -22.055 1.00 20.61 129 THR D C 1
ATOM 5033 O O . THR D 1 47 ? 37.093 -15.373 -21.887 1.00 19.39 129 THR D O 1
ATOM 5037 N N A HIS D 1 48 ? 35.283 -14.825 -23.130 0.40 16.54 130 HIS D N 1
ATOM 5038 N N B HIS D 1 48 ? 35.280 -14.825 -23.129 0.60 16.81 130 HIS D N 1
ATOM 5039 C CA A HIS D 1 48 ? 35.572 -15.748 -24.218 0.40 22.07 130 HIS D CA 1
ATOM 5040 C CA B HIS D 1 48 ? 35.546 -15.775 -24.200 0.60 21.03 130 HIS D CA 1
ATOM 5041 C C A HIS D 1 48 ? 35.176 -15.098 -25.538 0.40 22.45 130 HIS D C 1
ATOM 5042 C C B HIS D 1 48 ? 35.062 -15.157 -25.516 0.60 23.06 130 HIS D C 1
ATOM 5043 O O A HIS D 1 48 ? 34.740 -13.942 -25.580 0.40 19.11 130 HIS D O 1
ATOM 5044 O O B HIS D 1 48 ? 34.481 -14.067 -25.534 0.60 18.74 130 HIS D O 1
ATOM 5057 N N . ASN D 1 49 ? 35.310 -15.853 -26.634 1.00 25.54 131 ASN D N 1
ATOM 5058 C CA . ASN D 1 49 ? 35.126 -15.281 -27.967 1.00 19.92 131 ASN D CA 1
ATOM 5059 C C . ASN D 1 49 ? 33.993 -15.908 -28.783 1.00 24.65 131 ASN D C 1
ATOM 5060 O O . ASN D 1 49 ? 34.025 -15.852 -30.016 1.00 31.54 131 ASN D O 1
ATOM 5065 N N . ASN D 1 50 ? 32.962 -16.445 -28.132 1.00 23.00 132 ASN D N 1
ATOM 5066 C CA . ASN D 1 50 ? 31.728 -16.943 -28.734 1.00 20.34 132 ASN D CA 1
ATOM 5067 C C . ASN D 1 50 ? 31.867 -18.357 -29.290 1.00 27.43 132 ASN D C 1
ATOM 5068 O O . ASN D 1 50 ? 30.852 -18.960 -29.646 1.00 33.04 132 ASN D O 1
ATOM 5073 N N . ARG D 1 51 ? 33.069 -18.891 -29.431 1.00 32.72 133 ARG D N 1
ATOM 5074 C CA . ARG D 1 51 ? 33.254 -20.335 -29.513 1.00 34.51 133 ARG D CA 1
ATOM 5075 C C . ARG D 1 51 ? 33.848 -20.693 -28.157 1.00 39.67 133 ARG D C 1
ATOM 5076 O O . ARG D 1 51 ? 35.055 -20.565 -27.926 1.00 48.99 133 ARG D O 1
ATOM 5084 N N . VAL D 1 52 ? 32.966 -21.065 -27.241 1.00 26.15 134 VAL D N 1
ATOM 5085 C CA . VAL D 1 52 ? 33.296 -21.245 -25.837 1.00 26.94 134 VAL D CA 1
ATOM 5086 C C . VAL D 1 52 ? 32.863 -22.642 -25.429 1.00 29.01 134 VAL D C 1
ATOM 5087 O O . VAL D 1 52 ? 31.784 -23.114 -25.818 1.00 22.61 134 VAL D O 1
ATOM 5091 N N . ASP D 1 53 ? 33.716 -23.306 -24.655 1.00 27.20 135 ASP D N 1
ATOM 5092 C CA . ASP D 1 53 ? 33.528 -24.700 -24.257 1.00 30.87 135 ASP D CA 1
ATOM 5093 C C . ASP D 1 53 ? 33.286 -24.719 -22.751 1.00 25.73 135 ASP D C 1
ATOM 5094 O O . ASP D 1 53 ? 34.235 -24.647 -21.959 1.00 19.31 135 ASP D O 1
ATOM 5099 N N . ILE D 1 54 ? 32.008 -24.821 -22.370 1.00 19.27 136 ILE D N 1
ATOM 5100 C CA . ILE D 1 54 ? 31.620 -24.742 -20.960 1.00 23.78 136 ILE D CA 1
ATOM 5101 C C . ILE D 1 54 ? 32.402 -25.748 -20.130 1.00 21.84 136 ILE D C 1
ATOM 5102 O O . ILE D 1 54 ? 32.979 -25.413 -19.085 1.00 19.90 136 ILE D O 1
ATOM 5107 N N . ALA D 1 55 ? 32.423 -27.003 -20.577 1.00 23.38 137 ALA D N 1
ATOM 5108 C CA . ALA D 1 55 ? 33.070 -28.045 -19.791 1.00 21.59 137 ALA D CA 1
ATOM 5109 C C . ALA D 1 55 ? 34.575 -27.811 -19.690 1.00 21.63 137 ALA D C 1
ATOM 5110 O O . ALA D 1 55 ? 35.159 -27.974 -18.613 1.00 20.20 137 ALA D O 1
ATOM 5112 N N . ALA D 1 56 ? 35.214 -27.421 -20.797 1.00 22.36 138 ALA D N 1
ATOM 5113 C CA . ALA D 1 56 ? 36.669 -27.258 -20.806 1.00 28.18 138 ALA D CA 1
ATOM 5114 C C . ALA D 1 56 ? 37.112 -26.091 -19.935 1.00 26.04 138 ALA D C 1
ATOM 5115 O O . ALA D 1 56 ? 38.211 -26.121 -19.364 1.00 25.90 138 ALA D O 1
ATOM 5117 N N . GLU D 1 57 ? 36.274 -25.062 -19.820 1.00 26.43 139 GLU D N 1
ATOM 5118 C CA . GLU D 1 57 ? 36.620 -23.882 -19.049 1.00 27.90 139 GLU D CA 1
ATOM 5119 C C . GLU D 1 57 ? 36.115 -23.922 -17.610 1.00 30.41 139 GLU D C 1
ATOM 5120 O O . GLU D 1 57 ? 36.425 -23.009 -16.846 1.00 30.13 139 GLU D O 1
ATOM 5126 N N . GLY D 1 58 ? 35.373 -24.954 -17.213 1.00 23.29 140 GLY D N 1
ATOM 5127 C CA . GLY D 1 58 ? 34.860 -25.001 -15.857 1.00 29.20 140 GLY D CA 1
ATOM 5128 C C . GLY D 1 58 ? 33.717 -24.053 -15.530 1.00 22.62 140 GLY D C 1
ATOM 5129 O O . GLY D 1 58 ? 33.526 -23.729 -14.356 1.00 26.24 140 GLY D O 1
ATOM 5130 N N . LEU D 1 59 ? 32.936 -23.620 -16.520 1.00 22.07 141 LEU D N 1
ATOM 5131 C CA . LEU D 1 59 ? 31.878 -22.643 -16.288 1.00 22.95 141 LEU D CA 1
ATOM 5132 C C . LEU D 1 59 ? 30.624 -23.298 -15.708 1.00 20.22 141 LEU D C 1
ATOM 5133 O O . LEU D 1 59 ? 30.345 -24.474 -15.944 1.00 22.22 141 LEU D O 1
ATOM 5138 N N . ASP D 1 60 ? 29.864 -22.515 -14.940 1.00 18.87 142 ASP D N 1
ATOM 5139 C CA . ASP D 1 60 ? 28.482 -22.862 -14.616 1.00 22.62 142 ASP D CA 1
ATOM 5140 C C . ASP D 1 60 ? 27.534 -22.369 -15.702 1.00 17.75 142 ASP D C 1
ATOM 5141 O O . ASP D 1 60 ? 26.690 -23.131 -16.175 1.00 19.68 142 ASP D O 1
ATOM 5146 N N . TYR D 1 61 ? 27.672 -21.100 -16.111 1.00 15.62 143 TYR D N 1
ATOM 5147 C CA . TYR D 1 61 ? 26.953 -20.513 -17.235 1.00 11.39 143 TYR D CA 1
ATOM 5148 C C . TYR D 1 61 ? 27.912 -19.888 -18.239 1.00 15.59 143 TYR D C 1
ATOM 5149 O O . TYR D 1 61 ? 28.997 -19.420 -17.878 1.00 14.02 143 TYR D O 1
ATOM 5158 N N . ALA D 1 62 ? 27.483 -19.852 -19.499 1.00 11.90 144 ALA D N 1
ATOM 5159 C CA . ALA D 1 62 ? 28.172 -19.099 -20.538 1.00 14.23 144 ALA D CA 1
ATOM 5160 C C . ALA D 1 62 ? 27.173 -18.180 -21.221 1.00 13.12 144 ALA D C 1
ATOM 5161 O O . ALA D 1 62 ? 26.152 -18.643 -21.744 1.00 18.89 144 ALA D O 1
ATOM 5163 N N . ILE D 1 63 ? 27.462 -16.896 -21.236 1.00 12.72 145 ILE D N 1
ATOM 5164 C CA . ILE D 1 63 ? 26.654 -15.946 -21.990 1.00 13.83 145 ILE D CA 1
ATOM 5165 C C . ILE D 1 63 ? 27.243 -15.826 -23.391 1.00 12.72 145 ILE D C 1
ATOM 5166 O O . ILE D 1 63 ? 28.462 -15.642 -23.552 1.00 14.26 145 ILE D O 1
ATOM 5171 N N . ARG D 1 64 ? 26.396 -15.961 -24.415 1.00 12.22 146 ARG D N 1
ATOM 5172 C CA . ARG D 1 64 ? 26.925 -15.937 -25.773 1.00 17.05 146 ARG D CA 1
ATOM 5173 C C . ARG D 1 64 ? 25.883 -15.428 -26.766 1.00 22.61 146 ARG D C 1
ATOM 5174 O O . ARG D 1 64 ? 24.695 -15.304 -26.456 1.00 11.68 146 ARG D O 1
ATOM 5182 N N . PHE D 1 65 ? 26.361 -15.127 -27.976 1.00 15.63 147 PHE D N 1
ATOM 5183 C CA . PHE D 1 65 ? 25.552 -14.543 -29.037 1.00 14.82 147 PHE D CA 1
ATOM 5184 C C . PHE D 1 65 ? 25.162 -15.600 -30.064 1.00 18.87 147 PHE D C 1
ATOM 5185 O O . PHE D 1 65 ? 25.999 -16.402 -30.491 1.00 21.40 147 PHE D O 1
ATOM 5193 N N . GLY D 1 66 ? 23.895 -15.589 -30.467 1.00 14.47 148 GLY D N 1
ATOM 5194 C CA . GLY D 1 66 ? 23.467 -16.331 -31.647 1.00 12.57 148 GLY D CA 1
ATOM 5195 C C . GLY D 1 66 ? 21.992 -16.720 -31.575 1.00 18.53 148 GLY D C 1
ATOM 5196 O O . GLY D 1 66 ? 21.155 -15.979 -31.054 1.00 13.68 148 GLY D O 1
ATOM 5197 N N . GLY D 1 67 ? 21.710 -17.898 -32.113 1.00 24.82 149 GLY D N 1
ATOM 5198 C CA . GLY D 1 67 ? 20.357 -18.360 -32.301 1.00 19.40 149 GLY D CA 1
ATOM 5199 C C . GLY D 1 67 ? 19.780 -19.200 -31.186 1.00 23.61 149 GLY D C 1
ATOM 5200 O O . GLY D 1 67 ? 18.618 -19.595 -31.290 1.00 19.57 149 GLY D O 1
ATOM 5201 N N . GLY D 1 68 ? 20.536 -19.495 -30.124 1.00 17.86 150 GLY D N 1
ATOM 5202 C CA . GLY D 1 68 ? 19.945 -20.172 -28.982 1.00 17.47 150 GLY D CA 1
ATOM 5203 C C . GLY D 1 68 ? 19.831 -21.679 -29.086 1.00 22.45 150 GLY D C 1
ATOM 5204 O O . GLY D 1 68 ? 19.203 -22.294 -28.211 1.00 19.71 150 GLY D O 1
ATOM 5205 N N . ALA D 1 69 ? 20.428 -22.298 -30.112 1.00 15.74 151 ALA D N 1
ATOM 5206 C CA . ALA D 1 69 ? 20.298 -23.736 -30.311 1.00 20.56 151 ALA D CA 1
ATOM 5207 C C . ALA D 1 69 ? 21.648 -24.474 -30.287 1.00 27.20 151 ALA D C 1
ATOM 5208 O O . ALA D 1 69 ? 21.961 -25.217 -31.217 1.00 30.07 151 ALA D O 1
ATOM 5210 N N . TRP D 1 70 ? 22.455 -24.299 -29.241 1.00 20.26 152 TRP D N 1
ATOM 5211 C CA . TRP D 1 70 ? 23.713 -25.035 -29.143 1.00 27.10 152 TRP D CA 1
ATOM 5212 C C . TRP D 1 70 ? 23.478 -26.428 -28.551 1.00 24.49 152 TRP D C 1
ATOM 5213 O O . TRP D 1 70 ? 22.801 -26.567 -27.528 1.00 18.16 152 TRP D O 1
ATOM 5224 N N . HIS D 1 71 ? 24.044 -27.455 -29.201 1.00 24.95 153 HIS D N 1
ATOM 5225 C CA . HIS D 1 71 ? 23.794 -28.845 -28.828 1.00 18.15 153 HIS D CA 1
ATOM 5226 C C . HIS D 1 71 ? 24.276 -29.129 -27.417 1.00 23.60 153 HIS D C 1
ATOM 5227 O O . HIS D 1 71 ? 25.344 -28.663 -27.003 1.00 21.86 153 HIS D O 1
ATOM 5234 N N . GLY D 1 72 ? 23.509 -29.940 -26.694 1.00 15.32 154 GLY D N 1
ATOM 5235 C CA . GLY D 1 72 ? 23.869 -30.252 -25.327 1.00 22.65 154 GLY D CA 1
ATOM 5236 C C . GLY D 1 72 ? 23.619 -29.141 -24.334 1.00 22.70 154 GLY D C 1
ATOM 5237 O O . GLY D 1 72 ? 23.911 -29.320 -23.148 1.00 23.43 154 GLY D O 1
ATOM 5238 N N . THR D 1 73 ? 23.026 -28.030 -24.769 1.00 19.93 155 THR D N 1
ATOM 5239 C CA . THR D 1 73 ? 22.897 -26.807 -23.988 1.00 23.72 155 THR D CA 1
ATOM 5240 C C . THR D 1 73 ? 21.431 -26.468 -23.747 1.00 24.01 155 THR D C 1
ATOM 5241 O O . THR D 1 73 ? 20.583 -26.729 -24.598 1.00 23.25 155 THR D O 1
ATOM 5245 N N . GLU D 1 74 ? 21.146 -25.903 -22.571 1.00 25.07 156 GLU D N 1
ATOM 5246 C CA . GLU D 1 74 ? 19.898 -25.199 -22.293 1.00 21.82 156 GLU D CA 1
ATOM 5247 C C . GLU D 1 74 ? 20.153 -23.695 -22.289 1.00 24.35 156 GLU D C 1
ATOM 5248 O O . GLU D 1 74 ? 21.030 -23.221 -21.563 1.00 21.10 156 GLU D O 1
ATOM 5254 N N . ALA D 1 75 ? 19.372 -22.944 -23.071 1.00 22.34 157 ALA D N 1
ATOM 5255 C CA . ALA D 1 75 ? 19.651 -21.536 -23.346 1.00 23.07 157 ALA D CA 1
ATOM 5256 C C . ALA D 1 75 ? 18.427 -20.673 -23.060 1.00 21.89 157 ALA D C 1
ATOM 5257 O O . ALA D 1 75 ? 17.377 -20.870 -23.676 1.00 29.63 157 ALA D O 1
ATOM 5259 N N . LEU D 1 76 ? 18.573 -19.689 -22.164 1.00 19.87 158 LEU D N 1
ATOM 5260 C CA . LEU D 1 76 ? 17.538 -18.688 -21.899 1.00 21.43 158 LEU D CA 1
ATOM 5261 C C . LEU D 1 76 ? 17.853 -17.375 -22.616 1.00 18.73 158 LEU D C 1
ATOM 5262 O O . LEU D 1 76 ? 18.961 -16.844 -22.490 1.00 17.94 158 LEU D O 1
ATOM 5267 N N . ALA D 1 77 ? 16.880 -16.851 -23.361 1.00 14.39 159 ALA D N 1
ATOM 5268 C CA . ALA D 1 77 ? 17.095 -15.592 -24.059 1.00 13.30 159 ALA D CA 1
ATOM 5269 C C . ALA D 1 77 ? 17.206 -14.432 -23.073 1.00 15.47 159 ALA D C 1
ATOM 5270 O O . ALA D 1 77 ? 16.543 -14.398 -22.038 1.00 16.59 159 ALA D O 1
ATOM 5272 N N . LEU D 1 78 ? 18.084 -13.494 -23.386 1.00 13.05 160 LEU D N 1
ATOM 5273 C CA . LEU D 1 78 ? 18.228 -12.276 -22.607 1.00 12.92 160 LEU D CA 1
ATOM 5274 C C . LEU D 1 78 ? 17.631 -11.103 -23.367 1.00 10.19 160 LEU D C 1
ATOM 5275 O O . LEU D 1 78 ? 16.620 -10.543 -22.945 1.00 12.09 160 LEU D O 1
ATOM 5280 N N . PHE D 1 79 ? 18.204 -10.753 -24.509 1.00 8.43 161 PHE D N 1
ATOM 5281 C CA . PHE D 1 79 ? 17.625 -9.712 -25.335 1.00 10.78 161 PHE D CA 1
ATOM 5282 C C . PHE D 1 79 ? 18.249 -9.786 -26.710 1.00 13.86 161 PHE D C 1
ATOM 5283 O O . PHE D 1 79 ? 19.365 -10.284 -26.892 1.00 16.55 161 PHE D O 1
ATOM 5291 N N . GLU D 1 80 ? 17.507 -9.272 -27.670 1.00 14.45 162 GLU D N 1
ATOM 5292 C CA . GLU D 1 80 ? 17.938 -9.201 -29.048 1.00 22.07 162 GLU D CA 1
ATOM 5293 C C . GLU D 1 80 ? 18.975 -8.097 -29.210 1.00 23.09 162 GLU D C 1
ATOM 5294 O O . GLU D 1 80 ? 18.953 -7.086 -28.503 1.00 24.50 162 GLU D O 1
ATOM 5300 N N . ALA D 1 81 ? 19.903 -8.298 -30.134 1.00 21.14 163 ALA D N 1
ATOM 5301 C CA . ALA D 1 81 ? 20.997 -7.354 -30.354 1.00 26.06 163 ALA D CA 1
ATOM 5302 C C . ALA D 1 81 ? 21.166 -7.149 -31.850 1.00 26.86 163 ALA D C 1
ATOM 5303 O O . ALA D 1 81 ? 22.107 -7.683 -32.451 1.00 21.48 163 ALA D O 1
ATOM 5305 N N . PRO D 1 82 ? 20.274 -6.380 -32.481 1.00 25.28 164 PRO D N 1
ATOM 5306 C CA . PRO D 1 82 ? 20.366 -6.203 -33.935 1.00 26.82 164 PRO D CA 1
ATOM 5307 C C . PRO D 1 82 ? 21.669 -5.510 -34.312 1.00 17.85 164 PRO D C 1
ATOM 5308 O O . PRO D 1 82 ? 22.261 -4.776 -33.514 1.00 20.95 164 PRO D O 1
ATOM 5312 N N . LEU D 1 83 ? 22.112 -5.770 -35.540 1.00 17.58 165 LEU D N 1
ATOM 5313 C CA . LEU D 1 83 ? 23.387 -5.298 -36.065 1.00 19.83 165 LEU D CA 1
ATOM 5314 C C . LEU D 1 83 ? 23.194 -4.006 -36.845 1.00 21.51 165 LEU D C 1
ATOM 5315 O O . LEU D 1 83 ? 22.246 -3.879 -37.618 1.00 23.63 165 LEU D O 1
ATOM 5320 N N . THR D 1 84 ? 24.116 -3.060 -36.673 1.00 23.16 166 THR D N 1
ATOM 5321 C CA . THR D 1 84 ? 24.095 -1.832 -37.454 1.00 26.23 166 THR D CA 1
ATOM 5322 C C . THR D 1 84 ? 25.504 -1.515 -37.921 1.00 24.79 166 THR D C 1
ATOM 5323 O O . THR D 1 84 ? 26.482 -2.062 -37.425 1.00 19.84 166 THR D O 1
ATOM 5326 N N . VAL D 1 85 ? 25.592 -0.593 -38.872 1.00 28.23 167 VAL D N 1
ATOM 5327 C CA . VAL D 1 85 ? 26.868 -0.122 -39.388 1.00 20.60 167 VAL D CA 1
ATOM 5328 C C . VAL D 1 85 ? 27.463 0.895 -38.423 1.00 24.51 167 VAL D C 1
ATOM 5329 O O . VAL D 1 85 ? 26.769 1.818 -37.982 1.00 20.96 167 VAL D O 1
ATOM 5333 N N . LEU D 1 86 ? 28.755 0.732 -38.095 1.00 16.81 168 LEU D N 1
ATOM 5334 C CA . LEU D 1 86 ? 29.459 1.637 -37.198 1.00 24.22 168 LEU D CA 1
ATOM 5335 C C . LEU D 1 86 ? 30.814 1.984 -37.811 1.00 27.58 168 LEU D C 1
ATOM 5336 O O . LEU D 1 86 ? 31.438 1.136 -38.457 1.00 28.72 168 LEU D O 1
ATOM 5341 N N . CYS D 1 87 ? 31.273 3.220 -37.616 1.00 21.00 169 CYS D N 1
ATOM 5342 C CA . CYS D 1 87 ? 32.513 3.658 -38.259 1.00 23.80 169 CYS D CA 1
ATOM 5343 C C . CYS D 1 87 ? 33.058 4.885 -37.542 1.00 28.01 169 CYS D C 1
ATOM 5344 O O . CYS D 1 87 ? 32.439 5.422 -36.619 1.00 34.52 169 CYS D O 1
ATOM 5347 N N . CYS D 1 88 ? 34.224 5.333 -37.994 1.00 28.31 170 CYS D N 1
ATOM 5348 C CA . CYS D 1 88 ? 34.933 6.456 -37.394 1.00 34.05 170 CYS D CA 1
ATOM 5349 C C . CYS D 1 88 ? 34.407 7.769 -37.958 1.00 40.37 170 CYS D C 1
ATOM 5350 O O . CYS D 1 88 ? 33.625 7.784 -38.916 1.00 34.83 170 CYS D O 1
ATOM 5353 N N . PRO D 1 89 ? 34.797 8.904 -37.356 1.00 38.22 171 PRO D N 1
ATOM 5354 C CA . PRO D 1 89 ? 34.319 10.202 -37.878 1.00 52.24 171 PRO D CA 1
ATOM 5355 C C . PRO D 1 89 ? 34.664 10.459 -39.340 1.00 48.04 171 PRO D C 1
ATOM 5356 O O . PRO D 1 89 ? 33.760 10.752 -40.130 1.00 48.73 171 PRO D O 1
ATOM 5360 N N . GLU D 1 90 ? 35.940 10.364 -39.729 1.00 47.96 172 GLU D N 1
ATOM 5361 C CA . GLU D 1 90 ? 36.312 10.635 -41.117 1.00 49.50 172 GLU D CA 1
ATOM 5362 C C . GLU D 1 90 ? 35.517 9.782 -42.097 1.00 53.50 172 GLU D C 1
ATOM 5363 O O . GLU D 1 90 ? 34.990 10.285 -43.100 1.00 53.25 172 GLU D O 1
ATOM 5369 N N . VAL D 1 91 ? 35.442 8.476 -41.831 1.00 49.99 173 VAL D N 1
ATOM 5370 C CA . VAL D 1 91 ? 34.676 7.584 -42.695 1.00 43.43 173 VAL D CA 1
ATOM 5371 C C . VAL D 1 91 ? 33.215 8.010 -42.745 1.00 44.40 173 VAL D C 1
ATOM 5372 O O . VAL D 1 91 ? 32.592 8.015 -43.813 1.00 46.14 173 VAL D O 1
ATOM 5376 N N . ALA D 1 92 ? 32.639 8.354 -41.588 1.00 39.59 174 ALA D N 1
ATOM 5377 C CA . ALA D 1 92 ? 31.209 8.652 -41.526 1.00 44.98 174 ALA D CA 1
ATOM 5378 C C . ALA D 1 92 ? 30.848 9.882 -42.344 1.00 51.50 174 ALA D C 1
ATOM 5379 O O . ALA D 1 92 ? 29.716 9.990 -42.830 1.00 50.56 174 ALA D O 1
ATOM 5381 N N . ALA D 1 93 ? 31.779 10.831 -42.474 1.00 52.69 175 ALA D N 1
ATOM 5382 C CA . ALA D 1 93 ? 31.570 11.957 -43.378 1.00 58.72 175 ALA D CA 1
ATOM 5383 C C . ALA D 1 93 ? 31.334 11.468 -44.800 1.00 60.07 175 ALA D C 1
ATOM 5384 O O . ALA D 1 93 ? 30.356 11.861 -45.447 1.00 61.72 175 ALA D O 1
ATOM 5386 N N . GLN D 1 94 ? 32.213 10.581 -45.287 1.00 53.38 176 GLN D N 1
ATOM 5387 C CA . GLN D 1 94 ? 32.141 10.086 -46.661 1.00 54.23 176 GLN D CA 1
ATOM 5388 C C . GLN D 1 94 ? 30.751 9.572 -47.024 1.00 53.14 176 GLN D C 1
ATOM 5389 O O . GLN D 1 94 ? 30.329 9.753 -48.169 1.00 61.58 176 GLN D O 1
ATOM 5395 N N . LEU D 1 95 ? 30.018 8.976 -46.076 1.00 54.62 177 LEU D N 1
ATOM 5396 C CA . LEU D 1 95 ? 28.853 8.133 -46.356 1.00 57.17 177 LEU D CA 1
ATOM 5397 C C . LEU D 1 95 ? 27.559 8.947 -46.357 1.00 59.89 177 LEU D C 1
ATOM 5398 O O . LEU D 1 95 ? 27.221 9.587 -45.352 1.00 66.90 177 LEU D O 1
ATOM 5403 N N . HIS D 1 96 ? 26.815 8.880 -47.471 1.00 59.31 178 HIS D N 1
ATOM 5404 C CA . HIS D 1 96 ? 25.529 9.555 -47.610 1.00 65.94 178 HIS D CA 1
ATOM 5405 C C . HIS D 1 96 ? 24.372 8.621 -47.923 1.00 58.94 178 HIS D C 1
ATOM 5406 O O . HIS D 1 96 ? 23.215 9.010 -47.732 1.00 61.41 178 HIS D O 1
ATOM 5413 N N . SER D 1 97 ? 24.649 7.417 -48.405 1.00 55.00 179 SER D N 1
ATOM 5414 C CA . SER D 1 97 ? 23.627 6.427 -48.697 1.00 50.19 179 SER D CA 1
ATOM 5415 C C . SER D 1 97 ? 24.298 5.065 -48.663 1.00 52.01 179 SER D C 1
ATOM 5416 O O . SER D 1 97 ? 25.493 4.968 -48.967 1.00 48.54 179 SER D O 1
ATOM 5419 N N . PRO D 1 98 ? 23.573 4.006 -48.290 1.00 47.71 180 PRO D N 1
ATOM 5420 C CA . PRO D 1 98 ? 24.200 2.677 -48.188 1.00 46.47 180 PRO D CA 1
ATOM 5421 C C . PRO D 1 98 ? 25.066 2.300 -49.375 1.00 46.36 180 PRO D C 1
ATOM 5422 O O . PRO D 1 98 ? 26.052 1.567 -49.210 1.00 38.66 180 PRO D O 1
ATOM 5426 N N . ALA D 1 99 ? 24.738 2.799 -50.566 1.00 48.93 181 ALA D N 1
ATOM 5427 C CA . ALA D 1 99 ? 25.500 2.450 -51.760 1.00 52.10 181 ALA D CA 1
ATOM 5428 C C . ALA D 1 99 ? 26.962 2.868 -51.649 1.00 41.69 181 ALA D C 1
ATOM 5429 O O . ALA D 1 99 ? 27.833 2.220 -52.238 1.00 47.78 181 ALA D O 1
ATOM 5431 N N . ASP D 1 100 ? 27.254 3.937 -50.906 1.00 43.47 182 ASP D N 1
ATOM 5432 C CA . ASP D 1 100 ? 28.641 4.369 -50.738 1.00 49.31 182 ASP D CA 1
ATOM 5433 C C . ASP D 1 100 ? 29.474 3.364 -49.950 1.00 50.51 182 ASP D C 1
ATOM 5434 O O . ASP D 1 100 ? 30.708 3.400 -50.033 1.00 48.35 182 ASP D O 1
ATOM 5439 N N . LEU D 1 101 ? 28.832 2.482 -49.177 1.00 46.97 183 LEU D N 1
ATOM 5440 C CA . LEU D 1 101 ? 29.569 1.462 -48.443 1.00 42.24 183 LEU D CA 1
ATOM 5441 C C . LEU D 1 101 ? 30.402 0.591 -49.363 1.00 45.68 183 LEU D C 1
ATOM 5442 O O . LEU D 1 101 ? 31.424 0.050 -48.927 1.00 43.44 183 LEU D O 1
ATOM 5447 N N . LEU D 1 102 ? 30.010 0.463 -50.630 1.00 47.35 184 LEU D N 1
ATOM 5448 C CA . LEU D 1 102 ? 30.674 -0.488 -51.511 1.00 45.73 184 LEU D CA 1
ATOM 5449 C C . LEU D 1 102 ? 32.108 -0.094 -51.859 1.00 44.62 184 LEU D C 1
ATOM 5450 O O . LEU D 1 102 ? 32.808 -0.897 -52.480 1.00 42.29 184 LEU D O 1
ATOM 5455 N N . GLN D 1 103 ? 32.576 1.093 -51.461 1.00 48.57 185 GLN D N 1
ATOM 5456 C CA . GLN D 1 103 ? 33.959 1.498 -51.693 1.00 46.44 185 GLN D CA 1
ATOM 5457 C C . GLN D 1 103 ? 34.741 1.623 -50.386 1.00 50.01 185 GLN D C 1
ATOM 5458 O O . GLN D 1 103 ? 35.647 2.456 -50.262 1.00 40.59 185 GLN D O 1
ATOM 5464 N N . HIS D 1 104 ? 34.392 0.798 -49.404 1.00 43.47 186 HIS D N 1
ATOM 5465 C CA . HIS D 1 104 ? 35.118 0.706 -48.149 1.00 38.03 186 HIS D CA 1
ATOM 5466 C C . HIS D 1 104 ? 35.372 -0.755 -47.835 1.00 35.01 186 HIS D C 1
ATOM 5467 O O . HIS D 1 104 ? 34.580 -1.632 -48.192 1.00 38.28 186 HIS D O 1
ATOM 5474 N N . THR D 1 105 ? 36.478 -1.013 -47.157 1.00 36.91 187 THR D N 1
ATOM 5475 C CA . THR D 1 105 ? 36.684 -2.337 -46.601 1.00 31.64 187 THR D CA 1
ATOM 5476 C C . THR D 1 105 ? 35.547 -2.651 -45.642 1.00 25.50 187 THR D C 1
ATOM 5477 O O . THR D 1 105 ? 35.172 -1.812 -44.820 1.00 26.41 187 THR D O 1
ATOM 5481 N N . LEU D 1 106 ? 34.983 -3.843 -45.763 1.00 25.78 188 LEU D N 1
ATOM 5482 C CA . LEU D 1 106 ? 33.882 -4.278 -44.910 1.00 25.63 188 LEU D CA 1
ATOM 5483 C C . LEU D 1 106 ? 34.449 -5.195 -43.834 1.00 30.57 188 LEU D C 1
ATOM 5484 O O . LEU D 1 106 ? 34.869 -6.317 -44.126 1.00 31.49 188 LEU D O 1
ATOM 5489 N N . LEU D 1 107 ? 34.465 -4.711 -42.596 1.00 22.32 189 LEU D N 1
ATOM 5490 C CA . LEU D 1 107 ? 34.909 -5.512 -41.466 1.00 22.72 189 LEU D CA 1
ATOM 5491 C C . LEU D 1 107 ? 33.795 -6.464 -41.047 1.00 19.65 189 LEU D C 1
ATOM 5492 O O . LEU D 1 107 ? 32.667 -6.034 -40.786 1.00 22.91 189 LEU D O 1
ATOM 5497 N N . ARG D 1 108 ? 34.092 -7.762 -40.990 1.00 23.60 190 ARG D N 1
ATOM 5498 C CA . ARG D 1 108 ? 33.043 -8.712 -40.659 1.00 25.68 190 ARG D CA 1
ATOM 5499 C C . ARG D 1 108 ? 33.496 -9.687 -39.589 1.00 26.53 190 ARG D C 1
ATOM 5500 O O . ARG D 1 108 ? 34.660 -9.717 -39.187 1.00 19.39 190 ARG D O 1
ATOM 5508 N N . SER D 1 109 ? 32.524 -10.453 -39.092 1.00 21.68 191 SER D N 1
ATOM 5509 C CA . SER D 1 109 ? 32.776 -11.542 -38.167 1.00 24.96 191 SER D CA 1
ATOM 5510 C C . SER D 1 109 ? 32.765 -12.848 -38.948 1.00 22.24 191 SER D C 1
ATOM 5511 O O . SER D 1 109 ? 32.516 -12.876 -40.151 1.00 30.69 191 SER D O 1
ATOM 5514 N N A TYR D 1 110 ? 33.030 -13.948 -38.239 0.43 27.12 192 TYR D N 1
ATOM 5515 N N B TYR D 1 110 ? 33.041 -13.953 -38.258 0.57 29.04 192 TYR D N 1
ATOM 5516 C CA A TYR D 1 110 ? 33.044 -15.267 -38.863 0.43 29.78 192 TYR D CA 1
ATOM 5517 C CA B TYR D 1 110 ? 33.054 -15.228 -38.964 0.57 29.78 192 TYR D CA 1
ATOM 5518 C C A TYR D 1 110 ? 31.666 -15.704 -39.345 0.43 32.22 192 TYR D C 1
ATOM 5519 C C B TYR D 1 110 ? 31.661 -15.696 -39.371 0.57 32.02 192 TYR D C 1
ATOM 5520 O O A TYR D 1 110 ? 31.577 -16.654 -40.131 0.43 33.82 192 TYR D O 1
ATOM 5521 O O B TYR D 1 110 ? 31.560 -16.667 -40.129 0.57 33.86 192 TYR D O 1
ATOM 5538 N N . ARG D 1 111 ? 30.598 -15.039 -38.897 1.00 33.06 193 ARG D N 1
ATOM 5539 C CA . ARG D 1 111 ? 29.229 -15.344 -39.337 1.00 32.30 193 ARG D CA 1
ATOM 5540 C C . ARG D 1 111 ? 29.004 -14.575 -40.631 1.00 32.58 193 ARG D C 1
ATOM 5541 O O . ARG D 1 111 ? 28.653 -13.391 -40.613 1.00 33.66 193 ARG D O 1
ATOM 5549 N N . ALA D 1 112 ? 29.206 -15.254 -41.764 1.00 33.08 194 ALA D N 1
ATOM 5550 C CA . ALA D 1 112 ? 29.505 -14.582 -43.026 1.00 31.31 194 ALA D CA 1
ATOM 5551 C C . ALA D 1 112 ? 28.294 -13.960 -43.730 1.00 35.07 194 ALA D C 1
ATOM 5552 O O . ALA D 1 112 ? 28.485 -13.126 -44.626 1.00 33.77 194 ALA D O 1
ATOM 5554 N N . ASP D 1 113 ? 27.063 -14.321 -43.374 1.00 36.81 195 ASP D N 1
ATOM 5555 C CA . ASP D 1 113 ? 25.910 -13.769 -44.081 1.00 38.06 195 ASP D CA 1
ATOM 5556 C C . ASP D 1 113 ? 25.325 -12.516 -43.412 1.00 32.95 195 ASP D C 1
ATOM 5557 O O . ASP D 1 113 ? 24.229 -12.086 -43.781 1.00 37.57 195 ASP D O 1
ATOM 5562 N N . GLU D 1 114 ? 26.046 -11.903 -42.471 1.00 30.58 196 GLU D N 1
ATOM 5563 C CA . GLU D 1 114 ? 25.531 -10.718 -41.784 1.00 30.55 196 GLU D CA 1
ATOM 5564 C C . GLU D 1 114 ? 25.491 -9.505 -42.706 1.00 25.28 196 GLU D C 1
ATOM 5565 O O . GLU D 1 114 ? 24.478 -8.802 -42.771 1.00 28.72 196 GLU D O 1
ATOM 5571 N N . TRP D 1 115 ? 26.583 -9.224 -43.420 1.00 21.95 197 TRP D N 1
ATOM 5572 C CA . TRP D 1 115 ? 26.548 -8.114 -44.374 1.00 24.56 197 TRP D CA 1
ATOM 5573 C C . TRP D 1 115 ? 25.490 -8.285 -45.469 1.00 31.58 197 TRP D C 1
ATOM 5574 O O . TRP D 1 115 ? 24.791 -7.302 -45.773 1.00 28.60 197 TRP D O 1
ATOM 5585 N N . PRO D 1 116 ? 25.334 -9.446 -46.124 1.00 27.61 198 PRO D N 1
ATOM 5586 C CA . PRO D 1 116 ? 24.228 -9.566 -47.092 1.00 33.35 198 PRO D CA 1
ATOM 5587 C C . PRO D 1 116 ? 22.859 -9.369 -46.464 1.00 26.90 198 PRO D C 1
ATOM 5588 O O . PRO D 1 116 ? 21.981 -8.758 -47.081 1.00 34.18 198 PRO D O 1
ATOM 5592 N N . LEU D 1 117 ? 22.648 -9.870 -45.251 1.00 27.94 199 LEU D N 1
ATOM 5593 C CA . LEU D 1 117 ? 21.383 -9.611 -44.578 1.00 27.78 199 LEU D CA 1
ATOM 5594 C C . LEU D 1 117 ? 21.188 -8.125 -44.316 1.00 33.42 199 LEU D C 1
ATOM 5595 O O . LEU D 1 117 ? 20.070 -7.610 -44.439 1.00 33.17 199 LEU D O 1
ATOM 5600 N N . TRP D 1 118 ? 22.259 -7.408 -43.963 1.00 21.95 200 TRP D N 1
ATOM 5601 C CA . TRP D 1 118 ? 22.058 -5.995 -43.689 1.00 21.37 200 TRP D CA 1
ATOM 5602 C C . TRP D 1 118 ? 21.894 -5.186 -44.968 1.00 29.35 200 TRP D C 1
ATOM 5603 O O . TRP D 1 118 ? 21.188 -4.174 -44.964 1.00 28.17 200 TRP D O 1
ATOM 5614 N N . PHE D 1 119 ? 22.565 -5.578 -46.051 1.00 28.57 201 PHE D N 1
ATOM 5615 C CA . PHE D 1 119 ? 22.378 -4.878 -47.316 1.00 32.88 201 PHE D CA 1
ATOM 5616 C C . PHE D 1 119 ? 20.943 -5.015 -47.790 1.00 35.22 201 PHE D C 1
ATOM 5617 O O . PHE D 1 119 ? 20.294 -4.027 -48.157 1.00 36.43 201 PHE D O 1
ATOM 5625 N N . GLN D 1 120 ? 20.421 -6.240 -47.751 1.00 29.92 202 GLN D N 1
ATOM 5626 C CA . GLN D 1 120 ? 19.075 -6.489 -48.236 1.00 37.96 202 GLN D CA 1
ATOM 5627 C C . GLN D 1 120 ? 18.047 -5.740 -47.397 1.00 35.69 202 GLN D C 1
ATOM 5628 O O . GLN D 1 120 ? 17.193 -5.036 -47.940 1.00 37.25 202 GLN D O 1
ATOM 5634 N N . ALA D 1 121 ? 18.169 -5.806 -46.067 1.00 37.67 203 ALA D N 1
ATOM 5635 C CA . ALA D 1 121 ? 17.337 -4.986 -45.191 1.00 33.09 203 ALA D CA 1
ATOM 5636 C C . ALA D 1 121 ? 17.485 -3.490 -45.467 1.00 40.36 203 ALA D C 1
ATOM 5637 O O . ALA D 1 121 ? 16.663 -2.696 -44.994 1.00 29.30 203 ALA D O 1
ATOM 5639 N N . ALA D 1 122 ? 18.527 -3.080 -46.185 1.00 43.80 204 ALA D N 1
ATOM 5640 C CA . ALA D 1 122 ? 18.719 -1.680 -46.532 1.00 43.62 204 ALA D CA 1
ATOM 5641 C C . ALA D 1 122 ? 18.229 -1.347 -47.938 1.00 51.31 204 ALA D C 1
ATOM 5642 O O . ALA D 1 122 ? 18.274 -0.173 -48.334 1.00 45.73 204 ALA D O 1
ATOM 5644 N N . GLY D 1 123 ? 17.760 -2.349 -48.693 1.00 42.22 205 GLY D N 1
ATOM 5645 C CA . GLY D 1 123 ? 17.285 -2.171 -50.045 1.00 47.36 205 GLY D CA 1
ATOM 5646 C C . GLY D 1 123 ? 18.298 -2.509 -51.120 1.00 53.04 205 GLY D C 1
ATOM 5647 O O . GLY D 1 123 ? 17.915 -2.665 -52.283 1.00 57.99 205 GLY D O 1
ATOM 5648 N N . LEU D 1 124 ? 19.574 -2.620 -50.764 1.00 56.05 206 LEU D N 1
ATOM 5649 C CA . LEU D 1 124 ? 20.609 -2.937 -51.732 1.00 51.91 206 LEU D CA 1
ATOM 5650 C C . LEU D 1 124 ? 20.641 -4.437 -52.026 1.00 60.98 206 LEU D C 1
ATOM 5651 O O . LEU D 1 124 ? 20.082 -5.248 -51.277 1.00 60.51 206 LEU D O 1
ATOM 5656 N N . PRO D 1 125 ? 21.251 -4.829 -53.136 1.00 65.78 207 PRO D N 1
ATOM 5657 C CA . PRO D 1 125 ? 21.494 -6.258 -53.378 1.00 65.18 207 PRO D CA 1
ATOM 5658 C C . PRO D 1 125 ? 22.881 -6.715 -52.932 1.00 74.25 207 PRO D C 1
ATOM 5659 O O . PRO D 1 125 ? 23.891 -6.083 -53.272 1.00 70.08 207 PRO D O 1
ATOM 5663 N N . ALA D 1 126 ? 22.928 -7.808 -52.162 1.00 77.53 208 ALA D N 1
ATOM 5664 C CA . ALA D 1 126 ? 24.173 -8.498 -51.779 1.00 66.54 208 ALA D CA 1
ATOM 5665 C C . ALA D 1 126 ? 23.852 -9.763 -50.983 1.00 58.21 208 ALA D C 1
ATOM 5666 O O . ALA D 1 126 ? 24.281 -10.862 -51.337 1.00 55.45 208 ALA D O 1
ATOM 5668 N N . ARG D 1 132 ? 36.073 -5.173 -48.188 1.00 40.83 214 ARG D N 1
ATOM 5669 C CA . ARG D 1 132 ? 36.395 -6.437 -48.834 1.00 54.68 214 ARG D CA 1
ATOM 5670 C C . ARG D 1 132 ? 37.345 -7.219 -47.941 1.00 57.73 214 ARG D C 1
ATOM 5671 O O . ARG D 1 132 ? 38.564 -7.006 -47.979 1.00 67.06 214 ARG D O 1
ATOM 5673 N N . SER D 1 133 ? 36.744 -8.083 -47.113 1.00 50.52 215 SER D N 1
ATOM 5674 C CA . SER D 1 133 ? 37.402 -9.082 -46.273 1.00 53.72 215 SER D CA 1
ATOM 5675 C C . SER D 1 133 ? 37.786 -8.515 -44.913 1.00 37.06 215 SER D C 1
ATOM 5676 O O . SER D 1 133 ? 37.128 -7.607 -44.407 1.00 44.37 215 SER D O 1
ATOM 5679 N N . ILE D 1 134 ? 38.851 -9.056 -44.329 1.00 29.78 216 ILE D N 1
ATOM 5680 C CA . ILE D 1 134 ? 39.157 -8.994 -42.895 1.00 28.10 216 ILE D CA 1
ATOM 5681 C C . ILE D 1 134 ? 38.010 -9.533 -42.052 1.00 22.71 216 ILE D C 1
ATOM 5682 O O . ILE D 1 134 ? 36.918 -8.953 -42.003 1.00 25.97 216 ILE D O 1
ATOM 5687 N N . VAL D 1 135 ? 38.285 -10.619 -41.333 1.00 20.87 217 VAL D N 1
ATOM 5688 C CA . VAL D 1 135 ? 37.303 -11.328 -40.524 1.00 19.20 217 VAL D CA 1
ATOM 5689 C C . VAL D 1 135 ? 37.755 -11.284 -39.068 1.00 22.30 217 VAL D C 1
ATOM 5690 O O . VAL D 1 135 ? 38.912 -11.592 -38.758 1.00 21.94 217 VAL D O 1
ATOM 5694 N N . PHE D 1 136 ? 36.855 -10.898 -38.176 1.00 16.91 218 PHE D N 1
ATOM 5695 C CA . PHE D 1 136 ? 37.204 -10.684 -36.782 1.00 15.77 218 PHE D CA 1
ATOM 5696 C C . PHE D 1 136 ? 36.530 -11.718 -35.894 1.00 18.06 218 PHE D C 1
ATOM 5697 O O . PHE D 1 136 ? 35.346 -12.026 -36.068 1.00 18.85 218 PHE D O 1
ATOM 5705 N N . ASP D 1 137 ? 37.304 -12.254 -34.951 1.00 17.11 219 ASP D N 1
ATOM 5706 C CA . ASP D 1 137 ? 36.782 -13.175 -33.955 1.00 18.69 219 ASP D CA 1
ATOM 5707 C C . ASP D 1 137 ? 35.931 -12.472 -32.902 1.00 23.88 219 ASP D C 1
ATOM 5708 O O . ASP D 1 137 ? 35.042 -13.106 -32.331 1.00 25.24 219 ASP D O 1
ATOM 5713 N N . THR D 1 138 ? 36.178 -11.184 -32.638 1.00 20.66 220 THR D N 1
ATOM 5714 C CA . THR D 1 138 ? 35.458 -10.409 -31.624 1.00 21.24 220 THR D CA 1
ATOM 5715 C C . THR D 1 138 ? 35.096 -9.046 -32.190 1.00 20.91 220 THR D C 1
ATOM 5716 O O . THR D 1 138 ? 35.899 -8.428 -32.898 1.00 21.80 220 THR D O 1
ATOM 5720 N N . SER D 1 139 ? 33.911 -8.558 -31.823 1.00 13.26 221 SER D N 1
ATOM 5721 C CA . SER D 1 139 ? 33.502 -7.219 -32.228 1.00 18.87 221 SER D CA 1
ATOM 5722 C C . SER D 1 139 ? 34.344 -6.141 -31.566 1.00 17.68 221 SER D C 1
ATOM 5723 O O . SER D 1 139 ? 34.426 -5.024 -32.085 1.00 15.03 221 SER D O 1
ATOM 5726 N N . LEU D 1 140 ? 34.956 -6.439 -30.418 1.00 17.03 222 LEU D N 1
ATOM 5727 C CA . LEU D 1 140 ? 35.919 -5.501 -29.841 1.00 20.04 222 LEU D CA 1
ATOM 5728 C C . LEU D 1 140 ? 37.074 -5.246 -30.798 1.00 17.89 222 LEU D C 1
ATOM 5729 O O . LEU D 1 140 ? 37.468 -4.095 -31.033 1.00 25.40 222 LEU D O 1
ATOM 5734 N N . ALA D 1 141 ? 37.650 -6.312 -31.347 1.00 16.15 223 ALA D N 1
ATOM 5735 C CA . ALA D 1 141 ? 38.699 -6.127 -32.337 1.00 17.21 223 ALA D CA 1
ATOM 5736 C C . ALA D 1 141 ? 38.151 -5.381 -33.537 1.00 16.38 223 ALA D C 1
ATOM 5737 O O . ALA D 1 141 ? 38.790 -4.449 -34.042 1.00 14.30 223 ALA D O 1
ATOM 5739 N N . MET D 1 142 ? 36.928 -5.740 -33.964 1.00 15.44 224 MET D N 1
ATOM 5740 C CA . MET D 1 142 ? 36.333 -5.119 -35.141 1.00 14.32 224 MET D CA 1
ATOM 5741 C C . MET D 1 142 ? 36.105 -3.625 -34.927 1.00 18.68 224 MET D C 1
ATOM 5742 O O . MET D 1 142 ? 36.313 -2.816 -35.843 1.00 20.40 224 MET D O 1
ATOM 5747 N N . LEU D 1 143 ? 35.701 -3.225 -33.722 1.00 14.74 225 LEU D N 1
ATOM 5748 C CA . LEU D 1 143 ? 35.472 -1.800 -33.517 1.00 14.29 225 LEU D CA 1
ATOM 5749 C C . LEU D 1 143 ? 36.784 -1.020 -33.420 1.00 17.14 225 LEU D C 1
ATOM 5750 O O . LEU D 1 143 ? 36.854 0.129 -33.874 1.00 18.95 225 LEU D O 1
ATOM 5755 N N . GLU D 1 144 ? 37.832 -1.613 -32.851 1.00 17.34 226 GLU D N 1
ATOM 5756 C CA . GLU D 1 144 ? 39.112 -0.914 -32.798 1.00 18.71 226 GLU D CA 1
ATOM 5757 C C . GLU D 1 144 ? 39.679 -0.684 -34.200 1.00 20.51 226 GLU D C 1
ATOM 5758 O O . GLU D 1 144 ? 40.289 0.359 -34.466 1.00 20.39 226 GLU D O 1
ATOM 5764 N N . ALA D 1 145 ? 39.488 -1.644 -35.112 1.00 14.86 227 ALA D N 1
ATOM 5765 C CA . ALA D 1 145 ? 39.853 -1.421 -36.511 1.00 16.03 227 ALA D CA 1
ATOM 5766 C C . ALA D 1 145 ? 38.977 -0.341 -37.147 1.00 22.12 227 ALA D C 1
ATOM 5767 O O . ALA D 1 145 ? 39.452 0.456 -37.970 1.00 22.96 227 ALA D O 1
ATOM 5769 N N . ALA D 1 146 ? 37.692 -0.307 -36.782 1.00 16.76 228 ALA D N 1
ATOM 5770 C CA . ALA D 1 146 ? 36.791 0.739 -37.255 1.00 15.25 228 ALA D CA 1
ATOM 5771 C C . ALA D 1 146 ? 37.255 2.121 -36.807 1.00 17.79 228 ALA D C 1
ATOM 5772 O O . ALA D 1 146 ? 37.334 3.056 -37.612 1.00 21.33 228 ALA D O 1
ATOM 5774 N N . ARG D 1 147 ? 37.585 2.268 -35.520 1.00 22.42 229 ARG D N 1
ATOM 5775 C CA . ARG D 1 147 ? 37.960 3.580 -35.004 1.00 29.84 229 ARG D CA 1
ATOM 5776 C C . ARG D 1 147 ? 39.206 4.130 -35.691 1.00 27.12 229 ARG D C 1
ATOM 5777 O O . ARG D 1 147 ? 39.338 5.354 -35.840 1.00 24.70 229 ARG D O 1
ATOM 5785 N N . GLN D 1 148 ? 40.111 3.249 -36.131 1.00 20.51 230 GLN D N 1
ATOM 5786 C CA . GLN D 1 148 ? 41.326 3.627 -36.836 1.00 20.53 230 GLN D CA 1
ATOM 5787 C C . GLN D 1 148 ? 41.136 3.768 -38.346 1.00 27.32 230 GLN D C 1
ATOM 5788 O O . GLN D 1 148 ? 42.137 3.909 -39.064 1.00 23.76 230 GLN D O 1
ATOM 5794 N N . GLY D 1 149 ? 39.897 3.696 -38.848 1.00 24.33 231 GLY D N 1
ATOM 5795 C CA . GLY D 1 149 ? 39.625 3.936 -40.259 1.00 20.76 231 GLY D CA 1
ATOM 5796 C C . GLY D 1 149 ? 39.960 2.801 -41.205 1.00 24.70 231 GLY D C 1
ATOM 5797 O O . GLY D 1 149 ? 40.030 3.026 -42.417 1.00 25.46 231 GLY D O 1
ATOM 5798 N N . VAL D 1 150 ? 40.155 1.580 -40.694 1.00 22.34 232 VAL D N 1
ATOM 5799 C CA . VAL D 1 150 ? 40.487 0.452 -41.560 1.00 19.72 232 VAL D CA 1
ATOM 5800 C C . VAL D 1 150 ? 39.308 0.072 -42.433 1.00 22.47 232 VAL D C 1
ATOM 5801 O O . VAL D 1 150 ? 39.494 -0.415 -43.557 1.00 20.03 232 VAL D O 1
ATOM 5805 N N . GLY D 1 151 ? 38.086 0.277 -41.947 1.00 24.58 233 GLY D N 1
ATOM 5806 C CA . GLY D 1 151 ? 36.919 -0.093 -42.723 1.00 16.26 233 GLY D CA 1
ATOM 5807 C C . GLY D 1 151 ? 35.632 0.237 -41.993 1.00 22.26 233 GLY D C 1
ATOM 5808 O O . GLY D 1 151 ? 35.623 1.005 -41.033 1.00 18.11 233 GLY D O 1
ATOM 5809 N N . VAL D 1 152 ? 34.541 -0.362 -42.461 1.00 15.60 234 VAL D N 1
ATOM 5810 C CA . VAL D 1 152 ? 33.207 -0.158 -41.905 1.00 24.84 234 VAL D CA 1
ATOM 5811 C C . VAL D 1 152 ? 32.786 -1.415 -41.146 1.00 21.41 234 VAL D C 1
ATOM 5812 O O . VAL D 1 152 ? 32.816 -2.520 -41.700 1.00 20.13 234 VAL D O 1
ATOM 5816 N N . ALA D 1 153 ? 32.387 -1.250 -39.886 1.00 16.61 235 ALA D N 1
ATOM 5817 C CA . ALA D 1 153 ? 31.986 -2.394 -39.077 1.00 20.29 235 ALA D CA 1
ATOM 5818 C C . ALA D 1 153 ? 30.473 -2.616 -39.101 1.00 19.13 235 ALA D C 1
ATOM 5819 O O . ALA D 1 153 ? 29.679 -1.699 -39.346 1.00 20.32 235 ALA D O 1
ATOM 5821 N N . LEU D 1 154 ? 30.087 -3.862 -38.813 1.00 21.50 236 LEU D N 1
ATOM 5822 C CA . LEU D 1 154 ? 28.693 -4.280 -38.653 1.00 19.50 236 LEU D CA 1
ATOM 5823 C C . LEU D 1 154 ? 28.582 -5.083 -37.357 1.00 22.41 236 LEU D C 1
ATOM 5824 O O . LEU D 1 154 ? 29.048 -6.228 -37.292 1.00 20.82 236 LEU D O 1
ATOM 5829 N N . ALA D 1 155 ? 27.936 -4.504 -36.347 1.00 13.21 237 ALA D N 1
ATOM 5830 C CA . ALA D 1 155 ? 28.050 -4.997 -34.979 1.00 17.40 237 ALA D CA 1
ATOM 5831 C C . ALA D 1 155 ? 26.848 -4.484 -34.198 1.00 18.77 237 ALA D C 1
ATOM 5832 O O . ALA D 1 155 ? 26.077 -3.656 -34.689 1.00 18.65 237 ALA D O 1
ATOM 5834 N N . PRO D 1 156 ? 26.654 -4.963 -32.947 1.00 19.31 238 PRO D N 1
ATOM 5835 C CA . PRO D 1 156 ? 25.498 -4.506 -32.157 1.00 17.02 238 PRO D CA 1
ATOM 5836 C C . PRO D 1 156 ? 25.708 -3.133 -31.526 1.00 16.30 238 PRO D C 1
ATOM 5837 O O . PRO D 1 156 ? 26.523 -2.964 -30.615 1.00 21.57 238 PRO D O 1
ATOM 5841 N N . ALA D 1 157 ? 24.924 -2.150 -31.988 1.00 15.37 239 ALA D N 1
ATOM 5842 C CA . ALA D 1 157 ? 24.964 -0.794 -31.427 1.00 26.54 239 ALA D CA 1
ATOM 5843 C C . ALA D 1 157 ? 24.769 -0.776 -29.912 1.00 23.51 239 ALA D C 1
ATOM 5844 O O . ALA D 1 157 ? 25.358 0.052 -29.207 1.00 22.82 239 ALA D O 1
ATOM 5846 N N . ALA D 1 158 ? 23.917 -1.657 -29.397 1.00 27.35 240 ALA D N 1
ATOM 5847 C CA . ALA D 1 158 ? 23.685 -1.709 -27.963 1.00 28.52 240 ALA D CA 1
ATOM 5848 C C . ALA D 1 158 ? 24.956 -2.004 -27.179 1.00 22.02 240 ALA D C 1
ATOM 5849 O O . ALA D 1 158 ? 25.045 -1.648 -26.001 1.00 28.75 240 ALA D O 1
ATOM 5851 N N . MET D 1 159 ? 25.937 -2.642 -27.793 1.00 21.53 241 MET D N 1
ATOM 5852 C CA . MET D 1 159 ? 27.152 -2.998 -27.076 1.00 20.95 241 MET D CA 1
ATOM 5853 C C . MET D 1 159 ? 28.240 -1.920 -27.127 1.00 20.86 241 MET D C 1
ATOM 5854 O O . MET D 1 159 ? 29.238 -2.032 -26.398 1.00 22.40 241 MET D O 1
ATOM 5859 N N . PHE D 1 160 ? 28.079 -0.876 -27.941 1.00 19.38 242 PHE D N 1
ATOM 5860 C CA . PHE D 1 160 ? 29.084 0.186 -28.001 1.00 21.70 242 PHE D CA 1
ATOM 5861 C C . PHE D 1 160 ? 28.440 1.529 -27.686 1.00 27.23 242 PHE D C 1
ATOM 5862 O O . PHE D 1 160 ? 28.585 2.515 -28.422 1.00 23.16 242 PHE D O 1
ATOM 5870 N N . ALA D 1 161 ? 27.750 1.561 -26.550 1.00 26.28 243 ALA D N 1
ATOM 5871 C CA . ALA D 1 161 ? 26.877 2.681 -26.235 1.00 28.72 243 ALA D CA 1
ATOM 5872 C C . ALA D 1 161 ? 27.666 3.901 -25.798 1.00 33.18 243 ALA D C 1
ATOM 5873 O O . ALA D 1 161 ? 27.331 5.029 -26.194 1.00 27.90 243 ALA D O 1
ATOM 5875 N N . ARG D 1 162 ? 28.706 3.717 -24.971 1.00 27.22 244 ARG D N 1
ATOM 5876 C CA . ARG D 1 162 ? 29.462 4.895 -24.573 1.00 31.99 244 ARG D CA 1
ATOM 5877 C C . ARG D 1 162 ? 30.270 5.432 -25.740 1.00 32.42 244 ARG D C 1
ATOM 5878 O O . ARG D 1 162 ? 30.300 6.649 -25.962 1.00 34.17 244 ARG D O 1
ATOM 5886 N N . GLN D 1 163 ? 30.876 4.543 -26.535 1.00 27.00 245 GLN D N 1
ATOM 5887 C CA . GLN D 1 163 ? 31.578 4.996 -27.733 1.00 26.09 245 GLN D CA 1
ATOM 5888 C C . GLN D 1 163 ? 30.654 5.799 -28.642 1.00 26.76 245 GLN D C 1
ATOM 5889 O O . GLN D 1 163 ? 31.079 6.781 -29.262 1.00 26.64 245 GLN D O 1
ATOM 5895 N N . LEU D 1 164 ? 29.384 5.403 -28.731 1.00 17.48 246 LEU D N 1
ATOM 5896 C CA . LEU D 1 164 ? 28.459 6.150 -29.573 1.00 23.77 246 LEU D CA 1
ATOM 5897 C C . LEU D 1 164 ? 28.066 7.465 -28.911 1.00 28.87 246 LEU D C 1
ATOM 5898 O O . LEU D 1 164 ? 27.973 8.499 -29.578 1.00 25.17 246 LEU D O 1
ATOM 5903 N N . ALA D 1 165 ? 27.846 7.438 -27.597 1.00 28.46 247 ALA D N 1
ATOM 5904 C CA . ALA D 1 165 ? 27.469 8.637 -26.863 1.00 25.28 247 ALA D CA 1
ATOM 5905 C C . ALA D 1 165 ? 28.605 9.645 -26.849 1.00 34.66 247 ALA D C 1
ATOM 5906 O O . ALA D 1 165 ? 28.380 10.845 -27.047 1.00 31.64 247 ALA D O 1
ATOM 5908 N N . SER D 1 166 ? 29.838 9.175 -26.648 1.00 28.34 248 SER D N 1
ATOM 5909 C CA . SER D 1 166 ? 30.972 10.082 -26.703 1.00 28.74 248 SER D CA 1
ATOM 5910 C C . SER D 1 166 ? 31.288 10.523 -28.122 1.00 34.35 248 SER D C 1
ATOM 5911 O O . SER D 1 166 ? 32.183 11.356 -28.306 1.00 26.33 248 SER D O 1
ATOM 5914 N N . GLU D 1 167 ? 30.581 9.982 -29.115 1.00 28.89 249 GLU D N 1
ATOM 5915 C CA . GLU D 1 167 ? 30.820 10.244 -30.535 1.00 29.76 249 GLU D CA 1
ATOM 5916 C C . GLU D 1 167 ? 32.236 9.842 -30.964 1.00 34.77 249 GLU D C 1
ATOM 5917 O O . GLU D 1 167 ? 32.748 10.340 -31.969 1.00 25.93 249 GLU D O 1
ATOM 5923 N N . SER D 1 168 ? 32.863 8.927 -30.205 1.00 35.89 250 SER D N 1
ATOM 5924 C CA . SER D 1 168 ? 34.127 8.312 -30.609 1.00 32.00 250 SER D CA 1
ATOM 5925 C C . SER D 1 168 ? 33.972 7.494 -31.887 1.00 35.60 250 SER D C 1
ATOM 5926 O O . SER D 1 168 ? 34.930 7.358 -32.665 1.00 28.92 250 SER D O 1
ATOM 5929 N N . ILE D 1 169 ? 32.795 6.900 -32.094 1.00 25.90 251 ILE D N 1
ATOM 5930 C CA . ILE D 1 169 ? 32.432 6.258 -33.352 1.00 23.05 251 ILE D CA 1
ATOM 5931 C C . ILE D 1 169 ? 31.009 6.683 -33.686 1.00 27.02 251 ILE D C 1
ATOM 5932 O O . ILE D 1 169 ? 30.267 7.186 -32.840 1.00 24.01 251 ILE D O 1
ATOM 5937 N N . ARG D 1 170 ? 30.629 6.451 -34.929 1.00 23.51 252 ARG D N 1
ATOM 5938 C CA . ARG D 1 170 ? 29.411 7.006 -35.483 1.00 27.41 252 ARG D CA 1
ATOM 5939 C C . ARG D 1 170 ? 28.526 5.902 -36.029 1.00 23.83 252 ARG D C 1
ATOM 5940 O O . ARG D 1 170 ? 29.011 4.863 -36.469 1.00 20.34 252 ARG D O 1
ATOM 5948 N N . ARG D 1 171 ? 27.218 6.164 -36.029 1.00 22.02 253 ARG D N 1
ATOM 5949 C CA . ARG D 1 171 ? 26.239 5.308 -36.686 1.00 21.22 253 ARG D CA 1
ATOM 5950 C C . ARG D 1 171 ? 25.627 6.074 -37.848 1.00 25.50 253 ARG D C 1
ATOM 5951 O O . ARG D 1 171 ? 24.723 6.897 -37.637 1.00 31.97 253 ARG D O 1
ATOM 5959 N N . PRO D 1 172 ? 26.082 5.861 -39.086 1.00 24.68 254 PRO D N 1
ATOM 5960 C CA . PRO D 1 172 ? 25.617 6.710 -40.193 1.00 27.96 254 PRO D CA 1
ATOM 5961 C C . PRO D 1 172 ? 24.224 6.404 -40.705 1.00 33.21 254 PRO D C 1
ATOM 5962 O O . PRO D 1 172 ? 23.639 7.282 -41.352 1.00 34.24 254 PRO D O 1
ATOM 5966 N N . PHE D 1 173 ? 23.671 5.210 -40.456 1.00 34.37 255 PHE D N 1
ATOM 5967 C CA . PHE D 1 173 ? 22.396 4.808 -41.041 1.00 29.44 255 PHE D CA 1
ATOM 5968 C C . PHE D 1 173 ? 21.453 4.255 -39.979 1.00 32.35 255 PHE D C 1
ATOM 5969 O O . PHE D 1 173 ? 21.869 3.733 -38.938 1.00 28.91 255 PHE D O 1
ATOM 5977 N N . ALA D 1 174 ? 20.162 4.334 -40.286 1.00 29.13 256 ALA D N 1
ATOM 5978 C CA . ALA D 1 174 ? 19.152 3.866 -39.350 1.00 24.49 256 ALA D CA 1
ATOM 5979 C C . ALA D 1 174 ? 18.894 2.365 -39.477 1.00 29.22 256 ALA D C 1
ATOM 5980 O O . ALA D 1 174 ? 18.496 1.726 -38.497 1.00 27.73 256 ALA D O 1
ATOM 5982 N N . THR D 1 175 ? 19.108 1.790 -40.661 1.00 32.56 257 THR D N 1
ATOM 5983 C CA . THR D 1 175 ? 18.808 0.380 -40.892 1.00 32.37 257 THR D CA 1
ATOM 5984 C C . THR D 1 175 ? 19.566 -0.524 -39.916 1.00 33.43 257 THR D C 1
ATOM 5985 O O . THR D 1 175 ? 20.787 -0.407 -39.761 1.00 24.91 257 THR D O 1
ATOM 5989 N N . GLU D 1 176 ? 18.820 -1.410 -39.253 1.00 32.54 258 GLU D N 1
ATOM 5990 C CA . GLU D 1 176 ? 19.286 -2.515 -38.423 1.00 30.08 258 GLU D CA 1
ATOM 5991 C C . GLU D 1 176 ? 18.867 -3.830 -39.064 1.00 31.92 258 GLU D C 1
ATOM 5992 O O . GLU D 1 176 ? 17.979 -3.865 -39.912 1.00 34.43 258 GLU D O 1
ATOM 5998 N N . VAL D 1 177 ? 19.460 -4.930 -38.612 1.00 29.99 259 VAL D N 1
ATOM 5999 C CA . VAL D 1 177 ? 18.979 -6.249 -39.012 1.00 26.59 259 VAL D CA 1
ATOM 6000 C C . VAL D 1 177 ? 19.128 -7.185 -37.824 1.00 25.44 259 VAL D C 1
ATOM 6001 O O . VAL D 1 177 ? 20.128 -7.134 -37.100 1.00 29.99 259 VAL D O 1
ATOM 6005 N N . SER D 1 178 ? 18.123 -8.025 -37.615 1.00 26.85 260 SER D N 1
ATOM 6006 C CA . SER D 1 178 ? 18.066 -8.937 -36.481 1.00 32.33 260 SER D CA 1
ATOM 6007 C C . SER D 1 178 ? 18.596 -10.286 -36.931 1.00 25.91 260 SER D C 1
ATOM 6008 O O . SER D 1 178 ? 17.934 -10.987 -37.696 1.00 33.36 260 SER D O 1
ATOM 6011 N N . THR D 1 179 ? 19.789 -10.647 -36.462 1.00 25.10 261 THR D N 1
ATOM 6012 C CA . THR D 1 179 ? 20.368 -11.942 -36.784 1.00 29.19 261 THR D CA 1
ATOM 6013 C C . THR D 1 179 ? 20.598 -12.838 -35.572 1.00 28.50 261 THR D C 1
ATOM 6014 O O . THR D 1 179 ? 21.009 -13.988 -35.750 1.00 33.19 261 THR D O 1
ATOM 6018 N N . GLY D 1 180 ? 20.359 -12.357 -34.359 1.00 21.58 262 GLY D N 1
ATOM 6019 C CA . GLY D 1 180 ? 20.612 -13.177 -33.192 1.00 20.86 262 GLY D CA 1
ATOM 6020 C C . GLY D 1 180 ? 20.439 -12.378 -31.918 1.00 20.75 262 GLY D C 1
ATOM 6021 O O . GLY D 1 180 ? 20.246 -11.157 -31.938 1.00 22.98 262 GLY D O 1
ATOM 6022 N N . SER D 1 181 ? 20.543 -13.098 -30.802 1.00 15.61 263 SER D N 1
ATOM 6023 C CA . SER D 1 181 ? 20.286 -12.587 -29.470 1.00 15.74 263 SER D CA 1
ATOM 6024 C C . SER D 1 181 ? 21.427 -13.001 -28.559 1.00 14.40 263 SER D C 1
ATOM 6025 O O . SER D 1 181 ? 22.267 -13.829 -28.921 1.00 15.03 263 SER D O 1
ATOM 6028 N N . TYR D 1 182 ? 21.462 -12.404 -27.371 1.00 13.18 264 TYR D N 1
ATOM 6029 C CA . TYR D 1 182 ? 22.340 -12.867 -26.310 1.00 13.45 264 TYR D CA 1
ATOM 6030 C C . TYR D 1 182 ? 21.559 -13.806 -25.404 1.00 13.81 264 TYR D C 1
ATOM 6031 O O . TYR D 1 182 ? 20.394 -13.542 -25.073 1.00 14.93 264 TYR D O 1
ATOM 6040 N N . TRP D 1 183 ? 22.211 -14.899 -25.008 1.00 10.79 265 TRP D N 1
ATOM 6041 C CA . TRP D 1 183 ? 21.586 -16.010 -24.305 1.00 16.12 265 TRP D CA 1
ATOM 6042 C C . TRP D 1 183 ? 22.409 -16.357 -23.078 1.00 15.16 265 TRP D C 1
ATOM 6043 O O . TRP D 1 183 ? 23.642 -16.256 -23.087 1.00 13.92 265 TRP D O 1
ATOM 6054 N N . LEU D 1 184 ? 21.729 -16.802 -22.029 1.00 10.22 266 LEU D N 1
ATOM 6055 C CA . LEU D 1 184 ? 22.403 -17.405 -20.885 1.00 14.29 266 LEU D CA 1
ATOM 6056 C C . LEU D 1 184 ? 22.308 -18.928 -21.046 1.00 16.62 266 LEU D C 1
ATOM 6057 O O . LEU D 1 184 ? 21.211 -19.498 -21.023 1.00 19.65 266 LEU D O 1
ATOM 6062 N N . THR D 1 185 ? 23.445 -19.589 -21.241 1.00 17.34 267 THR D N 1
ATOM 6063 C CA . THR D 1 185 ? 23.439 -21.021 -21.502 1.00 13.52 267 THR D CA 1
ATOM 6064 C C . THR D 1 185 ? 24.111 -21.776 -20.368 1.00 15.69 267 THR D C 1
ATOM 6065 O O . THR D 1 185 ? 24.910 -21.224 -19.609 1.00 14.83 267 THR D O 1
ATOM 6069 N N . ARG D 1 186 ? 23.746 -23.053 -20.264 1.00 17.85 268 ARG D N 1
ATOM 6070 C CA . ARG D 1 186 ? 24.365 -24.014 -19.373 1.00 15.58 268 ARG D CA 1
ATOM 6071 C C . ARG D 1 186 ? 24.252 -25.384 -20.031 1.00 18.05 268 ARG D C 1
ATOM 6072 O O . ARG D 1 186 ? 23.453 -25.583 -20.950 1.00 16.61 268 ARG D O 1
ATOM 6080 N N . LEU D 1 187 ? 25.052 -26.336 -19.549 1.00 14.52 269 LEU D N 1
ATOM 6081 C CA . LEU D 1 187 ? 25.008 -27.687 -20.098 1.00 23.46 269 LEU D CA 1
ATOM 6082 C C . LEU D 1 187 ? 23.823 -28.457 -19.513 1.00 23.27 269 LEU D C 1
ATOM 6083 O O . LEU D 1 187 ? 23.606 -28.436 -18.298 1.00 20.76 269 LEU D O 1
ATOM 6088 N N . GLN D 1 188 ? 23.073 -29.152 -20.380 1.00 16.92 270 GLN D N 1
ATOM 6089 C CA . GLN D 1 188 ? 21.907 -29.916 -19.917 1.00 32.48 270 GLN D CA 1
ATOM 6090 C C . GLN D 1 188 ? 22.295 -30.939 -18.861 1.00 27.64 270 GLN D C 1
ATOM 6091 O O . GLN D 1 188 ? 21.526 -31.192 -17.929 1.00 29.29 270 GLN D O 1
ATOM 6097 N N . SER D 1 189 ? 23.497 -31.507 -18.973 1.00 28.21 271 SER D N 1
ATOM 6098 C CA . SER D 1 189 ? 24.033 -32.503 -18.048 1.00 34.21 271 SER D CA 1
ATOM 6099 C C . SER D 1 189 ? 24.314 -31.961 -16.648 1.00 35.45 271 SER D C 1
ATOM 6100 O O . SER D 1 189 ? 24.787 -32.718 -15.798 1.00 41.39 271 SER D O 1
ATOM 6103 N N . ARG D 1 190 ? 24.054 -30.694 -16.366 1.00 35.89 272 ARG D N 1
ATOM 6104 C CA . ARG D 1 190 ? 24.464 -30.094 -15.104 1.00 36.27 272 ARG D CA 1
ATOM 6105 C C . ARG D 1 190 ? 23.318 -29.339 -14.455 1.00 42.92 272 ARG D C 1
ATOM 6106 O O . ARG D 1 190 ? 22.770 -28.407 -15.050 1.00 47.35 272 ARG D O 1
ATOM 6114 N N . GLY D 1 191 ? 23.001 -29.702 -13.213 1.00 45.63 273 GLY D N 1
ATOM 6115 C CA . GLY D 1 191 ? 21.944 -29.023 -12.496 1.00 38.01 273 GLY D CA 1
ATOM 6116 C C . GLY D 1 191 ? 22.374 -27.661 -11.967 1.00 38.69 273 GLY D C 1
ATOM 6117 O O . GLY D 1 191 ? 23.554 -27.362 -11.793 1.00 38.54 273 GLY D O 1
ATOM 6118 N N . GLU D 1 192 ? 21.383 -26.817 -11.703 1.00 35.21 274 GLU D N 1
ATOM 6119 C CA . GLU D 1 192 ? 21.635 -25.452 -11.270 1.00 32.89 274 GLU D CA 1
ATOM 6120 C C . GLU D 1 192 ? 21.747 -25.380 -9.752 1.00 28.96 274 GLU D C 1
ATOM 6121 O O . GLU D 1 192 ? 20.915 -25.937 -9.034 1.00 36.48 274 GLU D O 1
ATOM 6127 N N . THR D 1 193 ? 22.771 -24.676 -9.275 1.00 27.60 275 THR D N 1
ATOM 6128 C CA . THR D 1 193 ? 23.007 -24.488 -7.852 1.00 22.77 275 THR D CA 1
ATOM 6129 C C . THR D 1 193 ? 22.267 -23.250 -7.351 1.00 25.62 275 THR D C 1
ATOM 6130 O O . THR D 1 193 ? 21.693 -22.484 -8.127 1.00 25.60 275 THR D O 1
ATOM 6134 N N . SER D 1 194 ? 22.312 -23.040 -6.032 1.00 27.33 276 SER D N 1
ATOM 6135 C CA . SER D 1 194 ? 21.683 -21.864 -5.428 1.00 25.44 276 SER D CA 1
ATOM 6136 C C . SER D 1 194 ? 22.295 -20.570 -5.951 1.00 29.05 276 SER D C 1
ATOM 6137 O O . SER D 1 194 ? 21.580 -19.608 -6.255 1.00 24.44 276 SER D O 1
ATOM 6140 N N . ALA D 1 195 ? 23.631 -20.507 -6.016 1.00 25.12 277 ALA D N 1
ATOM 6141 C CA . ALA D 1 195 ? 24.276 -19.306 -6.539 1.00 23.95 277 ALA D CA 1
ATOM 6142 C C . ALA D 1 195 ? 23.909 -19.088 -7.998 1.00 20.67 277 ALA D C 1
ATOM 6143 O O . ALA D 1 195 ? 23.701 -17.944 -8.422 1.00 21.75 277 ALA D O 1
ATOM 6145 N N . MET D 1 196 ? 23.775 -20.175 -8.763 1.00 19.47 278 MET D N 1
ATOM 6146 C CA . MET D 1 196 ? 23.394 -20.058 -10.168 1.00 21.19 278 MET D CA 1
ATOM 6147 C C . MET D 1 196 ? 22.010 -19.439 -10.319 1.00 18.38 278 MET D C 1
ATOM 6148 O O . MET D 1 196 ? 21.810 -18.537 -11.141 1.00 19.75 278 MET D O 1
ATOM 6153 N N . LEU D 1 197 ? 21.040 -19.906 -9.526 1.00 24.18 279 LEU D N 1
ATOM 6154 C CA . LEU D 1 197 ? 19.668 -19.413 -9.647 1.00 23.25 279 LEU D CA 1
ATOM 6155 C C . LEU D 1 197 ? 19.563 -17.957 -9.215 1.00 22.35 279 LEU D C 1
ATOM 6156 O O . LEU D 1 197 ? 18.759 -17.195 -9.771 1.00 24.42 279 LEU D O 1
ATOM 6161 N N . ALA D 1 198 ? 20.365 -17.557 -8.228 1.00 17.00 280 ALA D N 1
ATOM 6162 C CA . ALA D 1 198 ? 20.419 -16.152 -7.833 1.00 24.30 280 ALA D CA 1
ATOM 6163 C C . ALA D 1 198 ? 20.953 -15.290 -8.972 1.00 23.82 280 ALA D C 1
ATOM 6164 O O . ALA D 1 198 ? 20.372 -14.253 -9.306 1.00 19.39 280 ALA D O 1
ATOM 6166 N N . PHE D 1 199 ? 22.068 -15.711 -9.582 1.00 23.33 281 PHE D N 1
ATOM 6167 C CA . PHE D 1 199 ? 22.605 -14.973 -10.716 1.00 19.17 281 PHE D CA 1
ATOM 6168 C C . PHE D 1 199 ? 21.613 -14.958 -11.869 1.00 18.93 281 PHE D C 1
ATOM 6169 O O . PHE D 1 199 ? 21.398 -13.917 -12.503 1.00 18.53 281 PHE D O 1
ATOM 6177 N N . ARG D 1 200 ? 20.964 -16.098 -12.132 1.00 17.74 282 ARG D N 1
ATOM 6178 C CA . ARG D 1 200 ? 19.990 -16.171 -13.222 1.00 18.49 282 ARG D CA 1
ATOM 6179 C C . ARG D 1 200 ? 18.832 -15.189 -13.018 1.00 18.29 282 ARG D C 1
ATOM 6180 O O . ARG D 1 200 ? 18.447 -14.462 -13.941 1.00 18.65 282 ARG D O 1
ATOM 6188 N N . GLY D 1 201 ? 18.271 -15.139 -11.810 1.00 19.44 283 GLY D N 1
ATOM 6189 C CA . GLY D 1 201 ? 17.171 -14.218 -11.566 1.00 13.81 283 GLY D CA 1
ATOM 6190 C C . GLY D 1 201 ? 17.582 -12.760 -11.683 1.00 19.62 283 GLY D C 1
ATOM 6191 O O . GLY D 1 201 ? 16.869 -11.955 -12.287 1.00 12.72 283 GLY D O 1
ATOM 6192 N N . TRP D 1 202 ? 18.749 -12.403 -11.130 1.00 16.80 284 TRP D N 1
ATOM 6193 C CA . TRP D 1 202 ? 19.220 -11.029 -11.252 1.00 20.24 284 TRP D CA 1
ATOM 6194 C C . TRP D 1 202 ? 19.457 -10.668 -12.709 1.00 18.19 284 TRP D C 1
ATOM 6195 O O . TRP D 1 202 ? 19.069 -9.584 -13.168 1.00 18.56 284 TRP D O 1
ATOM 6206 N N . LEU D 1 203 ? 20.077 -11.574 -13.459 1.00 17.90 285 LEU D N 1
ATOM 6207 C CA . LEU D 1 203 ? 20.424 -11.262 -14.839 1.00 16.52 285 LEU D CA 1
ATOM 6208 C C . LEU D 1 203 ? 19.180 -11.085 -15.696 1.00 16.61 285 LEU D C 1
ATOM 6209 O O . LEU D 1 203 ? 19.134 -10.176 -16.534 1.00 14.26 285 LEU D O 1
ATOM 6214 N N . LEU D 1 204 ? 18.167 -11.952 -15.515 1.00 17.89 286 LEU D N 1
ATOM 6215 C CA . LEU D 1 204 ? 16.909 -11.809 -16.260 1.00 15.16 286 LEU D CA 1
ATOM 6216 C C . LEU D 1 204 ? 16.211 -10.487 -15.939 1.00 14.92 286 LEU D C 1
ATOM 6217 O O . LEU D 1 204 ? 15.663 -9.825 -16.828 1.00 12.73 286 LEU D O 1
ATOM 6222 N N . GLU D 1 205 ? 16.199 -10.106 -14.669 1.00 12.00 287 GLU D N 1
ATOM 6223 C CA . GLU D 1 205 ? 15.730 -8.782 -14.284 1.00 19.04 287 GLU D CA 1
ATOM 6224 C C . GLU D 1 205 ? 16.465 -7.683 -15.051 1.00 18.48 287 GLU D C 1
ATOM 6225 O O . GLU D 1 205 ? 15.841 -6.871 -15.747 1.00 19.74 287 GLU D O 1
ATOM 6231 N N . MET D 1 206 ? 17.801 -7.663 -14.958 1.00 15.46 288 MET D N 1
ATOM 6232 C CA . MET D 1 206 ? 18.576 -6.671 -15.696 1.00 14.27 288 MET D CA 1
ATOM 6233 C C . MET D 1 206 ? 18.307 -6.740 -17.183 1.00 13.04 288 MET D C 1
ATOM 6234 O O . MET D 1 206 ? 18.213 -5.702 -17.841 1.00 11.36 288 MET D O 1
ATOM 6239 N N . ALA D 1 207 ? 18.209 -7.949 -17.745 1.00 11.63 289 ALA D N 1
ATOM 6240 C CA . ALA D 1 207 ? 17.975 -8.044 -19.183 1.00 10.84 289 ALA D CA 1
ATOM 6241 C C . ALA D 1 207 ? 16.584 -7.540 -19.577 1.00 14.86 289 ALA D C 1
ATOM 6242 O O . ALA D 1 207 ? 16.398 -7.056 -20.705 1.00 14.91 289 ALA D O 1
ATOM 6244 N N . ALA D 1 208 ? 15.599 -7.665 -18.683 1.00 10.23 290 ALA D N 1
ATOM 6245 C CA . ALA D 1 208 ? 14.256 -7.181 -18.993 1.00 19.23 290 ALA D CA 1
ATOM 6246 C C . ALA D 1 208 ? 14.246 -5.668 -19.135 1.00 17.64 290 ALA D C 1
ATOM 6247 O O . ALA D 1 208 ? 13.520 -5.123 -19.970 1.00 20.41 290 ALA D O 1
ATOM 6249 N N . VAL D 1 209 ? 15.060 -4.980 -18.331 1.00 17.06 291 VAL D N 1
ATOM 6250 C CA . VAL D 1 209 ? 15.168 -3.529 -18.434 1.00 17.50 291 VAL D CA 1
ATOM 6251 C C . VAL D 1 209 ? 15.784 -3.145 -19.768 1.00 16.25 291 VAL D C 1
ATOM 6252 O O . VAL D 1 209 ? 15.300 -2.242 -20.460 1.00 16.03 291 VAL D O 1
ATOM 6256 N N . GLU D 1 210 ? 16.837 -3.857 -20.177 1.00 17.30 292 GLU D N 1
ATOM 6257 C CA . GLU D 1 210 ? 17.413 -3.592 -21.489 1.00 15.12 292 GLU D CA 1
ATOM 6258 C C . GLU D 1 210 ? 16.380 -3.803 -22.597 1.00 18.39 292 GLU D C 1
ATOM 6259 O O . GLU D 1 210 ? 16.204 -2.942 -23.465 1.00 14.90 292 GLU D O 1
ATOM 6265 N N . ALA D 1 211 ? 15.693 -4.951 -22.590 1.00 13.87 293 ALA D N 1
ATOM 6266 C CA . ALA D 1 211 ? 14.790 -5.276 -23.694 1.00 20.44 293 ALA D CA 1
ATOM 6267 C C . ALA D 1 211 ? 13.671 -4.247 -23.835 1.00 15.37 293 ALA D C 1
ATOM 6268 O O . ALA D 1 211 ? 13.342 -3.834 -24.949 1.00 17.81 293 ALA D O 1
ATOM 6270 N N . ARG D 1 212 ? 13.090 -3.803 -22.717 1.00 17.42 294 ARG D N 1
ATOM 6271 C CA . ARG D 1 212 ? 12.031 -2.802 -22.806 1.00 19.60 294 ARG D CA 1
ATOM 6272 C C . ARG D 1 212 ? 12.600 -1.421 -23.099 1.00 22.65 294 ARG D C 1
ATOM 6273 O O . ARG D 1 212 ? 11.906 -0.583 -23.685 1.00 26.78 294 ARG D O 1
ATOM 6281 N N . GLY D 1 213 ? 13.871 -1.182 -22.752 1.00 23.94 295 GLY D N 1
ATOM 6282 C CA . GLY D 1 213 ? 14.496 0.094 -23.079 1.00 23.92 295 GLY D CA 1
ATOM 6283 C C . GLY D 1 213 ? 14.592 0.335 -24.575 1.00 28.21 295 GLY D C 1
ATOM 6284 O O . GLY D 1 213 ? 14.411 1.461 -25.041 1.00 36.95 295 GLY D O 1
ATOM 6285 N N . ARG D 1 214 ? 14.834 -0.727 -25.349 1.00 20.81 296 ARG D N 1
ATOM 6286 C CA . ARG D 1 214 ? 14.929 -0.605 -26.804 1.00 28.86 296 ARG D CA 1
ATOM 6287 C C . ARG D 1 214 ? 13.617 -0.154 -27.428 1.00 32.88 296 ARG D C 1
ATOM 6288 O O . ARG D 1 214 ? 13.618 0.687 -28.334 1.00 45.51 296 ARG D O 1
ATOM 6296 N N . LEU D 1 215 ? 12.492 -0.728 -26.983 1.00 33.29 297 LEU D N 1
ATOM 6297 C CA . LEU D 1 215 ? 11.185 -0.327 -27.504 1.00 26.54 297 LEU D CA 1
ATOM 6298 C C . LEU D 1 215 ? 10.893 1.130 -27.182 1.00 30.67 297 LEU D C 1
ATOM 6299 O O . LEU D 1 215 ? 10.281 1.843 -27.985 1.00 36.92 297 LEU D O 1
ATOM 6304 N N . GLU D 1 216 ? 11.296 1.574 -25.993 1.00 34.66 298 GLU D N 1
ATOM 6305 C CA . GLU D 1 216 ? 11.063 2.926 -25.489 1.00 32.31 298 GLU D CA 1
ATOM 6306 C C . GLU D 1 216 ? 12.043 3.918 -26.104 1.00 36.47 298 GLU D C 1
ATOM 6307 O O . GLU D 1 216 ? 12.639 3.644 -27.148 1.00 43.71 298 GLU D O 1
#

Nearest PDB structures (foldseek):
  5mmh-assembly4_D-5  TM=1.005E+00  e=2.527E-46  Pseudomonas aeruginosa PAO1
  5mmh-assembly3_A  TM=9.951E-01  e=2.437E-41  Pseudomonas aeruginosa PAO1
  5mmh-assembly4_C  TM=9.918E-01  e=8.129E-41  Pseudomonas aeruginosa PAO1
  5mmh-assembly3_B-4  TM=9.953E-01  e=2.545E-40  Pseudomonas aeruginosa PAO1
  3kos-assembly1_A  TM=9.799E-01  e=2.319E-29  Citrobacter freundii

InterPro domains:
  IPR000847 LysR, HTH, N-terminal domain [PF00126] (8-67)
  IPR000847 LysR, HTH, N-terminal domain [PR00039] (23-34)
  IPR000847 LysR, HTH, N-terminal domain [PR00039] (34-44)
  IPR000847 LysR, HTH, N-terminal domain [PR00039] (44-55)
  IPR000847 LysR, HTH, N-terminal domain [PS50931] (6-63)
  IPR005119 LysR, substrate-binding [PF03466] (91-289)
  IPR036388 Winged helix-like DNA-binding domain superfamily [G3DSA:1.10.10.10] (2-87)
  IPR036390 Winged helix DNA-binding domain superfamily [SSF46785] (2-86)
  IPR037420 HTH-type transcriptional activator AmpR, PBP2 [cd08484] (95-285)
  IPR058163 LysR-type transcriptional regulator, proteobacterial-type [PTHR30537] (6-290)

Organism: Pseudomonas aeruginosa (strain ATCC 15692 / DSM 22644 / CIP 104116 / JCM 14847 / LMG 12228 / 1C / PRS 101 / PAO1) (NCBI:txid208964)

Foldseek 3Di:
DAEAEEEEAPLCVVLPVVVCVVVVCVVPVPYDYHYDYDLQVDDCVVVVHQKYKHKAAQDDPQKHKAFQAFFWKAKKAAPVVLVVDDAPVCQVVWAEEEEPPPQNQLQQCVLSPHHRDDDDPPYDYDSGVVVVVVCRLVVRHMYIGGCSSCVVCVVVVSMDGNDDGIGTGIGIIIMGGNPDDQDPVNVSVVVVSNVSSVVVNVVVVD/DEAEEEEADLCCQLPVVVCVVVVCVVVVPYHYHYHYDLQDDDCVVVVHQKYKHKAAQDDPQKHKAFQAFFWKAKKAFVPVLVQCDAPVSQLVWAEEAEPDPHDPQVQCVQRVHHDHDHYYDSHVVVVVVCRLVVNGMYIGGVSSVVVCVVVRSMDGNDPGIGTGTTIIIMGRPPDDQDPSNVSVVVVSNVSSVVVNVVVVD/DAAEEEEAPLCVQLPVVVCCVVLCVVPVVHHYDYHYDLQDDDCVVVVHQKYKHKAAQPDPQKHKAFQAFQWKAKKAFVVVLVQPPACVSQVPWQEEEEPPPCRVQQQCVQRPHHDDHPHHYHSHVVVVVVCRLVVNTMYIGRVSSVVVCVVVRSMDGNDPGIGTGTGIIMMGRPPDDQDPVNVSVVVVSNVSSVVVNVVVVPD/DFAEAEEEEADLCVVLPVVVCVVVLCVVVVRYHYHYYYDLQPDDCVVVVHQKYKHKAAQDDPQKHKAFQAFFWKAKKAADVVLVQDDAVVSQVPWDEEEEPPPCNVQQQCVLRVHHDHDDYDSHVVVVVVCRLVRNGMYIGGCSSCVVCDVVNSMHGNDDGTGTGIGIIIMGGPPDDADPVRVSVVVVSSVVSVCVRVVVVD

GO terms:
  GO:0006355 regulation of DNA-templated transcription (P, IDA)
  GO:0045862 positive regulation of proteolysis (P, IMP)
  GO:1900232 negative regulation of single-species biofilm formation on inanimate substrate (P, IMP)
  GO:1900378 positive regulation of secondary metabolite biosynthetic process (P, IMP)
  GO:0050714 positive regulation of protein secretion (P, IMP)

Solvent-accessible surface area: 37355 Å² total; per-residue (Å²): 259,72,74,0,24,0,0,0,10,12,11,0,3,73,27,3,0,89,86,62,13,147,56,1,96,78,113,36,111,117,11,73,28,128,55,54,80,26,61,23,97,8,27,15,62,84,95,49,10,13,4,0,0,7,16,14,62,17,93,30,84,22,19,72,14,15,0,7,2,68,0,22,2,0,0,0,0,6,61,113,6,9,81,90,15,156,47,32,63,28,0,104,144,35,13,5,0,30,7,70,86,61,96,9,3,15,76,0,6,104,55,27,64,60,112,50,76,60,10,141,124,182,30,72,74,29,73,36,16,63,38,1,10,84,14,0,96,125,30,70,2,0,0,3,0,7,16,23,3,3,57,206,50,44,93,79,131,41,4,106,80,34,26,93,34,84,20,72,48,12,4,6,4,2,1,33,44,108,23,75,56,61,60,82,3,0,89,27,1,69,42,7,0,24,86,35,0,11,88,30,35,28,36,90,61,104,120,69,0,31,0,0,0,12,10,8,0,5,81,22,4,0,81,59,27,12,139,50,1,91,76,119,54,84,182,29,65,27,136,52,54,83,27,59,10,94,24,86,10,70,84,92,38,12,13,4,0,0,33,11,17,64,17,100,59,186,31,28,50,19,26,0,6,2,68,0,18,6,1,0,0,0,13,57,122,17,15,72,96,14,154,48,31,66,47,0,109,146,31,38,8,0,63,11,72,61,100,69,12,4,66,77,0,23,126,51,22,70,52,117,144,92,219,40,70,93,28,76,29,15,71,41,1,8,69,11,0,134,123,38,65,3,0,0,4,1,7,16,32,5,4,24,130,40,6,14,17,57,44,1,89,83,42,24,93,37,88,21,61,51,12,8,7,12,1,2,22,45,112,103,101,59,86,55,92,2,1,66,29,0,69,40,7,0,24,96,31,0,11,90,33,31,29,40,88,63,102,162,54,0,30,0,0,0,14,12,8,0,2,78,23,5,0,81,62,26,7,124,58,1,80,77,122,48,102,200,38,69,28,130,51,56,79,32,61,12,111,27,91,17,72,81,106,40,12,12,4,0,0,32,16,15,62,17,98,65,180,22,19,62,17,27,0,7,3,65,0,24,7,1,0,0,0,16,41,131,29,16,70,96,9,155,50,31,46,38,1,118,144,46,57,14,0,43,7,66,71,62,98,12,5,65,71,0,20,132,56,25,63,45,116,126,185,37,195,46,76,86,27,64,44,16,67,43,1,7,71,14,0,122,124,42,67,12,0,0,4,1,8,14,38,6,3,23,134,42,9,16,32,97,42,2,89,89,37,21,96,36,89,22,55,51,13,7,7,10,1,1,27,36,123,111,95,55,76,48,95,21,0,91,26,0,64,41,5,0,22,104,39,0,12,90,30,29,28,38,68,40,131,115,261,122,83,74,0,27,0,0,0,10,11,5,0,2,77,24,4,0,87,92,65,18,127,56,2,112,73,111,51,88,155,32,28,45,128,56,54,83,32,48,26,131,12,36,13,68,80,116,49,9,12,3,0,0,9,13,12,65,20,89,35,86,24,18,60,18,27,0,6,2,62,0,25,2,0,0,0,0,9,64,136,16,12,66,68,13,155,56,24,55,37,0,118,125,37,46,34,0,72,8,142,93,61,85,7,11,49,60,0,6,119,53,25,68,34,126,84,96,74,74,48,28,72,32,16,65,37,1,12,95,13,0,104,129,37,69,2,0,0,3,1,8,16,25,4,4,58,194,55,44,83,79,108,38,2,107,84,40,25,93,39,82,19,71,44,13,7,6,12,2,0,33,48,102,20,89,56,52,61,89,5,0,90,27,0,64,39,6,0,28,90,33,0,10,86,30,30,32,39,85,66,97

Radius of gyration: 29.55 Å; Cα contacts (8 Å, |Δi|>4): 1511; chains: 4; bounding box: 59×80×57 Å

CATH classification: 3.40.190.10 (+1 more: 3.40.190.10)

Sequence (812 aa):
RDVLTVGAVGTFTVGWLLPRLEDFQARHPFIDLRLSTHHNNRVDIAAEGLDYAIRFGGGAWHGTEALALFEAPLTVLCCPEVAAQLHSPADLLQHTLLRSYRADEWPLWFQAAGLPAHAPLTRSIVFDTSLAMLEAARQGVGVALAPAAMFARQLASESIRRPFATEVSTGSYWLTRLQSRGETSAMLAFRGWLLEMAAVEARGRLEDVLTVGAVGTFTVGWLLPRLEDFQARHPFIDLRLSTHNNRVDIAAEGLDYAIRFGGGAWHGTEALALFEAPLTVLCCPEVAAQLHSPADLLQHTLLRSYRADEWPLWFQAAGLPATRSIVFDTSLAMLEAARQGVGVALAPAAMFARQLASESIRRPFATEVSTGSYWLTRLQSRGETSAMLAFRGWLLEMAAVEARGRLEDVLTVGAVGTFTVGWLLPRLEDFQARHPFIDLRLSTHNNRVDIAAEGLDYAIRFGGGAWHGTEALALFEAPLTVLCCPEVAAQLHSPADLLQHTLLRSYRADEWPLWFQAAGLPALTRSIVFDTSLAMLEAARQGVGVALAPAAMFARQLASESIRRPFATEVSTGSYWLTRLQSRGETSAMLAFRGWLLEMAAVEARGRLEHYRDVLTVGAVGTFTVGWLLPRLEDFQARHPFIDLRLSTHHNNRVDIAAEGLDYAIRFGGGAWHGTEALALFEAPLTVLCCPEVAAQLHSPADLLQHTLLRSYYRADEWPLWFQAAGLPARSIVFDTSLAMLEAARQGVGVALAPAAMFARQLASESIRRPFATEVSTGSYWLTRLQSRGETSAMLAFRGWLLEMAAVEARGRLE